Protein AF-0000000083317720 (afdb_homodimer)

InterPro domains:
  IPR001991 Sodium:dicarboxylate symporter [PF00375] (31-443)
  IPR001991 Sodium:dicarboxylate symporter [PTHR42865] (23-457)
  IPR036458 Sodium:dicarboxylate symporter superfamily [G3DSA:1.10.3860.10] (33-461)
  IPR036458 Sodium:dicarboxylate symporter superfamily [SSF118215] (30-443)

Sequence (932 aa):
METFFVILNIAVLAGLAVLLYIMQKRHVSFSKRVFTALGLGILLGGALQWIYTSESEVVSRSMDWYSLLGSGYVGLLQMIVIPLIMVSIITAIMNIKGGKKLGKISASVLITLVLTTAIAAAVGIASAMAFGLNAEDLLAGQGEAEIARGESLESRLGDVEGVSLPEQILSFIPTNPFADMTGARPSSTLAVVIFSAFIGLAVLGLDRKNAQQAETFRGMINAVHGVVMRIVTMILRLTPYGILALIAKMMATTDPAGIARLAEFVVASYVALIVMFVIHLVILLLFGMNPVTYAKKVVSTLIFAFTSRSSAATIPLNIETQTKKLGVSEGVANLSASFGATIGQNGCAGIYPAMLAVMIAPAAGVEVNLSFILTLIAVVAISSFGVAGVGGGATFAALIVLSTMNLPVALAGLLIAVEPLIDMGRTALNVNDSMVAGVVTGKVTGEIDKKTFDSAETPELETASAMETFFVILNIAVLAGLAVLLYIMQKRHVSFSKRVFTALGLGILLGGALQWIYTSESEVVSRSMDWYSLLGSGYVGLLQMIVIPLIMVSIITAIMNIKGGKKLGKISASVLITLVLTTAIAAAVGIASAMAFGLNAEDLLAGQGEAEIARGESLESRLGDVEGVSLPEQILSFIPTNPFADMTGARPSSTLAVVIFSAFIGLAVLGLDRKNAQQAETFRGMINAVHGVVMRIVTMILRLTPYGILALIAKMMATTDPAGIARLAEFVVASYVALIVMFVIHLVILLLFGMNPVTYAKKVVSTLIFAFTSRSSAATIPLNIETQTKKLGVSEGVANLSASFGATIGQNGCAGIYPAMLAVMIAPAAGVEVNLSFILTLIAVVAISSFGVAGVGGGATFAALIVLSTMNLPVALAGLLIAVEPLIDMGRTALNVNDSMVAGVVTGKVTGEIDKKTFDSAETPELETASA

Secondary structure (DSSP, 8-state):
-HHHHHHHHHHHHHHHHHHHHHHHHTT--HHHHHHHHHHHHHHHHHHHHHHH-TT-HHHHHHHHHHHHHHHHHHHHHHHHHHHHHHHHHHHHHHTSSSTHHHHHHHHHHHHHHHHHHHHHHHHHHHHHHHTT--HHHHHTT--HHHHHHHHHHHHTHHHHTT--HHHHHHHHS-S-HHHHHTT-STTHHHHHHHHHHHHHHHHHHHHHH-HHHHHHHHHHHHHHHHHHHHHHHHHHTTHHHHHHHHHHHHHHH--HHHHHHTHHHHHHHHHHHHHHHHHHHHHHHHTT--HHHHHHHHHHHHHHHHHH--TTTTHHHHHHIIIIII-B-HHHHHHHHHHHTTSS-IIIIIIHHHHHHHHHTGGGT----HHHHHHHHHHHHHHHHHHHHH--HHHHHHHHHHHHTT--GGGGGGGTTTHHHHHHHHHHHHHHHHHHHHHHHHHHHT-B-HHHHH-S----------/-HHHHHHHHHHHHHHHHHHHHHHHHTT--HHHHHHHHHHHHHHHHHHHHHHH-TT-HHHHHHHHHHHHHHHHHHHHHHHHHHHHHHHHHHHHHHHSSSTTHHHHHHHHHHHHHHHHHHHHHHHHHHHHHHTT--HHHHHTT--HHHHHHHHHHHHHHHHHTT--HHHHHHHTS-S-HHHHHTT-STTHHHHHHHHHHHHHHHHHHHHHH-HHHHHHHHHHHHHHHHHHHHHHHHHHTTHHHHHHHHHHHHHHH--HHHHHHTHHHHHHHHHHHHHHHHHHHHHHHHTT--HHHHHHHHHHHHHHHHHH--TTTTHHHHHHIIIIII-B-HHHHHHHHHHHTTSS-IIIIIIHHHHHHHHHTGGGT----HHHHHHHHHHHHHHHHHHHHH--HHHHHHHHHHHHTT--GGGGGGGTTTHHHHHHHHHHHHHHHHHHHHHHHHHHHT-B-HHHHH-S----------

Organism: Saccharibacillus brassicae (NCBI:txid2583377)

pLDDT: mean 89.65, std 10.22, range [27.7, 98.69]

Solvent-accessible surface area (backbone atoms only — not comparable to full-atom values): 44934 Å² total; per-residue (Å²): 111,58,63,57,54,26,52,50,53,51,49,51,53,50,51,54,46,48,52,53,49,51,39,51,76,67,65,49,54,66,61,57,45,39,50,47,20,45,52,52,10,44,51,51,8,44,49,48,25,70,73,61,38,48,84,29,65,48,51,55,58,35,40,56,57,35,36,53,47,14,54,43,43,46,49,55,39,46,66,46,40,60,64,46,49,35,42,42,40,22,52,31,47,57,66,45,87,62,82,76,54,56,61,55,48,53,49,43,24,51,51,43,28,33,53,48,10,30,51,24,16,50,39,14,38,50,30,32,59,74,70,62,50,47,43,61,72,50,56,80,69,61,48,70,69,26,51,53,39,11,53,54,47,51,68,50,41,76,80,49,80,68,67,48,68,41,55,29,57,38,49,38,52,39,40,38,60,53,27,29,72,70,51,77,45,56,22,11,68,56,15,41,50,51,52,20,45,45,51,12,53,14,36,58,55,27,45,76,75,39,46,64,39,30,50,52,40,48,52,54,49,52,53,51,38,54,54,48,54,50,49,50,44,61,55,58,69,46,46,35,55,19,37,21,27,31,35,14,45,51,47,22,57,51,55,67,69,52,42,61,76,42,37,67,59,53,51,37,50,50,50,29,50,51,52,49,52,50,47,52,37,50,53,36,43,75,72,74,38,61,44,67,60,47,52,68,66,43,44,60,58,35,50,46,17,27,45,65,53,28,40,63,44,33,31,62,56,49,30,47,40,31,36,62,40,48,17,21,34,64,43,49,20,47,49,18,33,56,45,22,47,41,29,23,20,28,24,35,28,8,22,47,31,31,26,49,45,59,18,38,29,57,67,72,70,40,76,90,44,71,69,48,50,55,49,47,29,51,45,32,29,56,44,14,57,38,38,24,43,64,40,64,64,38,63,44,29,26,45,51,45,25,50,74,68,71,40,78,51,36,65,63,18,67,48,59,80,48,42,69,67,51,39,17,56,23,23,21,45,16,46,48,49,14,51,49,22,18,50,53,32,12,61,76,71,67,39,48,38,62,64,43,39,67,42,83,74,59,68,62,78,68,70,70,78,124,111,60,64,57,54,26,51,49,54,48,49,50,53,50,51,53,46,48,51,53,48,52,38,50,76,68,63,50,54,66,60,59,44,39,50,47,21,45,54,51,10,44,52,49,7,46,49,46,27,72,74,59,36,49,82,27,66,48,49,53,60,34,39,41,53,34,38,37,47,15,53,37,43,46,26,51,40,32,30,45,39,60,64,45,48,36,42,43,38,22,50,32,47,57,65,44,87,62,80,77,55,54,63,55,47,52,49,42,26,51,50,44,29,34,52,48,10,29,51,23,16,48,40,14,37,51,30,31,60,73,70,61,50,47,44,63,73,52,56,80,69,60,48,71,67,26,52,52,40,10,53,53,47,53,67,49,40,75,81,50,80,70,67,47,69,69,56,29,58,54,51,38,55,66,88,46,70,68,53,27,56,36,53,76,46,53,23,11,68,57,13,41,48,52,54,21,45,52,50,13,52,50,42,59,55,29,46,78,76,40,47,65,62,29,47,53,51,48,53,51,50,50,14,51,36,54,34,49,52,39,38,50,45,61,55,58,70,46,46,35,54,18,36,21,28,31,33,15,44,51,47,23,58,50,56,66,68,51,41,61,76,43,37,66,58,53,50,37,50,50,51,29,51,51,52,48,52,50,49,54,37,50,52,35,44,75,71,73,37,62,44,68,59,48,52,67,65,44,43,59,56,36,50,43,17,28,44,68,52,30,40,62,44,32,31,62,56,48,28,48,41,30,37,62,40,47,17,20,36,62,41,50,19,46,48,16,32,58,45,22,48,41,29,23,22,28,25,34,30,7,21,47,30,32,27,48,44,58,19,39,28,58,66,71,71,41,75,87,44,72,68,49,49,54,49,48,29,50,47,32,30,57,44,15,58,38,36,24,43,64,41,64,64,39,62,45,31,26,45,49,43,25,51,76,68,72,40,78,52,36,64,62,19,67,46,60,78,47,41,68,66,52,38,16,56,22,23,20,44,16,48,47,49,14,50,48,24,19,50,53,32,13,62,75,71,66,40,46,40,63,65,42,39,67,42,84,74,58,67,60,76,69,68,74,80,126

Structure (mmCIF, N/CA/C/O backbone):
data_AF-0000000083317720-model_v1
#
loop_
_entity.id
_entity.type
_entity.pdbx_description
1 polymer 'L-cystine uptake protein TcyP'
#
loop_
_atom_site.group_PDB
_atom_site.id
_atom_site.type_symbol
_atom_site.label_atom_id
_atom_site.label_alt_id
_atom_site.label_comp_id
_atom_site.label_asym_id
_atom_site.label_entity_id
_atom_site.label_seq_id
_atom_site.pdbx_PDB_ins_code
_atom_site.Cartn_x
_atom_site.Cartn_y
_atom_site.Cartn_z
_atom_site.occupancy
_atom_site.B_iso_or_equiv
_atom_site.auth_seq_id
_atom_site.auth_comp_id
_atom_site.auth_asym_id
_atom_site.auth_atom_id
_atom_site.pdbx_PDB_model_num
ATOM 1 N N . MET A 1 1 ? 14.672 22.078 44.969 1 73.44 1 MET A N 1
ATOM 2 C CA . MET A 1 1 ? 14.281 23.406 44.469 1 73.44 1 MET A CA 1
ATOM 3 C C . MET A 1 1 ? 13.828 23.328 43 1 73.44 1 MET A C 1
ATOM 5 O O . MET A 1 1 ? 12.773 23.859 42.656 1 73.44 1 MET A O 1
ATOM 9 N N . GLU A 1 2 ? 14.477 22.453 42.312 1 85.69 2 GLU A N 1
ATOM 10 C CA . GLU A 1 2 ? 14.148 22.328 40.906 1 85.69 2 GLU A CA 1
ATOM 11 C C . GLU A 1 2 ? 12.797 21.641 40.688 1 85.69 2 GLU A C 1
ATOM 13 O O . GLU A 1 2 ? 12.008 22.047 39.844 1 85.69 2 GLU A O 1
ATOM 18 N N . THR A 1 3 ? 12.508 20.75 41.625 1 89.56 3 THR A N 1
ATOM 19 C CA . THR A 1 3 ? 11.258 20.016 41.531 1 89.56 3 THR A CA 1
ATOM 20 C C . THR A 1 3 ? 10.07 20.906 41.844 1 89.56 3 THR A C 1
ATOM 22 O O . THR A 1 3 ? 9.008 20.781 41.25 1 89.56 3 THR A O 1
ATOM 25 N N . PHE A 1 4 ? 10.32 21.781 42.781 1 91.44 4 PHE A N 1
ATOM 26 C CA . PHE A 1 4 ? 9.258 22.719 43.125 1 91.44 4 PHE A CA 1
ATOM 27 C C . PHE A 1 4 ? 8.883 23.609 41.938 1 91.44 4 PHE A C 1
ATOM 29 O O . PHE A 1 4 ? 7.703 23.828 41.688 1 91.44 4 PHE A O 1
ATOM 36 N N . PHE A 1 5 ? 9.859 24.109 41.25 1 91.81 5 PHE A N 1
ATOM 37 C CA . PHE A 1 5 ? 9.609 24.984 40.125 1 91.81 5 PHE A CA 1
ATOM 38 C C . PHE A 1 5 ? 8.93 24.219 39 1 91.81 5 PHE A C 1
ATOM 40 O O . PHE A 1 5 ? 8.086 24.766 38.281 1 91.81 5 PHE A O 1
ATOM 47 N N . VAL A 1 6 ? 9.289 22.969 38.812 1 94.06 6 VAL A N 1
ATOM 48 C CA . VAL A 1 6 ? 8.641 22.141 37.781 1 94.06 6 VAL A CA 1
ATOM 49 C C . VAL A 1 6 ? 7.164 21.969 38.125 1 94.06 6 VAL A C 1
ATOM 51 O O . VAL A 1 6 ? 6.301 22.125 37.25 1 94.06 6 VAL A O 1
ATOM 54 N N . ILE A 1 7 ? 6.871 21.688 39.375 1 94.62 7 ILE A N 1
ATOM 55 C CA . ILE A 1 7 ? 5.492 21.5 39.844 1 94.62 7 ILE A CA 1
ATOM 56 C C . ILE A 1 7 ? 4.715 22.812 39.656 1 94.62 7 ILE A C 1
ATOM 58 O O . ILE A 1 7 ? 3.545 22.781 39.25 1 94.62 7 ILE A O 1
ATOM 62 N N . LEU A 1 8 ? 5.297 23.922 39.938 1 93.94 8 LEU A N 1
ATOM 63 C CA . LEU A 1 8 ? 4.672 25.234 39.75 1 93.94 8 LEU A CA 1
ATOM 64 C C . LEU A 1 8 ? 4.332 25.469 38.281 1 93.94 8 LEU A C 1
ATOM 66 O O . LEU A 1 8 ? 3.244 25.953 37.969 1 93.94 8 LEU A O 1
ATOM 70 N N . ASN A 1 9 ? 5.273 25.188 37.469 1 95.12 9 ASN A N 1
ATOM 71 C CA . ASN A 1 9 ? 5.043 25.375 36.031 1 95.12 9 ASN A CA 1
ATOM 72 C C . ASN A 1 9 ? 3.896 24.5 35.531 1 95.12 9 ASN A C 1
ATOM 74 O O . ASN A 1 9 ? 3.113 24.922 34.688 1 95.12 9 ASN A O 1
ATOM 78 N N . ILE A 1 10 ? 3.859 23.266 36.031 1 95.44 10 ILE A N 1
ATOM 79 C CA . ILE A 1 10 ? 2.775 22.359 35.688 1 95.44 10 ILE A CA 1
ATOM 80 C C . ILE A 1 10 ? 1.445 22.922 36.188 1 95.44 10 ILE A C 1
ATOM 82 O O . ILE A 1 10 ? 0.436 22.859 35.469 1 95.44 10 ILE A O 1
ATOM 86 N N . ALA A 1 11 ? 1.435 23.469 37.375 1 95.94 11 ALA A N 1
ATOM 87 C CA . ALA A 1 11 ? 0.23 24.062 37.938 1 95.94 11 ALA A CA 1
ATOM 88 C C . ALA A 1 11 ? -0.255 25.25 37.125 1 95.94 11 ALA A C 1
ATOM 90 O O . ALA A 1 11 ? -1.461 25.453 36.969 1 95.94 11 ALA A O 1
ATOM 91 N N . VAL A 1 12 ? 0.66 26.031 36.656 1 95.94 12 VAL A N 1
ATOM 92 C CA . VAL A 1 12 ? 0.302 27.188 35.844 1 95.94 12 VAL A CA 1
ATOM 93 C C . VAL A 1 12 ? -0.366 26.719 34.562 1 95.94 12 VAL A C 1
ATOM 95 O O . VAL A 1 12 ? -1.393 27.266 34.156 1 95.94 12 VAL A O 1
ATOM 98 N N . LEU A 1 13 ? 0.238 25.688 33.938 1 96.25 13 LEU A N 1
ATOM 99 C CA . LEU A 1 13 ? -0.367 25.125 32.719 1 96.25 13 LEU A CA 1
ATOM 100 C C . LEU A 1 13 ? -1.775 24.625 33 1 96.25 13 LEU A C 1
ATOM 102 O O . LEU A 1 13 ? -2.699 24.859 32.219 1 96.25 13 LEU A O 1
ATOM 106 N N . ALA A 1 14 ? -1.901 23.891 34.094 1 95.88 14 ALA A N 1
ATOM 107 C CA . ALA A 1 14 ? -3.203 23.359 34.5 1 95.88 14 ALA A CA 1
ATOM 108 C C . ALA A 1 14 ? -4.203 24.484 34.75 1 95.88 14 ALA A C 1
ATOM 110 O O . ALA A 1 14 ? -5.383 24.375 34.375 1 95.88 14 ALA A O 1
ATOM 111 N N . GLY A 1 15 ? -3.77 25.516 35.406 1 96.62 15 GLY A N 1
ATOM 112 C CA . GLY A 1 15 ? -4.621 26.672 35.625 1 96.62 15 GLY A CA 1
ATOM 113 C C . GLY A 1 15 ? -5.109 27.312 34.344 1 96.62 15 GLY A C 1
ATOM 114 O O . GLY A 1 15 ? -6.281 27.672 34.25 1 96.62 15 GLY A O 1
ATOM 115 N N . LEU A 1 16 ? -4.215 27.469 33.406 1 96.88 16 LEU A N 1
ATOM 116 C CA . LEU A 1 16 ? -4.59 28.047 32.125 1 96.88 16 LEU A CA 1
ATOM 117 C C . LEU A 1 16 ? -5.539 27.125 31.359 1 96.88 16 LEU A C 1
ATOM 119 O O . LEU A 1 16 ? -6.441 27.594 30.656 1 96.88 16 LEU A O 1
ATOM 123 N N . ALA A 1 17 ? -5.312 25.844 31.5 1 96 17 ALA A N 1
ATOM 124 C CA . ALA A 1 17 ? -6.219 24.875 30.891 1 96 17 ALA A CA 1
ATOM 125 C C . ALA A 1 17 ? -7.621 24.984 31.5 1 96 17 ALA A C 1
ATOM 127 O O . ALA A 1 17 ? -8.617 24.859 30.781 1 96 17 ALA A O 1
ATOM 128 N N . VAL A 1 18 ? -7.695 25.188 32.75 1 95.94 18 VAL A N 1
ATOM 129 C CA . VAL A 1 18 ? -8.977 25.344 33.438 1 95.94 18 VAL A CA 1
ATOM 130 C C . VAL A 1 18 ? -9.664 26.609 32.938 1 95.94 18 VAL A C 1
ATOM 132 O O . VAL A 1 18 ? -10.891 26.641 32.75 1 95.94 18 VAL A O 1
ATOM 135 N N . LEU A 1 19 ? -8.906 27.641 32.719 1 95.75 19 LEU A N 1
ATOM 136 C CA . LEU A 1 19 ? -9.453 28.875 32.156 1 95.75 19 LEU A CA 1
ATOM 137 C C . LEU A 1 19 ? -10.094 28.609 30.781 1 95.75 19 LEU A C 1
ATOM 139 O O . LEU A 1 19 ? -11.188 29.109 30.5 1 95.75 19 LEU A O 1
ATOM 143 N N . LEU A 1 20 ? -9.438 27.859 29.984 1 95.44 20 LEU A N 1
ATOM 144 C CA . LEU A 1 20 ? -9.984 27.516 28.688 1 95.44 20 LEU A CA 1
ATOM 145 C C . LEU A 1 20 ? -11.242 26.656 28.828 1 95.44 20 LEU A C 1
ATOM 147 O O . LEU A 1 20 ? -12.18 26.797 28.031 1 95.44 20 LEU A O 1
ATOM 151 N N . TYR A 1 21 ? -11.211 25.828 29.797 1 94.44 21 TYR A N 1
ATOM 152 C CA . TYR A 1 21 ? -12.383 25 30.078 1 94.44 21 TYR A CA 1
ATOM 153 C C . TYR A 1 21 ? -13.57 25.859 30.5 1 94.44 21 TYR A C 1
ATOM 155 O O . TYR A 1 21 ? -14.711 25.594 30.109 1 94.44 21 TYR A O 1
ATOM 163 N N . ILE A 1 22 ? -13.359 26.828 31.297 1 94.88 22 ILE A N 1
ATOM 164 C CA . ILE A 1 22 ? -14.398 27.75 31.734 1 94.88 22 ILE A CA 1
ATOM 165 C C . ILE A 1 22 ? -14.961 28.5 30.516 1 94.88 22 ILE A C 1
ATOM 167 O O . ILE A 1 22 ? -16.172 28.703 30.422 1 94.88 22 ILE A O 1
ATOM 171 N N . MET A 1 23 ? -14.062 28.859 29.641 1 93.81 23 MET A N 1
ATOM 172 C CA . MET A 1 23 ? -14.508 29.516 28.422 1 93.81 23 MET A CA 1
ATOM 173 C C . MET A 1 23 ? -15.422 28.609 27.609 1 93.81 23 MET A C 1
ATOM 175 O O . MET A 1 23 ? -16.406 29.078 27.031 1 93.81 23 MET A O 1
ATOM 179 N N . GLN A 1 24 ? -15.062 27.375 27.562 1 91.69 24 GLN A N 1
ATOM 180 C CA . GLN A 1 24 ? -15.875 26.406 26.844 1 91.69 24 GLN A CA 1
ATOM 181 C C . GLN A 1 24 ? -17.25 26.266 27.484 1 91.69 24 GLN A C 1
ATOM 183 O O . GLN A 1 24 ? -18.266 26.219 26.781 1 91.69 24 GLN A O 1
ATOM 188 N N . LYS A 1 25 ? -17.328 26.219 28.75 1 91.38 25 LYS A N 1
ATOM 189 C CA . LYS A 1 25 ? -18.578 26.094 29.484 1 91.38 25 LYS A CA 1
ATOM 190 C C . LYS A 1 25 ? -19.438 27.328 29.328 1 91.38 25 LYS A C 1
ATOM 192 O O . LYS A 1 25 ? -20.672 27.25 29.391 1 91.38 25 LYS A O 1
ATOM 197 N N . ARG A 1 26 ? -18.781 28.375 29.094 1 93.81 26 ARG A N 1
ATOM 198 C CA . ARG A 1 26 ? -19.5 29.625 28.906 1 93.81 26 ARG A CA 1
ATOM 199 C C . ARG A 1 26 ? -19.891 29.812 27.438 1 93.81 26 ARG A C 1
ATOM 201 O O . ARG A 1 26 ? -20.281 30.906 27.031 1 93.81 26 ARG A O 1
ATOM 208 N N . HIS A 1 27 ? -19.609 28.891 26.625 1 90.38 27 HIS A N 1
ATOM 209 C CA . HIS A 1 27 ? -20.016 28.812 25.219 1 90.38 27 HIS A CA 1
ATOM 210 C C . HIS A 1 27 ? -19.297 29.859 24.375 1 90.38 27 HIS A C 1
ATOM 212 O O . HIS A 1 27 ? -19.891 30.469 23.484 1 90.38 27 HIS A O 1
ATOM 218 N N . VAL A 1 28 ? -18.078 30.141 24.859 1 91.12 28 VAL A N 1
ATOM 219 C CA . VAL A 1 28 ? -17.234 30.953 24 1 91.12 28 VAL A CA 1
ATOM 220 C C . VAL A 1 28 ? -16.922 30.203 22.703 1 91.12 28 VAL A C 1
ATOM 222 O O . VAL A 1 28 ? -16.719 28.984 22.734 1 91.12 28 VAL A O 1
ATOM 225 N N . SER A 1 29 ? -16.938 30.906 21.656 1 89.31 29 SER A N 1
ATOM 226 C CA . SER A 1 29 ? -16.766 30.281 20.344 1 89.31 29 SER A CA 1
ATOM 227 C C . SER A 1 29 ? -15.414 29.562 20.266 1 89.31 29 SER A C 1
ATOM 229 O O . SER A 1 29 ? -14.469 29.922 20.969 1 89.31 29 SER A O 1
ATOM 231 N N . PHE A 1 30 ? -15.383 28.578 19.469 1 88.19 30 PHE A N 1
ATOM 232 C CA . PHE A 1 30 ? -14.188 27.766 19.25 1 88.19 30 PHE A CA 1
ATOM 233 C C . PHE A 1 30 ? -13.016 28.641 18.812 1 88.19 30 PHE A C 1
ATOM 235 O O . PHE A 1 30 ? -11.914 28.531 19.359 1 88.19 30 PHE A O 1
ATOM 242 N N . SER A 1 31 ? -13.211 29.453 17.844 1 87.75 31 SER A N 1
ATOM 243 C CA . SER A 1 31 ? -12.164 30.312 17.312 1 87.75 31 SER A CA 1
ATOM 244 C C . SER A 1 31 ? -11.562 31.203 18.406 1 87.75 31 SER A C 1
ATOM 246 O O . SER A 1 31 ? -10.336 31.344 18.484 1 87.75 31 SER A O 1
ATOM 248 N N . LYS A 1 32 ? -12.328 31.734 19.203 1 90.94 32 LYS A N 1
ATOM 249 C CA . LYS A 1 32 ? -11.852 32.594 20.297 1 90.94 32 LYS A CA 1
ATOM 250 C C . LYS A 1 32 ? -11.023 31.797 21.297 1 90.94 32 LYS A C 1
ATOM 252 O O . LYS A 1 32 ? -10.023 32.312 21.812 1 90.94 32 LYS A O 1
ATOM 257 N N . ARG A 1 33 ? -11.484 30.672 21.531 1 93.31 33 ARG A N 1
ATOM 258 C CA . ARG A 1 33 ? -10.742 29.828 22.453 1 93.31 33 ARG A CA 1
ATOM 259 C C . ARG A 1 33 ? -9.367 29.469 21.891 1 93.31 33 ARG A C 1
ATOM 261 O O . ARG A 1 33 ? -8.383 29.422 22.625 1 93.31 33 ARG A O 1
ATOM 268 N N . VAL A 1 34 ? -9.328 29.219 20.641 1 92.06 34 VAL A N 1
ATOM 269 C CA . VAL A 1 34 ? -8.07 28.891 19.969 1 92.06 34 VAL A CA 1
ATOM 270 C C . VAL A 1 34 ? -7.125 30.094 20.047 1 92.06 34 VAL A C 1
ATOM 272 O O . VAL A 1 34 ? -5.945 29.938 20.375 1 92.06 34 VAL A O 1
ATOM 275 N N . PHE A 1 35 ? -7.625 31.266 19.828 1 92.69 35 PHE A N 1
ATOM 276 C CA . PHE A 1 35 ? -6.812 32.469 19.875 1 92.69 35 PHE A CA 1
ATOM 277 C C . PHE A 1 35 ? -6.32 32.75 21.281 1 92.69 35 PHE A C 1
ATOM 279 O O . PHE A 1 35 ? -5.176 33.156 21.484 1 92.69 35 PHE A O 1
ATOM 286 N N . THR A 1 36 ? -7.191 32.531 22.125 1 94.44 36 THR A N 1
ATOM 287 C CA . THR A 1 36 ? -6.816 32.719 23.531 1 94.44 36 THR A CA 1
ATOM 288 C C . THR A 1 36 ? -5.715 31.75 23.922 1 94.44 36 THR A C 1
ATOM 290 O O . THR A 1 36 ? -4.746 32.125 24.578 1 94.44 36 THR A O 1
ATOM 293 N N . ALA A 1 37 ? -5.922 30.516 23.531 1 95.88 37 ALA A N 1
ATOM 294 C CA . ALA A 1 37 ? -4.918 29.5 23.828 1 95.88 37 ALA A CA 1
ATOM 295 C C . ALA A 1 37 ? -3.566 29.875 23.219 1 95.88 37 ALA A C 1
ATOM 297 O O . ALA A 1 37 ? -2.525 29.703 23.859 1 95.88 37 ALA A O 1
ATOM 298 N N . LEU A 1 38 ? -3.59 30.344 22.016 1 93.56 38 LEU A N 1
ATOM 299 C CA . LEU A 1 38 ? -2.369 30.781 21.344 1 93.56 38 LEU A CA 1
ATOM 300 C C . LEU A 1 38 ? -1.692 31.906 22.109 1 93.56 38 LEU A C 1
ATOM 302 O O . LEU A 1 38 ? -0.491 31.844 22.391 1 93.56 38 LEU A O 1
ATOM 306 N N . GLY A 1 39 ? -2.457 32.906 22.406 1 95.19 39 GLY A N 1
ATOM 307 C CA . GLY A 1 39 ? -1.921 34.062 23.141 1 95.19 39 GLY A CA 1
ATOM 308 C C . GLY A 1 39 ? -1.357 33.656 24.5 1 95.19 39 GLY A C 1
ATOM 309 O O . GLY A 1 39 ? -0.236 34.062 24.844 1 95.19 39 GLY A O 1
ATOM 310 N N . LEU A 1 40 ? -2.115 32.938 25.25 1 96.31 40 LEU A N 1
ATOM 311 C CA . LEU A 1 40 ? -1.687 32.5 26.562 1 96.31 40 LEU A CA 1
ATOM 312 C C . LEU A 1 40 ? -0.448 31.625 26.469 1 96.31 40 LEU A C 1
ATOM 314 O O . LEU A 1 40 ? 0.436 31.703 27.328 1 96.31 40 LEU A O 1
ATOM 318 N N . GLY A 1 41 ? -0.447 30.734 25.516 1 96.19 41 GLY A N 1
ATOM 319 C CA . GLY A 1 41 ? 0.712 29.875 25.312 1 96.19 41 GLY A CA 1
ATOM 320 C C . GLY A 1 41 ? 1.982 30.656 25.016 1 96.19 41 GLY A C 1
ATOM 321 O O . GLY A 1 41 ? 3.049 30.344 25.547 1 96.19 41 GLY A O 1
ATOM 322 N N . ILE A 1 42 ? 1.897 31.625 24.156 1 94.5 42 ILE A N 1
ATOM 323 C CA . ILE A 1 42 ? 3.037 32.469 23.828 1 94.5 42 ILE A CA 1
ATOM 324 C C . ILE A 1 42 ? 3.543 33.156 25.094 1 94.5 42 ILE A C 1
ATOM 326 O O . ILE A 1 42 ? 4.746 33.188 25.359 1 94.5 42 ILE A O 1
ATOM 330 N N . LEU A 1 43 ? 2.629 33.719 25.844 1 95.88 43 LEU A N 1
ATOM 331 C CA . LEU A 1 43 ? 2.986 34.406 27.062 1 95.88 43 LEU A CA 1
ATOM 332 C C . LEU A 1 43 ? 3.633 33.469 28.062 1 95.88 43 LEU A C 1
ATOM 334 O O . LEU A 1 43 ? 4.645 33.812 28.688 1 95.88 43 LEU A O 1
ATOM 338 N N . LEU A 1 44 ? 3.031 32.344 28.203 1 95.38 44 LEU A N 1
ATOM 339 C CA . LEU A 1 44 ? 3.562 31.344 29.141 1 95.38 44 LEU A CA 1
ATOM 340 C C . LEU A 1 44 ? 4.957 30.891 28.719 1 95.38 44 LEU A C 1
ATOM 342 O O . LEU A 1 44 ? 5.883 30.875 29.531 1 95.38 44 LEU A O 1
ATOM 346 N N . GLY A 1 45 ? 5.102 30.469 27.516 1 94.62 45 GLY A N 1
ATOM 347 C CA . GLY A 1 45 ? 6.402 30.047 27.016 1 94.62 45 GLY A CA 1
ATOM 348 C C . GLY A 1 45 ? 7.453 31.141 27.109 1 94.62 45 GLY A C 1
ATOM 349 O O . GLY A 1 45 ? 8.594 30.875 27.516 1 94.62 45 GLY A O 1
ATOM 350 N N . GLY A 1 46 ? 7.105 32.344 26.719 1 92.62 46 GLY A N 1
ATOM 351 C CA . GLY A 1 46 ? 8.008 33.469 26.859 1 92.62 46 GLY A CA 1
ATOM 352 C C . GLY A 1 46 ? 8.422 33.719 28.297 1 92.62 46 GLY A C 1
ATOM 353 O O . GLY A 1 46 ? 9.586 34.031 28.562 1 92.62 46 GLY A O 1
ATOM 354 N N . ALA A 1 47 ? 7.496 33.688 29.172 1 94.31 47 ALA A N 1
ATOM 355 C CA . ALA A 1 47 ? 7.781 33.875 30.594 1 94.31 47 ALA A CA 1
ATOM 356 C C . ALA A 1 47 ? 8.758 32.812 31.109 1 94.31 47 ALA A C 1
ATOM 358 O O . ALA A 1 47 ? 9.68 33.125 31.859 1 94.31 47 ALA A O 1
ATOM 359 N N . LEU A 1 48 ? 8.531 31.609 30.75 1 93.38 48 LEU A N 1
ATOM 360 C CA . LEU A 1 48 ? 9.406 30.531 31.188 1 93.38 48 LEU A CA 1
ATOM 361 C C . LEU A 1 48 ? 10.82 30.734 30.656 1 93.38 48 LEU A C 1
ATOM 363 O O . LEU A 1 48 ? 11.797 30.484 31.359 1 93.38 48 LEU A O 1
ATOM 367 N N . GLN A 1 49 ? 10.867 31.109 29.422 1 89.81 49 GLN A N 1
ATOM 368 C CA . GLN A 1 49 ? 12.164 31.391 28.828 1 89.81 49 GLN A CA 1
ATOM 369 C C . GLN A 1 49 ? 12.875 32.531 29.562 1 89.81 49 GLN A C 1
ATOM 371 O O . GLN A 1 49 ? 14.094 32.5 29.734 1 89.81 49 GLN A O 1
ATOM 376 N N . TRP A 1 50 ? 12.164 33.531 29.938 1 88.81 50 TRP A N 1
ATOM 377 C CA . TRP A 1 50 ? 12.703 34.719 30.594 1 88.81 50 TRP A CA 1
ATOM 378 C C . TRP A 1 50 ? 13.156 34.375 32.031 1 88.81 50 TRP A C 1
ATOM 380 O O . TRP A 1 50 ? 14.203 34.844 32.469 1 88.81 50 TRP A O 1
ATOM 390 N N . ILE A 1 51 ? 12.422 33.531 32.688 1 90.38 51 ILE A N 1
ATOM 391 C CA . ILE A 1 51 ? 12.664 33.25 34.094 1 90.38 51 ILE A CA 1
ATOM 392 C C . ILE A 1 51 ? 13.797 32.219 34.188 1 90.38 51 ILE A C 1
ATOM 394 O O . ILE A 1 51 ? 14.664 32.344 35.062 1 90.38 51 ILE A O 1
ATOM 398 N N . TYR A 1 52 ? 13.867 31.078 33.438 1 86.81 52 TYR A N 1
ATOM 399 C CA . TYR A 1 52 ? 14.789 29.969 33.656 1 86.81 52 TYR A CA 1
ATOM 400 C C . TYR A 1 52 ? 15.82 29.891 32.531 1 86.81 52 TYR A C 1
ATOM 402 O O . TYR A 1 52 ? 16.844 29.203 32.656 1 86.81 52 TYR A O 1
ATOM 410 N N . THR A 1 53 ? 15.75 30.453 31.422 1 78.5 53 THR A N 1
ATOM 411 C CA . THR A 1 53 ? 16.516 30.297 30.203 1 78.5 53 THR A CA 1
ATOM 412 C C . THR A 1 53 ? 16.172 28.984 29.5 1 78.5 53 THR A C 1
ATOM 414 O O . THR A 1 53 ? 15.734 28.031 30.156 1 78.5 53 THR A O 1
ATOM 417 N N . SER A 1 54 ? 16.484 28.719 28.281 1 75.75 54 SER A N 1
ATOM 418 C CA . SER A 1 54 ? 16.047 27.625 27.438 1 75.75 54 SER A CA 1
ATOM 419 C C . SER A 1 54 ? 16.797 26.328 27.766 1 75.75 54 SER A C 1
ATOM 421 O O . SER A 1 54 ? 16.266 25.234 27.562 1 75.75 54 SER A O 1
ATOM 423 N N . GLU A 1 55 ? 17.891 26.469 28.344 1 78.12 55 GLU A N 1
ATOM 424 C CA . GLU A 1 55 ? 18.734 25.297 28.562 1 78.12 55 GLU A CA 1
ATOM 425 C C . GLU A 1 55 ? 18.594 24.781 30 1 78.12 55 GLU A C 1
ATOM 427 O O . GLU A 1 55 ? 19.203 23.781 30.375 1 78.12 55 GLU A O 1
ATOM 432 N N . SER A 1 56 ? 17.719 25.391 30.703 1 86.81 56 SER A N 1
ATOM 433 C CA . SER A 1 56 ? 17.594 25 32.125 1 86.81 56 SER A CA 1
ATOM 434 C C . SER A 1 56 ? 16.922 23.641 32.25 1 86.81 56 SER A C 1
ATOM 436 O O . SER A 1 56 ? 16.062 23.297 31.453 1 86.81 56 SER A O 1
ATOM 438 N N . GLU A 1 57 ? 17.312 22.906 33.188 1 89 57 GLU A N 1
ATOM 439 C CA . GLU A 1 57 ? 16.734 21.594 33.5 1 89 57 GLU A CA 1
ATOM 440 C C . GLU A 1 57 ? 15.266 21.734 33.906 1 89 57 GLU A C 1
ATOM 442 O O . GLU A 1 57 ? 14.453 20.844 33.625 1 89 57 GLU A O 1
ATOM 447 N N . VAL A 1 58 ? 15.031 22.828 34.562 1 90.75 58 VAL A N 1
ATOM 448 C CA . VAL A 1 58 ? 13.656 23.078 34.969 1 90.75 58 VAL A CA 1
ATOM 449 C C . VAL A 1 58 ? 12.742 23.172 33.781 1 90.75 58 VAL A C 1
ATOM 451 O O . VAL A 1 58 ? 11.656 22.578 33.75 1 90.75 58 VAL A O 1
ATOM 454 N N . VAL A 1 59 ? 13.18 23.859 32.781 1 90.94 59 VAL A N 1
ATOM 455 C CA . VAL A 1 59 ? 12.383 24.016 31.578 1 90.94 59 VAL A CA 1
ATOM 456 C C . VAL A 1 59 ? 12.258 22.672 30.859 1 90.94 59 VAL A C 1
ATOM 458 O O . VAL A 1 59 ? 11.164 22.281 30.469 1 90.94 59 VAL A O 1
ATOM 461 N N . SER A 1 60 ? 13.32 21.969 30.781 1 90.75 60 SER A N 1
ATOM 462 C CA . SER A 1 60 ? 13.312 20.688 30.094 1 90.75 60 SER A CA 1
ATOM 463 C C . SER A 1 60 ? 12.352 19.719 30.75 1 90.75 60 SER A C 1
ATOM 465 O O . SER A 1 60 ? 11.539 19.078 30.078 1 90.75 60 SER A O 1
ATOM 467 N N . ARG A 1 61 ? 12.383 19.609 32.031 1 91.5 61 ARG A N 1
ATOM 468 C CA . ARG A 1 61 ? 11.508 18.703 32.781 1 91.5 61 ARG A CA 1
ATOM 469 C C . ARG A 1 61 ? 10.055 19.172 32.688 1 91.5 61 ARG A C 1
ATOM 471 O O . ARG A 1 61 ? 9.141 18.344 32.625 1 91.5 61 ARG A O 1
ATOM 478 N N . SER A 1 62 ? 9.844 20.469 32.781 1 92.81 62 SER A N 1
ATOM 479 C CA . SER A 1 62 ? 8.492 21.016 32.625 1 92.81 62 SER A CA 1
ATOM 480 C C . SER A 1 62 ? 7.91 20.703 31.266 1 92.81 62 SER A C 1
ATOM 482 O O . SER A 1 62 ? 6.719 20.391 31.141 1 92.81 62 SER A O 1
ATOM 484 N N . MET A 1 63 ? 8.766 20.734 30.266 1 92.12 63 MET A N 1
ATOM 485 C CA . MET A 1 63 ? 8.297 20.562 28.891 1 92.12 63 MET A CA 1
ATOM 486 C C . MET A 1 63 ? 7.871 19.109 28.641 1 92.12 63 MET A C 1
ATOM 488 O O . MET A 1 63 ? 7.012 18.844 27.797 1 92.12 63 MET A O 1
ATOM 492 N N . ASP A 1 64 ? 8.406 18.219 29.406 1 91.69 64 ASP A N 1
ATOM 493 C CA . ASP A 1 64 ? 7.945 16.828 29.328 1 91.69 64 ASP A CA 1
ATOM 494 C C . ASP A 1 64 ? 6.469 16.719 29.688 1 91.69 64 ASP A C 1
ATOM 496 O O . ASP A 1 64 ? 5.719 15.984 29.047 1 91.69 64 ASP A O 1
ATOM 500 N N . TRP A 1 65 ? 6.152 17.469 30.656 1 91.12 65 TRP A N 1
ATOM 501 C CA . TRP A 1 65 ? 4.754 17.453 31.078 1 91.12 65 TRP A CA 1
ATOM 502 C C . TRP A 1 65 ? 3.877 18.234 30.109 1 91.12 65 TRP A C 1
ATOM 504 O O . TRP A 1 65 ? 2.734 17.844 29.859 1 91.12 65 TRP A O 1
ATOM 514 N N . TYR A 1 66 ? 4.332 19.344 29.641 1 93.75 66 TYR A N 1
ATOM 515 C CA . TYR A 1 66 ? 3.607 20.109 28.625 1 93.75 66 TYR A CA 1
ATOM 516 C C . TYR A 1 66 ? 3.361 19.266 27.375 1 93.75 66 TYR A C 1
ATOM 518 O O . TYR A 1 66 ? 2.311 19.375 26.75 1 93.75 66 TYR A O 1
ATOM 526 N N . SER A 1 67 ? 4.348 18.391 27.094 1 92.56 67 SER A N 1
ATOM 527 C CA . SER A 1 67 ? 4.254 17.531 25.922 1 92.56 67 SER A CA 1
ATOM 528 C C . SER A 1 67 ? 3.135 16.5 26.062 1 92.56 67 SER A C 1
ATOM 530 O O . SER A 1 67 ? 2.562 16.062 25.078 1 92.56 67 SER A O 1
ATOM 532 N N . LEU A 1 68 ? 2.844 16.156 27.297 1 92.62 68 LEU A N 1
ATOM 533 C CA . LEU A 1 68 ? 1.728 15.25 27.531 1 92.62 68 LEU A CA 1
ATOM 534 C C . LEU A 1 68 ? 0.427 15.836 26.984 1 92.62 68 LEU A C 1
ATOM 536 O O . LEU A 1 68 ? -0.349 15.133 26.328 1 92.62 68 LEU A O 1
ATOM 540 N N . LEU A 1 69 ? 0.279 17.094 27.188 1 92.19 69 LEU A N 1
ATOM 541 C CA . LEU A 1 69 ? -0.934 17.75 26.719 1 92.19 69 LEU A CA 1
ATOM 542 C C . LEU A 1 69 ? -0.856 18.047 25.219 1 92.19 69 LEU A C 1
ATOM 544 O O . LEU A 1 69 ? -1.805 17.766 24.484 1 92.19 69 LEU A O 1
ATOM 548 N N . GLY A 1 70 ? 0.241 18.594 24.812 1 92.69 70 GLY A N 1
ATOM 549 C CA . GLY A 1 70 ? 0.396 18.953 23.406 1 92.69 70 GLY A CA 1
ATOM 550 C C . GLY A 1 70 ? 0.54 17.766 22.5 1 92.69 70 GLY A C 1
ATOM 551 O O . GLY A 1 70 ? -0.307 17.531 21.625 1 92.69 70 GLY A O 1
ATOM 552 N N . SER A 1 71 ? 1.581 16.938 22.719 1 91.75 71 SER A N 1
ATOM 553 C CA . SER A 1 71 ? 1.843 15.758 21.891 1 91.75 71 SER A CA 1
ATOM 554 C C . SER A 1 71 ? 0.749 14.703 22.062 1 91.75 71 SER A C 1
ATOM 556 O O . SER A 1 71 ? 0.45 13.953 21.125 1 91.75 71 SER A O 1
ATOM 558 N N . GLY A 1 72 ? 0.205 14.664 23.25 1 93.25 72 GLY A N 1
ATOM 559 C CA . GLY A 1 72 ? -0.938 13.781 23.453 1 93.25 72 GLY A CA 1
ATOM 560 C C . GLY A 1 72 ? -2.111 14.117 22.547 1 93.25 72 GLY A C 1
ATOM 561 O O . GLY A 1 72 ? -2.703 13.227 21.938 1 93.25 72 GLY A O 1
ATOM 562 N N . TYR A 1 73 ? -2.395 15.383 22.484 1 92.88 73 TYR A N 1
ATOM 563 C CA . TYR A 1 73 ? -3.475 15.828 21.609 1 92.88 73 TYR A CA 1
ATOM 564 C C . TYR A 1 73 ? -3.166 15.516 20.141 1 92.88 73 TYR A C 1
ATOM 566 O O . TYR A 1 73 ? -4.027 15.016 19.422 1 92.88 73 TYR A O 1
ATOM 574 N N . VAL A 1 74 ? -1.961 15.758 19.703 1 90.69 74 VAL A N 1
ATOM 575 C CA . VAL A 1 74 ? -1.542 15.445 18.344 1 90.69 74 VAL A CA 1
ATOM 576 C C . VAL A 1 74 ? -1.708 13.945 18.078 1 90.69 74 VAL A C 1
ATOM 578 O O . VAL A 1 74 ? -2.17 13.539 17.016 1 90.69 74 VAL A O 1
ATOM 581 N N . GLY A 1 75 ? -1.354 13.164 19.109 1 92.81 75 GLY A N 1
ATOM 582 C CA . GLY A 1 75 ? -1.526 11.727 19 1 92.81 75 GLY A CA 1
ATOM 583 C C . GLY A 1 75 ? -2.971 11.312 18.797 1 92.81 75 GLY A C 1
ATOM 584 O O . GLY A 1 75 ? -3.26 10.414 18 1 92.81 75 GLY A O 1
ATOM 585 N N . LEU A 1 76 ? -3.865 11.961 19.484 1 92.19 76 LEU A N 1
ATOM 586 C CA . LEU A 1 76 ? -5.289 11.672 19.344 1 92.19 76 LEU A CA 1
ATOM 587 C C . LEU A 1 76 ? -5.777 12.016 17.938 1 92.19 76 LEU A C 1
ATOM 589 O O . LEU A 1 76 ? -6.598 11.289 17.375 1 92.19 76 LEU A O 1
ATOM 593 N N . LEU A 1 77 ? -5.301 13.062 17.406 1 88.88 77 LEU A N 1
ATOM 594 C CA . LEU A 1 77 ? -5.676 13.445 16.047 1 88.88 77 LEU A CA 1
ATOM 595 C C . LEU A 1 77 ? -5.184 12.414 15.039 1 88.88 77 LEU A C 1
ATOM 597 O O . LEU A 1 77 ? -5.93 12.008 14.141 1 88.88 77 LEU A O 1
ATOM 601 N N . GLN A 1 78 ? -3.945 12.055 15.203 1 90.38 78 GLN A N 1
ATOM 602 C CA . GLN A 1 78 ? -3.363 11.062 14.305 1 90.38 78 GLN A CA 1
ATOM 603 C C . GLN A 1 78 ? -4.125 9.742 14.367 1 90.38 78 GLN A C 1
ATOM 605 O O . GLN A 1 78 ? -4.254 9.047 13.359 1 90.38 78 GLN A O 1
ATOM 610 N N . MET A 1 79 ? -4.652 9.383 15.547 1 92 79 MET A N 1
ATOM 611 C CA . MET A 1 79 ? -5.395 8.148 15.766 1 92 79 MET A CA 1
ATOM 612 C C . MET A 1 79 ? -6.598 8.062 14.828 1 92 79 MET A C 1
ATOM 614 O O . MET A 1 79 ? -6.914 6.984 14.32 1 92 79 MET A O 1
ATOM 618 N N . ILE A 1 80 ? -7.188 9.141 14.492 1 92.5 80 ILE A N 1
ATOM 619 C CA . ILE A 1 80 ? -8.477 9.094 13.812 1 92.5 80 ILE A CA 1
ATOM 620 C C . ILE A 1 80 ? -8.273 9.312 12.312 1 92.5 80 ILE A C 1
ATOM 622 O O . ILE A 1 80 ? -9.203 9.109 11.516 1 92.5 80 ILE A O 1
ATOM 626 N N . VAL A 1 81 ? -7.125 9.641 11.859 1 91.56 81 VAL A N 1
ATOM 627 C CA . VAL A 1 81 ? -6.855 10.023 10.484 1 91.56 81 VAL A CA 1
ATOM 628 C C . VAL A 1 81 ? -7.234 8.883 9.539 1 91.56 81 VAL A C 1
ATOM 630 O O . VAL A 1 81 ? -8.039 9.062 8.625 1 91.56 81 VAL A O 1
ATOM 633 N N . ILE A 1 82 ? -6.754 7.641 9.727 1 92.88 82 ILE A N 1
ATOM 634 C CA . ILE A 1 82 ? -6.918 6.52 8.805 1 92.88 82 ILE A CA 1
ATOM 635 C C . ILE A 1 82 ? -8.383 6.074 8.789 1 92.88 82 ILE A C 1
ATOM 637 O O . ILE A 1 82 ? -8.992 5.961 7.727 1 92.88 82 ILE A O 1
ATOM 641 N N . PRO A 1 83 ? -9.031 5.91 9.992 1 93.81 83 PRO A N 1
ATOM 642 C CA . PRO A 1 83 ? -10.461 5.566 9.953 1 93.81 83 PRO A CA 1
ATOM 643 C C . PRO A 1 83 ? -11.305 6.637 9.266 1 93.81 83 PRO A C 1
ATOM 645 O O . PRO A 1 83 ? -12.227 6.309 8.508 1 93.81 83 PRO A O 1
ATOM 648 N N . LEU A 1 84 ? -10.961 7.859 9.508 1 92.69 84 LEU A N 1
ATOM 649 C CA . LEU A 1 84 ? -11.719 8.961 8.922 1 92.69 84 LEU A CA 1
ATOM 650 C C . LEU A 1 84 ? -11.594 8.969 7.402 1 92.69 84 LEU A C 1
ATOM 652 O O . LEU A 1 84 ? -12.594 9.016 6.691 1 92.69 84 LEU A O 1
ATOM 656 N N . ILE A 1 85 ? -10.406 8.891 6.91 1 91.31 85 ILE A N 1
ATOM 657 C CA . ILE A 1 85 ? -10.156 8.922 5.477 1 91.31 85 ILE A CA 1
ATOM 658 C C . ILE A 1 85 ? -10.852 7.742 4.805 1 91.31 85 ILE A C 1
ATOM 660 O O . ILE A 1 85 ? -11.523 7.91 3.787 1 91.31 85 ILE A O 1
ATOM 664 N N . MET A 1 86 ? -10.703 6.551 5.359 1 94.31 86 MET A N 1
ATOM 665 C CA . MET A 1 86 ? -11.25 5.336 4.766 1 94.31 86 MET A CA 1
ATOM 666 C C . MET A 1 86 ? -12.766 5.426 4.641 1 94.31 86 MET A C 1
ATOM 668 O O . MET A 1 86 ? -13.305 5.32 3.537 1 94.31 86 MET A O 1
ATOM 672 N N . VAL A 1 87 ? -13.43 5.727 5.727 1 93.88 87 VAL A N 1
ATOM 673 C CA . VAL A 1 87 ? -14.891 5.691 5.719 1 93.88 87 VAL A CA 1
ATOM 674 C C . VAL A 1 87 ? -15.43 6.883 4.934 1 93.88 87 VAL A C 1
ATOM 676 O O . VAL A 1 87 ? -16.453 6.766 4.246 1 93.88 87 VAL A O 1
ATOM 679 N N . SER A 1 88 ? -14.773 7.965 4.977 1 91.12 88 SER A N 1
ATOM 680 C CA . SER A 1 88 ? -15.25 9.164 4.293 1 91.12 88 SER A CA 1
ATOM 681 C C . SER A 1 88 ? -15.148 9.008 2.777 1 91.12 88 SER A C 1
ATOM 683 O O . SER A 1 88 ? -16.062 9.398 2.045 1 91.12 88 SER A O 1
ATOM 685 N N . ILE A 1 89 ? -14.062 8.492 2.305 1 90.81 89 ILE A N 1
ATOM 686 C CA . ILE A 1 89 ? -13.867 8.312 0.869 1 90.81 89 ILE A CA 1
ATOM 687 C C . ILE A 1 89 ? -14.852 7.266 0.344 1 90.81 89 ILE A C 1
ATOM 689 O O . ILE A 1 89 ? -15.484 7.465 -0.694 1 90.81 89 ILE A O 1
ATOM 693 N N . ILE A 1 90 ? -14.984 6.145 1.065 1 94.56 90 ILE A N 1
ATOM 694 C CA . ILE A 1 90 ? -15.945 5.125 0.66 1 94.56 90 ILE A CA 1
ATOM 695 C C . ILE A 1 90 ? -17.344 5.742 0.568 1 94.56 90 ILE A C 1
ATOM 697 O O . ILE A 1 90 ? -18.016 5.598 -0.449 1 94.56 90 ILE A O 1
ATOM 701 N N . THR A 1 91 ? -17.703 6.469 1.634 1 91.44 91 THR A N 1
ATOM 702 C CA . THR A 1 91 ? -19.031 7.086 1.688 1 91.44 91 THR A CA 1
ATOM 703 C C . THR A 1 91 ? -19.188 8.117 0.575 1 91.44 91 THR A C 1
ATOM 705 O O . THR A 1 91 ? -20.234 8.188 -0.065 1 91.44 91 THR A O 1
ATOM 708 N N . ALA A 1 92 ? -18.219 8.852 0.331 1 86.38 92 ALA A N 1
ATOM 709 C CA . ALA A 1 92 ? -18.266 9.883 -0.7 1 86.38 92 ALA A CA 1
ATOM 710 C C . ALA A 1 92 ? -18.469 9.273 -2.082 1 86.38 92 ALA A C 1
ATOM 712 O O . ALA A 1 92 ? -19.281 9.773 -2.877 1 86.38 92 ALA A O 1
ATOM 713 N N . ILE A 1 93 ? -17.797 8.25 -2.363 1 88 93 ILE A N 1
ATOM 714 C CA . ILE A 1 93 ? -17.875 7.617 -3.676 1 88 93 ILE A CA 1
ATOM 715 C C . ILE A 1 93 ? -19.219 6.883 -3.814 1 88 93 ILE A C 1
ATOM 717 O O . ILE A 1 93 ? -19.844 6.934 -4.871 1 88 93 ILE A O 1
ATOM 721 N N . MET A 1 94 ? -19.594 6.23 -2.756 1 89.06 94 MET A N 1
ATOM 722 C CA . MET A 1 94 ? -20.875 5.523 -2.793 1 89.06 94 MET A CA 1
ATOM 723 C C . MET A 1 94 ? -22.016 6.492 -3.076 1 89.06 94 MET A C 1
ATOM 725 O O . MET A 1 94 ? -23.031 6.102 -3.658 1 89.06 94 MET A O 1
ATOM 729 N N . ASN A 1 95 ? -21.812 7.723 -2.717 1 81.19 95 ASN A N 1
ATOM 730 C CA . ASN A 1 95 ? -22.891 8.695 -2.832 1 81.19 95 ASN A CA 1
ATOM 731 C C . ASN A 1 95 ? -22.781 9.508 -4.121 1 81.19 95 ASN A C 1
ATOM 733 O O . ASN A 1 95 ? -23.641 10.336 -4.41 1 81.19 95 ASN A O 1
ATOM 737 N N . ILE A 1 96 ? -21.672 9.352 -4.809 1 74 96 ILE A N 1
ATOM 738 C CA . ILE A 1 96 ? -21.5 10.078 -6.062 1 74 96 ILE A CA 1
ATOM 739 C C . ILE A 1 96 ? -22.391 9.445 -7.141 1 74 96 ILE A C 1
ATOM 741 O O . ILE A 1 96 ? -22.484 8.219 -7.23 1 74 96 ILE A O 1
ATOM 745 N N . LYS A 1 97 ? -23.297 10.25 -7.602 1 61.75 97 LYS A N 1
ATOM 746 C CA . LYS A 1 97 ? -24.062 9.758 -8.75 1 61.75 97 LYS A CA 1
ATOM 747 C C . LYS A 1 97 ? -23.172 9.648 -9.992 1 61.75 97 LYS A C 1
ATOM 749 O O . LYS A 1 97 ? -22.719 10.664 -10.531 1 61.75 97 LYS A O 1
ATOM 754 N N . GLY A 1 98 ? -22.594 8.555 -10.406 1 58.19 98 GLY A N 1
ATOM 755 C CA . GLY A 1 98 ? -21.859 8.242 -11.617 1 58.19 98 GLY A CA 1
ATOM 756 C C . GLY A 1 98 ? -20.359 8.172 -11.398 1 58.19 98 GLY A C 1
ATOM 757 O O . GLY A 1 98 ? -19.766 9.078 -10.812 1 58.19 98 GLY A O 1
ATOM 758 N N . GLY A 1 99 ? -19.547 7.141 -11.414 1 57.59 99 GLY A N 1
ATOM 759 C CA . GLY A 1 99 ? -18.156 6.793 -11.266 1 57.59 99 GLY A CA 1
ATOM 760 C C . GLY A 1 99 ? -17.219 7.785 -11.938 1 57.59 99 GLY A C 1
ATOM 761 O O . GLY A 1 99 ? -16.125 8.07 -11.422 1 57.59 99 GLY A O 1
ATOM 762 N N . LYS A 1 100 ? -17.469 8.547 -13.047 1 63.28 100 LYS A N 1
ATOM 763 C CA . LYS A 1 100 ? -16.625 9.414 -13.867 1 63.28 100 LYS A CA 1
ATOM 764 C C . LYS A 1 100 ? -16.234 10.68 -13.109 1 63.28 100 LYS A C 1
ATOM 766 O O . LYS A 1 100 ? -15.188 11.266 -13.375 1 63.28 100 LYS A O 1
ATOM 771 N N . LYS A 1 101 ? -16.719 10.945 -12.055 1 79.81 101 LYS A N 1
ATOM 772 C CA . LYS A 1 101 ? -16.5 12.195 -11.328 1 79.81 101 LYS A CA 1
ATOM 773 C C . LYS A 1 101 ? -15.305 12.094 -10.398 1 79.81 101 LYS A C 1
ATOM 775 O O . LYS A 1 101 ? -14.594 13.078 -10.172 1 79.81 101 LYS A O 1
ATOM 780 N N . LEU A 1 102 ? -14.867 10.93 -10.016 1 82.94 102 LEU A N 1
ATOM 781 C CA . LEU A 1 102 ? -13.758 10.766 -9.086 1 82.94 102 LEU A CA 1
ATOM 782 C C . LEU A 1 102 ? -12.43 11.07 -9.758 1 82.94 102 LEU A C 1
ATOM 784 O O . LEU A 1 102 ? -11.562 11.719 -9.164 1 82.94 102 LEU A O 1
ATOM 788 N N . GLY A 1 103 ? -12.266 10.594 -10.914 1 87.25 103 GLY A N 1
ATOM 789 C CA . GLY A 1 103 ? -11.047 10.867 -11.656 1 87.25 103 GLY A CA 1
ATOM 790 C C . GLY A 1 103 ? -10.805 12.352 -11.867 1 87.25 103 GLY A C 1
ATOM 791 O O . GLY A 1 103 ? -9.68 12.836 -11.703 1 87.25 103 GLY A O 1
ATOM 792 N N . LYS A 1 104 ? -11.805 13.016 -12.211 1 91.31 104 LYS A N 1
ATOM 793 C CA . LYS A 1 104 ? -11.703 14.453 -12.438 1 91.31 104 LYS A CA 1
ATOM 794 C C . LYS A 1 104 ? -11.359 15.188 -11.141 1 91.31 104 LYS A C 1
ATOM 796 O O . LYS A 1 104 ? -10.555 16.125 -11.156 1 91.31 104 LYS A O 1
ATOM 801 N N . ILE A 1 105 ? -11.938 14.781 -10.109 1 92.5 105 ILE A N 1
ATOM 802 C CA . ILE A 1 105 ? -11.695 15.391 -8.805 1 92.5 105 ILE A CA 1
ATOM 803 C C . ILE A 1 105 ? -10.242 15.18 -8.398 1 92.5 105 ILE A C 1
ATOM 805 O O . ILE A 1 105 ? -9.547 16.125 -8.023 1 92.5 105 ILE A O 1
ATOM 809 N N . SER A 1 106 ? -9.836 13.938 -8.484 1 92.31 106 SER A N 1
ATOM 810 C CA . SER A 1 106 ? -8.461 13.633 -8.109 1 92.31 106 SER A CA 1
ATOM 811 C C . SER A 1 106 ? -7.465 14.406 -8.969 1 92.31 106 SER A C 1
ATOM 813 O O . SER A 1 106 ? -6.48 14.945 -8.453 1 92.31 106 SER A O 1
ATOM 815 N N . ALA A 1 107 ? -7.727 14.461 -10.227 1 94.25 107 ALA A N 1
ATOM 816 C CA . ALA A 1 107 ? -6.84 15.172 -11.141 1 94.25 107 ALA A CA 1
ATOM 817 C C . ALA A 1 107 ? -6.789 16.656 -10.805 1 94.25 107 ALA A C 1
ATOM 819 O O . ALA A 1 107 ? -5.715 17.266 -10.812 1 94.25 107 ALA A O 1
ATOM 820 N N . SER A 1 108 ? -7.91 17.188 -10.562 1 96.31 108 SER A N 1
ATOM 821 C CA . SER A 1 108 ? -7.973 18.609 -10.242 1 96.31 108 SER A CA 1
ATOM 822 C C . SER A 1 108 ? -7.191 18.922 -8.969 1 96.31 108 SER A C 1
ATOM 824 O O . SER A 1 108 ? -6.461 19.906 -8.914 1 96.31 108 SER A O 1
ATOM 826 N N . VAL A 1 109 ? -7.355 18.109 -7.988 1 96 109 VAL A N 1
ATOM 827 C CA . VAL A 1 109 ? -6.645 18.297 -6.727 1 96 109 VAL A CA 1
ATOM 828 C C . VAL A 1 109 ? -5.137 18.219 -6.965 1 96 109 VAL A C 1
ATOM 830 O O . VAL A 1 109 ? -4.383 19.094 -6.547 1 96 109 VAL A O 1
ATOM 833 N N . LEU A 1 110 ? -4.727 17.219 -7.656 1 94.12 110 LEU A N 1
ATOM 834 C CA . LEU A 1 110 ? -3.307 16.984 -7.879 1 94.12 110 LEU A CA 1
ATOM 835 C C . LEU A 1 110 ? -2.693 18.094 -8.719 1 94.12 110 LEU A C 1
ATOM 837 O O . LEU A 1 110 ? -1.594 18.578 -8.422 1 94.12 110 LEU A O 1
ATOM 841 N N . ILE A 1 111 ? -3.377 18.5 -9.703 1 95.62 111 ILE A N 1
ATOM 842 C CA . ILE A 1 111 ? -2.885 19.562 -10.57 1 95.62 111 ILE A CA 1
ATOM 843 C C . ILE A 1 111 ? -2.73 20.859 -9.766 1 95.62 111 ILE A C 1
ATOM 845 O O . ILE A 1 111 ? -1.725 21.547 -9.891 1 95.62 111 ILE A O 1
ATOM 849 N N . THR A 1 112 ? -3.684 21.141 -8.977 1 97.12 112 THR A N 1
ATOM 850 C CA . THR A 1 112 ? -3.615 22.344 -8.156 1 97.12 112 THR A CA 1
ATOM 851 C C . THR A 1 112 ? -2.424 22.281 -7.199 1 97.12 112 THR A C 1
ATOM 853 O O . THR A 1 112 ? -1.673 23.266 -7.074 1 97.12 112 THR A O 1
ATOM 856 N N . LEU A 1 113 ? -2.27 21.188 -6.578 1 96.19 113 LEU A N 1
ATOM 857 C CA . LEU A 1 113 ? -1.198 21.031 -5.598 1 96.19 113 LEU A CA 1
ATOM 858 C C . LEU A 1 113 ? 0.168 21.156 -6.266 1 96.19 113 LEU A C 1
ATOM 860 O O . LEU A 1 113 ? 1.053 21.844 -5.75 1 96.19 113 LEU A O 1
ATOM 864 N N . VAL A 1 114 ? 0.338 20.578 -7.379 1 94.38 114 VAL A N 1
ATOM 865 C CA . VAL A 1 114 ? 1.634 20.578 -8.047 1 94.38 114 VAL A CA 1
ATOM 866 C C . VAL A 1 114 ? 1.912 21.953 -8.648 1 94.38 114 VAL A C 1
ATOM 868 O O . VAL A 1 114 ? 3.037 22.453 -8.578 1 94.38 114 VAL A O 1
ATOM 871 N N . LEU A 1 115 ? 0.942 22.5 -9.227 1 96.31 115 LEU A N 1
ATOM 872 C CA . LEU A 1 115 ? 1.113 23.828 -9.812 1 96.31 115 LEU A CA 1
ATOM 873 C C . LEU A 1 115 ? 1.454 24.859 -8.742 1 96.31 115 LEU A C 1
ATOM 875 O O . LEU A 1 115 ? 2.311 25.719 -8.953 1 96.31 115 LEU A O 1
ATOM 879 N N . THR A 1 116 ? 0.792 24.797 -7.656 1 97.88 116 THR A N 1
ATOM 880 C CA . THR A 1 116 ? 1.091 25.75 -6.586 1 97.88 116 THR A CA 1
ATOM 881 C C . THR A 1 116 ? 2.479 25.484 -6.008 1 97.88 116 THR A C 1
ATOM 883 O O . THR A 1 116 ? 3.145 26.422 -5.543 1 97.88 116 THR A O 1
ATOM 886 N N . THR A 1 117 ? 2.896 24.281 -5.996 1 97.12 117 THR A N 1
ATOM 887 C CA . THR A 1 117 ? 4.246 23.984 -5.535 1 97.12 117 THR A CA 1
ATOM 888 C C . THR A 1 117 ? 5.289 24.594 -6.457 1 97.12 117 THR A C 1
ATOM 890 O O . THR A 1 117 ? 6.309 25.125 -5.996 1 97.12 117 THR A O 1
ATOM 893 N N . ALA A 1 118 ? 5.035 24.531 -7.75 1 97.31 118 ALA A N 1
ATOM 894 C CA . ALA A 1 118 ? 5.926 25.172 -8.711 1 97.31 118 ALA A CA 1
ATOM 895 C C . ALA A 1 118 ? 6 26.688 -8.445 1 97.31 118 ALA A C 1
ATOM 897 O O . ALA A 1 118 ? 7.086 27.266 -8.469 1 97.31 118 ALA A O 1
ATOM 898 N N . ILE A 1 119 ? 4.902 27.234 -8.203 1 98.38 119 ILE A N 1
ATOM 899 C CA . ILE A 1 119 ? 4.848 28.656 -7.891 1 98.38 119 ILE A CA 1
ATOM 900 C C . ILE A 1 119 ? 5.59 28.922 -6.582 1 98.38 119 ILE A C 1
ATOM 902 O O . ILE A 1 119 ? 6.336 29.906 -6.477 1 98.38 119 ILE A O 1
ATOM 906 N N . ALA A 1 120 ? 5.383 28.078 -5.645 1 98.5 120 ALA A N 1
ATOM 907 C CA . ALA A 1 120 ? 6.051 28.219 -4.352 1 98.5 120 ALA A CA 1
ATOM 908 C C . ALA A 1 120 ? 7.566 28.156 -4.508 1 98.5 120 ALA A C 1
ATOM 910 O O . ALA A 1 120 ? 8.297 28.875 -3.826 1 98.5 120 ALA A O 1
ATOM 911 N N . ALA A 1 121 ? 7.988 27.266 -5.34 1 98.06 121 ALA A N 1
ATOM 912 C CA . ALA A 1 121 ? 9.422 27.188 -5.621 1 98.06 121 ALA A CA 1
ATOM 913 C C . ALA A 1 121 ? 9.945 28.5 -6.172 1 98.06 121 ALA A C 1
ATOM 915 O O . ALA A 1 121 ? 11 28.984 -5.75 1 98.06 121 ALA A O 1
ATOM 916 N N . ALA A 1 122 ? 9.227 29.062 -7.074 1 98.38 122 ALA A N 1
ATOM 917 C CA . ALA A 1 122 ? 9.609 30.344 -7.648 1 98.38 122 ALA A CA 1
ATOM 918 C C . ALA A 1 122 ? 9.656 31.438 -6.578 1 98.38 122 ALA A C 1
ATOM 920 O O . ALA A 1 122 ? 10.57 32.281 -6.574 1 98.38 122 ALA A O 1
ATOM 921 N N . VAL A 1 123 ? 8.703 31.438 -5.715 1 98.56 123 VAL A N 1
ATOM 922 C CA . VAL A 1 123 ? 8.648 32.406 -4.625 1 98.56 123 VAL A CA 1
ATOM 923 C C . VAL A 1 123 ? 9.844 32.219 -3.701 1 98.56 123 VAL A C 1
ATOM 925 O O . VAL A 1 123 ? 10.469 33.188 -3.271 1 98.56 123 VAL A O 1
ATOM 928 N N . GLY A 1 124 ? 10.117 30.953 -3.357 1 98.19 124 GLY A N 1
ATOM 929 C CA . GLY A 1 124 ? 11.289 30.672 -2.541 1 98.19 124 GLY A CA 1
ATOM 930 C C . GLY A 1 124 ? 12.586 31.125 -3.172 1 98.19 124 GLY A C 1
ATOM 931 O O . GLY A 1 124 ? 13.438 31.703 -2.496 1 98.19 124 GLY A O 1
ATOM 932 N N . ILE A 1 125 ? 12.727 30.891 -4.449 1 97.81 125 ILE A N 1
ATOM 933 C CA . ILE A 1 125 ? 13.898 31.328 -5.199 1 97.81 125 ILE A CA 1
ATOM 934 C C . ILE A 1 125 ? 14.016 32.844 -5.16 1 97.81 125 ILE A C 1
ATOM 936 O O . ILE A 1 125 ? 15.086 33.375 -4.859 1 97.81 125 ILE A O 1
ATOM 940 N N . ALA A 1 126 ? 12.93 33.469 -5.43 1 98 126 ALA A N 1
ATOM 941 C CA . ALA A 1 126 ? 12.914 34.938 -5.445 1 98 126 ALA A CA 1
ATOM 942 C C . ALA A 1 126 ? 13.297 35.5 -4.078 1 98 126 ALA A C 1
ATOM 944 O O . ALA A 1 126 ? 14.047 36.469 -3.992 1 98 126 ALA A O 1
ATOM 945 N N . SER A 1 127 ? 12.773 34.969 -3.068 1 97.88 127 SER A N 1
ATOM 946 C CA . SER A 1 127 ? 13.07 35.438 -1.722 1 97.88 127 SER A CA 1
ATOM 947 C C . SER A 1 127 ? 14.547 35.219 -1.378 1 97.88 127 SER A C 1
ATOM 949 O O . SER A 1 127 ? 15.195 36.125 -0.84 1 97.88 127 SER A O 1
ATOM 951 N N . ALA A 1 128 ? 15.07 34.031 -1.649 1 96.38 128 ALA A N 1
ATOM 952 C CA . ALA A 1 128 ? 16.469 33.75 -1.365 1 96.38 128 ALA A CA 1
ATOM 953 C C . ALA A 1 128 ? 17.391 34.688 -2.111 1 96.38 128 ALA A C 1
ATOM 955 O O . ALA A 1 128 ? 18.391 35.156 -1.554 1 96.38 128 ALA A O 1
ATOM 956 N N . MET A 1 129 ? 17.047 34.969 -3.33 1 96.12 129 MET A N 1
ATOM 957 C CA . MET A 1 129 ? 17.859 35.875 -4.137 1 96.12 129 MET A CA 1
ATOM 958 C C . MET A 1 129 ? 17.734 37.312 -3.625 1 96.12 129 MET A C 1
ATOM 960 O O . MET A 1 129 ? 18.734 38.031 -3.551 1 96.12 129 MET A O 1
ATOM 964 N N . ALA A 1 130 ? 16.562 37.719 -3.291 1 96.62 130 ALA A N 1
ATOM 965 C CA . ALA A 1 130 ? 16.328 39.094 -2.826 1 96.62 130 ALA A CA 1
ATOM 966 C C . ALA A 1 130 ? 17.078 39.375 -1.532 1 96.62 130 ALA A C 1
ATOM 968 O O . ALA A 1 130 ? 17.578 40.469 -1.327 1 96.62 130 ALA A O 1
ATOM 969 N N . PHE A 1 131 ? 17.203 38.406 -0.651 1 95.44 131 PHE A N 1
ATOM 970 C CA . PHE A 1 131 ? 17.875 38.594 0.636 1 95.44 131 PHE A CA 1
ATOM 971 C C . PHE A 1 131 ? 19.344 38.219 0.54 1 95.44 131 PHE A C 1
ATOM 973 O O . PHE A 1 131 ? 20.094 38.344 1.517 1 95.44 131 PHE A O 1
ATOM 980 N N . GLY A 1 132 ? 19.781 37.75 -0.567 1 93.19 132 GLY A N 1
ATOM 981 C CA . GLY A 1 132 ? 21.172 37.438 -0.794 1 93.19 132 GLY A CA 1
ATOM 982 C C . GLY A 1 132 ? 21.672 36.281 0.077 1 93.19 132 GLY A C 1
ATOM 983 O O . GLY A 1 132 ? 22.766 36.344 0.618 1 93.19 132 GLY A O 1
ATOM 984 N N . LEU A 1 133 ? 20.828 35.312 0.234 1 91.88 133 LEU A N 1
ATOM 985 C CA . LEU A 1 133 ? 21.219 34.219 1.083 1 91.88 133 LEU A CA 1
ATOM 986 C C . LEU A 1 133 ? 22.375 33.438 0.466 1 91.88 133 LEU A C 1
ATOM 988 O O . LEU A 1 133 ? 22.391 33.188 -0.741 1 91.88 133 LEU A O 1
ATOM 992 N N . ASN A 1 134 ? 23.359 33.094 1.287 1 89.25 134 ASN A N 1
ATOM 993 C CA . ASN A 1 134 ? 24.562 32.375 0.887 1 89.25 134 ASN A CA 1
ATOM 994 C C . ASN A 1 134 ? 25.062 31.453 2 1 89.25 134 ASN A C 1
ATOM 996 O O . ASN A 1 134 ? 25.328 31.906 3.115 1 89.25 134 ASN A O 1
ATOM 1000 N N . ALA A 1 135 ? 25.234 30.234 1.65 1 87.06 135 ALA A N 1
ATOM 1001 C CA . ALA A 1 135 ? 25.625 29.25 2.645 1 87.06 135 ALA A CA 1
ATOM 1002 C C . ALA A 1 135 ? 27.047 29.5 3.135 1 87.06 135 ALA A C 1
ATOM 1004 O O . ALA A 1 135 ? 27.422 29.109 4.246 1 87.06 135 ALA A O 1
ATOM 1005 N N . GLU A 1 136 ? 27.812 30.156 2.35 1 81.81 136 GLU A N 1
ATOM 1006 C CA . GLU A 1 136 ? 29.188 30.453 2.734 1 81.81 136 GLU A CA 1
ATOM 1007 C C . GLU A 1 136 ? 29.234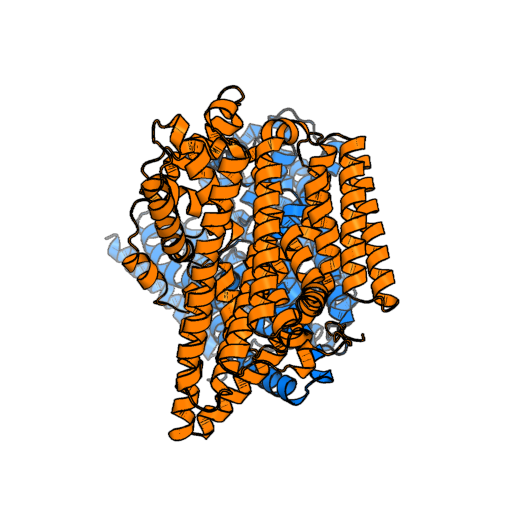 31.328 3.992 1 81.81 136 GLU A C 1
ATOM 1009 O O . GLU A 1 136 ? 30.141 31.188 4.82 1 81.81 136 GLU A O 1
ATOM 1014 N N . ASP A 1 137 ? 28.25 32.156 4.137 1 78.62 137 ASP A N 1
ATOM 1015 C CA . ASP A 1 137 ? 28.172 33.062 5.281 1 78.62 137 ASP A CA 1
ATOM 1016 C C . ASP A 1 137 ? 27.859 32.312 6.566 1 78.62 137 ASP A C 1
ATOM 1018 O O . ASP A 1 137 ? 28.203 32.75 7.66 1 78.62 137 ASP A O 1
ATOM 1022 N N . LEU A 1 138 ? 27.281 31.188 6.402 1 78 138 LEU A N 1
ATOM 1023 C CA . LEU A 1 138 ? 26.828 30.406 7.555 1 78 138 LEU A CA 1
ATOM 1024 C C . LEU A 1 138 ? 27.875 29.391 7.969 1 78 138 LEU A C 1
ATOM 1026 O O . LEU A 1 138 ? 27.891 28.922 9.109 1 78 138 LEU A O 1
ATOM 1030 N N . LEU A 1 139 ? 28.703 29.062 7.051 1 76.31 139 LEU A N 1
ATOM 1031 C CA . LEU A 1 139 ? 29.75 28.078 7.324 1 76.31 139 LEU A CA 1
ATOM 1032 C C . LEU A 1 139 ? 30.703 28.578 8.398 1 76.31 139 LEU A C 1
ATOM 1034 O O . LEU A 1 139 ? 31.203 27.797 9.211 1 76.31 139 LEU A O 1
ATOM 1038 N N . ALA A 1 140 ? 30.953 29.891 8.43 1 66.12 140 ALA A N 1
ATOM 1039 C CA . ALA A 1 140 ? 31.891 30.484 9.391 1 66.12 140 ALA A CA 1
ATOM 1040 C C . ALA A 1 140 ? 31.406 30.281 10.82 1 66.12 140 ALA A C 1
ATOM 1042 O O . ALA A 1 140 ? 32.219 30.188 11.75 1 66.12 140 ALA A O 1
ATOM 1043 N N . GLY A 1 141 ? 30.141 30.094 10.977 1 67.44 141 GLY A N 1
ATOM 1044 C CA . GLY A 1 141 ? 29.578 29.938 12.312 1 67.44 141 GLY A CA 1
ATOM 1045 C C . GLY A 1 141 ? 29.094 28.531 12.586 1 67.44 141 GLY A C 1
ATOM 1046 O O . GLY A 1 141 ? 28.328 28.297 13.531 1 67.44 141 GLY A O 1
ATOM 1047 N N . GLN A 1 142 ? 29.625 27.594 11.859 1 72 142 GLN A N 1
ATOM 1048 C CA . GLN A 1 142 ? 29.156 26.203 11.977 1 72 142 GLN A CA 1
ATOM 1049 C C . GLN A 1 142 ? 29.672 25.562 13.258 1 72 142 GLN A C 1
ATOM 1051 O O . GLN A 1 142 ? 30.859 25.625 13.562 1 72 142 GLN A O 1
ATOM 1056 N N . GLY A 1 143 ? 28.672 25.156 14.086 1 73.25 143 GLY A N 1
ATOM 1057 C CA . GLY A 1 143 ? 29.016 24.438 15.297 1 73.25 143 GLY A CA 1
ATOM 1058 C C . GLY A 1 143 ? 28.938 22.922 15.148 1 73.25 143 GLY A C 1
ATOM 1059 O O . GLY A 1 143 ? 28.75 22.422 14.039 1 73.25 143 GLY A O 1
ATOM 1060 N N . GLU A 1 144 ? 29.125 22.203 16.203 1 72.56 144 GLU A N 1
ATOM 1061 C CA . GLU A 1 144 ? 29.156 20.75 16.234 1 72.56 144 GLU A CA 1
ATOM 1062 C C . GLU A 1 144 ? 27.797 20.172 15.844 1 72.56 144 GLU A C 1
ATOM 1064 O O . GLU A 1 144 ? 27.719 19.156 15.148 1 72.56 144 GLU A O 1
ATOM 1069 N N . ALA A 1 145 ? 26.812 20.812 16.281 1 75.5 145 ALA A N 1
ATOM 1070 C CA . ALA A 1 145 ? 25.469 20.312 16.016 1 75.5 145 ALA A CA 1
ATOM 1071 C C . ALA A 1 145 ? 25.141 20.375 14.516 1 75.5 145 ALA A C 1
ATOM 1073 O O . ALA A 1 145 ? 24.531 19.453 13.977 1 75.5 145 ALA A O 1
ATOM 1074 N N . GLU A 1 146 ? 25.594 21.375 13.875 1 78.69 146 GLU A N 1
ATOM 1075 C CA . GLU A 1 146 ? 25.344 21.531 12.445 1 78.69 146 GLU A CA 1
ATOM 1076 C C . GLU A 1 146 ? 26.156 20.516 11.633 1 78.69 146 GLU A C 1
ATOM 1078 O O . GLU A 1 146 ? 25.656 19.969 10.648 1 78.69 146 GLU A O 1
ATOM 1083 N N . ILE A 1 147 ? 27.359 20.266 12.078 1 78.25 147 ILE A N 1
ATOM 1084 C CA . ILE A 1 147 ? 28.219 19.297 11.406 1 78.25 147 ILE A CA 1
ATOM 1085 C C . ILE A 1 147 ? 27.625 17.906 11.531 1 78.25 147 ILE A C 1
ATOM 1087 O O . ILE A 1 147 ? 27.531 17.172 10.539 1 78.25 147 ILE A O 1
ATOM 1091 N N . ALA A 1 148 ? 27.188 17.594 12.734 1 80.5 148 ALA A N 1
ATOM 1092 C CA . ALA A 1 148 ? 26.594 16.297 12.969 1 80.5 148 ALA A CA 1
ATOM 1093 C C . ALA A 1 148 ? 25.328 16.109 12.133 1 80.5 148 ALA A C 1
ATOM 1095 O O . ALA A 1 148 ? 25.109 15.023 11.578 1 80.5 148 ALA A O 1
ATOM 1096 N N . ARG A 1 149 ? 24.609 17.094 12.039 1 82.88 149 ARG A N 1
ATOM 1097 C CA . ARG A 1 149 ? 23.391 17.031 11.234 1 82.88 149 ARG A CA 1
ATOM 1098 C C . ARG A 1 149 ? 23.719 16.875 9.758 1 82.88 149 ARG A C 1
ATOM 1100 O O . ARG A 1 149 ? 23.047 16.125 9.039 1 82.88 149 ARG A O 1
ATOM 1107 N N . GLY A 1 150 ? 24.703 17.578 9.336 1 83.62 150 GLY A N 1
ATOM 1108 C CA . GLY A 1 150 ? 25.156 17.438 7.953 1 83.62 150 GLY A CA 1
ATOM 1109 C C . GLY A 1 150 ? 25.578 16.031 7.605 1 83.62 150 GLY A C 1
ATOM 1110 O O . GLY A 1 150 ? 25.188 15.492 6.562 1 83.62 150 GLY A O 1
ATOM 1111 N N . GLU A 1 151 ? 26.266 15.414 8.5 1 81.31 151 GLU A N 1
ATOM 1112 C CA . GLU A 1 151 ? 26.703 14.039 8.305 1 81.31 151 GLU A CA 1
ATOM 1113 C C . GLU A 1 151 ? 25.516 13.078 8.273 1 81.31 151 GLU A C 1
ATOM 1115 O O . GLU A 1 151 ? 25.5 12.125 7.484 1 81.31 151 GLU A O 1
ATOM 1120 N N . SER A 1 152 ? 24.594 13.328 9.117 1 83.56 152 SER A N 1
ATOM 1121 C CA . SER A 1 152 ? 23.391 12.5 9.156 1 83.56 152 SER A CA 1
ATOM 1122 C C . SER A 1 152 ? 22.609 12.602 7.848 1 83.56 152 SER A C 1
ATOM 1124 O O . SER A 1 152 ? 22.062 11.602 7.363 1 83.56 152 SER A O 1
ATOM 1126 N N . LEU A 1 153 ? 22.625 13.719 7.316 1 83.44 153 LEU A N 1
ATOM 1127 C CA . LEU A 1 153 ? 21.922 13.922 6.059 1 83.44 153 LEU A CA 1
ATOM 1128 C C . LEU A 1 153 ? 22.625 13.219 4.91 1 83.44 153 LEU A C 1
ATOM 1130 O O . LEU A 1 153 ? 21.984 12.633 4.043 1 83.44 153 LEU A O 1
ATOM 1134 N N . GLU A 1 154 ? 23.875 13.242 4.926 1 83.69 154 GLU A N 1
ATOM 1135 C CA . GLU A 1 154 ? 24.672 12.562 3.902 1 83.69 154 GLU A CA 1
ATOM 1136 C C . GLU A 1 154 ? 24.453 11.055 3.953 1 83.69 154 GLU A C 1
ATOM 1138 O O . GLU A 1 154 ? 24.406 10.398 2.914 1 83.69 154 GLU A O 1
ATOM 1143 N N . SER A 1 155 ? 24.312 10.539 5.098 1 78.94 155 SER A N 1
ATOM 1144 C CA . SER A 1 155 ? 24.125 9.102 5.266 1 78.94 155 SER A CA 1
ATOM 1145 C C . SER A 1 155 ? 22.75 8.672 4.77 1 78.94 155 SER A C 1
ATOM 1147 O O . SER A 1 155 ? 22.562 7.527 4.355 1 78.94 155 SER A O 1
ATOM 1149 N N . ARG A 1 156 ? 21.812 9.547 4.707 1 76.12 156 ARG A N 1
ATOM 1150 C CA . ARG A 1 156 ? 20.453 9.234 4.301 1 76.12 156 ARG A CA 1
ATOM 1151 C C . ARG A 1 156 ? 20.281 9.398 2.793 1 76.12 156 ARG A C 1
ATOM 1153 O O . ARG A 1 156 ? 19.219 9.078 2.246 1 76.12 156 ARG A O 1
ATOM 1160 N N . LEU A 1 157 ? 21.25 9.883 2.195 1 77.25 157 LEU A N 1
ATOM 1161 C CA . LEU A 1 157 ? 21.188 10.141 0.762 1 77.25 157 LEU A CA 1
ATOM 1162 C C . LEU A 1 157 ? 20.969 8.852 -0.019 1 77.25 157 LEU A C 1
ATOM 1164 O O . LEU A 1 157 ? 20.266 8.844 -1.029 1 77.25 157 LEU A O 1
ATOM 1168 N N . GLY A 1 158 ? 21.562 7.746 0.405 1 70 158 GLY A N 1
ATOM 1169 C CA . GLY A 1 158 ? 21.406 6.461 -0.26 1 70 158 GLY A CA 1
ATOM 1170 C C . GLY A 1 158 ? 19.969 5.984 -0.306 1 70 158 GLY A C 1
ATOM 1171 O O . GLY A 1 158 ? 19.547 5.312 -1.257 1 70 158 GLY A O 1
ATOM 1172 N N . ASP A 1 159 ? 19.172 6.398 0.615 1 67.81 159 ASP A N 1
ATOM 1173 C CA . ASP A 1 159 ? 17.766 5.992 0.71 1 67.81 159 ASP A CA 1
ATOM 1174 C C . ASP A 1 159 ? 16.922 6.727 -0.319 1 67.81 159 ASP A C 1
ATOM 1176 O O . ASP A 1 159 ? 15.836 6.254 -0.688 1 67.81 159 ASP A O 1
ATOM 1180 N N . VAL A 1 160 ? 17.516 7.82 -0.858 1 67.81 160 VAL A N 1
ATOM 1181 C CA . VAL A 1 160 ? 16.656 8.672 -1.666 1 67.81 160 VAL A CA 1
ATOM 1182 C C . VAL A 1 160 ? 17.172 8.742 -3.096 1 67.81 160 VAL A C 1
ATOM 1184 O O . VAL A 1 160 ? 16.406 8.906 -4.043 1 67.81 160 VAL A O 1
ATOM 1187 N N . GLU A 1 161 ? 18.516 8.844 -3.326 1 65.94 161 GLU A N 1
ATOM 1188 C CA . GLU A 1 161 ? 19.156 9.086 -4.617 1 65.94 161 GLU A CA 1
ATOM 1189 C C . GLU A 1 161 ? 18.719 8.039 -5.645 1 65.94 161 GLU A C 1
ATOM 1191 O O . GLU A 1 161 ? 18.672 8.32 -6.844 1 65.94 161 GLU A O 1
ATOM 1196 N N . GLY A 1 162 ? 17.906 7.234 -5.305 1 63.47 162 GLY A N 1
ATOM 1197 C CA . GLY A 1 162 ? 17.703 6.176 -6.277 1 63.47 162 GLY A CA 1
ATOM 1198 C C . GLY A 1 162 ? 16.234 5.883 -6.547 1 63.47 162 GLY A C 1
ATOM 1199 O O . GLY A 1 162 ? 15.914 5.07 -7.414 1 63.47 162 GLY A O 1
ATOM 1200 N N . VAL A 1 163 ? 15.484 6.723 -6.082 1 71.56 163 VAL A N 1
ATOM 1201 C CA . VAL A 1 163 ? 14.094 6.363 -6.32 1 71.56 163 VAL A CA 1
ATOM 1202 C C . VAL A 1 163 ? 13.547 7.156 -7.508 1 71.56 163 VAL A C 1
ATOM 1204 O O . VAL A 1 163 ? 13.516 8.391 -7.477 1 71.56 163 VAL A O 1
ATOM 1207 N N . SER A 1 164 ? 13.211 6.477 -8.609 1 78.81 164 SER A N 1
ATOM 1208 C CA . SER A 1 164 ? 12.672 7.09 -9.82 1 78.81 164 SER A CA 1
ATOM 1209 C C . SER A 1 164 ? 11.211 7.477 -9.633 1 78.81 164 SER A C 1
ATOM 1211 O O . SER A 1 164 ? 10.547 7.012 -8.703 1 78.81 164 SER A O 1
ATOM 1213 N N . LEU A 1 165 ? 10.75 8.453 -10.438 1 80.75 165 LEU A N 1
ATOM 1214 C CA . LEU A 1 165 ? 9.359 8.898 -10.391 1 80.75 165 LEU A CA 1
ATOM 1215 C C . LEU A 1 165 ? 8.398 7.727 -10.547 1 80.75 165 LEU A C 1
ATOM 1217 O O . LEU A 1 165 ? 7.453 7.582 -9.773 1 80.75 165 LEU A O 1
ATOM 1221 N N . PRO A 1 166 ? 8.68 6.84 -11.531 1 84.94 166 PRO A N 1
ATOM 1222 C CA . PRO A 1 166 ? 7.777 5.695 -11.648 1 84.94 166 PRO A CA 1
ATOM 1223 C C . PRO A 1 166 ? 7.758 4.828 -10.391 1 84.94 166 PRO A C 1
ATOM 1225 O O . PRO A 1 166 ? 6.707 4.312 -10.008 1 84.94 166 PRO A O 1
ATOM 1228 N N . GLU A 1 167 ? 8.891 4.711 -9.805 1 84.12 167 GLU A N 1
ATOM 1229 C CA . GLU A 1 167 ? 8.953 3.938 -8.57 1 84.12 167 GLU A CA 1
ATOM 1230 C C . GLU A 1 167 ? 8.156 4.613 -7.453 1 84.12 167 GLU A C 1
ATOM 1232 O O . GLU A 1 167 ? 7.543 3.936 -6.625 1 84.12 167 GLU A O 1
ATOM 1237 N N . GLN A 1 168 ? 8.148 5.824 -7.484 1 81.31 168 GLN A N 1
ATOM 1238 C CA . GLN A 1 168 ? 7.359 6.57 -6.508 1 81.31 168 GLN A CA 1
ATOM 1239 C C . GLN A 1 168 ? 5.863 6.367 -6.738 1 81.31 168 GLN A C 1
ATOM 1241 O O . GLN A 1 168 ? 5.113 6.129 -5.789 1 81.31 168 GLN A O 1
ATOM 1246 N N . ILE A 1 169 ? 5.457 6.48 -7.91 1 85.81 169 ILE A N 1
ATOM 1247 C CA . ILE A 1 169 ? 4.055 6.285 -8.242 1 85.81 169 ILE A CA 1
ATOM 1248 C C . ILE A 1 169 ? 3.633 4.859 -7.891 1 85.81 169 ILE A C 1
ATOM 1250 O O . ILE A 1 169 ? 2.539 4.641 -7.363 1 85.81 169 ILE A O 1
ATOM 1254 N N . LEU A 1 170 ? 4.531 3.969 -8.164 1 87.81 170 LEU A N 1
ATOM 1255 C CA . LEU A 1 170 ? 4.27 2.572 -7.836 1 87.81 170 LEU A CA 1
ATOM 1256 C C . LEU A 1 170 ? 4.059 2.391 -6.34 1 87.81 170 LEU A C 1
ATOM 1258 O O . LEU A 1 170 ? 3.266 1.545 -5.914 1 87.81 170 LEU A O 1
ATOM 1262 N N . SER A 1 171 ? 4.703 3.16 -5.602 1 86.25 171 SER A N 1
ATOM 1263 C CA . SER A 1 171 ? 4.613 3.045 -4.148 1 86.25 171 SER A CA 1
ATOM 1264 C C . SER A 1 171 ? 3.238 3.467 -3.646 1 86.25 171 SER A C 1
ATOM 1266 O O . SER A 1 171 ? 2.857 3.141 -2.52 1 86.25 171 SER A O 1
ATOM 1268 N N . PHE A 1 172 ? 2.482 4.16 -4.453 1 87.88 172 PHE A N 1
ATOM 1269 C CA . PHE A 1 172 ? 1.142 4.574 -4.059 1 87.88 172 PHE A CA 1
ATOM 1270 C C . PHE A 1 172 ? 0.164 3.408 -4.164 1 87.88 172 PHE A C 1
ATOM 1272 O O . PHE A 1 172 ? -0.903 3.43 -3.547 1 87.88 172 PHE A O 1
ATOM 1279 N N . ILE A 1 173 ? 0.52 2.484 -4.93 1 91.19 173 ILE A N 1
ATOM 1280 C CA . ILE A 1 173 ? -0.373 1.354 -5.16 1 91.19 173 ILE A CA 1
ATOM 1281 C C . ILE A 1 173 ? -0.377 0.442 -3.938 1 91.19 173 ILE A C 1
ATOM 1283 O O . ILE A 1 173 ? 0.678 -0.023 -3.498 1 91.19 173 ILE A O 1
ATOM 1287 N N . PRO A 1 174 ? -1.576 0.268 -3.365 1 93 174 PRO A N 1
ATOM 1288 C CA . PRO A 1 174 ? -1.626 -0.623 -2.205 1 93 174 PRO A CA 1
ATOM 1289 C C . PRO A 1 174 ? -1.385 -2.086 -2.572 1 93 174 PRO A C 1
ATOM 1291 O O . PRO A 1 174 ? -1.921 -2.572 -3.572 1 93 174 PRO A O 1
ATOM 1294 N N . THR A 1 175 ? -0.576 -2.768 -1.828 1 92.56 175 THR A N 1
ATOM 1295 C CA . THR A 1 175 ? -0.323 -4.191 -2.018 1 92.56 175 THR A CA 1
ATOM 1296 C C . THR A 1 175 ? -0.894 -5 -0.856 1 92.56 175 THR A C 1
ATOM 1298 O O . THR A 1 175 ? -1.1 -6.211 -0.978 1 92.56 175 THR A O 1
ATOM 1301 N N . ASN A 1 176 ? -1.141 -4.371 0.281 1 93.94 176 ASN A N 1
ATOM 1302 C CA . ASN A 1 176 ? -1.79 -4.918 1.467 1 93.94 176 ASN A CA 1
ATOM 1303 C C . ASN A 1 176 ? -2.518 -3.836 2.258 1 93.94 176 ASN A C 1
ATOM 1305 O O . ASN A 1 176 ? -1.891 -3.068 2.992 1 93.94 176 ASN A O 1
ATOM 1309 N N . PRO A 1 177 ? -3.807 -3.799 2.115 1 94.81 177 PRO A N 1
ATOM 1310 C CA . PRO A 1 177 ? -4.559 -2.709 2.74 1 94.81 177 PRO A CA 1
ATOM 1311 C C . PRO A 1 177 ? -4.422 -2.691 4.262 1 94.81 177 PRO A C 1
ATOM 1313 O O . PRO A 1 177 ? -4.414 -1.619 4.871 1 94.81 177 PRO A O 1
ATOM 1316 N N . PHE A 1 178 ? -4.273 -3.793 4.887 1 94.94 178 PHE A N 1
ATOM 1317 C CA . PHE A 1 178 ? -4.164 -3.865 6.336 1 94.94 178 PHE A CA 1
ATOM 1318 C C . PHE A 1 178 ? -2.826 -3.309 6.809 1 94.94 178 PHE A C 1
ATOM 1320 O O . PHE A 1 178 ? -2.754 -2.639 7.84 1 94.94 178 PHE A O 1
ATOM 1327 N N . ALA A 1 179 ? -1.85 -3.668 6.125 1 93.94 179 ALA A N 1
ATOM 1328 C CA . ALA A 1 179 ? -0.548 -3.08 6.43 1 93.94 179 ALA A CA 1
ATOM 1329 C C . ALA A 1 179 ? -0.581 -1.563 6.27 1 93.94 179 ALA A C 1
ATOM 1331 O O . ALA A 1 179 ? -0.026 -0.834 7.098 1 93.94 179 ALA A O 1
ATOM 1332 N N . ASP A 1 180 ? -1.164 -1.103 5.211 1 93.19 180 ASP A N 1
ATOM 1333 C CA . ASP A 1 180 ? -1.252 0.335 4.969 1 93.19 180 ASP A CA 1
ATOM 1334 C C . ASP A 1 180 ? -2.061 1.025 6.066 1 93.19 180 ASP A C 1
ATOM 1336 O O . ASP A 1 180 ? -1.772 2.168 6.43 1 93.19 180 ASP A O 1
ATOM 1340 N N . MET A 1 181 ? -3.012 0.358 6.629 1 94.44 181 MET A N 1
ATOM 1341 C CA . MET A 1 181 ? -3.834 0.929 7.691 1 94.44 181 MET A CA 1
ATOM 1342 C C . MET A 1 181 ? -3.023 1.107 8.969 1 94.44 181 MET A C 1
ATOM 1344 O O . MET A 1 181 ? -3.402 1.887 9.844 1 94.44 181 MET A O 1
ATOM 1348 N N . THR A 1 182 ? -1.891 0.429 9.047 1 92 182 THR A N 1
ATOM 1349 C CA . THR A 1 182 ? -1.016 0.588 10.203 1 92 182 THR A CA 1
ATOM 1350 C C . THR A 1 182 ? -0.03 1.732 9.984 1 92 182 THR A C 1
ATOM 1352 O O . THR A 1 182 ? 0.686 2.129 10.906 1 92 182 THR A O 1
ATOM 1355 N N . GLY A 1 183 ? -0.002 2.195 8.789 1 88.62 183 GLY A N 1
ATOM 1356 C CA . GLY A 1 183 ? 0.989 3.217 8.492 1 88.62 183 GLY A CA 1
ATOM 1357 C C . GLY A 1 183 ? 2.387 2.656 8.305 1 88.62 183 GLY A C 1
ATOM 1358 O O . GLY A 1 183 ? 3.375 3.322 8.617 1 88.62 183 GLY A O 1
ATOM 1359 N N . ALA A 1 184 ? 2.479 1.487 7.797 1 85.75 184 ALA A N 1
ATOM 1360 C CA . ALA A 1 184 ? 3.74 0.755 7.73 1 85.75 184 ALA A CA 1
ATOM 1361 C C . ALA A 1 184 ? 4.703 1.412 6.746 1 85.75 184 ALA A C 1
ATOM 1363 O O . ALA A 1 184 ? 5.918 1.227 6.84 1 85.75 184 ALA A O 1
ATOM 1364 N N . ARG A 1 185 ? 4.141 2.178 5.82 1 85.75 185 ARG A N 1
ATOM 1365 C CA . ARG A 1 185 ? 4.973 2.84 4.82 1 85.75 185 ARG A CA 1
ATOM 1366 C C . ARG A 1 185 ? 4.637 4.324 4.723 1 85.75 185 ARG A C 1
ATOM 1368 O O . ARG A 1 185 ? 3.533 4.742 5.082 1 85.75 185 ARG A O 1
ATOM 1375 N N . PRO A 1 186 ? 5.559 5.137 4.207 1 80.25 186 PRO A N 1
ATOM 1376 C CA . PRO A 1 186 ? 5.309 6.57 4.047 1 80.25 186 PRO A CA 1
ATOM 1377 C C . PRO A 1 186 ? 4.117 6.863 3.141 1 80.25 186 PRO A C 1
ATOM 1379 O O . PRO A 1 186 ? 3.406 7.855 3.346 1 80.25 186 PRO A O 1
ATOM 1382 N N . SER A 1 187 ? 3.848 5.973 2.184 1 85.88 187 SER A N 1
ATOM 1383 C CA . SER A 1 187 ? 2.781 6.188 1.211 1 85.88 187 SER A CA 1
ATOM 1384 C C . SER A 1 187 ? 1.476 5.551 1.672 1 85.88 187 SER A C 1
ATOM 1386 O O . SER A 1 187 ? 0.506 5.492 0.913 1 85.88 187 SER A O 1
ATOM 1388 N N . SER A 1 188 ? 1.401 5.188 2.955 1 90.25 188 SER A N 1
ATOM 1389 C CA . SER A 1 188 ? 0.271 4.418 3.461 1 90.25 188 SER A CA 1
ATOM 1390 C C . SER A 1 188 ? -1.025 5.215 3.373 1 90.25 188 SER A C 1
ATOM 1392 O O . SER A 1 188 ? -2.072 4.668 3.014 1 90.25 188 SER A O 1
ATOM 1394 N N . THR A 1 189 ? -0.998 6.48 3.699 1 88.44 189 THR A N 1
ATOM 1395 C CA . THR A 1 189 ? -2.215 7.281 3.68 1 88.44 189 THR A CA 1
ATOM 1396 C C . THR A 1 189 ? -2.818 7.316 2.279 1 88.44 189 THR A C 1
ATOM 1398 O O . THR A 1 189 ? -4.027 7.137 2.113 1 88.44 189 THR A O 1
ATOM 1401 N N . LEU A 1 190 ? -1.977 7.504 1.334 1 89.44 190 LEU A N 1
ATOM 1402 C CA . LEU A 1 190 ? -2.438 7.535 -0.05 1 89.44 190 LEU A CA 1
ATOM 1403 C C . LEU A 1 190 ? -2.938 6.16 -0.488 1 89.44 190 LEU A C 1
ATOM 1405 O O . LEU A 1 190 ? -3.93 6.059 -1.213 1 89.44 190 LEU A O 1
ATOM 1409 N N . ALA A 1 191 ? -2.225 5.133 -0.105 1 92.81 191 ALA A N 1
ATOM 1410 C CA . ALA A 1 191 ? -2.639 3.77 -0.419 1 92.81 191 ALA A CA 1
ATOM 1411 C C . ALA A 1 191 ? -4.027 3.475 0.146 1 92.81 191 ALA A C 1
ATOM 1413 O O . ALA A 1 191 ? -4.836 2.807 -0.501 1 92.81 191 ALA A O 1
ATOM 1414 N N . VAL A 1 192 ? -4.32 3.996 1.353 1 93.38 192 VAL A N 1
ATOM 1415 C CA . VAL A 1 192 ? -5.629 3.814 1.975 1 93.38 192 VAL A CA 1
ATOM 1416 C C . VAL A 1 192 ? -6.691 4.551 1.166 1 93.38 192 VAL A C 1
ATOM 1418 O O . VAL A 1 192 ? -7.809 4.055 1 1 93.38 192 VAL A O 1
ATOM 1421 N N . VAL A 1 193 ? -6.344 5.695 0.663 1 91.44 193 VAL A N 1
ATOM 1422 C CA . VAL A 1 193 ? -7.258 6.453 -0.186 1 91.44 193 VAL A CA 1
ATOM 1423 C C . VAL A 1 193 ? -7.609 5.633 -1.426 1 91.44 193 VAL A C 1
ATOM 1425 O O . VAL A 1 193 ? -8.781 5.5 -1.777 1 91.44 193 VAL A O 1
ATOM 1428 N N . ILE A 1 194 ? -6.633 5.059 -2.053 1 92.44 194 ILE A N 1
ATOM 1429 C CA . ILE A 1 194 ? -6.82 4.297 -3.281 1 92.44 194 ILE A CA 1
ATOM 1430 C C . ILE A 1 194 ? -7.664 3.057 -2.994 1 92.44 194 ILE A C 1
ATOM 1432 O O . ILE A 1 194 ? -8.617 2.764 -3.723 1 92.44 194 ILE A O 1
ATOM 1436 N N . PHE A 1 195 ? -7.332 2.316 -1.964 1 95.56 195 PHE A N 1
ATOM 1437 C CA . PHE A 1 195 ? -8.102 1.136 -1.591 1 95.56 195 PHE A CA 1
ATOM 1438 C C . PHE A 1 195 ? -9.547 1.506 -1.291 1 95.56 195 PHE A C 1
ATOM 1440 O O . PHE A 1 195 ? -10.477 0.799 -1.699 1 95.56 195 PHE A O 1
ATOM 1447 N N . SER A 1 196 ? -9.742 2.6 -0.555 1 95 196 SER A N 1
ATOM 1448 C CA . SER A 1 196 ? -11.086 3.076 -0.237 1 95 196 SER A 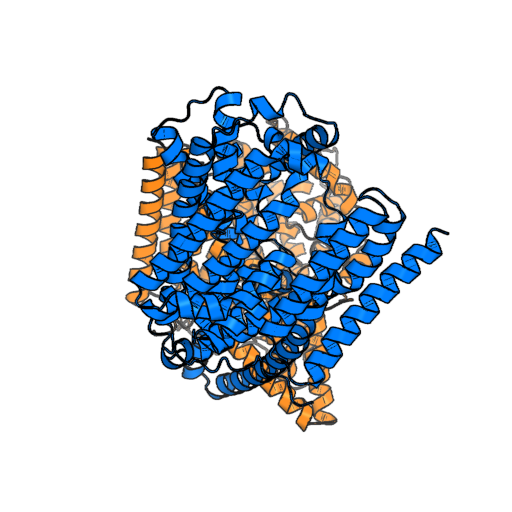CA 1
ATOM 1449 C C . SER A 1 196 ? -11.867 3.412 -1.503 1 95 196 SER A C 1
ATOM 1451 O O . SER A 1 196 ? -13.07 3.152 -1.584 1 95 196 SER A O 1
ATOM 1453 N N . ALA A 1 197 ? -11.18 4 -2.434 1 92.38 197 ALA A N 1
ATOM 1454 C CA . ALA A 1 197 ? -11.828 4.32 -3.707 1 92.38 197 ALA A CA 1
ATOM 1455 C C . ALA A 1 197 ? -12.297 3.057 -4.418 1 92.38 197 ALA A C 1
ATOM 1457 O O . ALA A 1 197 ? -13.398 3.02 -4.965 1 92.38 197 ALA A O 1
ATOM 1458 N N . PHE A 1 198 ? -11.477 1.994 -4.414 1 94.19 198 PHE A N 1
ATOM 1459 C CA . PHE A 1 198 ? -11.867 0.723 -5.012 1 94.19 198 PHE A CA 1
ATOM 1460 C C . PHE A 1 198 ? -13.117 0.168 -4.336 1 94.19 198 PHE A C 1
ATOM 1462 O O . PHE A 1 198 ? -14.016 -0.349 -5.004 1 94.19 198 PHE A O 1
ATOM 1469 N N . ILE A 1 199 ? -13.148 0.243 -3.002 1 95.75 199 ILE A N 1
ATOM 1470 C CA . ILE A 1 199 ? -14.305 -0.245 -2.264 1 95.75 199 ILE A CA 1
ATOM 1471 C C . ILE A 1 199 ? -15.555 0.532 -2.688 1 95.75 199 ILE A C 1
ATOM 1473 O O . ILE A 1 199 ? -16.578 -0.063 -2.996 1 95.75 199 ILE A O 1
ATOM 1477 N N . GLY A 1 200 ? -15.43 1.869 -2.672 1 93.62 200 GLY A N 1
ATOM 1478 C CA . GLY A 1 200 ? -16.562 2.682 -3.092 1 93.62 200 GLY A CA 1
ATOM 1479 C C . GLY A 1 200 ? -17.047 2.35 -4.488 1 93.62 200 GLY A C 1
ATOM 1480 O O . GLY A 1 200 ? -18.25 2.207 -4.715 1 93.62 200 GLY A O 1
ATOM 1481 N N . LEU A 1 201 ? -16.125 2.234 -5.449 1 92.56 201 LEU A N 1
ATOM 1482 C CA . LEU A 1 201 ? -16.469 1.901 -6.828 1 92.56 201 LEU A CA 1
ATOM 1483 C C . LEU A 1 201 ? -17.109 0.518 -6.914 1 92.56 201 LEU A C 1
ATOM 1485 O O . LEU A 1 201 ? -18.031 0.3 -7.699 1 92.56 201 LEU A O 1
ATOM 1489 N N . ALA A 1 202 ? -16.578 -0.409 -6.121 1 94.44 202 ALA A N 1
ATOM 1490 C CA . ALA A 1 202 ? -17.109 -1.767 -6.105 1 94.44 202 ALA A CA 1
ATOM 1491 C C . ALA A 1 202 ? -18.562 -1.776 -5.633 1 94.44 202 ALA A C 1
ATOM 1493 O O . ALA A 1 202 ? -19.375 -2.543 -6.145 1 94.44 202 ALA A O 1
ATOM 1494 N N . VAL A 1 203 ? -18.906 -0.986 -4.656 1 93.94 203 VAL A N 1
ATOM 1495 C CA . VAL A 1 203 ? -20.266 -0.904 -4.156 1 93.94 203 VAL A CA 1
ATOM 1496 C C . VAL A 1 203 ? -21.188 -0.391 -5.258 1 93.94 203 VAL A C 1
ATOM 1498 O O . VAL A 1 203 ? -22.312 -0.894 -5.426 1 93.94 203 VAL A O 1
ATOM 1501 N N . LEU A 1 204 ? -20.75 0.61 -6.016 1 89.81 204 LEU A N 1
ATOM 1502 C CA . LEU A 1 204 ? -21.531 1.126 -7.133 1 89.81 204 LEU A CA 1
ATOM 1503 C C . LEU A 1 204 ? -21.797 0.03 -8.156 1 89.81 204 LEU A C 1
ATOM 1505 O O . LEU A 1 204 ? -22.906 -0.047 -8.719 1 89.81 204 LEU A O 1
ATOM 1509 N N . GLY A 1 205 ? -20.781 -0.762 -8.383 1 89.44 205 GLY A N 1
ATOM 1510 C CA . GLY A 1 205 ? -20.953 -1.89 -9.289 1 89.44 205 GLY A CA 1
ATOM 1511 C C . GLY A 1 205 ? -21.891 -2.949 -8.734 1 89.44 205 GLY A C 1
ATOM 1512 O O . GLY A 1 205 ? -22.656 -3.564 -9.484 1 89.44 205 GLY A O 1
ATOM 1513 N N . LEU A 1 206 ? -21.812 -3.121 -7.465 1 91.31 206 LEU A N 1
ATOM 1514 C CA . LEU A 1 206 ? -22.625 -4.129 -6.793 1 91.31 206 LEU A CA 1
ATOM 1515 C C . LEU A 1 206 ? -24.094 -3.73 -6.793 1 91.31 206 LEU A C 1
ATOM 1517 O O . LEU A 1 206 ? -24.984 -4.594 -6.766 1 91.31 206 LEU A O 1
ATOM 1521 N N . ASP A 1 207 ? -24.375 -2.467 -6.84 1 88.12 207 ASP A N 1
ATOM 1522 C CA . ASP A 1 207 ? -25.75 -1.979 -6.902 1 88.12 207 ASP A CA 1
ATOM 1523 C C . ASP A 1 207 ? -26.5 -2.6 -8.078 1 88.12 207 ASP A C 1
ATOM 1525 O O . ASP A 1 207 ? -27.672 -2.934 -7.965 1 88.12 207 ASP A O 1
ATOM 1529 N N . ARG A 1 208 ? -25.812 -2.752 -9.109 1 85 208 ARG A N 1
ATOM 1530 C CA . ARG A 1 208 ? -26.406 -3.244 -10.352 1 85 208 ARG A CA 1
ATOM 1531 C C . ARG A 1 208 ? -26.547 -4.762 -10.32 1 85 208 ARG A C 1
ATOM 1533 O O . ARG A 1 208 ? -27.484 -5.309 -10.914 1 85 208 ARG A O 1
ATOM 1540 N N . LYS A 1 209 ? -25.734 -5.414 -9.633 1 87.75 209 LYS A N 1
ATOM 1541 C CA . LYS A 1 209 ? -25.688 -6.871 -9.664 1 87.75 209 LYS A CA 1
ATOM 1542 C C . LYS A 1 209 ? -26.484 -7.461 -8.492 1 87.75 209 LYS A C 1
ATOM 1544 O O . LYS A 1 209 ? -27.25 -8.406 -8.68 1 87.75 209 LYS A O 1
ATOM 1549 N N . ASN A 1 210 ? -26.203 -6.938 -7.316 1 92.44 210 ASN A N 1
ATOM 1550 C CA . ASN A 1 210 ? -26.875 -7.391 -6.102 1 92.44 210 ASN A CA 1
ATOM 1551 C C . ASN A 1 210 ? -27.188 -6.223 -5.168 1 92.44 210 ASN A C 1
ATOM 1553 O O . ASN A 1 210 ? -26.438 -5.949 -4.23 1 92.44 210 ASN A O 1
ATOM 1557 N N . ALA A 1 211 ? -28.328 -5.754 -5.312 1 91 211 ALA A N 1
ATOM 1558 C CA . ALA A 1 211 ? -28.734 -4.535 -4.621 1 91 211 ALA A CA 1
ATOM 1559 C C . ALA A 1 211 ? -28.828 -4.762 -3.115 1 91 211 ALA A C 1
ATOM 1561 O O . ALA A 1 211 ? -28.547 -3.859 -2.326 1 91 211 ALA A O 1
ATOM 1562 N N . GLN A 1 212 ? -29.172 -5.941 -2.764 1 92.25 212 GLN A N 1
ATOM 1563 C CA . GLN A 1 212 ? -29.312 -6.227 -1.34 1 92.25 212 GLN A CA 1
ATOM 1564 C C . GLN A 1 212 ? -27.953 -6.195 -0.634 1 92.25 212 GLN A C 1
ATOM 1566 O O . GLN A 1 212 ? -27.828 -5.602 0.438 1 92.25 212 GLN A O 1
ATOM 1571 N N . GLN A 1 213 ? -27.031 -6.84 -1.165 1 93.5 213 GLN A N 1
ATOM 1572 C CA . GLN A 1 213 ? -25.688 -6.828 -0.596 1 93.5 213 GLN A CA 1
ATOM 1573 C C . GLN A 1 213 ? -25.125 -5.41 -0.539 1 93.5 213 GLN A C 1
ATOM 1575 O O . GLN A 1 213 ? -24.5 -5.027 0.449 1 93.5 213 GLN A O 1
ATOM 1580 N N . ALA A 1 214 ? -25.391 -4.676 -1.588 1 94.56 214 ALA A N 1
ATOM 1581 C CA . ALA A 1 214 ? -24.891 -3.305 -1.656 1 94.56 214 ALA A CA 1
ATOM 1582 C C . ALA A 1 214 ? -25.516 -2.441 -0.562 1 94.56 214 ALA A C 1
ATOM 1584 O O . ALA A 1 214 ? -24.812 -1.661 0.091 1 94.56 214 ALA A O 1
ATOM 1585 N N . GLU A 1 215 ? -26.75 -2.605 -0.372 1 94.69 215 GLU A N 1
ATOM 1586 C CA . GLU A 1 215 ? -27.453 -1.81 0.631 1 94.69 215 GLU A CA 1
ATOM 1587 C C . GLU A 1 215 ? -27 -2.162 2.041 1 94.69 215 GLU A C 1
ATOM 1589 O O . GLU A 1 215 ? -26.859 -1.282 2.893 1 94.69 215 GLU A O 1
ATOM 1594 N N . THR A 1 216 ? -26.875 -3.4 2.275 1 95.44 216 THR A N 1
ATOM 1595 C CA . THR A 1 216 ? -26.375 -3.824 3.576 1 95.44 216 THR A CA 1
ATOM 1596 C C . THR A 1 216 ? -25 -3.223 3.844 1 95.44 216 THR A C 1
ATOM 1598 O O .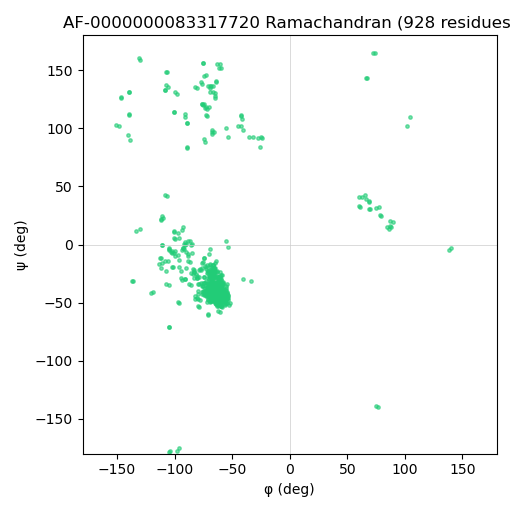 THR A 1 216 ? -24.734 -2.715 4.938 1 95.44 216 THR A O 1
ATOM 1601 N N . PHE A 1 217 ? -24.188 -3.27 2.893 1 96.25 217 PHE A N 1
ATOM 1602 C CA . PHE A 1 217 ? -22.844 -2.717 3.035 1 96.25 217 PHE A CA 1
ATOM 1603 C C . PHE A 1 217 ? -22.906 -1.21 3.258 1 96.25 217 PHE A C 1
ATOM 1605 O O . PHE A 1 217 ? -22.188 -0.675 4.102 1 96.25 217 PHE A O 1
ATOM 1612 N N . ARG A 1 218 ? -23.734 -0.578 2.525 1 95.19 218 ARG A N 1
ATOM 1613 C CA . ARG A 1 218 ? -23.906 0.861 2.691 1 95.19 218 ARG A CA 1
ATOM 1614 C C . ARG A 1 218 ? -24.344 1.199 4.113 1 95.19 218 ARG A C 1
ATOM 1616 O O . ARG A 1 218 ? -23.859 2.17 4.703 1 95.19 218 ARG A O 1
ATOM 1623 N N . GLY A 1 219 ? -25.25 0.459 4.586 1 95.31 219 GLY A N 1
ATOM 1624 C CA . GLY A 1 219 ? -25.703 0.668 5.949 1 95.31 219 GLY A CA 1
ATOM 1625 C C . GLY A 1 219 ? -24.594 0.516 6.977 1 95.31 219 GLY A C 1
ATOM 1626 O O . GLY A 1 219 ? -24.484 1.312 7.91 1 95.31 219 GLY A O 1
ATOM 1627 N N . MET A 1 220 ? -23.797 -0.462 6.762 1 95.69 220 MET A N 1
ATOM 1628 C CA . MET A 1 220 ? -22.656 -0.701 7.656 1 95.69 220 MET A CA 1
ATOM 1629 C C . MET A 1 220 ? -21.688 0.468 7.625 1 95.69 220 MET A C 1
ATOM 1631 O O . MET A 1 220 ? -21.266 0.958 8.672 1 95.69 220 MET A O 1
ATOM 1635 N N . ILE A 1 221 ? -21.359 0.885 6.445 1 96.25 221 ILE A N 1
ATOM 1636 C CA . ILE A 1 221 ? -20.375 1.942 6.27 1 96.25 221 ILE A CA 1
ATOM 1637 C C . ILE A 1 221 ? -20.906 3.254 6.832 1 96.25 221 ILE A C 1
ATOM 1639 O O . ILE A 1 221 ? -20.188 4 7.492 1 96.25 221 ILE A O 1
ATOM 1643 N N . ASN A 1 222 ? -22.172 3.531 6.605 1 94.44 222 ASN A N 1
ATOM 1644 C CA . ASN A 1 222 ? -22.781 4.75 7.125 1 94.44 222 ASN A CA 1
ATOM 1645 C C . ASN A 1 222 ? -22.781 4.77 8.648 1 94.44 222 ASN A C 1
ATOM 1647 O O . ASN A 1 222 ? -22.562 5.816 9.266 1 94.44 222 ASN A O 1
ATOM 1651 N N . ALA A 1 223 ? -23.062 3.652 9.211 1 95.81 223 ALA A N 1
ATOM 1652 C CA . ALA A 1 223 ? -23.047 3.559 10.664 1 95.81 223 ALA A CA 1
ATOM 1653 C C . ALA A 1 223 ? -21.641 3.832 11.219 1 95.81 223 ALA A C 1
ATOM 1655 O O . ALA A 1 223 ? -21.484 4.59 12.172 1 95.81 223 ALA A O 1
ATOM 1656 N N . VAL A 1 224 ? -20.719 3.25 10.617 1 96.31 224 VAL A N 1
ATOM 1657 C CA . VAL A 1 224 ? -19.344 3.449 11.055 1 96.31 224 VAL A CA 1
ATOM 1658 C C . VAL A 1 224 ? -18.938 4.906 10.836 1 96.31 224 VAL A C 1
ATOM 1660 O O . VAL A 1 224 ? -18.25 5.496 11.672 1 96.31 224 VAL A O 1
ATOM 1663 N N . HIS A 1 225 ? -19.344 5.453 9.703 1 94.31 225 HIS A N 1
ATOM 1664 C CA . HIS A 1 225 ? -19.062 6.852 9.406 1 94.31 225 HIS A CA 1
ATOM 1665 C C . HIS A 1 225 ? -19.594 7.766 10.508 1 94.31 225 HIS A C 1
ATOM 1667 O O . HIS A 1 225 ? -18.906 8.68 10.953 1 94.31 225 HIS A O 1
ATOM 1673 N N . GLY A 1 226 ? -20.797 7.523 10.969 1 94.19 226 GLY A N 1
ATOM 1674 C CA . GLY A 1 226 ? -21.375 8.305 12.055 1 94.19 226 GLY A CA 1
ATOM 1675 C C . GLY A 1 226 ? -20.547 8.25 13.328 1 94.19 226 GLY A C 1
ATOM 1676 O O . GLY A 1 226 ? -20.328 9.281 13.969 1 94.19 226 GLY A O 1
ATOM 1677 N N . VAL A 1 227 ? -20.109 7.078 13.688 1 95.94 227 VAL A N 1
ATOM 1678 C CA . VAL A 1 227 ? -19.312 6.891 14.898 1 95.94 227 VAL A CA 1
ATOM 1679 C C . VAL A 1 227 ? -17.984 7.617 14.758 1 95.94 227 VAL A C 1
ATOM 1681 O O . VAL A 1 227 ? -17.531 8.289 15.688 1 95.94 227 VAL A O 1
ATOM 1684 N N . VAL A 1 228 ? -17.391 7.445 13.609 1 95 228 VAL A N 1
ATOM 1685 C CA . VAL A 1 228 ? -16.078 8.062 13.367 1 95 228 VAL A CA 1
ATOM 1686 C C . VAL A 1 228 ? -16.203 9.578 13.453 1 95 228 VAL A C 1
ATOM 1688 O O . VAL A 1 228 ? -15.367 10.242 14.07 1 95 228 VAL A O 1
ATOM 1691 N N . MET A 1 229 ? -17.219 10.117 12.867 1 90.69 229 MET A N 1
ATOM 1692 C CA . MET A 1 229 ? -17.406 11.562 12.898 1 90.69 229 MET A CA 1
ATOM 1693 C C . MET A 1 229 ? -17.625 12.055 14.32 1 90.69 229 MET A C 1
ATOM 1695 O O . MET A 1 229 ? -17.203 13.156 14.672 1 90.69 229 MET A O 1
ATOM 1699 N N . ARG A 1 230 ? -18.25 11.25 15.133 1 93.94 230 ARG A N 1
ATOM 1700 C CA . ARG A 1 230 ? -18.438 11.617 16.531 1 93.94 230 ARG A CA 1
ATOM 1701 C C . ARG A 1 230 ? -17.094 11.633 17.281 1 93.94 230 ARG A C 1
ATOM 1703 O O . ARG A 1 230 ? -16.859 12.5 18.125 1 93.94 230 ARG A O 1
ATOM 1710 N N . ILE A 1 231 ? -16.312 10.719 17 1 95.31 231 ILE A N 1
ATOM 1711 C CA . ILE A 1 231 ? -14.984 10.688 17.609 1 95.31 231 ILE A CA 1
ATOM 1712 C C . ILE A 1 231 ? -14.203 11.938 17.203 1 95.31 231 ILE A C 1
ATOM 1714 O O . ILE A 1 231 ? -13.547 12.562 18.031 1 95.31 231 ILE A O 1
ATOM 1718 N N . VAL A 1 232 ? -14.258 12.266 15.93 1 90.69 232 VAL A N 1
ATOM 1719 C CA . VAL A 1 232 ? -13.578 13.453 15.422 1 90.69 232 VAL A CA 1
ATOM 1720 C C . VAL A 1 232 ? -14.023 14.68 16.219 1 90.69 232 VAL A C 1
ATOM 1722 O O . VAL A 1 232 ? -13.188 15.469 16.672 1 90.69 232 VAL A O 1
ATOM 1725 N N . THR A 1 233 ? -15.234 14.758 16.469 1 90.44 233 THR A N 1
ATOM 1726 C CA . THR A 1 233 ? -15.773 15.906 17.188 1 90.44 233 THR A CA 1
ATOM 1727 C C . THR A 1 233 ? -15.258 15.93 18.625 1 90.44 233 THR A C 1
ATOM 1729 O O . THR A 1 233 ? -14.922 17 19.141 1 90.44 233 THR A O 1
ATOM 1732 N N . MET A 1 234 ? -15.195 14.805 19.234 1 92.94 234 MET A N 1
ATOM 1733 C CA . MET A 1 234 ? -14.688 14.703 20.594 1 92.94 234 MET A CA 1
ATOM 1734 C C . MET A 1 234 ? -13.234 15.18 20.672 1 92.94 234 MET A C 1
ATOM 1736 O O . MET A 1 234 ? -12.859 15.883 21.609 1 92.94 234 MET A O 1
ATOM 1740 N N . ILE A 1 235 ? -12.508 14.844 19.703 1 93.31 235 ILE A N 1
ATOM 1741 C CA . ILE A 1 235 ? -11.086 15.156 19.703 1 93.31 235 ILE A CA 1
ATOM 1742 C C . ILE A 1 235 ? -10.883 16.641 19.391 1 93.31 235 ILE A C 1
ATOM 1744 O O . ILE A 1 235 ? -10.062 17.297 20.031 1 93.31 235 ILE A O 1
ATOM 1748 N N . LEU A 1 236 ? -11.602 17.141 18.469 1 89.19 236 LEU A N 1
ATOM 1749 C CA . LEU A 1 236 ? -11.406 18.531 18.031 1 89.19 236 LEU A CA 1
ATOM 1750 C C . LEU A 1 236 ? -11.75 19.516 19.141 1 89.19 236 LEU A C 1
ATOM 1752 O O . LEU A 1 236 ? -11.25 20.641 19.141 1 89.19 236 LEU A O 1
ATOM 1756 N N . ARG A 1 237 ? -12.492 19.109 20.094 1 90.06 237 ARG A N 1
ATOM 1757 C CA . ARG A 1 237 ? -12.828 19.953 21.219 1 90.06 237 ARG A CA 1
ATOM 1758 C C . ARG A 1 237 ? -11.609 20.219 22.094 1 90.06 237 ARG A C 1
ATOM 1760 O O . ARG A 1 237 ? -11.562 21.188 22.844 1 90.06 237 ARG A O 1
ATOM 1767 N N . LEU A 1 238 ? -10.664 19.422 21.953 1 93.25 238 LEU A N 1
ATOM 1768 C CA . LEU A 1 238 ? -9.461 19.516 22.781 1 93.25 238 LEU A CA 1
ATOM 1769 C C . LEU A 1 238 ? -8.422 20.422 22.125 1 93.25 238 LEU A C 1
ATOM 1771 O O . LEU A 1 238 ? -7.367 20.672 22.703 1 93.25 238 LEU A O 1
ATOM 1775 N N . THR A 1 239 ? -8.711 20.984 20.984 1 92.06 239 THR A N 1
ATOM 1776 C CA . THR A 1 239 ? -7.758 21.719 20.156 1 92.06 239 THR A CA 1
ATOM 1777 C C . THR A 1 239 ? -7.145 22.875 20.953 1 92.06 239 THR A C 1
ATOM 1779 O O . THR A 1 239 ? -5.922 23.031 20.984 1 92.06 239 THR A O 1
ATOM 1782 N N . PRO A 1 240 ? -7.969 23.672 21.688 1 94.06 240 PRO A N 1
ATOM 1783 C CA . PRO A 1 240 ? -7.375 24.828 22.375 1 94.06 240 PRO A CA 1
ATOM 1784 C C . PRO A 1 240 ? -6.352 24.406 23.422 1 94.06 240 PRO A C 1
ATOM 1786 O O . PRO A 1 240 ? -5.324 25.078 23.594 1 94.06 240 PRO A O 1
ATOM 1789 N N . TYR A 1 241 ? -6.562 23.328 24.062 1 95.25 241 TYR A N 1
ATOM 1790 C CA . TYR A 1 241 ? -5.645 22.844 25.078 1 95.25 241 TYR A CA 1
ATOM 1791 C C . TYR A 1 241 ? -4.332 22.375 24.469 1 95.25 241 TYR A C 1
ATOM 1793 O O . TYR A 1 241 ? -3.256 22.641 25.016 1 95.25 241 TYR A O 1
ATOM 1801 N N . GLY A 1 242 ? -4.453 21.656 23.375 1 94.69 242 GLY A N 1
ATOM 1802 C CA . GLY A 1 242 ? -3.254 21.25 22.656 1 94.69 242 GLY A CA 1
ATOM 1803 C C . GLY A 1 242 ? -2.412 22.406 22.188 1 94.69 242 GLY A C 1
ATOM 1804 O O . GLY A 1 242 ? -1.19 22.422 22.359 1 94.69 242 GLY A O 1
ATOM 1805 N N . ILE A 1 243 ? -3.041 23.391 21.625 1 94.12 243 ILE A N 1
ATOM 1806 C CA . ILE A 1 243 ? -2.359 24.562 21.109 1 94.12 243 ILE A CA 1
ATOM 1807 C C . ILE A 1 243 ? -1.605 25.266 22.234 1 94.12 243 ILE A C 1
ATOM 1809 O O . ILE A 1 243 ? -0.443 25.641 22.062 1 94.12 243 ILE A O 1
ATOM 1813 N N . LEU A 1 244 ? -2.266 25.422 23.359 1 95.75 244 LEU A N 1
ATOM 1814 C CA . LEU A 1 244 ? -1.662 26.062 24.531 1 95.75 244 LEU A CA 1
ATOM 1815 C C . LEU A 1 244 ? -0.332 25.406 24.875 1 95.75 244 LEU A C 1
ATOM 1817 O O . LEU A 1 244 ? 0.687 26.094 25.016 1 95.75 244 LEU A O 1
ATOM 1821 N N . ALA A 1 245 ? -0.391 24.156 24.984 1 95.75 245 ALA A N 1
ATOM 1822 C CA . ALA A 1 245 ? 0.793 23.406 25.406 1 95.75 245 ALA A CA 1
ATOM 1823 C C . ALA A 1 245 ? 1.859 23.406 24.312 1 95.75 245 ALA A C 1
ATOM 1825 O O . ALA A 1 245 ? 3.049 23.562 24.594 1 95.75 245 ALA A O 1
ATOM 1826 N N . LEU A 1 246 ? 1.502 23.188 23.094 1 94 246 LEU A N 1
ATOM 1827 C CA . LEU A 1 246 ? 2.432 23.062 21.969 1 94 246 LEU A CA 1
ATOM 1828 C C . LEU A 1 246 ? 3.199 24.359 21.766 1 94 246 LEU A C 1
ATOM 1830 O O . LEU A 1 246 ? 4.426 24.359 21.625 1 94 246 LEU A O 1
ATOM 1834 N N . ILE A 1 247 ? 2.467 25.484 21.734 1 93.44 247 ILE A N 1
ATOM 1835 C CA . ILE A 1 247 ? 3.123 26.766 21.469 1 93.44 247 ILE A CA 1
ATOM 1836 C C . ILE A 1 247 ? 3.971 27.156 22.672 1 93.44 247 ILE A C 1
ATOM 1838 O O . ILE A 1 247 ? 5.031 27.781 22.516 1 93.44 247 ILE A O 1
ATOM 1842 N N . ALA A 1 248 ? 3.508 26.922 23.859 1 94.5 248 ALA A N 1
ATOM 1843 C CA . ALA A 1 248 ? 4.301 27.219 25.047 1 94.5 248 ALA A CA 1
ATOM 1844 C C . ALA A 1 248 ? 5.633 26.469 25.016 1 94.5 248 ALA A C 1
ATOM 1846 O O . ALA A 1 248 ? 6.68 27.047 25.312 1 94.5 248 ALA A O 1
ATOM 1847 N N . LYS A 1 249 ? 5.539 25.25 24.688 1 93 249 LYS A N 1
ATOM 1848 C CA . LYS A 1 249 ? 6.754 24.438 24.609 1 93 249 LYS A CA 1
ATOM 1849 C C . LYS A 1 249 ? 7.711 25 23.562 1 93 249 LYS A C 1
ATOM 1851 O O . LYS A 1 249 ? 8.914 25.109 23.797 1 93 249 LYS A O 1
ATOM 1856 N N . MET A 1 250 ? 7.203 25.297 22.422 1 89.94 250 MET A N 1
ATOM 1857 C CA . MET A 1 250 ? 8.031 25.859 21.359 1 89.94 250 MET A CA 1
ATOM 1858 C C . MET A 1 250 ? 8.711 27.141 21.797 1 89.94 250 MET A C 1
ATOM 1860 O O . MET A 1 250 ? 9.922 27.312 21.625 1 89.94 250 MET A O 1
ATOM 1864 N N . MET A 1 251 ? 7.973 28.062 22.375 1 89.56 251 MET A N 1
ATOM 1865 C CA . MET A 1 251 ? 8.492 29.359 22.812 1 89.56 251 MET A CA 1
ATOM 1866 C C . MET A 1 251 ? 9.523 29.172 23.922 1 89.56 251 MET A C 1
ATOM 1868 O O . MET A 1 251 ? 10.531 29.891 23.969 1 89.56 251 MET A O 1
ATOM 1872 N N . ALA A 1 252 ? 9.289 28.25 24.75 1 91.25 252 ALA A N 1
ATOM 1873 C CA . ALA A 1 252 ? 10.148 28.047 25.922 1 91.25 252 ALA A CA 1
ATOM 1874 C C . ALA A 1 252 ? 11.477 27.406 25.516 1 91.25 252 ALA A C 1
ATOM 1876 O O . ALA A 1 252 ? 12.5 27.609 26.172 1 91.25 252 ALA A O 1
ATOM 1877 N N . THR A 1 253 ? 11.477 26.656 24.469 1 88.38 253 THR A N 1
ATOM 1878 C CA . THR A 1 253 ? 12.656 25.859 24.141 1 88.38 253 THR A CA 1
ATOM 1879 C C . THR A 1 253 ? 13.422 26.484 22.969 1 88.38 253 THR A C 1
ATOM 1881 O O . THR A 1 253 ? 14.461 25.984 22.562 1 88.38 253 THR A O 1
ATOM 1884 N N . THR A 1 254 ? 12.922 27.5 22.406 1 84.25 254 THR A N 1
ATOM 1885 C CA . THR A 1 254 ? 13.602 28.172 21.297 1 84.25 254 THR A CA 1
ATOM 1886 C C . THR A 1 254 ? 14.859 28.875 21.797 1 84.25 254 THR A C 1
ATOM 1888 O O . THR A 1 254 ? 14.859 29.5 22.859 1 84.25 254 THR A O 1
ATOM 1891 N N . ASP A 1 255 ? 15.961 28.734 21.031 1 79.5 255 ASP A N 1
ATOM 1892 C CA . ASP A 1 255 ? 17.234 29.375 21.344 1 79.5 255 ASP A CA 1
ATOM 1893 C C . ASP A 1 255 ? 17.328 30.734 20.672 1 79.5 255 ASP A C 1
ATOM 1895 O O . ASP A 1 255 ? 17.594 30.828 19.469 1 79.5 255 ASP A O 1
ATOM 1899 N N . PRO A 1 256 ? 17.328 31.734 21.438 1 80.44 256 PRO A N 1
ATOM 1900 C CA . PRO A 1 256 ? 17.375 33.062 20.844 1 80.44 256 PRO A CA 1
ATOM 1901 C C . PRO A 1 256 ? 18.688 33.344 20.109 1 80.44 256 PRO A C 1
ATOM 1903 O O . PRO A 1 256 ? 18.688 34.062 19.094 1 80.44 256 PRO A O 1
ATOM 1906 N N . ALA A 1 257 ? 19.797 32.75 20.562 1 77.25 257 ALA A N 1
ATOM 1907 C CA . ALA A 1 257 ? 21.094 32.969 19.938 1 77.25 257 ALA A CA 1
ATOM 1908 C C . ALA A 1 257 ? 21.141 32.344 18.547 1 77.25 257 ALA A C 1
ATOM 1910 O O . ALA A 1 257 ? 21.688 32.938 17.609 1 77.25 257 ALA A O 1
ATOM 1911 N N . GLY A 1 258 ? 20.594 31.203 18.484 1 74.31 258 GLY A N 1
ATOM 1912 C CA . GLY A 1 258 ? 20.516 30.562 17.188 1 74.31 258 GLY A CA 1
ATOM 1913 C C . GLY A 1 258 ? 19.672 31.312 16.188 1 74.31 258 GLY A C 1
ATOM 1914 O O . GLY A 1 258 ? 20.031 31.422 15.016 1 74.31 258 GLY A O 1
ATOM 1915 N N . ILE A 1 259 ? 18.625 31.859 16.672 1 80.5 259 ILE A N 1
ATOM 1916 C CA . ILE A 1 259 ? 17.734 32.625 15.82 1 80.5 259 ILE A CA 1
ATOM 1917 C C . ILE A 1 259 ? 18.438 33.906 15.336 1 80.5 259 ILE A C 1
ATOM 1919 O O . ILE A 1 259 ? 18.312 34.281 14.172 1 80.5 259 ILE A O 1
ATOM 1923 N N . ALA A 1 260 ? 19.078 34.438 16.172 1 81.12 260 ALA A N 1
ATOM 1924 C CA . ALA A 1 260 ? 19.781 35.688 15.82 1 81.12 260 ALA A CA 1
ATOM 1925 C C . ALA A 1 260 ? 20.828 35.438 14.742 1 81.12 260 ALA A C 1
ATOM 1927 O O . ALA A 1 260 ? 20.969 36.219 13.812 1 81.12 260 ALA A O 1
ATOM 1928 N N . ARG A 1 261 ? 21.5 34.344 14.828 1 78 261 ARG A N 1
ATOM 1929 C CA . ARG A 1 261 ? 22.547 34 13.883 1 78 261 ARG A CA 1
ATOM 1930 C C . ARG A 1 261 ? 21.969 33.719 12.5 1 78 261 ARG A C 1
ATOM 1932 O O . ARG A 1 261 ? 22.594 34.062 11.484 1 78 261 ARG A O 1
ATOM 1939 N N . LEU A 1 262 ? 20.766 33.188 12.516 1 84.81 262 LEU A N 1
ATOM 1940 C CA . LEU A 1 262 ? 20.141 32.781 11.258 1 84.81 262 LEU A CA 1
ATOM 1941 C C . LEU A 1 262 ? 18.938 33.688 10.938 1 84.81 262 LEU A C 1
ATOM 1943 O O . LEU A 1 262 ? 18.047 33.281 10.188 1 84.81 262 LEU A O 1
ATOM 1947 N N . ALA A 1 263 ? 18.906 34.812 11.492 1 88.31 263 ALA A N 1
ATOM 1948 C CA . ALA A 1 263 ? 17.766 35.719 11.43 1 88.31 263 ALA A CA 1
ATOM 1949 C C . ALA A 1 263 ? 17.406 36.062 9.977 1 88.31 263 ALA A C 1
ATOM 1951 O O . ALA A 1 263 ? 16.234 36.125 9.625 1 88.31 263 ALA A O 1
ATOM 1952 N N . GLU A 1 264 ? 18.453 36.25 9.195 1 90.31 264 GLU A N 1
ATOM 1953 C CA . GLU A 1 264 ? 18.203 36.594 7.805 1 90.31 264 GLU A CA 1
ATOM 1954 C C . GLU A 1 264 ? 17.438 35.5 7.078 1 90.31 264 GLU A C 1
ATOM 1956 O O . GLU A 1 264 ? 16.516 35.75 6.312 1 90.31 264 GLU A O 1
ATOM 1961 N N . PHE A 1 265 ? 17.844 34.281 7.293 1 90.19 265 PHE A N 1
ATOM 1962 C CA . PHE A 1 265 ? 17.172 33.156 6.664 1 90.19 265 PHE A CA 1
ATOM 1963 C C . PHE A 1 265 ? 15.742 33.031 7.168 1 90.19 265 PHE A C 1
ATOM 1965 O O . PHE A 1 265 ? 14.828 32.75 6.395 1 90.19 265 PHE A O 1
ATOM 1972 N N . VAL A 1 266 ? 15.547 33.188 8.414 1 93.31 266 VAL A N 1
ATOM 1973 C CA . VAL A 1 266 ? 14.227 33.094 9.023 1 93.31 266 VAL A CA 1
ATOM 1974 C C . VAL A 1 266 ? 13.297 34.125 8.414 1 93.31 266 VAL A C 1
ATOM 1976 O O . VAL A 1 266 ? 12.18 33.812 7.992 1 93.31 266 VAL A O 1
ATOM 1979 N N . VAL A 1 267 ? 13.773 35.312 8.352 1 95.75 267 VAL A N 1
ATOM 1980 C CA . VAL A 1 267 ? 12.961 36.406 7.805 1 95.75 267 VAL A CA 1
ATOM 1981 C C . VAL A 1 267 ? 12.664 36.125 6.332 1 95.75 267 VAL A C 1
ATOM 1983 O O . VAL A 1 267 ? 11.523 36.281 5.891 1 95.75 267 VAL A O 1
ATOM 1986 N N . ALA A 1 268 ? 13.656 35.719 5.586 1 96.38 268 ALA A N 1
ATOM 1987 C CA . ALA A 1 268 ? 13.469 35.406 4.172 1 96.38 268 ALA A CA 1
ATOM 1988 C C . ALA A 1 268 ? 12.43 34.312 3.984 1 96.38 268 ALA A C 1
ATOM 1990 O O . ALA A 1 268 ? 11.609 34.375 3.062 1 96.38 268 ALA A O 1
ATOM 1991 N N . SER A 1 269 ? 12.523 33.312 4.828 1 96.56 269 SER A N 1
ATOM 1992 C CA . SER A 1 269 ? 11.578 32.219 4.754 1 96.56 269 SER A CA 1
ATOM 1993 C C . SER A 1 269 ? 10.148 32.688 5.012 1 96.56 269 SER A C 1
ATOM 1995 O O . SER A 1 269 ? 9.234 32.344 4.27 1 96.56 269 SER A O 1
ATOM 1997 N N . TYR A 1 270 ? 9.938 33.469 6 1 97.31 270 TYR A N 1
ATOM 1998 C CA . TYR A 1 270 ? 8.594 33.906 6.34 1 97.31 270 TYR A CA 1
ATOM 1999 C C . TYR A 1 270 ? 8.062 34.875 5.301 1 97.31 270 TYR A C 1
ATOM 2001 O O . TYR A 1 270 ? 6.859 34.938 5.039 1 97.31 270 TYR A O 1
ATOM 2009 N N . VAL A 1 271 ? 8.953 35.656 4.777 1 97.94 271 VAL A N 1
ATOM 2010 C CA . VAL A 1 271 ? 8.523 36.5 3.674 1 97.94 271 VAL A CA 1
ATOM 2011 C C . VAL A 1 271 ? 8 35.656 2.523 1 97.94 271 VAL A C 1
ATOM 2013 O O . VAL A 1 271 ? 6.934 35.906 1.972 1 97.94 271 VAL A O 1
ATOM 2016 N N . ALA A 1 272 ? 8.773 34.656 2.158 1 98.44 272 ALA A N 1
ATOM 2017 C CA . ALA A 1 272 ? 8.336 33.75 1.098 1 98.44 272 ALA A CA 1
ATOM 2018 C C . ALA A 1 272 ? 7 33.094 1.438 1 98.44 272 ALA A C 1
ATOM 2020 O O . ALA A 1 272 ? 6.117 33 0.58 1 98.44 272 ALA A O 1
ATOM 2021 N N . LEU A 1 273 ? 6.859 32.688 2.662 1 98.5 273 LEU A N 1
ATOM 2022 C CA . LEU A 1 273 ? 5.629 32.031 3.104 1 98.5 273 LEU A CA 1
ATOM 2023 C C . LEU A 1 273 ? 4.445 33 3.008 1 98.5 273 LEU A C 1
ATOM 2025 O O . LEU A 1 273 ? 3.377 32.625 2.521 1 98.5 273 LEU A O 1
ATOM 2029 N N . ILE A 1 274 ? 4.621 34.219 3.447 1 98.38 274 ILE A N 1
ATOM 2030 C CA . ILE A 1 274 ? 3.561 35.219 3.422 1 98.38 274 ILE A CA 1
ATOM 2031 C C . ILE A 1 274 ? 3.166 35.531 1.978 1 98.38 274 ILE A C 1
ATOM 2033 O O . ILE A 1 274 ? 1.979 35.625 1.659 1 98.38 274 ILE A O 1
ATOM 2037 N N . VAL A 1 275 ? 4.152 35.656 1.162 1 98.5 275 VAL A N 1
ATOM 2038 C CA . VAL A 1 275 ? 3.873 35.906 -0.248 1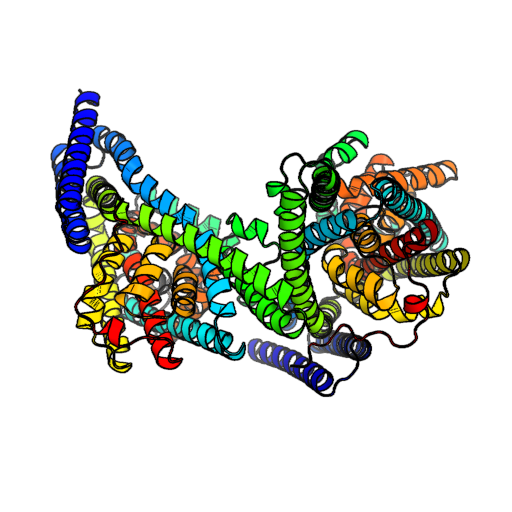 98.5 275 VAL A CA 1
ATOM 2039 C C . VAL A 1 275 ? 3.035 34.75 -0.82 1 98.5 275 VAL A C 1
ATOM 2041 O O . VAL A 1 275 ? 2.074 35 -1.557 1 98.5 275 VAL A O 1
ATOM 2044 N N . MET A 1 276 ? 3.396 33.562 -0.508 1 98.56 276 MET A N 1
ATOM 2045 C CA . MET A 1 276 ? 2.66 32.406 -1.036 1 98.56 276 MET A CA 1
ATOM 2046 C C . MET A 1 276 ? 1.247 32.375 -0.464 1 98.56 276 MET A C 1
ATOM 2048 O O . MET A 1 276 ? 0.309 31.953 -1.15 1 98.56 276 MET A O 1
ATOM 2052 N N . PHE A 1 277 ? 1.087 32.781 0.792 1 98.44 277 PHE A N 1
ATOM 2053 C CA . PHE A 1 277 ? -0.256 32.875 1.348 1 98.44 277 PHE A CA 1
ATOM 2054 C C . PHE A 1 277 ? -1.093 33.875 0.536 1 98.44 277 PHE A C 1
ATOM 2056 O O . PHE A 1 277 ? -2.27 33.625 0.27 1 98.44 277 PHE A O 1
ATOM 2063 N N . VAL A 1 278 ? -0.5 34.938 0.203 1 98.38 278 VAL A N 1
ATOM 2064 C CA . VAL A 1 278 ? -1.188 35.969 -0.591 1 98.38 278 VAL A CA 1
ATOM 2065 C C . VAL A 1 278 ? -1.548 35.375 -1.96 1 98.38 278 VAL A C 1
ATOM 2067 O O . VAL A 1 278 ? -2.646 35.625 -2.469 1 98.38 278 VAL A O 1
ATOM 2070 N N . ILE A 1 279 ? -0.694 34.656 -2.508 1 98.56 279 ILE A N 1
ATOM 2071 C CA . ILE A 1 279 ? -0.958 34.031 -3.803 1 98.56 279 ILE A CA 1
ATOM 2072 C C . ILE A 1 279 ? -2.143 33.062 -3.688 1 98.56 279 ILE A C 1
ATOM 2074 O O . ILE A 1 279 ? -2.984 33 -4.586 1 98.56 279 ILE A O 1
ATOM 2078 N N . HIS A 1 280 ? -2.188 32.312 -2.596 1 98.62 280 HIS A N 1
ATOM 2079 C CA . HIS A 1 280 ? -3.34 31.469 -2.359 1 98.62 280 HIS A CA 1
ATOM 2080 C C . HIS A 1 280 ? -4.641 32.25 -2.389 1 98.62 280 HIS A C 1
ATOM 2082 O O . HIS A 1 280 ? -5.633 31.812 -2.967 1 98.62 280 HIS A O 1
ATOM 2088 N N . LEU A 1 281 ? -4.629 33.438 -1.782 1 98.31 281 LEU A N 1
ATOM 2089 C CA . LEU A 1 281 ? -5.812 34.281 -1.745 1 98.31 281 LEU A CA 1
ATOM 2090 C C . LEU A 1 281 ? -6.156 34.812 -3.139 1 98.31 281 LEU A C 1
ATOM 2092 O O . LEU A 1 281 ? -7.332 34.938 -3.486 1 98.31 281 LEU A O 1
ATOM 2096 N N . VAL A 1 282 ? -5.16 35.094 -3.904 1 98.31 282 VAL A N 1
ATOM 2097 C CA . VAL A 1 282 ? -5.367 35.531 -5.277 1 98.31 282 VAL A CA 1
ATOM 2098 C C . VAL A 1 282 ? -5.996 34.406 -6.098 1 98.31 282 VAL A C 1
ATOM 2100 O O . VAL A 1 282 ? -6.891 34.656 -6.91 1 98.31 282 VAL A O 1
ATOM 2103 N N . ILE A 1 283 ? -5.516 33.219 -5.895 1 98.12 283 ILE A N 1
ATOM 2104 C CA . ILE A 1 283 ? -6.082 32.062 -6.598 1 98.12 283 ILE A CA 1
ATOM 2105 C C . ILE A 1 283 ? -7.562 31.922 -6.258 1 98.12 283 ILE A C 1
ATOM 2107 O O . ILE A 1 283 ? -8.391 31.719 -7.145 1 98.12 283 ILE A O 1
ATOM 2111 N N . LEU A 1 284 ? -7.859 32.062 -5.027 1 97.88 284 LEU A N 1
ATOM 2112 C CA . LEU A 1 284 ? -9.25 31.984 -4.602 1 97.88 284 LEU A CA 1
ATOM 2113 C C . LEU A 1 284 ? -10.086 33.062 -5.277 1 97.88 284 LEU A C 1
ATOM 2115 O O . LEU A 1 284 ? -11.203 32.812 -5.723 1 97.88 284 LEU A O 1
ATOM 2119 N N . LEU A 1 285 ? -9.57 34.25 -5.367 1 97.19 285 LEU A N 1
ATOM 2120 C CA . LEU A 1 285 ? -10.25 35.375 -6.023 1 97.19 285 LEU A CA 1
ATOM 2121 C C . LEU A 1 285 ? -10.508 35.062 -7.496 1 97.19 285 LEU A C 1
ATOM 2123 O O . LEU A 1 285 ? -11.578 35.375 -8.023 1 97.19 285 LEU A O 1
ATOM 2127 N N . LEU A 1 286 ? -9.609 34.469 -8.086 1 97.38 286 LEU A N 1
ATOM 2128 C CA . LEU A 1 286 ? -9.719 34.125 -9.5 1 97.38 286 LEU A CA 1
ATOM 2129 C C . LEU A 1 286 ? -10.812 33.094 -9.727 1 97.38 286 LEU A C 1
ATOM 2131 O O . LEU A 1 286 ? -11.422 33.031 -10.797 1 97.38 286 LEU A O 1
ATOM 2135 N N . PHE A 1 287 ? -11.047 32.312 -8.734 1 96.81 287 PHE A N 1
ATOM 2136 C CA . PHE A 1 287 ? -12.062 31.281 -8.859 1 96.81 287 PHE A CA 1
ATOM 2137 C C . PHE A 1 287 ? -13.383 31.734 -8.258 1 96.81 287 PHE A C 1
ATOM 2139 O O . PHE A 1 287 ? -14.297 30.938 -8.047 1 96.81 287 PHE A O 1
ATOM 2146 N N . GLY A 1 288 ? -13.508 33 -7.906 1 95.56 288 GLY A N 1
ATOM 2147 C CA . GLY A 1 288 ? -14.766 33.594 -7.52 1 95.56 288 GLY A CA 1
ATOM 2148 C C . GLY A 1 288 ? -15.086 33.438 -6.047 1 95.56 288 GLY A C 1
ATOM 2149 O O . GLY A 1 288 ? -16.25 33.5 -5.645 1 95.56 288 GLY A O 1
ATOM 2150 N N . MET A 1 289 ? -14.094 33.188 -5.285 1 96.62 289 MET A N 1
ATOM 2151 C CA . MET A 1 289 ? -14.289 33.031 -3.846 1 96.62 289 MET A CA 1
ATOM 2152 C C . MET A 1 289 ? -13.742 34.25 -3.096 1 96.62 289 MET A C 1
ATOM 2154 O O . MET A 1 289 ? -12.664 34.75 -3.422 1 96.62 289 MET A O 1
ATOM 2158 N N . ASN A 1 290 ? -14.461 34.688 -2.154 1 96.5 290 ASN A N 1
ATOM 2159 C CA . ASN A 1 290 ? -14.023 35.844 -1.376 1 96.5 290 ASN A CA 1
ATOM 2160 C C . ASN A 1 290 ? -12.867 35.5 -0.449 1 96.5 290 ASN A C 1
ATOM 2162 O O . ASN A 1 290 ? -13.031 34.719 0.488 1 96.5 290 ASN A O 1
ATOM 2166 N N . PRO A 1 291 ? -11.766 36.125 -0.657 1 97.06 291 PRO A N 1
ATOM 2167 C CA . PRO A 1 291 ? -10.578 35.75 0.119 1 97.06 291 PRO A CA 1
ATOM 2168 C C . PRO A 1 291 ? -10.703 36.125 1.597 1 97.06 291 PRO A C 1
ATOM 2170 O O . PRO A 1 291 ? -10.141 35.438 2.455 1 97.06 291 PRO A O 1
ATOM 2173 N N . VAL A 1 292 ? -11.359 37.156 1.918 1 95.75 292 VAL A N 1
ATOM 2174 C CA . VAL A 1 292 ? -11.508 37.562 3.305 1 95.75 292 VAL A CA 1
ATOM 2175 C C . VAL A 1 292 ? -12.359 36.562 4.074 1 95.75 292 VAL A C 1
ATOM 2177 O O . VAL A 1 292 ? -12.016 36.188 5.191 1 95.75 292 VAL A O 1
ATOM 2180 N N . THR A 1 293 ? -13.453 36.188 3.459 1 95.62 293 THR A N 1
ATOM 2181 C CA . THR A 1 293 ? -14.312 35.188 4.059 1 95.62 293 THR A CA 1
ATOM 2182 C C . THR A 1 293 ? -13.539 33.875 4.273 1 95.62 293 THR A C 1
ATOM 2184 O O . THR A 1 293 ? -13.633 33.25 5.336 1 95.62 293 THR A O 1
ATOM 2187 N N . TYR A 1 294 ? -12.805 33.562 3.273 1 97.12 294 TYR A N 1
ATOM 2188 C CA . TYR A 1 294 ? -11.992 32.375 3.359 1 97.12 294 TYR A CA 1
ATOM 2189 C C . TYR A 1 294 ? -11.023 32.438 4.531 1 97.12 294 TYR A C 1
ATOM 2191 O O . TYR A 1 294 ? -10.961 31.531 5.355 1 97.12 294 TYR A O 1
ATOM 2199 N N . ALA A 1 295 ? -10.273 33.469 4.594 1 96.62 295 ALA A N 1
ATOM 2200 C CA . ALA A 1 295 ? -9.242 33.625 5.613 1 96.62 295 ALA A CA 1
ATOM 2201 C C . ALA A 1 295 ? -9.836 33.562 7.016 1 96.62 295 ALA A C 1
ATOM 2203 O O . ALA A 1 295 ? -9.25 32.969 7.918 1 96.62 295 ALA A O 1
ATOM 2204 N N . LYS A 1 296 ? -10.961 34.125 7.211 1 94.25 296 LYS A N 1
ATOM 2205 C CA . LYS A 1 296 ? -11.625 34.125 8.508 1 94.25 296 LYS A CA 1
ATOM 2206 C C . LYS A 1 296 ? -12.055 32.719 8.914 1 94.25 296 LYS A C 1
ATOM 2208 O O . LYS A 1 296 ? -12.016 32.375 10.094 1 94.25 296 LYS A O 1
ATOM 2213 N N . LYS A 1 297 ? -12.391 32 7.988 1 95 297 LYS A N 1
ATOM 2214 C CA . LYS A 1 297 ? -12.969 30.703 8.266 1 95 297 LYS A CA 1
ATOM 2215 C C . LYS A 1 297 ? -11.883 29.656 8.492 1 95 297 LYS A C 1
ATOM 2217 O O . LYS A 1 297 ? -12.094 28.672 9.211 1 95 297 LYS A O 1
ATOM 2222 N N . VAL A 1 298 ? -10.719 29.906 7.926 1 97 298 VAL A N 1
ATOM 2223 C CA . VAL A 1 298 ? -9.719 28.844 7.98 1 97 298 VAL A CA 1
ATOM 2224 C C . VAL A 1 298 ? -8.68 29.156 9.055 1 97 298 VAL A C 1
ATOM 2226 O O . VAL A 1 298 ? -7.848 28.312 9.398 1 97 298 VAL A O 1
ATOM 2229 N N . VAL A 1 299 ? -8.672 30.297 9.68 1 95.69 299 VAL A N 1
ATOM 2230 C CA . VAL A 1 299 ? -7.605 30.812 10.539 1 95.69 299 VAL A CA 1
ATOM 2231 C C . VAL A 1 299 ? -7.387 29.859 11.711 1 95.69 299 VAL A C 1
ATOM 2233 O O . VAL A 1 299 ? -6.246 29.609 12.117 1 95.69 299 VAL A O 1
ATOM 2236 N N . SER A 1 300 ? -8.445 29.344 12.344 1 93.88 300 SER A N 1
ATOM 2237 C CA . SER A 1 300 ? -8.297 28.453 13.484 1 93.88 300 SER A CA 1
ATOM 2238 C C . SER A 1 300 ? -7.555 27.172 13.094 1 93.88 300 SER A C 1
ATOM 2240 O O . SER A 1 300 ? -6.719 26.688 13.852 1 93.88 300 SER A O 1
ATOM 2242 N N . THR A 1 301 ? -7.922 26.656 11.93 1 95.94 301 THR A N 1
ATOM 2243 C CA . THR A 1 301 ? -7.242 25.469 11.414 1 95.94 301 THR A CA 1
ATOM 2244 C C . THR A 1 301 ? -5.77 25.75 11.141 1 95.94 301 THR A C 1
ATOM 2246 O O . THR A 1 301 ? -4.898 24.953 11.461 1 95.94 301 THR A O 1
ATOM 2249 N N . LEU A 1 302 ? -5.477 26.906 10.648 1 97.5 302 LEU A N 1
ATOM 2250 C CA . LEU A 1 302 ? -4.105 27.297 10.328 1 97.5 302 LEU A CA 1
ATOM 2251 C C . LEU A 1 302 ? -3.285 27.5 11.594 1 97.5 302 LEU A C 1
ATOM 2253 O O . LEU A 1 302 ? -2.094 27.172 11.625 1 97.5 302 LEU A O 1
ATOM 2257 N N . ILE A 1 303 ? -3.893 28 12.555 1 95.25 303 ILE A N 1
ATOM 2258 C CA . ILE A 1 303 ? -3.203 28.188 13.828 1 95.25 303 ILE A CA 1
ATOM 2259 C C . ILE A 1 303 ? -2.822 26.828 14.398 1 95.25 303 ILE A C 1
ATOM 2261 O O . ILE A 1 303 ? -1.712 26.641 14.906 1 95.25 303 ILE A O 1
ATOM 2265 N N . PHE A 1 304 ? -3.709 25.953 14.328 1 93.56 304 PHE A N 1
ATOM 2266 C CA . PHE A 1 304 ? -3.375 24.625 14.805 1 93.56 304 PHE A CA 1
ATOM 2267 C C . PHE A 1 304 ? -2.24 24.016 13.984 1 93.56 304 PHE A C 1
ATOM 2269 O O . PHE A 1 304 ? -1.315 23.422 14.539 1 93.56 304 PHE A O 1
ATOM 2276 N N . ALA A 1 305 ? -2.357 24.078 12.688 1 95.81 305 ALA A N 1
ATOM 2277 C CA . ALA A 1 305 ? -1.281 23.594 11.828 1 95.81 305 ALA A CA 1
ATOM 2278 C C . ALA A 1 305 ? 0.053 24.234 12.195 1 95.81 305 ALA A C 1
ATOM 2280 O O . ALA A 1 305 ? 1.072 23.547 12.305 1 95.81 305 ALA A O 1
ATOM 2281 N N . PHE A 1 306 ? 0.011 25.484 12.422 1 96 306 PHE A N 1
ATOM 2282 C CA . PHE A 1 306 ? 1.18 26.266 12.805 1 96 306 PHE A CA 1
ATOM 2283 C C . PHE A 1 306 ? 1.797 25.719 14.086 1 96 306 PHE A C 1
ATOM 2285 O O . PHE A 1 306 ? 3.014 25.547 14.172 1 96 306 PHE A O 1
ATOM 2292 N N . THR A 1 307 ? 0.967 25.422 14.984 1 93.44 307 THR A N 1
ATOM 2293 C CA . THR A 1 307 ? 1.459 25.062 16.312 1 93.44 307 THR A CA 1
ATOM 2294 C C . THR A 1 307 ? 1.809 23.578 16.375 1 93.44 307 THR A C 1
ATOM 2296 O O . THR A 1 307 ? 2.742 23.188 17.078 1 93.44 307 THR A O 1
ATOM 2299 N N . SER A 1 308 ? 1.056 22.734 15.672 1 91.44 308 SER A N 1
ATOM 2300 C CA . SER A 1 308 ? 1.295 21.297 15.711 1 91.44 308 SER A CA 1
ATOM 2301 C C . SER A 1 308 ? 2.471 20.906 14.828 1 91.44 308 SER A C 1
ATOM 2303 O O . SER A 1 308 ? 3.045 19.828 14.984 1 91.44 308 SER A O 1
ATOM 2305 N N . ARG A 1 309 ? 2.707 21.672 13.812 1 92.25 309 ARG A N 1
ATOM 2306 C CA . ARG A 1 309 ? 3.762 21.438 12.828 1 92.25 309 ARG A CA 1
ATOM 2307 C C . ARG A 1 309 ? 3.564 20.094 12.133 1 92.25 309 ARG A C 1
ATOM 2309 O O . ARG A 1 309 ? 4.535 19.406 11.812 1 92.25 309 ARG A O 1
ATOM 2316 N N . SER A 1 310 ? 2.262 19.719 11.969 1 91.88 310 SER A N 1
ATOM 2317 C CA . SER A 1 310 ? 1.95 18.453 11.328 1 91.88 310 SER A CA 1
ATOM 2318 C C . SER A 1 310 ? 0.753 18.578 10.391 1 91.88 310 SER A C 1
ATOM 2320 O O . SER A 1 310 ? -0.386 18.703 10.844 1 91.88 310 SER A O 1
ATOM 2322 N N . SER A 1 311 ? 1.093 18.438 9.094 1 93.31 311 SER A N 1
ATOM 2323 C CA . SER A 1 311 ? 0.008 18.453 8.117 1 93.31 311 SER A CA 1
ATOM 2324 C C . SER A 1 311 ? -0.885 17.234 8.266 1 93.31 311 SER A C 1
ATOM 2326 O O . SER A 1 311 ? -2.104 17.312 8.102 1 93.31 311 SER A O 1
ATOM 2328 N N . ALA A 1 312 ? -0.238 16.109 8.625 1 90.75 312 ALA A N 1
ATOM 2329 C CA . ALA A 1 312 ? -0.981 14.859 8.781 1 90.75 312 ALA A CA 1
ATOM 2330 C C . ALA A 1 312 ? -1.942 14.938 9.961 1 90.75 312 ALA A C 1
ATOM 2332 O O . ALA A 1 312 ? -3.096 14.516 9.867 1 90.75 312 ALA A O 1
ATOM 2333 N N . ALA A 1 313 ? -1.467 15.469 11.07 1 91.44 313 ALA A N 1
ATOM 2334 C CA . ALA A 1 313 ? -2.295 15.578 12.266 1 91.44 313 ALA A CA 1
ATOM 2335 C C . ALA A 1 313 ? -3.438 16.562 12.062 1 91.44 313 ALA A C 1
ATOM 2337 O O . ALA A 1 313 ? -4.441 16.531 12.773 1 91.44 313 ALA A O 1
ATOM 2338 N N . THR A 1 314 ? -3.332 17.391 11.078 1 95.44 314 THR A N 1
ATOM 2339 C CA . THR A 1 314 ? -4.32 18.438 10.859 1 95.44 314 THR A CA 1
ATOM 2340 C C . THR A 1 314 ? -5.414 17.969 9.906 1 95.44 314 THR A C 1
ATOM 2342 O O . THR A 1 314 ? -6.387 18.688 9.664 1 95.44 314 THR A O 1
ATOM 2345 N N . ILE A 1 315 ? -5.32 16.797 9.383 1 94.88 315 ILE A N 1
ATOM 2346 C CA . ILE A 1 315 ? -6.227 16.297 8.352 1 94.88 315 ILE A CA 1
ATOM 2347 C C . ILE A 1 315 ? -7.664 16.344 8.867 1 94.88 315 ILE A C 1
ATOM 2349 O O . ILE A 1 315 ? -8.555 16.891 8.203 1 94.88 315 ILE A O 1
ATOM 2353 N N . PRO A 1 316 ? -7.938 15.859 10.102 1 93.69 316 PRO A N 1
ATOM 2354 C CA . PRO A 1 316 ? -9.336 15.867 10.555 1 93.69 316 PRO A CA 1
ATOM 2355 C C . PRO A 1 316 ? -9.914 17.281 10.648 1 93.69 316 PRO A C 1
ATOM 2357 O O . PRO A 1 316 ? -11.039 17.516 10.203 1 93.69 316 PRO A O 1
ATOM 2360 N N . LEU A 1 317 ? -9.125 18.141 11.211 1 94.25 317 LEU A N 1
ATOM 2361 C CA . LEU A 1 317 ? -9.578 19.516 11.336 1 94.25 317 LEU A CA 1
ATOM 2362 C C . LEU A 1 317 ? -9.695 20.172 9.969 1 94.25 317 LEU A C 1
ATOM 2364 O O . LEU A 1 317 ? -10.602 20.984 9.742 1 94.25 317 LEU A O 1
ATOM 2368 N N . ASN A 1 318 ? -8.805 19.875 9.055 1 96.88 318 ASN A N 1
ATOM 2369 C CA . ASN A 1 318 ? -8.828 20.328 7.672 1 96.88 318 ASN A CA 1
ATOM 2370 C C . ASN A 1 318 ? -10.117 19.906 6.965 1 96.88 318 ASN A C 1
ATOM 2372 O O . ASN A 1 318 ? -10.797 20.734 6.359 1 96.88 318 ASN A O 1
ATOM 2376 N N . ILE A 1 319 ? -10.461 18.656 7.102 1 95.62 319 ILE A N 1
ATOM 2377 C CA . ILE A 1 319 ? -11.656 18.125 6.465 1 95.62 319 ILE A CA 1
ATOM 2378 C C . ILE A 1 319 ? -12.898 18.797 7.055 1 95.62 319 ILE A C 1
ATOM 2380 O O . ILE A 1 319 ? -13.797 19.219 6.316 1 95.62 319 ILE A O 1
ATOM 2384 N N . GLU A 1 320 ? -12.906 18.906 8.336 1 94 320 GLU A N 1
ATOM 2385 C CA . GLU A 1 320 ? -14.039 19.547 9 1 94 320 GLU A CA 1
ATOM 2386 C C . GLU A 1 320 ? -14.211 21 8.547 1 94 320 GLU A C 1
ATOM 2388 O O . GLU A 1 320 ? -15.328 21.438 8.273 1 94 320 GLU A O 1
ATOM 2393 N N . THR A 1 321 ? -13.18 21.703 8.492 1 96 321 THR A N 1
ATOM 2394 C CA . THR A 1 321 ? -13.227 23.094 8.055 1 96 321 THR A CA 1
ATOM 2395 C C . THR A 1 321 ? -13.719 23.203 6.617 1 96 321 THR A C 1
ATOM 2397 O O . THR A 1 321 ? -14.578 24.031 6.309 1 96 321 THR A O 1
ATOM 2400 N N . GLN A 1 322 ? -13.234 22.344 5.777 1 97.31 322 GLN A N 1
ATOM 2401 C CA . GLN A 1 322 ? -13.641 22.375 4.375 1 97.31 322 GLN A CA 1
ATOM 2402 C C . GLN A 1 322 ? -15.125 22.062 4.223 1 97.31 322 GLN A C 1
ATOM 2404 O O . GLN A 1 322 ? -15.836 22.734 3.475 1 97.31 322 GLN A O 1
ATOM 2409 N N . THR A 1 323 ? -15.547 21.078 4.941 1 94.88 323 THR A N 1
ATOM 2410 C CA . THR A 1 323 ? -16.906 20.594 4.742 1 94.88 323 THR A CA 1
ATOM 2411 C C . THR A 1 323 ? -17.906 21.5 5.461 1 94.88 323 THR A C 1
ATOM 2413 O O . THR A 1 323 ? -18.891 21.953 4.855 1 94.88 323 THR A O 1
ATOM 2416 N N . LYS A 1 324 ? -17.625 21.922 6.648 1 93.19 324 LYS A N 1
ATOM 2417 C CA . LYS A 1 324 ? -18.625 22.594 7.48 1 93.19 324 LYS A CA 1
ATOM 2418 C C . LYS A 1 324 ? -18.531 24.109 7.305 1 93.19 324 LYS A C 1
ATOM 2420 O O . LYS A 1 324 ? -19.547 24.812 7.422 1 93.19 324 LYS A O 1
ATOM 2425 N N . LYS A 1 325 ? -17.375 24.578 7.039 1 95.12 325 LYS A N 1
ATOM 2426 C CA . LYS A 1 325 ? -17.219 26.031 6.969 1 95.12 325 LYS A CA 1
ATOM 2427 C C . LYS A 1 325 ? -17.094 26.5 5.52 1 95.12 325 LYS A C 1
ATOM 2429 O O . LYS A 1 325 ? -17.625 27.547 5.156 1 95.12 325 LYS A O 1
ATOM 2434 N N . LEU A 1 326 ? -16.484 25.75 4.695 1 97 326 LEU A N 1
ATOM 2435 C CA . LEU A 1 326 ? -16.203 26.203 3.342 1 97 326 LEU A CA 1
ATOM 2436 C C . LEU A 1 326 ? -17.188 25.609 2.348 1 97 326 LEU A C 1
ATOM 2438 O O . LEU A 1 326 ? -17.297 26.078 1.21 1 97 326 LEU A O 1
ATOM 2442 N N . GLY A 1 327 ? -17.844 24.547 2.707 1 96.31 327 GLY A N 1
ATOM 2443 C CA . GLY A 1 327 ? -18.906 23.984 1.877 1 96.31 327 GLY A CA 1
ATOM 2444 C C . GLY A 1 327 ? -18.391 23.016 0.834 1 96.31 327 GLY A C 1
ATOM 2445 O O . GLY A 1 327 ? -19.125 22.672 -0.103 1 96.31 327 GLY A O 1
ATOM 2446 N N . VAL A 1 328 ? -17.219 22.562 0.958 1 96.56 328 VAL A N 1
ATOM 2447 C CA . VAL A 1 328 ? -16.641 21.578 0.047 1 96.56 328 VAL A CA 1
ATOM 2448 C C . VAL A 1 328 ? -17.203 20.203 0.359 1 96.56 328 VAL A C 1
ATOM 2450 O O . VAL A 1 328 ? -17.391 19.844 1.526 1 96.56 328 VAL A O 1
ATOM 2453 N N . SER A 1 329 ? -17.516 19.469 -0.687 1 94.19 329 SER A N 1
ATOM 2454 C CA . SER A 1 329 ? -18.062 18.141 -0.485 1 94.19 329 SER A CA 1
ATOM 2455 C C . SER A 1 329 ? -17.094 17.25 0.269 1 94.19 329 SER A C 1
ATOM 2457 O O . SER A 1 329 ? -15.875 17.453 0.208 1 94.19 329 SER A O 1
ATOM 2459 N N . GLU A 1 330 ? -17.609 16.281 0.913 1 92.19 330 GLU A N 1
ATOM 2460 C CA . GLU A 1 330 ? -16.812 15.367 1.728 1 92.19 330 GLU A CA 1
ATOM 2461 C C . GLU A 1 330 ? -15.758 14.648 0.884 1 92.19 330 GLU A C 1
ATOM 2463 O O . GLU A 1 330 ? -14.617 14.484 1.315 1 92.19 330 GLU A O 1
ATOM 2468 N N . GLY A 1 331 ? -16.125 14.234 -0.254 1 91.12 331 GLY A N 1
ATOM 2469 C CA . GLY A 1 331 ? -15.195 13.547 -1.134 1 91.12 331 GLY A CA 1
ATOM 2470 C C . GLY A 1 331 ? -14.008 14.406 -1.531 1 91.12 331 GLY A C 1
ATOM 2471 O O . GLY A 1 331 ? -12.859 13.984 -1.399 1 91.12 331 GLY A O 1
ATOM 2472 N N . VAL A 1 332 ? -14.312 15.57 -1.961 1 95.12 332 VAL A N 1
ATOM 2473 C CA . VAL A 1 332 ? -13.266 16.5 -2.395 1 95.12 332 VAL A CA 1
ATOM 2474 C C . VAL A 1 332 ? -12.398 16.891 -1.205 1 95.12 332 VAL A C 1
ATOM 2476 O O . VAL A 1 332 ? -11.172 16.922 -1.313 1 95.12 332 VAL A O 1
ATOM 2479 N N . ALA A 1 333 ? -13.039 17.141 -0.059 1 96.5 333 ALA A N 1
ATOM 2480 C CA . ALA A 1 333 ? -12.328 17.562 1.143 1 96.5 333 ALA A CA 1
ATOM 2481 C C . ALA A 1 333 ? -11.359 16.484 1.615 1 96.5 333 ALA A C 1
ATOM 2483 O O . ALA A 1 333 ? -10.219 16.781 1.973 1 96.5 333 ALA A O 1
ATOM 2484 N N . ASN A 1 334 ? -11.805 15.312 1.611 1 93.5 334 ASN A N 1
ATOM 2485 C CA . ASN A 1 334 ? -10.961 14.211 2.055 1 93.5 334 ASN A CA 1
ATOM 2486 C C . ASN A 1 334 ? -9.789 13.992 1.109 1 93.5 334 ASN A C 1
ATOM 2488 O O . ASN A 1 334 ? -8.664 13.758 1.556 1 93.5 334 ASN A O 1
ATOM 2492 N N . LEU A 1 335 ? -10.023 14.062 -0.146 1 93.56 335 LEU A N 1
ATOM 2493 C CA . LEU A 1 335 ? -8.969 13.844 -1.127 1 93.56 335 LEU A CA 1
ATOM 2494 C C . LEU A 1 335 ? -7.938 14.969 -1.066 1 93.56 335 LEU A C 1
ATOM 2496 O O . LEU A 1 335 ? -6.73 14.711 -1.06 1 93.56 335 LEU A O 1
ATOM 2500 N N . SER A 1 336 ? -8.438 16.188 -1.021 1 96.94 336 SER A N 1
ATOM 2501 C CA . SER A 1 336 ? -7.52 17.312 -1.006 1 96.94 336 SER A CA 1
ATOM 2502 C C . SER A 1 336 ? -6.688 17.328 0.272 1 96.94 336 SER A C 1
ATOM 2504 O O . SER A 1 336 ? -5.496 17.641 0.239 1 96.94 336 SER A O 1
ATOM 2506 N N . ALA A 1 337 ? -7.32 17.016 1.432 1 96.25 337 ALA A N 1
ATOM 2507 C CA . ALA A 1 337 ? -6.605 16.969 2.705 1 96.25 337 ALA A CA 1
ATOM 2508 C C . ALA A 1 337 ? -5.57 15.852 2.721 1 96.25 337 ALA A C 1
ATOM 2510 O O . ALA A 1 337 ? -4.438 16.047 3.166 1 96.25 337 ALA A O 1
ATOM 2511 N N . SER A 1 338 ? -5.93 14.734 2.191 1 92.69 338 SER A N 1
ATOM 2512 C CA . SER A 1 338 ? -5.039 13.578 2.199 1 92.69 338 SER A CA 1
ATOM 2513 C C . SER A 1 338 ? -3.871 13.773 1.237 1 92.69 338 SER A C 1
ATOM 2515 O O . SER A 1 338 ? -2.715 13.57 1.61 1 92.69 338 SER A O 1
ATOM 2517 N N . PHE A 1 339 ? -4.18 14.172 0.015 1 92.69 339 PHE A N 1
ATOM 2518 C CA . PHE A 1 339 ? -3.125 14.414 -0.961 1 92.69 339 PHE A CA 1
ATOM 2519 C C . PHE A 1 339 ? -2.232 15.57 -0.516 1 92.69 339 PHE A C 1
ATOM 2521 O O . PHE A 1 339 ? -1.006 15.469 -0.584 1 92.69 339 PHE A O 1
ATOM 2528 N N . GLY A 1 340 ? -2.832 16.547 -0.015 1 94.56 340 GLY A N 1
ATOM 2529 C CA . GLY A 1 340 ? -2.107 17.766 0.346 1 94.56 340 GLY A CA 1
ATOM 2530 C C . GLY A 1 340 ? -1.178 17.562 1.528 1 94.56 340 GLY A C 1
ATOM 2531 O O . GLY A 1 340 ? -0.262 18.359 1.741 1 94.56 340 GLY A O 1
ATOM 2532 N N . ALA A 1 341 ? -1.455 16.562 2.314 1 92.31 341 ALA A N 1
ATOM 2533 C CA . ALA A 1 341 ? -0.604 16.297 3.473 1 92.31 341 ALA A CA 1
ATOM 2534 C C . ALA A 1 341 ? 0.724 15.68 3.045 1 92.31 341 ALA A C 1
ATOM 2536 O O . ALA A 1 341 ? 1.687 15.672 3.814 1 92.31 341 ALA A O 1
ATOM 2537 N N . THR A 1 342 ? 0.772 15.281 1.755 1 87.88 342 THR A N 1
ATOM 2538 C CA . THR A 1 342 ? 1.977 14.555 1.374 1 87.88 342 THR A CA 1
ATOM 2539 C C . THR A 1 342 ? 2.494 15.031 0.021 1 87.88 342 THR A C 1
ATOM 2541 O O . THR A 1 342 ? 3.695 14.969 -0.248 1 87.88 342 THR A O 1
ATOM 2544 N N . ILE A 1 343 ? 1.625 15.43 -0.815 1 90.75 343 ILE A N 1
ATOM 2545 C CA . ILE A 1 343 ? 1.998 15.812 -2.172 1 90.75 343 ILE A CA 1
ATOM 2546 C C . ILE A 1 343 ? 1.892 17.328 -2.326 1 90.75 343 ILE A C 1
ATOM 2548 O O . ILE A 1 343 ? 0.911 17.938 -1.891 1 90.75 343 ILE A O 1
ATOM 2552 N N . GLY A 1 344 ? 2.928 17.844 -2.9 1 92.88 344 GLY A N 1
ATOM 2553 C CA . GLY A 1 344 ? 2.834 19.25 -3.305 1 92.88 344 GLY A CA 1
ATOM 2554 C C . GLY A 1 344 ? 2.781 20.203 -2.131 1 92.88 344 GLY A C 1
ATOM 2555 O O . GLY A 1 344 ? 2.014 21.172 -2.145 1 92.88 344 GLY A O 1
ATOM 2556 N N . GLN A 1 345 ? 3.49 19.922 -1.141 1 94.62 345 GLN A N 1
ATOM 2557 C CA . GLN A 1 345 ? 3.514 20.797 0.027 1 94.62 345 GLN A CA 1
ATOM 2558 C C . GLN A 1 345 ? 4.277 22.078 -0.267 1 94.62 345 GLN A C 1
ATOM 2560 O O . GLN A 1 345 ? 5.508 22.078 -0.327 1 94.62 345 GLN A O 1
ATOM 2565 N N . ASN A 1 346 ? 3.564 23.141 -0.307 1 97.31 346 ASN A N 1
ATOM 2566 C CA . ASN A 1 346 ? 4.145 24.406 -0.748 1 97.31 346 ASN A CA 1
ATOM 2567 C C . ASN A 1 346 ? 5.305 24.844 0.145 1 97.31 346 ASN A C 1
ATOM 2569 O O . ASN A 1 346 ? 6.312 25.359 -0.344 1 97.31 346 ASN A O 1
ATOM 2573 N N . GLY A 1 347 ? 5.129 24.641 1.394 1 96.56 347 GLY A N 1
ATOM 2574 C CA . GLY A 1 347 ? 6.176 25.047 2.316 1 96.56 347 GLY A CA 1
ATOM 2575 C C . GLY A 1 347 ? 7.332 24.078 2.385 1 96.56 347 GLY A C 1
ATOM 2576 O O . GLY A 1 347 ? 8.484 24.438 2.143 1 96.56 347 GLY A O 1
ATOM 2577 N N . CYS A 1 348 ? 7.051 22.844 2.645 1 93.56 348 CYS A N 1
ATOM 2578 C CA . CYS A 1 348 ? 8.039 21.812 2.941 1 93.56 348 CYS A CA 1
ATOM 2579 C C . CYS A 1 348 ? 8.695 21.312 1.664 1 93.56 348 CYS A C 1
ATOM 2581 O O . CYS A 1 348 ? 9.883 20.984 1.662 1 93.56 348 CYS A O 1
ATOM 2583 N N . ALA A 1 349 ? 7.949 21.281 0.607 1 94 349 ALA A N 1
ATOM 2584 C CA . ALA A 1 349 ? 8.477 20.688 -0.618 1 94 349 ALA A CA 1
ATOM 2585 C C . ALA A 1 349 ? 8.68 21.75 -1.7 1 94 349 ALA A C 1
ATOM 2587 O O . ALA A 1 349 ? 9.312 21.484 -2.725 1 94 349 ALA A O 1
ATOM 2588 N N . GLY A 1 350 ? 8.203 22.906 -1.54 1 96.44 350 GLY A N 1
ATOM 2589 C CA . GLY A 1 350 ? 8.328 23.984 -2.51 1 96.44 350 GLY A CA 1
ATOM 2590 C C . GLY A 1 350 ? 9.336 25.031 -2.107 1 96.44 350 GLY A C 1
ATOM 2591 O O . GLY A 1 350 ? 10.484 25 -2.553 1 96.44 350 GLY A O 1
ATOM 2592 N N . ILE A 1 351 ? 9.008 25.75 -1.165 1 97.69 351 ILE A N 1
ATOM 2593 C CA . ILE A 1 351 ? 9.797 26.906 -0.757 1 97.69 351 ILE A CA 1
ATOM 2594 C C . ILE A 1 351 ? 11.117 26.453 -0.148 1 97.69 351 ILE A C 1
ATOM 2596 O O . ILE A 1 351 ? 12.188 26.938 -0.535 1 97.69 351 ILE A O 1
ATOM 2600 N N . TYR A 1 352 ? 11.047 25.531 0.748 1 95.5 352 TYR A N 1
ATOM 2601 C CA . TYR A 1 352 ? 12.211 25.156 1.539 1 95.5 352 TYR A CA 1
ATOM 2602 C C . TYR A 1 352 ? 13.32 24.609 0.647 1 95.5 352 TYR A C 1
ATOM 2604 O O . TYR A 1 352 ? 14.438 25.125 0.644 1 95.5 352 TYR A O 1
ATOM 2612 N N . PRO A 1 353 ? 13.102 23.578 -0.135 1 94.81 353 PRO A N 1
ATOM 2613 C CA . PRO A 1 353 ? 14.188 23.062 -0.974 1 94.81 353 PRO A CA 1
ATOM 2614 C C . PRO A 1 353 ? 14.672 24.078 -2.002 1 94.81 353 PRO A C 1
ATOM 2616 O O . PRO A 1 353 ? 15.859 24.125 -2.334 1 94.81 353 PRO A O 1
ATOM 2619 N N . ALA A 1 354 ? 13.797 24.891 -2.498 1 97.12 354 ALA A N 1
ATOM 2620 C CA . ALA A 1 354 ? 14.18 25.906 -3.465 1 97.12 354 ALA A CA 1
ATOM 2621 C C . ALA A 1 354 ? 15.125 26.938 -2.834 1 97.12 354 ALA A C 1
ATOM 2623 O O . ALA A 1 354 ? 16.141 27.281 -3.426 1 97.12 354 ALA A O 1
ATOM 2624 N N . MET A 1 355 ? 14.805 27.391 -1.662 1 96.56 355 MET A N 1
ATOM 2625 C CA . MET A 1 355 ? 15.641 28.344 -0.96 1 96.56 355 MET A CA 1
ATOM 2626 C C . MET A 1 355 ? 17.016 27.75 -0.64 1 96.56 355 MET A C 1
ATOM 2628 O O . MET A 1 355 ? 18.031 28.422 -0.797 1 96.56 355 MET A O 1
ATOM 2632 N N . LEU A 1 356 ? 17.016 26.516 -0.213 1 94.56 356 LEU A N 1
ATOM 2633 C CA . LEU A 1 356 ? 18.266 25.844 0.113 1 94.56 356 LEU A CA 1
ATOM 2634 C C . LEU A 1 356 ? 19.156 25.719 -1.118 1 94.56 356 LEU A C 1
ATOM 2636 O O . LEU A 1 356 ? 20.359 25.969 -1.041 1 94.56 356 LEU A O 1
ATOM 2640 N N . ALA A 1 357 ? 18.562 25.312 -2.207 1 95.81 357 ALA A N 1
ATOM 2641 C CA . ALA A 1 357 ? 19.328 25.125 -3.436 1 95.81 357 ALA A CA 1
ATOM 2642 C C . ALA A 1 357 ? 19.984 26.438 -3.871 1 95.81 357 ALA A C 1
ATOM 2644 O O . ALA A 1 357 ? 21.172 26.453 -4.219 1 95.81 357 ALA A O 1
ATOM 2645 N N . VAL A 1 358 ? 19.25 27.5 -3.799 1 96 358 VAL A N 1
ATOM 2646 C CA . VAL A 1 358 ? 19.766 28.797 -4.219 1 96 358 VAL A CA 1
ATOM 2647 C C . VAL A 1 358 ? 20.844 29.266 -3.258 1 96 358 VAL A C 1
ATOM 2649 O O . VAL A 1 358 ? 21.844 29.844 -3.68 1 96 358 VAL A O 1
ATOM 2652 N N . MET A 1 359 ? 20.672 29.031 -2.029 1 94 359 MET A N 1
ATOM 2653 C CA . MET A 1 359 ? 21.625 29.438 -1 1 94 359 MET A CA 1
ATOM 2654 C C . MET A 1 359 ? 22.922 28.641 -1.116 1 94 359 MET A C 1
ATOM 2656 O O . MET A 1 359 ? 24.016 29.172 -0.884 1 94 359 MET A O 1
ATOM 2660 N N . ILE A 1 360 ? 22.828 27.438 -1.512 1 93.38 360 ILE A N 1
ATOM 2661 C CA . ILE A 1 360 ? 23.953 26.516 -1.481 1 93.38 360 ILE A CA 1
ATOM 2662 C C . ILE A 1 360 ? 24.703 26.578 -2.811 1 93.38 360 ILE A C 1
ATOM 2664 O O . ILE A 1 360 ? 25.922 26.375 -2.854 1 93.38 360 ILE A O 1
ATOM 2668 N N . ALA A 1 361 ? 24.047 26.875 -3.877 1 94.19 361 ALA A N 1
ATOM 2669 C CA . ALA A 1 361 ? 24.594 26.812 -5.227 1 94.19 361 ALA A CA 1
ATOM 2670 C C . ALA A 1 361 ? 25.891 27.609 -5.324 1 94.19 361 ALA A C 1
ATOM 2672 O O . ALA A 1 361 ? 26.922 27.094 -5.77 1 94.19 361 ALA A O 1
ATOM 2673 N N . PRO A 1 362 ? 25.953 28.828 -4.84 1 91.81 362 PRO A N 1
ATOM 2674 C CA . PRO A 1 362 ? 27.203 29.594 -4.941 1 91.81 362 PRO A CA 1
ATOM 2675 C C . PRO A 1 362 ? 28.344 28.953 -4.148 1 91.81 362 PRO A C 1
ATOM 2677 O O . PRO A 1 362 ? 29.5 28.953 -4.598 1 91.81 362 PRO A O 1
ATOM 2680 N N . ALA A 1 363 ? 28.031 28.516 -3.02 1 88.56 363 ALA A N 1
ATOM 2681 C CA . ALA A 1 363 ? 29.047 27.859 -2.188 1 88.56 363 ALA A CA 1
ATOM 2682 C C . ALA A 1 363 ? 29.594 26.625 -2.871 1 88.56 363 ALA A C 1
ATOM 2684 O O . ALA A 1 363 ? 30.734 26.219 -2.613 1 88.56 363 ALA A O 1
ATOM 2685 N N . ALA A 1 364 ? 28.797 26.016 -3.67 1 90.31 364 ALA A N 1
ATOM 2686 C CA . ALA A 1 364 ? 29.219 24.828 -4.398 1 90.31 364 ALA A CA 1
ATOM 2687 C C . ALA A 1 364 ? 29.812 25.188 -5.758 1 90.31 364 ALA A C 1
ATOM 2689 O O . ALA A 1 364 ? 30.125 24.297 -6.562 1 90.31 364 ALA A O 1
ATOM 2690 N N . GLY A 1 365 ? 29.859 26.406 -6.102 1 90.12 365 GLY A N 1
ATOM 2691 C CA . GLY A 1 365 ? 30.453 26.859 -7.352 1 90.12 365 GLY A CA 1
ATOM 2692 C C . GLY A 1 365 ? 29.484 26.828 -8.516 1 90.12 365 GLY A C 1
ATOM 2693 O O . GLY A 1 365 ? 29.891 26.828 -9.68 1 90.12 365 GLY A O 1
ATOM 2694 N N . VAL A 1 366 ? 28.266 26.688 -8.281 1 92.94 366 VAL A N 1
ATOM 2695 C CA . VAL A 1 366 ? 27.25 26.641 -9.32 1 92.94 366 VAL A CA 1
ATOM 2696 C C . VAL A 1 366 ? 26.594 28.016 -9.477 1 92.94 366 VAL A C 1
ATOM 2698 O O . VAL A 1 366 ? 26.188 28.625 -8.484 1 92.94 366 VAL A O 1
ATOM 2701 N N . GLU A 1 367 ? 26.516 28.5 -10.703 1 92.62 367 GLU A N 1
ATOM 2702 C CA . GLU A 1 367 ? 25.922 29.797 -10.977 1 92.62 367 GLU A CA 1
ATOM 2703 C C . GLU A 1 367 ? 24.391 29.719 -11.016 1 92.62 367 GLU A C 1
ATOM 2705 O O . GLU A 1 367 ? 23.828 28.797 -11.609 1 92.62 367 GLU A O 1
ATOM 2710 N N . VAL A 1 368 ? 23.797 30.656 -10.375 1 95.06 368 VAL A N 1
ATOM 2711 C CA . VAL A 1 368 ? 22.344 30.719 -10.383 1 95.06 368 VAL A CA 1
ATOM 2712 C C . VAL A 1 368 ? 21.859 31.547 -11.57 1 95.06 368 VAL A C 1
ATOM 2714 O O . VAL A 1 368 ? 21.578 32.75 -11.438 1 95.06 368 VAL A O 1
ATOM 2717 N N . ASN A 1 369 ? 21.766 30.906 -12.711 1 95.12 369 ASN A N 1
ATOM 2718 C CA . ASN A 1 369 ? 21.266 31.531 -13.93 1 95.12 369 ASN A CA 1
ATOM 2719 C C . ASN A 1 369 ? 19.844 31.078 -14.25 1 95.12 369 ASN A C 1
ATOM 2721 O O . ASN A 1 369 ? 19.219 30.375 -13.453 1 95.12 369 ASN A O 1
ATOM 2725 N N . LEU A 1 370 ? 19.328 31.547 -15.344 1 95.44 370 LEU A N 1
ATOM 2726 C CA . LEU A 1 370 ? 17.938 31.266 -15.719 1 95.44 370 LEU A CA 1
ATOM 2727 C C . LEU A 1 370 ? 17.734 29.766 -15.922 1 95.44 370 LEU A C 1
ATOM 2729 O O . LEU A 1 370 ? 16.688 29.219 -15.547 1 95.44 370 LEU A O 1
ATOM 2733 N N . SER A 1 371 ? 18.734 29.156 -16.5 1 94.06 371 SER A N 1
ATOM 2734 C CA . SER A 1 371 ? 18.641 27.719 -16.719 1 94.06 371 SER A CA 1
ATOM 2735 C C . SER A 1 371 ? 18.578 26.969 -15.391 1 94.06 371 SER A C 1
ATOM 2737 O O . SER A 1 371 ? 17.812 26.016 -15.25 1 94.06 371 SER A O 1
ATOM 2739 N N . PHE A 1 372 ? 19.422 27.391 -14.461 1 95.56 372 PHE A N 1
ATOM 2740 C CA . PHE A 1 372 ? 19.406 26.797 -13.125 1 95.56 372 PHE A CA 1
ATOM 2741 C C . PHE A 1 372 ? 18.047 26.984 -12.461 1 95.56 372 PHE A C 1
ATOM 2743 O O . PHE A 1 372 ? 17.484 26.031 -11.906 1 95.56 372 PHE A O 1
ATOM 2750 N N . ILE A 1 373 ? 17.531 28.156 -12.617 1 97.12 373 ILE A N 1
ATOM 2751 C CA . ILE A 1 373 ? 16.281 28.5 -11.961 1 97.12 373 ILE A CA 1
ATOM 2752 C C . ILE A 1 373 ? 15.133 27.672 -12.539 1 97.12 373 ILE A C 1
ATOM 2754 O O . ILE A 1 373 ? 14.344 27.094 -11.789 1 97.12 373 ILE A O 1
ATOM 2758 N N . LEU A 1 374 ? 15.023 27.562 -13.773 1 96.62 374 LEU A N 1
ATOM 2759 C CA . LEU A 1 374 ? 13.945 26.812 -14.422 1 96.62 374 LEU A CA 1
ATOM 2760 C C . LEU A 1 374 ? 14.047 25.328 -14.109 1 96.62 374 LEU A C 1
ATOM 2762 O O . LEU A 1 374 ? 13.031 24.672 -13.875 1 96.62 374 LEU A O 1
ATOM 2766 N N . THR A 1 375 ? 15.266 24.844 -14.117 1 94.19 375 THR A N 1
ATOM 2767 C CA . THR A 1 375 ? 15.484 23.453 -13.773 1 94.19 375 THR A CA 1
ATOM 2768 C C . THR A 1 375 ? 15.078 23.172 -12.32 1 94.19 375 THR A C 1
ATOM 2770 O O . THR A 1 375 ? 14.453 22.156 -12.023 1 94.19 375 THR A O 1
ATOM 2773 N N . LEU A 1 376 ? 15.484 24.094 -11.508 1 96.31 376 LEU A N 1
ATOM 2774 C CA . LEU A 1 376 ? 15.164 23.938 -10.094 1 96.31 376 LEU A CA 1
ATOM 2775 C C . LEU A 1 376 ? 13.656 23.922 -9.867 1 96.31 376 LEU A C 1
ATOM 2777 O O . LEU A 1 376 ? 13.148 23.109 -9.102 1 96.31 376 LEU A O 1
ATOM 2781 N N . ILE A 1 377 ? 12.945 24.781 -10.5 1 97.31 377 ILE A N 1
ATOM 2782 C CA . ILE A 1 377 ? 11.492 24.828 -10.367 1 97.31 377 ILE A CA 1
ATOM 2783 C C . ILE A 1 377 ? 10.891 23.5 -10.836 1 97.31 377 ILE A C 1
ATOM 2785 O O . ILE A 1 377 ? 10.031 22.938 -10.156 1 97.31 377 ILE A O 1
ATOM 2789 N N . ALA A 1 378 ? 11.375 23.016 -11.898 1 93.75 378 ALA A N 1
ATOM 2790 C CA . ALA A 1 378 ? 10.875 21.766 -12.438 1 93.75 378 ALA A CA 1
ATOM 2791 C C . ALA A 1 378 ? 11.172 20.594 -11.5 1 93.75 378 ALA A C 1
ATOM 2793 O O . ALA A 1 378 ? 10.312 19.75 -11.25 1 93.75 378 ALA A O 1
ATOM 2794 N N . VAL A 1 379 ? 12.367 20.578 -11 1 91.69 379 VAL A N 1
ATOM 2795 C CA . VAL A 1 379 ? 12.797 19.5 -10.109 1 91.69 379 VAL A CA 1
ATOM 2796 C C . VAL A 1 379 ? 11.969 19.531 -8.828 1 91.69 379 VAL A C 1
ATOM 2798 O O . VAL A 1 379 ? 11.539 18.484 -8.328 1 91.69 379 VAL A O 1
ATOM 2801 N N . VAL A 1 380 ? 11.719 20.703 -8.352 1 94.5 380 VAL A N 1
ATOM 2802 C CA . VAL A 1 380 ? 10.945 20.859 -7.125 1 94.5 380 VAL A CA 1
ATOM 2803 C C . VAL A 1 380 ? 9.516 20.391 -7.355 1 94.5 380 VAL A C 1
ATOM 2805 O O . VAL A 1 380 ? 8.961 19.641 -6.543 1 94.5 380 VAL A O 1
ATOM 2808 N N . ALA A 1 381 ? 8.969 20.75 -8.422 1 93 381 ALA A N 1
ATOM 2809 C CA . ALA A 1 381 ? 7.598 20.375 -8.734 1 93 381 ALA A CA 1
ATOM 2810 C C . ALA A 1 381 ? 7.461 18.859 -8.883 1 93 381 ALA A C 1
ATOM 2812 O O . ALA A 1 381 ? 6.57 18.25 -8.289 1 93 381 ALA A O 1
ATOM 2813 N N . ILE A 1 382 ? 8.352 18.281 -9.523 1 86.88 382 ILE A N 1
ATOM 2814 C CA . ILE A 1 382 ? 8.297 16.844 -9.781 1 86.88 382 ILE A CA 1
ATOM 2815 C C . ILE A 1 382 ? 8.594 16.078 -8.492 1 86.88 382 ILE A C 1
ATOM 2817 O O . ILE A 1 382 ? 7.902 15.109 -8.164 1 86.88 382 ILE A O 1
ATOM 2821 N N . SER A 1 383 ? 9.586 16.578 -7.828 1 86.88 383 SER A N 1
ATOM 2822 C CA . SER A 1 383 ? 10 15.898 -6.602 1 86.88 383 SER A CA 1
ATOM 2823 C C . SER A 1 383 ? 8.914 15.992 -5.531 1 86.88 383 SER A C 1
ATOM 2825 O O . SER A 1 383 ? 8.836 15.133 -4.648 1 86.88 383 SER A O 1
ATOM 2827 N N . SER A 1 384 ? 8.109 17.016 -5.605 1 89.25 384 SER A N 1
ATOM 2828 C CA . SER A 1 384 ? 7.051 17.188 -4.613 1 89.25 384 SER A CA 1
ATOM 2829 C C . SER A 1 384 ? 6.023 16.062 -4.703 1 89.25 384 SER A C 1
ATOM 2831 O O . SER A 1 384 ? 5.297 15.797 -3.744 1 89.25 384 SER A O 1
ATOM 2833 N N . PHE A 1 385 ? 5.977 15.406 -5.809 1 78.44 385 PHE A N 1
ATOM 2834 C CA . PHE A 1 385 ? 5.156 14.219 -5.977 1 78.44 385 PHE A CA 1
ATOM 2835 C C . PHE A 1 385 ? 5.797 13.016 -5.293 1 78.44 385 PHE A C 1
ATOM 2837 O O . PHE A 1 385 ? 5.102 12.172 -4.73 1 78.44 385 PHE A O 1
ATOM 2844 N N . GLY A 1 386 ? 7.098 13.008 -5.359 1 69.56 386 GLY A N 1
ATOM 2845 C CA . GLY A 1 386 ? 7.867 11.859 -4.906 1 69.56 386 GLY A CA 1
ATOM 2846 C C . GLY A 1 386 ? 8.07 11.828 -3.404 1 69.56 386 GLY A C 1
ATOM 2847 O O . GLY A 1 386 ? 8.242 10.758 -2.814 1 69.56 386 GLY A O 1
ATOM 2848 N N . VAL A 1 387 ? 8.016 12.969 -2.809 1 75.06 387 VAL A N 1
ATOM 2849 C CA . VAL A 1 387 ? 8.281 13.055 -1.375 1 75.06 387 VAL A CA 1
ATOM 2850 C C . VAL A 1 387 ? 7.242 12.234 -0.61 1 75.06 387 VAL A C 1
ATOM 2852 O O . VAL A 1 387 ? 7.539 11.688 0.453 1 75.06 387 VAL A O 1
ATOM 2855 N N . ALA A 1 388 ? 6.121 12.141 -1.22 1 70.19 388 ALA A N 1
ATOM 2856 C CA . ALA A 1 388 ? 5.043 11.375 -0.606 1 70.19 388 ALA A CA 1
ATOM 2857 C C . ALA A 1 388 ? 5.418 9.898 -0.491 1 70.19 388 ALA A C 1
ATOM 2859 O O . ALA A 1 388 ? 4.93 9.195 0.396 1 70.19 388 ALA A O 1
ATOM 2860 N N . GLY A 1 389 ? 6.238 9.414 -1.329 1 61.06 389 GLY A N 1
ATOM 2861 C CA . GLY A 1 389 ? 6.633 8.016 -1.363 1 61.06 389 GLY A CA 1
ATOM 2862 C C . GLY A 1 389 ? 7.734 7.68 -0.378 1 61.06 389 GLY A C 1
ATOM 2863 O O . GLY A 1 389 ? 7.871 6.527 0.042 1 61.06 389 GLY A O 1
ATOM 2864 N N . VAL A 1 390 ? 8.445 8.648 0.015 1 63.66 390 VAL A N 1
ATOM 2865 C CA . VAL A 1 390 ? 9.617 8.367 0.833 1 63.66 390 VAL A CA 1
ATOM 2866 C C . VAL A 1 390 ? 9.367 8.812 2.273 1 63.66 390 VAL A C 1
ATOM 2868 O O . VAL A 1 390 ? 9.992 8.305 3.205 1 63.66 390 VAL A O 1
ATOM 2871 N N . GLY A 1 391 ? 8.5 9.477 2.496 1 60.84 391 GLY A N 1
ATOM 2872 C CA . GLY A 1 391 ? 8.25 9.961 3.846 1 60.84 391 GLY A CA 1
ATOM 2873 C C . GLY A 1 391 ? 9.32 10.906 4.352 1 60.84 391 GLY A C 1
ATOM 2874 O O . GLY A 1 391 ? 10.43 10.945 3.807 1 60.84 391 GLY A O 1
ATOM 2875 N N . GLY A 1 392 ? 9.086 11.945 5.098 1 63.59 392 GLY A N 1
ATOM 2876 C CA . GLY A 1 392 ? 10.148 12.68 5.766 1 63.59 392 GLY A CA 1
ATOM 2877 C C . GLY A 1 392 ? 9.938 14.188 5.73 1 63.59 392 GLY A C 1
ATOM 2878 O O . GLY A 1 392 ? 10.758 14.945 6.25 1 63.59 392 GLY A O 1
ATOM 2879 N N . GLY A 1 393 ? 9.086 14.664 5.207 1 75.81 393 GLY A N 1
ATOM 2880 C CA . GLY A 1 393 ? 8.773 16.078 5.336 1 75.81 393 GLY A CA 1
ATOM 2881 C C . GLY A 1 393 ? 9.727 16.969 4.559 1 75.81 393 GLY A C 1
ATOM 2882 O O . GLY A 1 393 ? 10.133 16.625 3.449 1 75.81 393 GLY A O 1
ATOM 2883 N N . ALA A 1 394 ? 10.102 17.969 5.035 1 86.19 394 ALA A N 1
ATOM 2884 C CA . ALA A 1 394 ? 10.914 19 4.387 1 86.19 394 ALA A CA 1
ATOM 2885 C C . ALA A 1 394 ? 12.344 18.516 4.176 1 86.19 394 ALA A C 1
ATOM 2887 O O . ALA A 1 394 ? 12.961 18.812 3.148 1 86.19 394 ALA A O 1
ATOM 2888 N N . THR A 1 395 ? 12.82 17.781 5.086 1 82.75 395 THR A N 1
ATOM 2889 C CA . THR A 1 395 ? 14.195 17.297 5.02 1 82.75 395 THR A CA 1
ATOM 2890 C C . THR A 1 395 ? 14.391 16.391 3.814 1 82.75 395 THR A C 1
ATOM 2892 O O . THR A 1 395 ? 15.336 16.562 3.041 1 82.75 395 THR A O 1
ATOM 2895 N N . PHE A 1 396 ? 13.539 15.516 3.633 1 81.12 396 PHE A N 1
ATOM 2896 C CA . PHE A 1 396 ? 13.68 14.578 2.525 1 81.12 396 PHE A CA 1
ATOM 2897 C C . PHE A 1 396 ? 13.43 15.273 1.193 1 81.12 396 PHE A C 1
ATOM 2899 O O . PHE A 1 396 ? 14.062 14.953 0.187 1 81.12 396 PHE A O 1
ATOM 2906 N N . ALA A 1 397 ? 12.484 16.141 1.24 1 87.12 397 ALA A N 1
ATOM 2907 C CA . ALA A 1 397 ? 12.273 16.922 0.033 1 87.12 397 ALA A CA 1
ATOM 2908 C C . ALA A 1 397 ? 13.547 17.672 -0.365 1 87.12 397 ALA A C 1
ATOM 2910 O O . ALA A 1 397 ? 13.914 17.703 -1.542 1 87.12 397 ALA A O 1
ATOM 2911 N N . ALA A 1 398 ? 14.203 18.188 0.565 1 89.56 398 ALA A N 1
ATOM 2912 C CA . ALA A 1 398 ? 15.445 18.922 0.317 1 89.56 398 ALA A CA 1
ATOM 2913 C C . ALA A 1 398 ? 16.531 17.984 -0.205 1 89.56 398 ALA A C 1
ATOM 2915 O O . ALA A 1 398 ? 17.281 18.359 -1.118 1 89.56 398 ALA A O 1
ATOM 2916 N N . LEU A 1 399 ? 16.609 16.875 0.378 1 85.94 399 LEU A N 1
ATOM 2917 C CA . LEU A 1 399 ? 17.641 15.922 -0.037 1 85.94 399 LEU A CA 1
ATOM 2918 C C . LEU A 1 399 ? 17.453 15.523 -1.497 1 85.94 399 LEU A C 1
ATOM 2920 O O . LEU A 1 399 ? 18.422 15.453 -2.256 1 85.94 399 LEU A O 1
ATOM 2924 N N . ILE A 1 400 ? 16.234 15.273 -1.857 1 85.5 400 ILE A N 1
ATOM 2925 C CA . ILE A 1 400 ? 15.93 14.867 -3.229 1 85.5 400 ILE A CA 1
ATOM 2926 C C . ILE A 1 400 ? 16.297 16 -4.188 1 85.5 400 ILE A C 1
ATOM 2928 O O . ILE A 1 400 ? 16.969 15.773 -5.195 1 85.5 400 ILE A O 1
ATOM 2932 N N . VAL A 1 401 ? 15.945 17.188 -3.895 1 89.81 401 VAL A N 1
ATOM 2933 C CA . VAL A 1 401 ? 16.156 18.344 -4.777 1 89.81 401 VAL A CA 1
ATOM 2934 C C . VAL A 1 401 ? 17.656 18.641 -4.871 1 89.81 401 VAL A C 1
ATOM 2936 O O . VAL A 1 401 ? 18.203 18.812 -5.969 1 89.81 401 VAL A O 1
ATOM 2939 N N . LEU A 1 402 ? 18.344 18.703 -3.721 1 90.75 402 LEU A N 1
ATOM 2940 C CA . LEU A 1 402 ? 19.766 19.031 -3.711 1 90.75 402 LEU A CA 1
ATOM 2941 C C . LEU A 1 402 ? 20.578 17.969 -4.445 1 90.75 402 LEU A C 1
ATOM 2943 O O . LEU A 1 402 ? 21.469 18.297 -5.223 1 90.75 402 LEU A O 1
ATOM 2947 N N . SER A 1 403 ? 20.219 16.766 -4.168 1 87.44 403 SER A N 1
ATOM 2948 C CA . SER A 1 403 ? 20.922 15.68 -4.844 1 87.44 403 SER A CA 1
ATOM 2949 C C . SER A 1 403 ? 20.688 15.719 -6.348 1 87.44 403 SER A C 1
ATOM 2951 O O . SER A 1 403 ? 21.609 15.523 -7.137 1 87.44 403 SER A O 1
ATOM 2953 N N . THR A 1 404 ? 19.484 15.898 -6.77 1 86.44 404 THR A N 1
ATOM 2954 C CA . THR A 1 404 ? 19.156 15.977 -8.188 1 86.44 404 THR A CA 1
ATOM 2955 C C . THR A 1 404 ? 19.875 17.141 -8.852 1 86.44 404 THR A C 1
ATOM 2957 O O . THR A 1 404 ? 20.281 17.047 -10.016 1 86.44 404 THR A O 1
ATOM 2960 N N . MET A 1 405 ? 20.062 18.234 -8.094 1 90.75 405 MET A N 1
ATOM 2961 C CA . MET A 1 405 ? 20.75 19.422 -8.602 1 90.75 405 MET A CA 1
ATOM 2962 C C . MET A 1 405 ? 22.266 19.281 -8.445 1 90.75 405 MET A C 1
ATOM 2964 O O . MET A 1 405 ? 23.016 20.219 -8.727 1 90.75 405 MET A O 1
ATOM 2968 N N . ASN A 1 406 ? 22.703 18.141 -7.902 1 88.88 406 ASN A N 1
ATOM 2969 C CA . ASN A 1 406 ? 24.109 17.844 -7.66 1 88.88 406 ASN A CA 1
ATOM 2970 C C . ASN A 1 406 ? 24.734 18.859 -6.703 1 88.88 406 ASN A C 1
ATOM 2972 O O . ASN A 1 406 ? 25.828 19.359 -6.953 1 88.88 406 ASN A O 1
ATOM 2976 N N . LEU A 1 407 ? 24 19.219 -5.684 1 91.19 407 LEU A N 1
ATOM 2977 C CA . LEU A 1 407 ? 24.484 20.125 -4.648 1 91.19 407 LEU A CA 1
ATOM 2978 C C . LEU A 1 407 ? 24.766 19.375 -3.354 1 91.19 407 LEU A C 1
ATOM 2980 O O . LEU A 1 407 ? 24.125 18.359 -3.061 1 91.19 407 LEU A O 1
ATOM 2984 N N . PRO A 1 408 ? 25.703 19.812 -2.609 1 89.12 408 PRO A N 1
ATOM 2985 C CA . PRO A 1 408 ? 26.016 19.125 -1.354 1 89.12 408 PRO A CA 1
ATOM 2986 C C . PRO A 1 408 ? 24.875 19.203 -0.339 1 89.12 408 PRO A C 1
ATOM 2988 O O . PRO A 1 408 ? 24.484 20.281 0.073 1 89.12 408 PRO A O 1
ATOM 2991 N N . VAL A 1 409 ? 24.484 18.047 0.161 1 88.75 409 VAL A N 1
ATOM 2992 C CA . VAL A 1 409 ? 23.312 17.953 1.019 1 88.75 409 VAL A CA 1
ATOM 2993 C C . VAL A 1 409 ? 23.688 18.281 2.459 1 88.75 409 VAL A C 1
ATOM 2995 O O . VAL A 1 409 ? 22.828 18.672 3.26 1 88.75 409 VAL A O 1
ATOM 2998 N N . ALA A 1 410 ? 24.922 18.172 2.795 1 84.19 410 ALA A N 1
ATOM 2999 C CA . ALA A 1 410 ? 25.406 18.375 4.16 1 84.19 410 ALA A CA 1
ATOM 3000 C C . ALA A 1 410 ? 25.156 19.812 4.613 1 84.19 410 ALA A C 1
ATOM 3002 O O . ALA A 1 410 ? 24.938 20.062 5.797 1 84.19 410 ALA A O 1
ATOM 3003 N N . LEU A 1 411 ? 25.109 20.688 3.74 1 81.69 411 LEU A N 1
ATOM 3004 C CA . LEU A 1 411 ? 24.984 22.094 4.062 1 81.69 411 LEU A CA 1
ATOM 3005 C C . LEU A 1 411 ? 23.578 22.422 4.555 1 81.69 411 LEU A C 1
ATOM 3007 O O . LEU A 1 411 ? 23.359 23.469 5.172 1 81.69 411 LEU A O 1
ATOM 3011 N N . ALA A 1 412 ? 22.656 21.531 4.238 1 84.56 412 ALA A N 1
ATOM 3012 C CA . ALA A 1 412 ? 21.312 21.734 4.758 1 84.56 412 ALA A CA 1
ATOM 3013 C C . ALA A 1 412 ? 21.281 21.594 6.277 1 84.56 412 ALA A C 1
ATOM 3015 O O . ALA A 1 412 ? 20.359 22.094 6.93 1 84.56 412 ALA A O 1
ATOM 3016 N N . GLY A 1 413 ? 22.219 20.938 6.82 1 82.25 413 GLY A N 1
ATOM 3017 C CA . GLY A 1 413 ? 22.312 20.766 8.266 1 82.25 413 GLY A CA 1
ATOM 3018 C C . GLY A 1 413 ? 22.547 22.078 9 1 82.25 413 GLY A C 1
ATOM 3019 O O . GLY A 1 413 ? 22.312 22.156 10.211 1 82.25 413 GLY A O 1
ATOM 3020 N N . LEU A 1 414 ? 22.938 23.078 8.359 1 78.06 414 LEU A N 1
ATOM 3021 C CA . LEU A 1 414 ? 23.266 24.375 8.945 1 78.06 414 LEU A CA 1
ATOM 3022 C C . LEU A 1 414 ? 22.016 25.031 9.531 1 78.06 414 LEU A C 1
ATOM 3024 O O . LEU A 1 414 ? 22.109 25.922 10.383 1 78.06 414 LEU A O 1
ATOM 3028 N N . LEU A 1 415 ? 20.875 24.594 9.055 1 82.38 415 LEU A N 1
ATOM 3029 C CA . LEU A 1 415 ? 19.641 25.297 9.398 1 82.38 415 LEU A CA 1
ATOM 3030 C C . LEU A 1 415 ? 18.891 24.578 10.508 1 82.38 415 LEU A C 1
ATOM 3032 O O . LEU A 1 415 ? 17.75 24.922 10.82 1 82.38 415 LEU A O 1
ATOM 3036 N N . ILE A 1 416 ? 19.5 23.625 11.141 1 77 416 ILE A N 1
ATOM 3037 C CA . ILE A 1 416 ? 18.844 22.781 12.125 1 77 416 ILE A CA 1
ATOM 3038 C C . ILE A 1 416 ? 18.297 23.625 13.258 1 77 416 ILE A C 1
ATOM 3040 O O . ILE A 1 416 ? 17.219 23.328 13.797 1 77 416 ILE A O 1
ATOM 3044 N N . ALA A 1 417 ? 18.953 24.703 13.656 1 75.56 417 ALA A N 1
ATOM 3045 C CA . ALA A 1 417 ? 18.594 25.531 14.805 1 75.56 417 ALA A CA 1
ATOM 3046 C C . ALA A 1 417 ? 17.281 26.266 14.57 1 75.56 417 ALA A C 1
ATOM 3048 O O . ALA A 1 417 ? 16.547 26.562 15.508 1 75.56 417 ALA A O 1
ATOM 3049 N N . VAL A 1 418 ? 16.969 26.562 13.352 1 85.38 418 VAL A N 1
ATOM 3050 C CA . VAL A 1 418 ? 15.789 27.391 13.086 1 85.38 418 VAL A CA 1
ATOM 3051 C C . VAL A 1 418 ? 14.711 26.547 12.414 1 85.38 418 VAL A C 1
ATOM 3053 O O . VAL A 1 418 ? 13.625 27.062 12.117 1 85.38 418 VAL A O 1
ATOM 3056 N N . GLU A 1 419 ? 14.984 25.328 12.195 1 86.69 419 GLU A N 1
ATOM 3057 C CA . GLU A 1 419 ? 14.07 24.438 11.469 1 86.69 419 GLU A CA 1
ATOM 3058 C C . GLU A 1 419 ? 12.711 24.375 12.148 1 86.69 419 GLU A C 1
ATOM 3060 O O . GLU A 1 419 ? 11.672 24.516 11.484 1 86.69 419 GLU A O 1
ATOM 3065 N N . PRO A 1 420 ? 12.672 24.281 13.445 1 86.75 420 PRO A N 1
ATOM 3066 C CA . PRO A 1 420 ? 11.352 24.188 14.078 1 86.75 420 PRO A CA 1
ATOM 3067 C C . PRO A 1 420 ? 10.531 25.453 13.922 1 86.75 420 PRO A C 1
ATOM 3069 O O . PRO A 1 420 ? 9.312 25.391 13.75 1 86.75 420 PRO A O 1
ATOM 3072 N N . LEU A 1 421 ? 11.18 26.531 13.961 1 89.44 421 LEU A N 1
ATOM 3073 C CA . LEU A 1 421 ? 10.508 27.828 13.844 1 89.44 421 LEU A CA 1
ATOM 3074 C C . LEU A 1 421 ? 9.922 28 12.445 1 89.44 421 LEU A C 1
ATOM 3076 O O . LEU A 1 421 ? 8.789 28.453 12.289 1 89.44 421 LEU A O 1
ATOM 3080 N N . ILE A 1 422 ? 10.617 27.641 11.492 1 93.19 422 ILE A N 1
ATOM 3081 C CA . ILE A 1 422 ? 10.18 27.828 10.109 1 93.19 422 ILE A CA 1
ATOM 3082 C C . ILE A 1 422 ? 9.141 26.781 9.742 1 93.19 422 ILE A C 1
ATOM 3084 O O . ILE A 1 422 ? 8.219 27.047 8.977 1 93.19 422 ILE A O 1
ATOM 3088 N N . ASP A 1 423 ? 9.344 25.625 10.344 1 93.62 423 ASP A N 1
ATOM 3089 C CA . ASP A 1 423 ? 8.422 24.516 10.086 1 93.62 423 ASP A CA 1
ATOM 3090 C C . ASP A 1 423 ? 6.992 24.891 10.453 1 93.62 423 ASP A C 1
ATOM 3092 O O . ASP A 1 423 ? 6.039 24.422 9.828 1 93.62 423 ASP A O 1
ATOM 3096 N N . MET A 1 424 ? 6.836 25.734 11.5 1 95 424 MET A N 1
ATOM 3097 C CA . MET A 1 424 ? 5.508 26.203 11.898 1 95 424 MET A CA 1
ATOM 3098 C C . MET A 1 424 ? 4.793 26.875 10.734 1 95 424 MET A C 1
ATOM 3100 O O . MET A 1 424 ? 3.689 26.484 10.367 1 95 424 MET A O 1
ATOM 3104 N N . GLY A 1 425 ? 5.48 27.797 10.148 1 96.69 425 GLY A N 1
ATOM 3105 C CA . GLY A 1 425 ? 4.918 28.516 9.016 1 96.69 425 GLY A CA 1
ATOM 3106 C C . GLY A 1 425 ? 4.727 27.641 7.789 1 96.69 425 GLY A C 1
ATOM 3107 O O . GLY A 1 425 ? 3.713 27.75 7.098 1 96.69 425 GLY A O 1
ATOM 3108 N N . ARG A 1 426 ? 5.625 26.781 7.516 1 97.06 426 ARG A N 1
ATOM 3109 C CA . ARG A 1 426 ? 5.547 25.875 6.367 1 97.06 426 ARG A CA 1
ATOM 3110 C C . ARG A 1 426 ? 4.332 24.969 6.469 1 97.06 426 ARG A C 1
ATOM 3112 O O . ARG A 1 426 ? 3.609 24.766 5.488 1 97.06 426 ARG A O 1
ATOM 3119 N N . THR A 1 427 ? 4.152 24.406 7.629 1 96.12 427 THR A N 1
ATOM 3120 C CA . THR A 1 427 ? 3.041 23.484 7.836 1 96.12 427 THR A CA 1
ATOM 3121 C C . THR A 1 427 ? 1.705 24.203 7.656 1 96.12 427 THR A C 1
ATOM 3123 O O . THR A 1 427 ? 0.797 23.672 7.008 1 96.12 427 THR A O 1
ATOM 3126 N N . ALA A 1 428 ? 1.654 25.391 8.227 1 97.81 428 ALA A N 1
ATOM 3127 C CA . ALA A 1 428 ? 0.435 26.172 8.039 1 97.81 428 ALA A CA 1
ATOM 3128 C C . ALA A 1 428 ? 0.168 26.438 6.555 1 97.81 428 ALA A C 1
ATOM 3130 O O . ALA A 1 428 ? -0.972 26.328 6.098 1 97.81 428 ALA A O 1
ATOM 3131 N N . LEU A 1 429 ? 1.164 26.734 5.859 1 98.38 429 LEU A N 1
ATOM 3132 C CA . LEU A 1 429 ? 1.026 27 4.43 1 98.38 429 LEU A CA 1
ATOM 3133 C C . LEU A 1 429 ? 0.621 25.734 3.68 1 98.38 429 LEU A C 1
ATOM 3135 O O . LEU A 1 429 ? -0.206 25.781 2.768 1 98.38 429 LEU A O 1
ATOM 3139 N N . ASN A 1 430 ? 1.229 24.594 4.008 1 97.19 430 ASN A N 1
ATOM 3140 C CA . ASN A 1 430 ? 0.864 23.328 3.398 1 97.19 430 ASN A CA 1
ATOM 3141 C C . ASN A 1 430 ? -0.623 23.031 3.57 1 97.19 430 ASN A C 1
ATOM 3143 O O . ASN A 1 430 ? -1.299 22.656 2.611 1 97.19 430 ASN A O 1
ATOM 3147 N N . VAL A 1 431 ? -1.055 23.156 4.816 1 97.94 431 VAL A N 1
ATOM 3148 C CA . VAL A 1 431 ? -2.449 22.859 5.133 1 97.94 431 VAL A CA 1
ATOM 3149 C C . VAL A 1 431 ? -3.363 23.828 4.383 1 97.94 431 VAL A C 1
ATOM 3151 O O . VAL A 1 431 ? -4.406 23.422 3.863 1 97.94 431 VAL A O 1
ATOM 3154 N N . ASN A 1 432 ? -2.969 25.062 4.332 1 98.62 432 ASN A N 1
ATOM 3155 C CA . ASN A 1 432 ? -3.75 26.031 3.578 1 98.62 432 ASN A CA 1
ATOM 3156 C C . ASN A 1 432 ? -3.85 25.656 2.104 1 98.62 432 ASN A C 1
ATOM 3158 O O . ASN A 1 432 ? -4.914 25.781 1.495 1 98.62 432 ASN A O 1
ATOM 3162 N N . ASP A 1 433 ? -2.773 25.281 1.585 1 98.31 433 ASP A N 1
ATOM 3163 C CA . ASP A 1 433 ? -2.746 24.875 0.184 1 98.31 433 ASP A CA 1
ATOM 3164 C C . ASP A 1 433 ? -3.705 23.703 -0.068 1 98.31 433 ASP A C 1
ATOM 3166 O O . ASP A 1 433 ? -4.383 23.672 -1.098 1 98.31 433 ASP A O 1
ATOM 3170 N N . SER A 1 434 ? -3.705 22.797 0.81 1 97.69 434 SER A N 1
ATOM 3171 C CA . SER A 1 434 ? -4.617 21.672 0.684 1 97.69 434 SER A CA 1
ATOM 3172 C C . SER A 1 434 ? -6.074 22.125 0.684 1 97.69 434 SER A C 1
ATOM 3174 O O . SER A 1 434 ? -6.895 21.609 -0.069 1 97.69 434 SER A O 1
ATOM 3176 N N . MET A 1 435 ? -6.391 23.078 1.546 1 98.44 435 MET A N 1
ATOM 3177 C CA . MET A 1 435 ? -7.758 23.578 1.594 1 98.44 435 MET A CA 1
ATOM 3178 C C . MET A 1 435 ? -8.078 24.391 0.34 1 98.44 435 MET A C 1
ATOM 3180 O O . MET A 1 435 ? -9.188 24.312 -0.188 1 98.44 435 MET A O 1
ATOM 3184 N N . VAL A 1 436 ? -7.117 25.141 -0.142 1 98.69 436 VAL A N 1
ATOM 3185 C CA . VAL A 1 436 ? -7.297 25.875 -1.389 1 98.69 436 VAL A CA 1
ATOM 3186 C C . VAL A 1 436 ? -7.551 24.906 -2.535 1 98.69 436 VAL A C 1
ATOM 3188 O O . VAL A 1 436 ? -8.43 25.125 -3.369 1 98.69 436 VAL A O 1
ATOM 3191 N N . ALA A 1 437 ? -6.785 23.859 -2.557 1 98.44 437 ALA A N 1
ATOM 3192 C CA . ALA A 1 437 ? -6.992 22.828 -3.57 1 98.44 437 ALA A CA 1
ATOM 3193 C C . ALA A 1 437 ? -8.398 22.25 -3.486 1 98.44 437 ALA A C 1
ATOM 3195 O O . ALA A 1 437 ? -9.016 21.953 -4.512 1 98.44 437 ALA A O 1
ATOM 3196 N N . GLY A 1 438 ? -8.898 22.047 -2.291 1 98.12 438 GLY A N 1
ATOM 3197 C CA . GLY A 1 438 ? -10.266 21.594 -2.107 1 98.12 438 GLY A CA 1
ATOM 3198 C C . GLY A 1 438 ? -11.297 22.547 -2.666 1 98.12 438 GLY A C 1
ATOM 3199 O O . GLY A 1 438 ? -12.211 22.141 -3.389 1 98.12 438 GLY A O 1
ATOM 3200 N N . VAL A 1 439 ? -11.117 23.812 -2.389 1 98.25 439 VAL A N 1
ATOM 3201 C CA . VAL A 1 439 ? -12.055 24.844 -2.822 1 98.25 439 VAL A CA 1
ATOM 3202 C C . VAL A 1 439 ? -12.008 24.984 -4.344 1 98.25 439 VAL A C 1
ATOM 3204 O O . VAL A 1 439 ? -13.047 25.031 -5 1 98.25 439 VAL A O 1
ATOM 3207 N N . VAL A 1 440 ? -10.844 25.031 -4.879 1 98.19 440 VAL A N 1
ATOM 3208 C CA . VAL A 1 440 ? -10.664 25.156 -6.32 1 98.19 440 VAL A CA 1
ATOM 3209 C C . VAL A 1 440 ? -11.305 23.953 -7.027 1 98.19 440 VAL A C 1
ATOM 3211 O O . VAL A 1 440 ? -12.039 24.125 -8 1 98.19 440 VAL A O 1
ATOM 3214 N N . THR A 1 441 ? -11.023 22.797 -6.516 1 97.5 441 THR A N 1
ATOM 3215 C CA . THR A 1 441 ? -11.586 21.594 -7.105 1 97.5 441 THR A CA 1
ATOM 3216 C C . THR A 1 441 ? -13.109 21.562 -6.961 1 97.5 441 THR A C 1
ATOM 3218 O O . THR A 1 441 ? -13.82 21.172 -7.887 1 97.5 441 THR A O 1
ATOM 3221 N N . GLY A 1 442 ? -13.562 21.969 -5.785 1 96.5 442 GLY A N 1
ATOM 3222 C CA . GLY A 1 442 ? -15 22.094 -5.602 1 96.5 442 GLY A CA 1
ATOM 3223 C C . GLY A 1 442 ? -15.664 23 -6.621 1 96.5 442 GLY A C 1
ATOM 3224 O O . GLY A 1 442 ? -16.734 22.688 -7.141 1 96.5 442 GLY A O 1
ATOM 3225 N N . LYS A 1 443 ? -15.016 24.047 -6.953 1 96.5 443 LYS A N 1
ATOM 3226 C CA . LYS A 1 443 ? -15.539 25.016 -7.918 1 96.5 443 LYS A CA 1
ATOM 3227 C C . LYS A 1 443 ? -15.5 24.438 -9.336 1 96.5 443 LYS A C 1
ATOM 3229 O O . LYS A 1 443 ? -16.453 24.594 -10.094 1 96.5 443 LYS A O 1
ATOM 3234 N N . VAL A 1 444 ? -14.492 23.812 -9.648 1 95.56 444 VAL A N 1
ATOM 3235 C CA . VAL A 1 444 ? -14.281 23.281 -10.992 1 95.56 444 VAL A CA 1
ATOM 3236 C C . VAL A 1 444 ? -15.242 22.125 -11.25 1 95.56 444 VAL A C 1
ATOM 3238 O O . VAL A 1 444 ? -15.727 21.953 -12.367 1 95.56 444 VAL A O 1
ATOM 3241 N N . THR A 1 445 ? -15.555 21.344 -10.211 1 93.44 445 THR A N 1
ATOM 3242 C CA . THR A 1 445 ? -16.344 20.141 -10.398 1 93.44 445 THR A CA 1
ATOM 3243 C C . THR A 1 445 ? -17.781 20.359 -9.914 1 93.44 445 THR A C 1
ATOM 3245 O O . THR A 1 445 ? -18.609 19.453 -10.008 1 93.44 445 THR A O 1
ATOM 3248 N N . GLY A 1 446 ? -18.047 21.453 -9.383 1 92.31 446 GLY A N 1
ATOM 3249 C CA . GLY A 1 446 ? -19.375 21.766 -8.891 1 92.31 446 GLY A CA 1
ATOM 3250 C C . GLY A 1 446 ? -19.688 21.125 -7.555 1 92.31 446 GLY A C 1
ATOM 3251 O O . GLY A 1 446 ? -20.859 20.875 -7.234 1 92.31 446 GLY A O 1
ATOM 3252 N N . GLU A 1 447 ? -18.672 20.844 -6.801 1 93.12 447 GLU A N 1
ATOM 3253 C CA . GLU A 1 447 ? -18.828 20.141 -5.527 1 93.12 447 GLU A CA 1
ATOM 3254 C C . GLU A 1 447 ? -18.594 21.094 -4.352 1 93.12 447 GLU A C 1
ATOM 3256 O O . GLU A 1 447 ? -17.891 20.75 -3.4 1 93.12 447 GLU A O 1
ATOM 3261 N N . ILE A 1 448 ? -19.109 22.266 -4.434 1 95.44 448 ILE A N 1
ATOM 3262 C CA . ILE A 1 448 ? -19 23.234 -3.352 1 95.44 448 ILE A CA 1
ATOM 3263 C C . ILE A 1 448 ? -20.312 23.984 -3.17 1 95.44 448 ILE A C 1
ATOM 3265 O O . ILE A 1 448 ? -20.969 24.344 -4.152 1 95.44 448 ILE A O 1
ATOM 3269 N N . ASP A 1 449 ? -20.766 24.062 -1.949 1 95 449 ASP A N 1
ATOM 3270 C CA . ASP A 1 449 ? -21.953 24.828 -1.587 1 95 449 ASP A CA 1
ATOM 3271 C C . ASP A 1 449 ? -21.594 26.266 -1.242 1 95 449 ASP A C 1
ATOM 3273 O O . ASP A 1 449 ? -21.203 26.562 -0.112 1 95 449 ASP A O 1
ATOM 3277 N N . LYS A 1 450 ? -21.875 27.125 -2.119 1 92.88 450 LYS A N 1
ATOM 3278 C CA . LYS A 1 450 ? -21.5 28.531 -1.969 1 92.88 450 LYS A CA 1
ATOM 3279 C C . LYS A 1 450 ? -22.25 29.188 -0.805 1 92.88 450 LYS A C 1
ATOM 3281 O O . LYS A 1 450 ? -21.734 30.094 -0.166 1 92.88 450 LYS A O 1
ATOM 3286 N N . LYS A 1 451 ? -23.375 28.656 -0.488 1 92.94 451 LYS A N 1
ATOM 3287 C CA . LYS A 1 451 ? -24.141 29.203 0.636 1 92.94 451 LYS A CA 1
ATOM 3288 C C . LYS A 1 451 ? -23.391 28.984 1.953 1 92.94 451 LYS A C 1
ATOM 3290 O O . LYS A 1 451 ? -23.328 29.891 2.789 1 92.94 451 LYS A O 1
ATOM 3295 N N . THR A 1 452 ? -22.922 27.828 2.023 1 93.12 452 THR A N 1
ATOM 3296 C CA . THR A 1 452 ? -22.141 27.516 3.217 1 93.12 452 THR A CA 1
ATOM 3297 C C . THR A 1 452 ? -20.875 28.375 3.277 1 93.12 452 THR A C 1
ATOM 3299 O O . THR A 1 452 ? -20.531 28.891 4.336 1 93.12 452 THR A O 1
ATOM 3302 N N . PHE A 1 453 ? -20.266 28.578 2.201 1 94.31 453 PHE A N 1
ATOM 3303 C CA . PHE A 1 453 ? -19.062 29.406 2.125 1 94.31 453 PHE A CA 1
ATOM 3304 C C . PHE A 1 453 ? -19.359 30.844 2.525 1 94.31 453 PHE A C 1
ATOM 3306 O O . PHE A 1 453 ? -18.594 31.453 3.277 1 94.31 453 PHE A O 1
ATOM 3313 N N . ASP A 1 454 ? -20.453 31.344 2.076 1 92.44 454 ASP A N 1
ATOM 3314 C CA . ASP A 1 454 ? -20.766 32.75 2.236 1 92.44 454 ASP A CA 1
ATOM 3315 C C . ASP A 1 454 ? -21.453 33.031 3.572 1 92.44 454 ASP A C 1
ATOM 3317 O O . ASP A 1 454 ? -21.594 34.188 3.988 1 92.44 454 ASP A O 1
ATOM 3321 N N . SER A 1 455 ? -21.906 31.969 4.16 1 88.44 455 SER A N 1
ATOM 3322 C CA . SER A 1 455 ? -22.641 32.156 5.414 1 88.44 455 SER A CA 1
ATOM 3323 C C . SER A 1 455 ? -21.719 32.688 6.508 1 88.44 455 SER A C 1
ATOM 3325 O O . SER A 1 455 ? -20.562 32.281 6.629 1 88.44 455 SER A O 1
ATOM 3327 N N . ALA A 1 456 ? -22.188 33.719 7.152 1 75.31 456 ALA A N 1
ATOM 3328 C CA . ALA A 1 456 ? -21.438 34.312 8.25 1 75.31 456 ALA A CA 1
ATOM 3329 C C . ALA A 1 456 ? -21.406 33.406 9.469 1 75.31 456 ALA A C 1
ATOM 3331 O O . ALA A 1 456 ? -20.5 33.469 10.289 1 75.31 456 ALA A O 1
ATOM 3332 N N . GLU A 1 457 ? -22.547 32.562 9.617 1 64.31 457 GLU A N 1
ATOM 3333 C CA . GLU A 1 457 ? -22.641 31.672 10.758 1 64.31 457 GLU A CA 1
ATOM 3334 C C . GLU A 1 457 ? -21.703 30.469 10.594 1 64.31 457 GLU A C 1
ATOM 3336 O O . GLU A 1 457 ? -21.75 29.781 9.57 1 64.31 457 GLU A O 1
ATOM 3341 N N . THR A 1 458 ? -20.609 30.656 11.07 1 60.91 458 THR A N 1
ATOM 3342 C CA . THR A 1 458 ? -19.719 29.484 11.07 1 60.91 458 THR A CA 1
ATOM 3343 C C . THR A 1 458 ? -20.25 28.406 12.016 1 60.91 458 THR A C 1
ATOM 3345 O O . THR A 1 458 ? -20.359 28.625 13.219 1 60.91 458 THR A O 1
ATOM 3348 N N . PRO A 1 459 ? -21.031 27.391 11.453 1 56.44 459 PRO A N 1
ATOM 3349 C CA . PRO A 1 459 ? -21.469 26.359 12.391 1 56.44 459 PRO A CA 1
ATOM 3350 C C . PRO A 1 459 ? -20.375 25.922 13.359 1 56.44 459 PRO A C 1
ATOM 3352 O O . PRO A 1 459 ? -19.203 25.844 12.969 1 56.44 459 PRO A O 1
ATOM 3355 N N . GLU A 1 460 ? -20.516 26.438 14.531 1 52.78 460 GLU A N 1
ATOM 3356 C CA . GLU A 1 460 ? -19.562 26.016 15.547 1 52.78 460 GLU A CA 1
ATOM 3357 C C . GLU A 1 460 ? -19.312 24.516 15.484 1 52.78 460 GLU A C 1
ATOM 3359 O O . GLU A 1 460 ? -20.219 23.75 15.156 1 52.78 460 GLU A O 1
ATOM 3364 N N . LEU A 1 461 ? -18.188 24.062 15.086 1 53.69 461 LEU A N 1
ATOM 3365 C CA . LEU A 1 461 ? -17.844 22.656 15.234 1 53.69 461 LEU A CA 1
ATOM 3366 C C . LEU A 1 461 ? -18.656 22.031 16.375 1 53.69 461 LEU A C 1
ATOM 3368 O O . LEU A 1 461 ? -18.719 22.578 17.469 1 53.69 461 LEU A O 1
ATOM 3372 N N . GLU A 1 462 ? -19.844 21.453 16.062 1 45.28 462 GLU A N 1
ATOM 3373 C CA . GLU A 1 462 ? -20.891 20.969 16.969 1 45.28 462 GLU A CA 1
ATOM 3374 C C . GLU A 1 462 ? -20.297 20.547 18.312 1 45.28 462 GLU A C 1
ATOM 3376 O O . GLU A 1 462 ? -19.406 19.703 18.359 1 45.28 462 GLU A O 1
ATOM 3381 N N . THR A 1 463 ? -20.25 21.375 19.188 1 35.47 463 THR A N 1
ATOM 3382 C CA . THR A 1 463 ? -20.156 20.906 20.562 1 35.47 463 THR A CA 1
ATOM 3383 C C . THR A 1 463 ? -21.281 19.922 20.859 1 35.47 463 THR A C 1
ATOM 3385 O O . THR A 1 463 ? -22.469 20.219 20.641 1 35.47 463 THR A O 1
ATOM 3388 N N . ALA A 1 464 ? -21.062 18.703 20.688 1 38.97 464 ALA A N 1
ATOM 3389 C CA . ALA A 1 464 ? -22 17.703 21.203 1 38.97 464 ALA A CA 1
ATOM 3390 C C . ALA A 1 464 ? -22.672 18.188 22.484 1 38.97 464 ALA A C 1
ATOM 3392 O O . ALA A 1 464 ? -22 18.578 23.438 1 38.97 464 ALA A O 1
ATOM 3393 N N . SER A 1 465 ? -23.781 18.797 22.391 1 28 465 SER A N 1
ATOM 3394 C CA . SER A 1 465 ? -24.453 18.781 23.688 1 28 465 SER A CA 1
ATOM 3395 C C . SER A 1 465 ? -24.297 17.438 24.375 1 28 465 SER A C 1
ATOM 3397 O O . SER A 1 465 ? -24.656 16.391 23.828 1 28 465 SER A O 1
ATOM 3399 N N . ALA A 1 466 ? -23.438 17.359 25.203 1 31.09 466 ALA A N 1
ATOM 3400 C CA . ALA A 1 466 ? -23.297 16.172 26.062 1 31.09 466 ALA A CA 1
ATOM 3401 C C . ALA A 1 466 ? -24.672 15.688 26.531 1 31.09 466 ALA A C 1
ATOM 3403 O O . ALA A 1 466 ? -25.516 16.484 26.938 1 31.09 466 ALA A O 1
ATOM 3404 N N . MET B 1 1 ? 19.016 13.188 -25.859 1 69.75 1 MET B N 1
ATOM 3405 C CA . MET B 1 1 ? 18.766 12.117 -26.828 1 69.75 1 MET B CA 1
ATOM 3406 C C . MET B 1 1 ? 18.234 10.875 -26.125 1 69.75 1 MET B C 1
ATOM 3408 O O . MET B 1 1 ? 17.234 10.281 -26.547 1 69.75 1 MET B O 1
ATOM 3412 N N . GLU B 1 2 ? 18.766 10.578 -24.984 1 83.38 2 GLU B N 1
ATOM 3413 C CA . GLU B 1 2 ? 18.344 9.383 -24.266 1 83.38 2 GLU B CA 1
ATOM 3414 C C . GLU B 1 2 ? 16.922 9.531 -23.734 1 83.38 2 GLU B C 1
ATOM 3416 O O . GLU B 1 2 ? 16.125 8.586 -23.797 1 83.38 2 GLU B O 1
ATOM 3421 N N . THR B 1 3 ? 16.562 10.766 -23.484 1 85.69 3 THR B N 1
ATOM 3422 C CA . THR B 1 3 ? 15.227 11.016 -22.953 1 85.69 3 THR B CA 1
ATOM 3423 C C . THR B 1 3 ? 14.164 10.852 -24.031 1 85.69 3 THR B C 1
ATOM 3425 O O . THR B 1 3 ? 13.07 10.352 -23.766 1 85.69 3 THR B O 1
ATOM 3428 N N . PHE B 1 4 ? 14.594 11.219 -25.219 1 89.25 4 PHE B N 1
ATOM 3429 C CA . PHE B 1 4 ? 13.672 11.078 -26.344 1 89.25 4 PHE B CA 1
ATOM 3430 C C . PHE B 1 4 ? 13.328 9.609 -26.578 1 89.25 4 PHE B C 1
ATOM 3432 O O . PHE B 1 4 ? 12.164 9.266 -26.781 1 89.25 4 PHE B O 1
ATOM 3439 N N . PHE B 1 5 ? 14.336 8.773 -26.594 1 90.75 5 PHE B N 1
ATOM 3440 C CA . PHE B 1 5 ? 14.117 7.355 -26.828 1 90.75 5 PHE B CA 1
ATOM 3441 C C . PHE B 1 5 ? 13.297 6.734 -25.703 1 90.75 5 PHE B C 1
ATOM 3443 O O . PHE B 1 5 ? 12.477 5.84 -25.938 1 90.75 5 PHE B O 1
ATOM 3450 N N . VAL B 1 6 ? 13.492 7.176 -24.5 1 92.62 6 VAL B N 1
ATOM 3451 C CA . VAL B 1 6 ? 12.703 6.695 -23.375 1 92.62 6 VAL B CA 1
ATOM 3452 C C . VAL B 1 6 ? 11.234 7.059 -23.578 1 92.62 6 VAL B C 1
ATOM 3454 O O . VAL B 1 6 ? 10.344 6.215 -23.406 1 92.62 6 VAL B O 1
ATOM 3457 N N . ILE B 1 7 ? 10.969 8.273 -24.016 1 92.38 7 ILE B N 1
ATOM 3458 C CA . ILE B 1 7 ? 9.609 8.75 -24.234 1 92.38 7 ILE B CA 1
ATOM 3459 C C . ILE B 1 7 ? 8.969 7.957 -25.375 1 92.38 7 ILE B C 1
ATOM 3461 O O . ILE B 1 7 ? 7.793 7.605 -25.312 1 92.38 7 ILE B O 1
ATOM 3465 N N . LEU B 1 8 ? 9.734 7.691 -26.375 1 92.75 8 LEU B N 1
ATOM 3466 C CA . LEU B 1 8 ? 9.25 6.898 -27.5 1 92.75 8 LEU B CA 1
ATOM 3467 C C . LEU B 1 8 ? 8.852 5.496 -27.047 1 92.75 8 LEU B C 1
ATOM 3469 O O . LEU B 1 8 ? 7.809 4.98 -27.453 1 92.75 8 LEU B O 1
ATOM 3473 N N . ASN B 1 9 ? 9.719 4.891 -26.297 1 94.75 9 ASN B N 1
ATOM 3474 C CA . ASN B 1 9 ? 9.422 3.549 -25.797 1 94.75 9 ASN B CA 1
ATOM 3475 C C . ASN B 1 9 ? 8.164 3.531 -24.938 1 94.75 9 ASN B C 1
ATOM 3477 O O . ASN B 1 9 ? 7.379 2.582 -25 1 94.75 9 ASN B O 1
ATOM 3481 N N . ILE B 1 10 ? 8.008 4.559 -24.172 1 94.38 10 ILE B N 1
ATOM 3482 C CA . ILE B 1 10 ? 6.812 4.684 -23.344 1 94.38 10 ILE B CA 1
ATOM 3483 C C . ILE B 1 10 ? 5.586 4.836 -24.234 1 94.38 10 ILE B C 1
ATOM 3485 O O . ILE B 1 10 ? 4.543 4.23 -23.984 1 94.38 10 ILE B O 1
ATOM 3489 N N . ALA B 1 11 ? 5.715 5.633 -25.25 1 95.19 11 ALA B N 1
ATOM 3490 C CA . ALA B 1 11 ? 4.617 5.855 -26.188 1 95.19 11 ALA B CA 1
ATOM 3491 C C . ALA B 1 11 ? 4.227 4.559 -26.891 1 95.19 11 ALA B C 1
ATOM 3493 O O . ALA B 1 11 ? 3.043 4.312 -27.141 1 95.19 11 ALA B O 1
ATOM 3494 N N . VAL B 1 12 ? 5.195 3.766 -27.25 1 95.62 12 VAL B N 1
ATOM 3495 C CA . VAL B 1 12 ? 4.918 2.488 -27.891 1 95.62 12 VAL B CA 1
ATOM 3496 C C . VAL B 1 12 ? 4.133 1.585 -26.953 1 95.62 12 VAL B C 1
ATOM 3498 O O . VAL B 1 12 ? 3.146 0.965 -27.344 1 95.62 12 VAL B O 1
ATOM 3501 N N . LEU B 1 13 ? 4.609 1.5 -25.688 1 95.88 13 LEU B N 1
ATOM 3502 C CA . LEU B 1 13 ? 3.879 0.712 -24.703 1 95.88 13 LEU B CA 1
ATOM 3503 C C . LEU B 1 13 ? 2.443 1.21 -24.562 1 95.88 13 LEU B C 1
ATOM 3505 O O . LEU B 1 13 ? 1.507 0.41 -24.516 1 95.88 13 LEU B O 1
ATOM 3509 N N . ALA B 1 14 ? 2.299 2.52 -24.5 1 95.44 14 ALA B N 1
ATOM 3510 C CA . ALA B 1 14 ? 0.971 3.115 -24.375 1 95.44 14 ALA B CA 1
ATOM 3511 C C . ALA B 1 14 ? 0.112 2.795 -25.594 1 95.44 14 ALA B C 1
ATOM 3513 O O . ALA B 1 14 ? -1.088 2.539 -25.469 1 95.44 14 ALA B O 1
ATOM 3514 N N . GLY B 1 15 ? 0.704 2.918 -26.75 1 96.19 15 GLY B N 1
ATOM 3515 C CA . GLY B 1 15 ? -0.005 2.562 -27.969 1 96.19 15 GLY B CA 1
ATOM 3516 C C . GLY B 1 15 ? -0.499 1.128 -27.969 1 96.19 15 GLY B C 1
ATOM 3517 O O . GLY B 1 15 ? -1.633 0.858 -28.375 1 96.19 15 GLY B O 1
ATOM 3518 N N . LEU B 1 16 ? 0.343 0.2 -27.547 1 96.75 16 LEU B N 1
ATOM 3519 C CA . LEU B 1 16 ? -0.049 -1.203 -27.469 1 96.75 16 LEU B CA 1
ATOM 3520 C C . LEU B 1 16 ? -1.137 -1.414 -26.422 1 96.75 16 LEU B C 1
ATOM 3522 O O . LEU B 1 16 ? -2.029 -2.246 -26.609 1 96.75 16 LEU B O 1
ATOM 3526 N N . ALA B 1 17 ? -1.02 -0.7 -25.344 1 95.88 17 ALA B N 1
ATOM 3527 C CA . ALA B 1 17 ? -2.064 -0.759 -24.328 1 95.88 17 ALA B CA 1
ATOM 3528 C C . ALA B 1 17 ? -3.402 -0.286 -24.891 1 95.88 17 ALA B C 1
ATOM 3530 O O . ALA B 1 17 ? -4.449 -0.854 -24.578 1 95.88 17 ALA B O 1
ATOM 3531 N N . VAL B 1 18 ? -3.367 0.75 -25.703 1 95.69 18 VAL B N 1
ATOM 3532 C CA . VAL B 1 18 ? -4.582 1.267 -26.312 1 95.69 18 VAL B CA 1
ATOM 3533 C C . VAL B 1 18 ? -5.164 0.221 -27.266 1 95.69 18 VAL B C 1
ATOM 3535 O O . VAL B 1 18 ? -6.383 0.063 -27.359 1 95.69 18 VAL B O 1
ATOM 3538 N N . LEU B 1 19 ? -4.309 -0.451 -27.953 1 95.62 19 LEU B N 1
ATOM 3539 C CA . LEU B 1 19 ? -4.762 -1.532 -28.828 1 95.62 19 LEU B CA 1
ATOM 3540 C C . LEU B 1 19 ? -5.512 -2.592 -28.031 1 95.62 19 LEU B C 1
ATOM 3542 O O . LEU B 1 19 ? -6.562 -3.072 -28.453 1 95.62 19 LEU B O 1
ATOM 3546 N N . LEU B 1 20 ? -4.969 -2.961 -26.906 1 95.62 20 LEU B N 1
ATOM 3547 C CA . LEU B 1 20 ? -5.629 -3.941 -26.047 1 95.62 20 LEU B CA 1
ATOM 3548 C C . LEU B 1 20 ? -6.957 -3.402 -25.531 1 95.62 20 LEU B C 1
ATOM 3550 O O . LEU B 1 20 ? -7.926 -4.152 -25.391 1 95.62 20 LEU B O 1
ATOM 3554 N N . TYR B 1 21 ? -6.961 -2.135 -25.281 1 94.19 21 TYR B N 1
ATOM 3555 C CA . TYR B 1 21 ? -8.195 -1.494 -24.844 1 94.19 21 TYR B CA 1
ATOM 3556 C C . TYR B 1 21 ? -9.25 -1.53 -25.938 1 94.19 21 TYR B C 1
ATOM 3558 O O . TYR B 1 21 ? -10.43 -1.754 -25.656 1 94.19 21 TYR B O 1
ATOM 3566 N N . ILE B 1 22 ? -8.891 -1.276 -27.141 1 94.81 22 ILE B N 1
ATOM 3567 C CA . ILE B 1 22 ? -9.797 -1.339 -28.281 1 94.81 22 ILE B CA 1
ATOM 3568 C C . ILE B 1 22 ? -10.344 -2.756 -28.422 1 94.81 22 ILE B C 1
ATOM 3570 O O . ILE B 1 22 ? -11.531 -2.945 -28.688 1 94.81 22 ILE B O 1
ATOM 3574 N N . MET B 1 23 ? -9.492 -3.713 -28.172 1 94.19 23 MET B N 1
ATOM 3575 C CA . MET B 1 23 ? -9.945 -5.102 -28.219 1 94.19 23 MET B CA 1
ATOM 3576 C C . MET B 1 23 ? -11 -5.367 -27.156 1 94.19 23 MET B C 1
ATOM 3578 O O . MET B 1 23 ? -11.969 -6.082 -27.406 1 94.19 23 MET B O 1
ATOM 3582 N N . GLN B 1 24 ? -10.758 -4.84 -26.031 1 91.94 24 GLN B N 1
ATOM 3583 C CA . GLN B 1 24 ? -11.711 -4.996 -24.938 1 91.94 24 GLN B CA 1
ATOM 3584 C C . GLN B 1 24 ? -13.055 -4.363 -25.281 1 91.94 24 GLN B C 1
ATOM 3586 O O . GLN B 1 24 ? -14.109 -4.953 -25.047 1 91.94 24 GLN B O 1
ATOM 3591 N N . LYS B 1 25 ? -13.023 -3.203 -25.891 1 91.44 25 LYS B N 1
ATOM 3592 C CA . LYS B 1 25 ? -14.234 -2.486 -26.266 1 91.44 25 LYS B CA 1
ATOM 3593 C C . LYS B 1 25 ? -14.969 -3.219 -27.391 1 91.44 25 LYS B C 1
ATOM 3595 O O . LYS B 1 25 ? -16.203 -3.129 -27.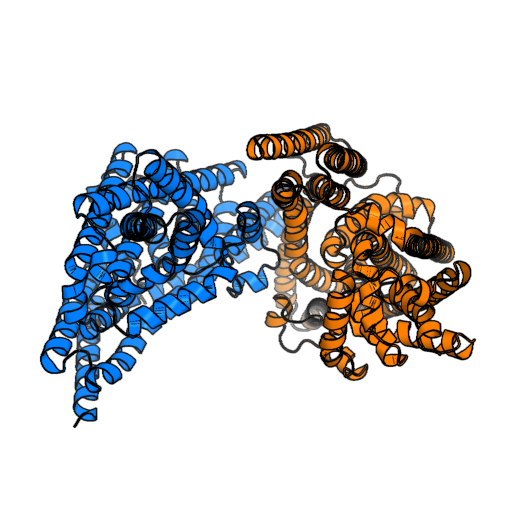5 1 91.44 25 LYS B O 1
ATOM 3600 N N . ARG B 1 26 ? -14.234 -3.914 -28.125 1 94.06 26 ARG B N 1
ATOM 3601 C CA . ARG B 1 26 ? -14.82 -4.695 -29.219 1 94.06 26 ARG B CA 1
ATOM 3602 C C . ARG B 1 26 ? -15.273 -6.066 -28.719 1 94.06 26 ARG B C 1
ATOM 3604 O O . ARG B 1 26 ? -15.586 -6.949 -29.516 1 94.06 26 ARG B O 1
ATOM 3611 N N . HIS B 1 27 ? -15.133 -6.301 -27.453 1 90.75 27 HIS B N 1
ATOM 3612 C CA . HIS B 1 27 ? -15.625 -7.484 -26.766 1 90.75 27 HIS B CA 1
ATOM 3613 C C . HIS B 1 27 ? -14.859 -8.734 -27.188 1 90.75 27 HIS B C 1
ATOM 3615 O O . HIS B 1 27 ? -15.445 -9.805 -27.359 1 90.75 27 HIS B O 1
ATOM 3621 N N . VAL B 1 28 ? -13.617 -8.484 -27.516 1 91.75 28 VAL B N 1
ATOM 3622 C CA . VAL B 1 28 ? -12.75 -9.633 -27.719 1 91.75 28 VAL B CA 1
ATOM 3623 C C . VAL B 1 28 ? -12.602 -10.406 -26.406 1 91.75 28 VAL B C 1
ATOM 3625 O O . VAL B 1 28 ? -12.523 -9.797 -25.328 1 91.75 28 VAL B O 1
ATOM 3628 N N . SER B 1 29 ? -12.586 -11.68 -26.469 1 90.12 29 SER B N 1
ATOM 3629 C CA . SER B 1 29 ? -12.555 -12.516 -25.266 1 90.12 29 SER B CA 1
ATOM 3630 C C . SER B 1 29 ? -11.297 -12.25 -24.453 1 90.12 29 SER B C 1
ATOM 3632 O O . SER B 1 29 ? -10.281 -11.797 -24.984 1 90.12 29 SER B O 1
ATOM 3634 N N . PHE B 1 30 ? -11.445 -12.461 -23.188 1 89.38 30 PHE B N 1
ATOM 3635 C CA . PHE B 1 30 ? -10.352 -12.258 -22.25 1 89.38 30 PHE B CA 1
ATOM 3636 C C . PHE B 1 30 ? -9.125 -13.062 -22.641 1 89.38 30 PHE B C 1
ATOM 3638 O O . PHE B 1 30 ? -8.016 -12.531 -22.672 1 89.38 30 PHE B O 1
ATOM 3645 N N . SER B 1 31 ? -9.273 -14.328 -22.953 1 88.75 31 SER B N 1
ATOM 3646 C CA . SER B 1 31 ? -8.172 -15.219 -23.312 1 88.75 31 SER B CA 1
ATOM 3647 C C . SER B 1 31 ? -7.414 -14.695 -24.531 1 88.75 31 SER B C 1
ATOM 3649 O O . SER B 1 31 ? -6.184 -14.68 -24.531 1 88.75 31 SER B O 1
ATOM 3651 N N . LYS B 1 32 ? -8.078 -14.266 -25.484 1 91.94 32 LYS B N 1
ATOM 3652 C CA . LYS B 1 32 ? -7.445 -13.742 -26.688 1 91.94 32 LYS B CA 1
ATOM 3653 C C . LYS B 1 32 ? -6.641 -12.477 -26.391 1 91.94 32 LYS B C 1
ATOM 3655 O O . LYS B 1 32 ? -5.566 -12.273 -26.953 1 91.94 32 LYS B O 1
ATOM 3660 N N . ARG B 1 33 ? -7.215 -11.711 -25.531 1 94.19 33 ARG B N 1
ATOM 3661 C CA . ARG B 1 33 ? -6.504 -10.5 -25.141 1 94.19 33 ARG B CA 1
ATOM 3662 C C . ARG B 1 33 ? -5.219 -10.836 -24.391 1 94.19 33 ARG B C 1
ATOM 3664 O O . ARG B 1 33 ? -4.191 -10.172 -24.578 1 94.19 33 ARG B O 1
ATOM 3671 N N . VAL B 1 34 ? -5.301 -11.82 -23.594 1 93 34 VAL B N 1
ATOM 3672 C CA . VAL B 1 34 ? -4.137 -12.258 -22.828 1 93 34 VAL B CA 1
ATOM 3673 C C . VAL B 1 34 ? -3.062 -12.773 -23.781 1 93 34 VAL B C 1
ATOM 3675 O O . VAL B 1 34 ? -1.889 -12.414 -23.656 1 93 34 VAL B O 1
ATOM 3678 N N . PHE B 1 35 ? -3.447 -13.531 -24.75 1 93.31 35 PHE B N 1
ATOM 3679 C CA . PHE B 1 35 ? -2.506 -14.078 -25.719 1 93.31 35 PHE B CA 1
ATOM 3680 C C . PHE B 1 35 ? -1.902 -12.969 -26.578 1 93.31 35 PHE B C 1
ATOM 3682 O O . PHE B 1 35 ? -0.707 -12.992 -26.875 1 93.31 35 PHE B O 1
ATOM 3689 N N . THR B 1 36 ? -2.736 -12.109 -26.938 1 95.25 36 THR B N 1
ATOM 3690 C CA . THR B 1 36 ? -2.26 -10.977 -27.719 1 95.25 36 THR B CA 1
ATOM 3691 C C . THR B 1 36 ? -1.248 -10.156 -26.922 1 95.25 36 THR B C 1
ATOM 3693 O O . THR B 1 36 ? -0.208 -9.758 -27.453 1 95.25 36 THR B O 1
ATOM 3696 N N . ALA B 1 37 ? -1.613 -9.922 -25.656 1 96.12 37 ALA B N 1
ATOM 3697 C CA . ALA B 1 37 ? -0.708 -9.172 -24.797 1 96.12 37 ALA B CA 1
ATOM 3698 C C . ALA B 1 37 ? 0.638 -9.883 -24.672 1 96.12 37 ALA B C 1
ATOM 3700 O O . ALA B 1 37 ? 1.69 -9.242 -24.703 1 96.12 37 ALA B O 1
ATOM 3701 N N . LEU B 1 38 ? 0.593 -11.172 -24.531 1 93.94 38 LEU B N 1
ATOM 3702 C CA . LEU B 1 38 ? 1.81 -11.977 -24.422 1 93.94 38 LEU B CA 1
ATOM 3703 C C . LEU B 1 38 ? 2.652 -11.844 -25.688 1 93.94 38 LEU B C 1
ATOM 3705 O O . LEU B 1 38 ? 3.852 -11.57 -25.609 1 93.94 38 LEU B O 1
ATOM 3709 N N . GLY B 1 39 ? 2.004 -12.07 -26.781 1 95.62 39 GLY B N 1
ATOM 3710 C CA . GLY B 1 39 ? 2.707 -11.984 -28.047 1 95.62 39 GLY B CA 1
ATOM 3711 C C . GLY B 1 39 ? 3.307 -10.617 -28.312 1 95.62 39 GLY B C 1
ATOM 3712 O O . GLY B 1 39 ? 4.48 -10.508 -28.672 1 95.62 39 GLY B O 1
ATOM 3713 N N . LEU B 1 40 ? 2.508 -9.594 -28.109 1 96.81 40 LEU B N 1
ATOM 3714 C CA . LEU B 1 40 ? 2.967 -8.219 -28.312 1 96.81 40 LEU B CA 1
ATOM 3715 C C . LEU B 1 40 ? 4.094 -7.875 -27.344 1 96.81 40 LEU B C 1
ATOM 3717 O O . LEU B 1 40 ? 5.031 -7.16 -27.703 1 96.81 40 LEU B O 1
ATOM 3721 N N . GLY B 1 41 ? 3.969 -8.312 -26.109 1 96.44 41 GLY B N 1
ATOM 3722 C CA . GLY B 1 41 ? 5.016 -8.062 -25.141 1 96.44 41 GLY B CA 1
ATOM 3723 C C . GLY B 1 41 ? 6.344 -8.695 -25.5 1 96.44 41 GLY B C 1
ATOM 3724 O O . GLY B 1 41 ? 7.395 -8.07 -25.344 1 96.44 41 GLY B O 1
ATOM 3725 N N . ILE B 1 42 ? 6.309 -9.914 -25.953 1 94.75 42 ILE B N 1
ATOM 3726 C CA . ILE B 1 42 ? 7.512 -10.617 -26.391 1 94.75 42 ILE B CA 1
ATOM 3727 C C . ILE B 1 42 ? 8.164 -9.852 -27.547 1 94.75 42 ILE B C 1
ATOM 3729 O O . ILE B 1 42 ? 9.375 -9.617 -27.531 1 94.75 42 ILE B O 1
ATOM 3733 N N . LEU B 1 43 ? 7.344 -9.461 -28.484 1 96.25 43 LEU B N 1
ATOM 3734 C CA . LEU B 1 43 ? 7.848 -8.734 -29.641 1 96.25 43 LEU B CA 1
ATOM 3735 C C . LEU B 1 43 ? 8.445 -7.395 -29.219 1 96.25 43 LEU B C 1
ATOM 3737 O O . LEU B 1 43 ? 9.523 -7.012 -29.688 1 96.25 43 LEU B O 1
ATOM 3741 N N . LEU B 1 44 ? 7.746 -6.711 -28.359 1 95.94 44 LEU B N 1
ATOM 3742 C CA . LEU B 1 44 ? 8.219 -5.418 -27.875 1 95.94 44 LEU B CA 1
ATOM 3743 C C . LEU B 1 44 ? 9.531 -5.57 -27.109 1 95.94 44 LEU B C 1
ATOM 3745 O O . LEU B 1 44 ? 10.492 -4.848 -27.359 1 95.94 44 LEU B O 1
ATOM 3749 N N . GLY B 1 45 ? 9.57 -6.422 -26.141 1 94.94 45 GLY B N 1
ATOM 3750 C CA . GLY B 1 45 ? 10.781 -6.652 -25.375 1 94.94 45 GLY B CA 1
ATOM 3751 C C . GLY B 1 45 ? 11.953 -7.094 -26.234 1 94.94 45 GLY B C 1
ATOM 3752 O O . GLY B 1 45 ? 13.078 -6.621 -26.062 1 94.94 45 GLY B O 1
ATOM 3753 N N . GLY B 1 46 ? 11.688 -8.016 -27.141 1 93.31 46 GLY B N 1
ATOM 3754 C CA . GLY B 1 46 ? 12.719 -8.445 -28.078 1 93.31 46 GLY B CA 1
ATOM 3755 C C . GLY B 1 46 ? 13.242 -7.32 -28.953 1 93.31 46 GLY B C 1
ATOM 3756 O O . GLY B 1 46 ? 14.445 -7.227 -29.188 1 93.31 46 GLY B O 1
ATOM 3757 N N . ALA B 1 47 ? 12.367 -6.516 -29.438 1 94.62 47 ALA B N 1
ATOM 3758 C CA . ALA B 1 47 ? 12.758 -5.367 -30.25 1 94.62 47 ALA B CA 1
ATOM 3759 C C . ALA B 1 47 ? 13.641 -4.406 -29.453 1 94.62 47 ALA B C 1
ATOM 3761 O O . ALA B 1 47 ? 14.633 -3.896 -29.984 1 94.62 47 ALA B O 1
ATOM 3762 N N . LEU B 1 48 ? 13.281 -4.141 -28.266 1 93.81 48 LEU B N 1
ATOM 3763 C CA . LEU B 1 48 ? 14.062 -3.234 -27.422 1 93.81 48 LEU B CA 1
ATOM 3764 C C . LEU B 1 48 ? 15.461 -3.791 -27.172 1 93.81 48 LEU B C 1
ATOM 3766 O O . LEU B 1 48 ? 16.438 -3.045 -27.188 1 93.81 48 LEU B O 1
ATOM 3770 N N . GLN B 1 49 ? 15.461 -5.035 -26.891 1 90.31 49 GLN B N 1
ATOM 3771 C CA . GLN B 1 49 ? 16.75 -5.684 -26.688 1 90.31 49 GLN B CA 1
ATOM 3772 C C . GLN B 1 49 ? 17.625 -5.602 -27.938 1 90.31 49 GLN B C 1
ATOM 3774 O O . GLN B 1 49 ? 18.844 -5.422 -27.844 1 90.31 49 GLN B O 1
ATOM 3779 N N . TRP B 1 50 ? 17.047 -5.77 -29.062 1 89.75 50 TRP B N 1
ATOM 3780 C CA . TRP B 1 50 ? 17.766 -5.766 -30.328 1 89.75 50 TRP B CA 1
ATOM 3781 C C . TRP B 1 50 ? 18.25 -4.363 -30.672 1 89.75 50 TRP B C 1
ATOM 3783 O O . TRP B 1 50 ? 19.375 -4.195 -31.172 1 89.75 50 TRP B O 1
ATOM 3793 N N . ILE B 1 51 ? 17.484 -3.346 -30.359 1 90.75 51 ILE B N 1
ATOM 3794 C CA . ILE B 1 51 ? 17.781 -1.971 -30.75 1 90.75 51 ILE B CA 1
ATOM 3795 C C . ILE B 1 51 ? 18.781 -1.367 -29.766 1 90.75 51 ILE B C 1
ATOM 3797 O O . ILE B 1 51 ? 19.719 -0.676 -30.188 1 90.75 51 ILE B O 1
ATOM 3801 N N . TYR B 1 52 ? 18.719 -1.491 -28.406 1 86.62 52 TYR B N 1
ATOM 3802 C CA . TYR B 1 52 ? 19.516 -0.756 -27.422 1 86.62 52 TYR B CA 1
ATOM 3803 C C . TYR B 1 52 ? 20.453 -1.689 -26.672 1 86.62 52 TYR B C 1
ATOM 3805 O O . TYR B 1 52 ? 21.391 -1.236 -26.031 1 86.62 52 TYR B O 1
ATOM 3813 N N . THR B 1 53 ? 20.375 -2.91 -26.609 1 78.88 53 THR B N 1
ATOM 3814 C CA . THR B 1 53 ? 21.047 -3.898 -25.766 1 78.88 53 THR B CA 1
ATOM 3815 C C . THR B 1 53 ? 20.5 -3.865 -24.344 1 78.88 53 THR B C 1
ATOM 3817 O O . THR B 1 53 ? 20 -2.836 -23.891 1 78.88 53 THR B O 1
ATOM 3820 N N . SER B 1 54 ? 20.719 -4.801 -23.516 1 75.81 54 SER B N 1
ATOM 3821 C CA . SER B 1 54 ? 20.094 -4.996 -22.203 1 75.81 54 SER B CA 1
ATOM 3822 C C . SER B 1 54 ? 20.703 -4.074 -21.156 1 75.81 54 SER B C 1
ATOM 3824 O O . SER B 1 54 ? 20.062 -3.725 -20.172 1 75.81 54 SER B O 1
ATOM 3826 N N . GLU B 1 55 ? 21.844 -3.619 -21.391 1 78 55 GLU B N 1
ATOM 3827 C CA . GLU B 1 55 ? 22.562 -2.848 -20.375 1 78 55 GLU B CA 1
ATOM 3828 C C . GLU B 1 55 ? 22.453 -1.35 -20.641 1 78 55 GLU B C 1
ATOM 3830 O O . GLU B 1 55 ? 22.969 -0.537 -19.875 1 78 55 GLU B O 1
ATOM 3835 N N . SER B 1 56 ? 21.656 -1.025 -21.641 1 86.44 56 SER B N 1
ATOM 3836 C CA . SER B 1 56 ? 21.562 0.386 -22 1 86.44 56 SER B CA 1
ATOM 3837 C C . SER B 1 56 ? 20.734 1.161 -20.984 1 86.44 56 SER B C 1
ATOM 3839 O O . SER B 1 56 ? 19.781 0.624 -20.406 1 86.44 56 SER B O 1
ATOM 3841 N N . GLU B 1 57 ? 21.125 2.346 -20.781 1 87.5 57 GLU B N 1
ATOM 3842 C CA . GLU B 1 57 ? 20.406 3.236 -19.875 1 87.5 57 GLU B CA 1
ATOM 3843 C C . GLU B 1 57 ? 19 3.512 -20.375 1 87.5 57 GLU B C 1
ATOM 3845 O O . GLU B 1 57 ? 18.078 3.682 -19.578 1 87.5 57 GLU B O 1
ATOM 3850 N N . VAL B 1 58 ? 18.891 3.535 -21.625 1 90.56 58 VAL B N 1
ATOM 3851 C CA . VAL B 1 58 ? 17.594 3.779 -22.234 1 90.56 58 VAL B CA 1
ATOM 3852 C C . VAL B 1 58 ? 16.625 2.668 -21.844 1 90.56 58 VAL B C 1
ATOM 3854 O O . VAL B 1 58 ? 15.477 2.938 -21.469 1 90.56 58 VAL B O 1
ATOM 3857 N N . VAL B 1 59 ? 17.125 1.456 -21.891 1 90.94 59 VAL B N 1
ATOM 3858 C CA . VAL B 1 59 ? 16.281 0.319 -21.531 1 90.94 59 VAL B CA 1
ATOM 3859 C C . VAL B 1 59 ? 15.969 0.362 -20.047 1 90.94 59 VAL B C 1
ATOM 3861 O O . VAL B 1 59 ? 14.82 0.189 -19.641 1 90.94 59 VAL B O 1
ATOM 3864 N N . SER B 1 60 ? 16.906 0.639 -19.281 1 89.38 60 SER B N 1
ATOM 3865 C CA . SER B 1 60 ? 16.719 0.667 -17.844 1 89.38 60 SER B CA 1
ATOM 3866 C C . SER B 1 60 ? 15.68 1.714 -17.438 1 89.38 60 SER B C 1
ATOM 3868 O O . SER B 1 60 ? 14.758 1.422 -16.688 1 89.38 60 SER B O 1
ATOM 3870 N N . ARG B 1 61 ? 15.734 2.865 -17.953 1 89.12 61 ARG B N 1
ATOM 3871 C CA . ARG B 1 61 ? 14.797 3.939 -17.641 1 89.12 61 ARG B CA 1
ATOM 3872 C C . ARG B 1 61 ? 13.414 3.637 -18.203 1 89.12 61 ARG B C 1
ATOM 3874 O O . ARG B 1 61 ? 12.406 3.963 -17.578 1 89.12 61 ARG B O 1
ATOM 3881 N N . SER B 1 62 ? 13.406 3.084 -19.359 1 92.12 62 SER B N 1
ATOM 3882 C CA . SER B 1 62 ? 12.125 2.693 -19.938 1 92.12 62 SER B CA 1
ATOM 3883 C C . SER B 1 62 ? 11.43 1.639 -19.094 1 92.12 62 SER B C 1
ATOM 3885 O O . SER B 1 62 ? 10.211 1.677 -18.922 1 92.12 62 SER B O 1
ATOM 3887 N N . MET B 1 63 ? 12.242 0.761 -18.562 1 91.81 63 MET B N 1
ATOM 3888 C CA . MET B 1 63 ? 11.68 -0.349 -17.797 1 91.81 63 MET B CA 1
ATOM 3889 C C . MET B 1 63 ? 11.078 0.144 -16.484 1 91.81 63 MET B C 1
ATOM 3891 O O . MET B 1 63 ? 10.148 -0.469 -15.961 1 91.81 63 MET B O 1
ATOM 3895 N N . ASP B 1 64 ? 11.516 1.212 -16.031 1 89.56 64 ASP B N 1
ATOM 3896 C CA . ASP B 1 64 ? 10.891 1.803 -14.852 1 89.56 64 ASP B CA 1
ATOM 3897 C C . ASP B 1 64 ? 9.43 2.15 -15.125 1 89.56 64 ASP B C 1
ATOM 3899 O O . ASP B 1 64 ? 8.562 1.908 -14.281 1 89.56 64 ASP B O 1
ATOM 3903 N N . TRP B 1 65 ? 9.266 2.629 -16.234 1 90.88 65 TRP B N 1
ATOM 3904 C CA . TRP B 1 65 ? 7.906 2.996 -16.609 1 90.88 65 TRP B CA 1
ATOM 3905 C C . TRP B 1 65 ? 7.078 1.758 -16.938 1 90.88 65 TRP B C 1
ATOM 3907 O O . TRP B 1 65 ? 5.887 1.7 -16.609 1 90.88 65 TRP B O 1
ATOM 3917 N N . TYR B 1 66 ? 7.672 0.837 -17.594 1 93.62 66 TYR B N 1
ATOM 3918 C CA . TYR B 1 66 ? 6.984 -0.423 -17.844 1 93.62 66 TYR B CA 1
ATOM 3919 C C . TYR B 1 66 ? 6.586 -1.105 -16.547 1 93.62 66 TYR B C 1
ATOM 3921 O O . TYR B 1 66 ? 5.52 -1.718 -16.469 1 93.62 66 TYR B O 1
ATOM 3929 N N . SER B 1 67 ? 7.449 -0.933 -15.609 1 92.12 67 SER B N 1
ATOM 3930 C CA . SER B 1 67 ? 7.199 -1.539 -14.305 1 92.12 67 SER B CA 1
ATOM 3931 C C . SER B 1 67 ? 5.977 -0.92 -13.633 1 92.12 67 SER B C 1
ATOM 3933 O O . SER B 1 67 ? 5.301 -1.574 -12.836 1 92.12 67 SER B O 1
ATOM 3935 N N . LEU B 1 68 ? 5.738 0.304 -13.953 1 91.31 68 LEU B N 1
ATOM 3936 C CA . LEU B 1 68 ? 4.547 0.949 -13.414 1 91.31 68 LEU B CA 1
ATOM 3937 C C . LEU B 1 68 ? 3.287 0.192 -13.82 1 91.31 68 LEU B C 1
ATOM 3939 O O . LEU B 1 68 ? 2.408 -0.051 -12.992 1 91.31 68 LEU B O 1
ATOM 3943 N N . LEU B 1 69 ? 3.299 -0.213 -15.008 1 92.44 69 LEU B N 1
ATOM 3944 C CA . LEU B 1 69 ? 2.137 -0.944 -15.5 1 92.44 69 LEU B CA 1
ATOM 3945 C C . LEU B 1 69 ? 2.152 -2.387 -15.008 1 92.44 69 LEU B C 1
ATOM 3947 O O . LEU B 1 69 ? 1.139 -2.893 -14.523 1 92.44 69 LEU B O 1
ATOM 3951 N N . GLY B 1 70 ? 3.285 -3.043 -15.141 1 93.38 70 GLY B N 1
ATOM 3952 C CA . GLY B 1 70 ? 3.393 -4.441 -14.766 1 93.38 70 GLY B CA 1
ATOM 3953 C C . GLY B 1 70 ? 3.346 -4.664 -13.266 1 93.38 70 GLY B C 1
ATOM 3954 O O . GLY B 1 70 ? 2.426 -5.305 -12.75 1 93.38 70 GLY B O 1
ATOM 3955 N N . SER B 1 71 ? 4.297 -4.086 -12.547 1 92.81 71 SER B N 1
ATOM 3956 C CA . SER B 1 71 ? 4.383 -4.242 -11.102 1 92.81 71 SER B CA 1
ATOM 3957 C C . SER B 1 71 ? 3.203 -3.576 -10.406 1 92.81 71 SER B C 1
ATOM 3959 O O . SER B 1 71 ? 2.781 -4.016 -9.328 1 92.81 71 SER B O 1
ATOM 3961 N N . GLY B 1 72 ? 2.764 -2.504 -11.016 1 93.38 72 GLY B N 1
ATOM 3962 C CA . GLY B 1 72 ? 1.549 -1.9 -10.484 1 93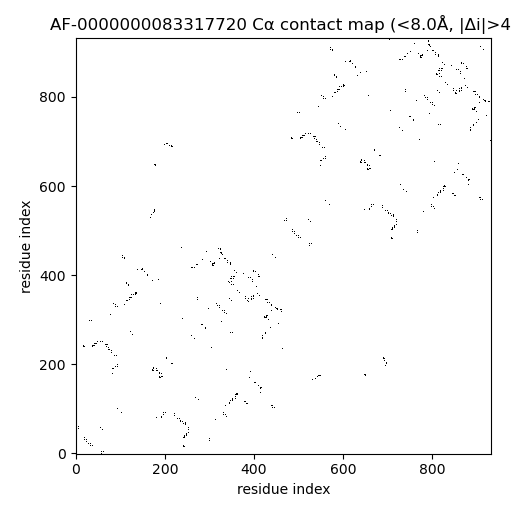.38 72 GLY B CA 1
ATOM 3963 C C . GLY B 1 72 ? 0.364 -2.848 -10.484 1 93.38 72 GLY B C 1
ATOM 3964 O O . GLY B 1 72 ? -0.365 -2.939 -9.492 1 93.38 72 GLY B O 1
ATOM 3965 N N . TYR B 1 73 ? 0.201 -3.527 -11.586 1 93.62 73 TYR B N 1
ATOM 3966 C CA . TYR B 1 73 ? -0.874 -4.508 -11.688 1 93.62 73 TYR B CA 1
ATOM 3967 C C . TYR B 1 73 ? -0.688 -5.633 -10.68 1 93.62 73 TYR B C 1
ATOM 3969 O O . TYR B 1 73 ? -1.638 -6.031 -10 1 93.62 73 TYR B O 1
ATOM 3977 N N . VAL B 1 74 ? 0.484 -6.137 -10.531 1 92.19 74 VAL B N 1
ATOM 3978 C CA . VAL B 1 74 ? 0.778 -7.184 -9.562 1 92.19 74 VAL B CA 1
ATOM 3979 C C . VAL B 1 74 ? 0.442 -6.691 -8.156 1 92.19 74 VAL B C 1
ATOM 3981 O O . VAL B 1 74 ? -0.134 -7.43 -7.352 1 92.19 74 VAL B O 1
ATOM 3984 N N . GLY B 1 75 ? 0.781 -5.461 -7.902 1 93.06 75 GLY B N 1
ATOM 3985 C CA . GLY B 1 75 ? 0.458 -4.855 -6.617 1 93.06 75 GLY B CA 1
ATOM 3986 C C . GLY B 1 75 ? -1.03 -4.836 -6.324 1 93.06 75 GLY B C 1
ATOM 3987 O O . GLY B 1 75 ? -1.452 -5.137 -5.207 1 93.06 75 GLY B O 1
ATOM 3988 N N . LEU B 1 76 ? -1.8 -4.5 -7.285 1 93.62 76 LEU B N 1
ATOM 3989 C CA . LEU B 1 76 ? -3.25 -4.469 -7.133 1 93.62 76 LEU B CA 1
ATOM 3990 C C . LEU B 1 76 ? -3.797 -5.863 -6.844 1 93.62 76 LEU B C 1
ATOM 3992 O O . LEU B 1 76 ? -4.723 -6.016 -6.043 1 93.62 76 LEU B O 1
ATOM 3996 N N . LEU B 1 77 ? -3.213 -6.82 -7.48 1 91.06 77 LEU B N 1
ATOM 3997 C CA . LEU B 1 77 ? -3.637 -8.195 -7.219 1 91.06 77 LEU B CA 1
ATOM 3998 C C . LEU B 1 77 ? -3.316 -8.594 -5.781 1 91.06 77 LEU B C 1
ATOM 4000 O O . LEU B 1 77 ? -4.156 -9.18 -5.094 1 91.06 77 LEU B O 1
ATOM 4004 N N . GLN B 1 78 ? -2.127 -8.273 -5.402 1 92.31 78 GLN B N 1
ATOM 4005 C CA . GLN B 1 78 ? -1.717 -8.594 -4.039 1 92.31 78 GLN B CA 1
ATOM 4006 C C . GLN B 1 78 ? -2.619 -7.914 -3.016 1 92.31 78 GLN B C 1
ATOM 4008 O O . GLN B 1 78 ? -2.896 -8.477 -1.954 1 92.31 78 GLN B O 1
ATOM 4013 N N . MET B 1 79 ? -3.039 -6.711 -3.346 1 92.94 79 MET B N 1
ATOM 4014 C CA . MET B 1 79 ? -3.883 -5.91 -2.463 1 92.94 79 MET B CA 1
ATOM 4015 C C . MET B 1 79 ? -5.137 -6.68 -2.066 1 92.94 79 MET B C 1
ATOM 4017 O O . MET B 1 79 ? -5.598 -6.582 -0.927 1 92.94 79 MET B O 1
ATOM 4021 N N . ILE B 1 80 ? -5.652 -7.492 -2.93 1 93.94 80 ILE B N 1
ATOM 4022 C CA . ILE B 1 80 ? -6.977 -8.07 -2.705 1 93.94 80 ILE B CA 1
ATOM 4023 C C . ILE B 1 80 ? -6.836 -9.484 -2.152 1 93.94 80 ILE B C 1
ATOM 4025 O O . ILE B 1 80 ? -7.812 -10.078 -1.698 1 93.94 80 ILE B O 1
ATOM 4029 N N . VAL B 1 81 ? -5.672 -10.039 -2.047 1 92.06 81 VAL B N 1
ATOM 4030 C CA . VAL B 1 81 ? -5.441 -11.43 -1.681 1 92.06 81 VAL B CA 1
ATOM 4031 C C . VAL B 1 81 ? -6 -11.695 -0.285 1 92.06 81 VAL B C 1
ATOM 4033 O O . VAL B 1 81 ? -6.832 -12.586 -0.102 1 92.06 81 VAL B O 1
ATOM 4036 N N . ILE B 1 82 ? -5.641 -10.891 0.738 1 93.12 82 ILE B N 1
ATOM 4037 C CA . ILE B 1 82 ? -5.98 -11.156 2.131 1 93.12 82 ILE B CA 1
ATOM 4038 C C . ILE B 1 82 ? -7.477 -10.938 2.346 1 93.12 82 ILE B C 1
ATOM 4040 O O . ILE B 1 82 ? -8.164 -11.805 2.893 1 93.12 82 ILE B O 1
ATOM 4044 N N . PRO B 1 83 ? -8.055 -9.789 1.827 1 94.06 83 PRO B N 1
ATOM 4045 C CA . PRO B 1 83 ? -9.508 -9.641 1.958 1 94.06 83 PRO B CA 1
ATOM 4046 C C . PRO B 1 83 ? -10.273 -10.773 1.28 1 94.06 83 PRO B C 1
ATOM 4048 O O . PRO B 1 83 ? -11.273 -11.258 1.821 1 94.06 83 PRO B O 1
ATOM 4051 N N . LEU B 1 84 ? -9.812 -11.211 0.147 1 92.75 84 LEU B N 1
ATOM 4052 C CA . LEU B 1 84 ? -10.492 -12.25 -0.625 1 92.75 84 LEU B CA 1
ATOM 4053 C C . LEU B 1 84 ? -10.469 -13.578 0.113 1 92.75 84 LEU B C 1
ATOM 4055 O O . LEU B 1 84 ? -11.508 -14.211 0.297 1 92.75 84 LEU B O 1
ATOM 4059 N N . ILE B 1 85 ? -9.328 -13.977 0.599 1 91.38 85 ILE B N 1
ATOM 4060 C CA . ILE B 1 85 ? -9.172 -15.25 1.287 1 91.38 85 ILE B CA 1
ATOM 4061 C C . ILE B 1 85 ? -10.031 -15.266 2.549 1 91.38 85 ILE B C 1
ATOM 4063 O O . ILE B 1 85 ? -10.766 -16.234 2.803 1 91.38 85 ILE B O 1
ATOM 4067 N N . MET B 1 86 ? -9.969 -14.164 3.324 1 93.88 86 MET B N 1
ATOM 4068 C CA . MET B 1 86 ? -10.68 -14.094 4.598 1 93.88 86 MET B CA 1
ATOM 4069 C C . MET B 1 86 ? -12.188 -14.234 4.387 1 93.88 86 MET B C 1
ATOM 4071 O O . MET B 1 86 ? -12.812 -15.141 4.945 1 93.88 86 MET B O 1
ATOM 4075 N N . VAL B 1 87 ? -12.711 -13.477 3.543 1 93.88 87 VAL B N 1
ATOM 4076 C CA . VAL B 1 87 ? -14.156 -13.438 3.398 1 93.88 87 VAL B CA 1
ATOM 4077 C C . VAL B 1 87 ? -14.641 -14.688 2.664 1 93.88 87 VAL B C 1
ATOM 4079 O O . VAL B 1 87 ? -15.711 -15.219 2.961 1 93.88 87 VAL B O 1
ATOM 4082 N N . SER B 1 88 ? -13.898 -15.18 1.73 1 91 88 SER B N 1
ATOM 4083 C CA . SER B 1 88 ? -14.305 -16.344 0.95 1 91 88 SER B CA 1
ATOM 4084 C C . SER B 1 88 ? -14.328 -17.609 1.809 1 91 88 SER B C 1
ATOM 4086 O O . SER B 1 88 ? -15.242 -18.422 1.696 1 91 88 SER B O 1
ATOM 4088 N N . ILE B 1 89 ? -13.344 -17.766 2.627 1 90.38 89 ILE B N 1
ATOM 4089 C CA . ILE B 1 89 ? -13.281 -18.938 3.482 1 90.38 89 ILE B CA 1
ATOM 4090 C C . ILE B 1 89 ? -14.406 -18.891 4.512 1 90.38 89 ILE B C 1
ATOM 4092 O O . ILE B 1 89 ? -15.094 -19.891 4.742 1 90.38 89 ILE B O 1
ATOM 4096 N N . ILE B 1 90 ? -14.625 -17.719 5.16 1 93.69 90 ILE B N 1
ATOM 4097 C CA . ILE B 1 90 ? -15.719 -17.578 6.113 1 93.69 90 ILE B CA 1
ATOM 4098 C C . ILE B 1 90 ? -17.047 -17.922 5.438 1 93.69 90 ILE B C 1
ATOM 4100 O O . ILE B 1 90 ? -17.812 -18.734 5.949 1 93.69 90 ILE B O 1
ATOM 4104 N N . THR B 1 91 ? -17.219 -17.344 4.242 1 91.5 91 THR B N 1
ATOM 4105 C CA . THR B 1 91 ? -18.469 -17.562 3.51 1 91.5 91 THR B CA 1
ATOM 4106 C C . THR B 1 91 ? -18.609 -19.031 3.107 1 91.5 91 THR B C 1
ATOM 4108 O O . THR B 1 91 ? -19.688 -19.609 3.207 1 91.5 91 THR B O 1
ATOM 4111 N N . ALA B 1 92 ? -17.578 -19.641 2.705 1 86.69 92 ALA B N 1
ATOM 4112 C CA . ALA B 1 92 ? -17.609 -21.031 2.273 1 86.69 92 ALA B CA 1
ATOM 4113 C C . ALA B 1 92 ? -17.984 -21.953 3.428 1 86.69 92 ALA B C 1
ATOM 4115 O O . ALA B 1 92 ? -18.797 -22.875 3.258 1 86.69 92 ALA B O 1
ATOM 4116 N N . ILE B 1 93 ? -17.438 -21.688 4.516 1 87.38 93 ILE B N 1
ATOM 4117 C CA . ILE B 1 93 ? -17.672 -22.547 5.672 1 87.38 93 ILE B CA 1
ATOM 4118 C C . ILE B 1 93 ? -19.094 -22.297 6.203 1 87.38 93 ILE B C 1
ATOM 4120 O O . ILE B 1 93 ? -19.797 -23.25 6.574 1 87.38 93 ILE B O 1
ATOM 4124 N N . MET B 1 94 ? -19.469 -21.016 6.199 1 88.88 94 MET B N 1
ATOM 4125 C CA . MET B 1 94 ? -20.812 -20.688 6.664 1 88.88 94 MET B CA 1
ATOM 4126 C C . MET B 1 94 ? -21.859 -21.375 5.801 1 88.88 94 MET B C 1
ATOM 4128 O O . MET B 1 94 ? -22.953 -21.688 6.281 1 88.88 94 MET B O 1
ATOM 4132 N N . ASN B 1 95 ? -21.5 -21.703 4.602 1 81.81 95 ASN B N 1
ATOM 4133 C CA . ASN B 1 95 ? -22.469 -22.25 3.666 1 81.81 95 ASN B CA 1
ATOM 4134 C C . ASN B 1 95 ? -22.375 -23.766 3.572 1 81.81 95 ASN B C 1
ATOM 4136 O O . ASN B 1 95 ? -23.156 -24.406 2.877 1 81.81 95 ASN B O 1
ATOM 4140 N N . ILE B 1 96 ? -21.359 -24.297 4.152 1 74.12 96 ILE B N 1
ATOM 4141 C CA . ILE B 1 96 ? -21.219 -25.734 4.125 1 74.12 96 ILE B CA 1
ATOM 4142 C C . ILE B 1 96 ? -22.25 -26.375 5.047 1 74.12 96 ILE B C 1
ATOM 4144 O O . ILE B 1 96 ? -22.469 -25.906 6.16 1 74.12 96 ILE B O 1
ATOM 4148 N N . LYS B 1 97 ? -23.094 -27.125 4.434 1 61.34 97 LYS B N 1
ATOM 4149 C CA . LYS B 1 97 ? -24 -27.906 5.277 1 61.34 97 LYS B CA 1
ATOM 4150 C C . LYS B 1 97 ? -23.25 -28.969 6.059 1 61.34 97 LYS B C 1
ATOM 4152 O O . LYS B 1 97 ? -22.719 -29.922 5.473 1 61.34 97 LYS B O 1
ATOM 4157 N N . GLY B 1 98 ? -22.859 -28.844 7.328 1 57.22 98 GLY B N 1
ATOM 4158 C CA . GLY B 1 98 ? -22.25 -29.797 8.25 1 57.22 98 GLY B CA 1
ATOM 4159 C C . GLY B 1 98 ? -20.766 -29.594 8.414 1 57.22 98 GLY B C 1
ATOM 4160 O O . GLY B 1 98 ? -20.031 -29.516 7.43 1 57.22 98 GLY B O 1
ATOM 4161 N N . GLY B 1 99 ? -20.094 -29 9.445 1 57.44 99 GLY B N 1
ATOM 4162 C CA . GLY B 1 99 ? -18.734 -28.703 9.883 1 57.44 99 GLY B CA 1
ATOM 4163 C C . GLY B 1 99 ? -17.734 -29.781 9.477 1 57.44 99 GLY B C 1
ATOM 4164 O O . GLY B 1 99 ? -16.578 -29.469 9.164 1 57.44 99 GLY B O 1
ATOM 4165 N N . LYS B 1 100 ? -17.953 -31.094 9.344 1 62.31 100 LYS B N 1
ATOM 4166 C CA . LYS B 1 100 ? -17.078 -32.25 9.141 1 62.31 100 LYS B CA 1
ATOM 4167 C C . LYS B 1 100 ? -16.453 -32.219 7.742 1 62.31 100 LYS B C 1
ATOM 4169 O O . LYS B 1 100 ? -15.367 -32.75 7.531 1 62.31 100 LYS B O 1
ATOM 4174 N N . LYS B 1 101 ? -16.75 -31.344 6.922 1 80.94 101 LYS B N 1
ATOM 4175 C CA . LYS B 1 101 ? -16.328 -31.344 5.523 1 80.94 101 LYS B CA 1
ATOM 4176 C C . LYS B 1 101 ? -15.086 -30.5 5.312 1 80.94 101 LYS B C 1
ATOM 4178 O O . LYS B 1 101 ? -14.25 -30.797 4.457 1 80.94 101 LYS B O 1
ATOM 4183 N N . LEU B 1 102 ? -14.695 -29.672 6.273 1 82.94 102 LEU B N 1
ATOM 4184 C CA . LEU B 1 102 ? -13.555 -28.781 6.094 1 82.94 102 LEU B CA 1
ATOM 4185 C C . LEU B 1 102 ? -12.242 -29.516 6.312 1 82.94 102 LEU B C 1
ATOM 4187 O O . LEU B 1 102 ? -11.281 -29.328 5.57 1 82.94 102 LEU B O 1
ATOM 4191 N N . GLY B 1 103 ? -12.188 -30.266 7.355 1 86.94 103 GLY B N 1
ATOM 4192 C CA . GLY B 1 103 ? -11 -31.062 7.621 1 86.94 103 GLY B CA 1
ATOM 4193 C C . GLY B 1 103 ? -10.625 -31.984 6.469 1 86.94 103 GLY B C 1
ATOM 4194 O O . GLY B 1 103 ? -9.453 -32.094 6.113 1 86.94 103 GLY B O 1
ATOM 4195 N N . LYS B 1 104 ? -11.562 -32.594 5.914 1 91.81 104 LYS B N 1
ATOM 4196 C CA . LYS B 1 104 ? -11.336 -33.5 4.785 1 91.81 104 LYS B CA 1
ATOM 4197 C C . LYS B 1 104 ? -10.828 -32.719 3.566 1 91.81 104 LYS B C 1
ATOM 4199 O O . LYS B 1 104 ? -9.938 -33.188 2.852 1 91.81 104 LYS B O 1
ATOM 4204 N N . ILE B 1 105 ? -11.375 -31.609 3.379 1 92.62 105 ILE B N 1
ATOM 4205 C CA . ILE B 1 105 ? -10.977 -30.781 2.25 1 92.62 105 ILE B CA 1
ATOM 4206 C C . ILE B 1 105 ? -9.523 -30.344 2.422 1 92.62 105 ILE B C 1
ATOM 4208 O O . ILE B 1 105 ? -8.711 -30.484 1.504 1 92.62 105 ILE B O 1
ATOM 4212 N N . SER B 1 106 ? -9.242 -29.828 3.574 1 92.44 106 SER B N 1
ATOM 4213 C CA . SER B 1 106 ? -7.879 -29.359 3.834 1 92.44 106 SER B CA 1
ATOM 4214 C C . SER B 1 106 ? -6.871 -30.5 3.699 1 92.44 106 SER B C 1
ATOM 4216 O O . SER B 1 106 ? -5.801 -30.312 3.113 1 92.44 106 SER B O 1
ATOM 4218 N N . ALA B 1 107 ? -7.207 -31.594 4.238 1 94.31 107 ALA B N 1
ATOM 4219 C CA . ALA B 1 107 ? -6.316 -32.75 4.168 1 94.31 107 ALA B CA 1
ATOM 4220 C C . ALA B 1 107 ? -6.09 -33.188 2.725 1 94.31 107 ALA B C 1
ATOM 4222 O O . ALA B 1 107 ? -4.961 -33.5 2.332 1 94.31 107 ALA B O 1
ATOM 4223 N N . SER B 1 108 ? -7.145 -33.219 2.012 1 96.44 108 SER B N 1
ATOM 4224 C CA . SER B 1 108 ? -7.043 -33.625 0.615 1 96.44 108 SER B CA 1
ATOM 4225 C C . SER B 1 108 ? -6.148 -32.688 -0.174 1 96.44 108 SER B C 1
ATOM 4227 O O . SER B 1 108 ? -5.324 -33.125 -0.978 1 96.44 108 SER B O 1
ATOM 4229 N N . VAL B 1 109 ? -6.324 -31.422 0.044 1 95.94 109 VAL B N 1
ATOM 4230 C CA . VAL B 1 109 ? -5.512 -30.422 -0.644 1 95.94 109 VAL B CA 1
ATOM 4231 C C . VAL B 1 109 ? -4.043 -30.609 -0.266 1 95.94 109 VAL B C 1
ATOM 4233 O O . VAL B 1 109 ? -3.174 -30.672 -1.14 1 95.94 109 VAL B O 1
ATOM 4236 N N . LEU B 1 110 ? -3.764 -30.719 0.989 1 94.06 110 LEU B N 1
ATOM 4237 C CA . LEU B 1 110 ? -2.393 -30.812 1.477 1 94.06 110 LEU B CA 1
ATOM 4238 C C . LEU B 1 110 ? -1.725 -32.094 0.985 1 94.06 110 LEU B C 1
ATOM 4240 O O . LEU B 1 110 ? -0.566 -32.062 0.562 1 94.06 110 LEU B O 1
ATOM 4244 N N . ILE B 1 111 ? -2.428 -33.125 1.004 1 95.75 111 ILE B N 1
ATOM 4245 C CA . ILE B 1 111 ? -1.886 -34.406 0.552 1 95.75 111 ILE B CA 1
ATOM 4246 C C . ILE B 1 111 ? -1.548 -34.344 -0.935 1 95.75 111 ILE B C 1
ATOM 4248 O O . ILE B 1 111 ? -0.484 -34.781 -1.36 1 95.75 111 ILE B O 1
ATOM 4252 N N . THR B 1 112 ? -2.436 -33.781 -1.659 1 97.12 112 THR B N 1
ATOM 4253 C CA . THR B 1 112 ? -2.191 -33.656 -3.092 1 97.12 112 THR B CA 1
ATOM 4254 C C . THR B 1 112 ? -0.954 -32.812 -3.35 1 97.12 112 THR B C 1
ATOM 4256 O O . THR B 1 112 ? -0.104 -33.156 -4.168 1 97.12 112 THR B O 1
ATOM 4259 N N . LEU B 1 113 ? -0.852 -31.719 -2.67 1 96.19 113 LEU B N 1
ATOM 4260 C CA . LEU B 1 113 ? 0.258 -30.797 -2.873 1 96.19 113 LEU B CA 1
ATOM 4261 C C . LEU B 1 113 ? 1.584 -31.453 -2.494 1 96.19 113 LEU B C 1
ATOM 4263 O O . LEU B 1 113 ? 2.568 -31.328 -3.227 1 96.19 113 LEU B O 1
ATOM 4267 N N . VAL B 1 114 ? 1.643 -32.156 -1.442 1 94.31 114 VAL B N 1
ATOM 4268 C CA . VAL B 1 114 ? 2.883 -32.75 -0.957 1 94.31 114 VAL B CA 1
ATOM 4269 C C . VAL B 1 114 ? 3.264 -33.938 -1.835 1 94.31 114 VAL B C 1
ATOM 4271 O O . VAL B 1 114 ? 4.438 -34.125 -2.168 1 94.31 114 VAL B O 1
ATOM 4274 N N . LEU B 1 115 ? 2.297 -34.688 -2.186 1 96.5 115 LEU B N 1
ATOM 4275 C CA . LEU B 1 115 ? 2.564 -35.844 -3.033 1 96.5 115 LEU B CA 1
ATOM 4276 C C . LEU B 1 115 ? 3.08 -35.406 -4.402 1 96.5 115 LEU B C 1
ATOM 4278 O O . LEU B 1 115 ? 4.004 -36 -4.945 1 96.5 115 LEU B O 1
ATOM 4282 N N . THR B 1 116 ? 2.475 -34.438 -4.91 1 97.88 116 THR B N 1
ATOM 4283 C CA . THR B 1 116 ? 2.939 -33.969 -6.211 1 97.88 116 THR B CA 1
ATOM 4284 C C . THR B 1 116 ? 4.328 -33.344 -6.094 1 97.88 116 THR B C 1
ATOM 4286 O O . THR B 1 116 ? 5.113 -33.375 -7.043 1 97.88 116 THR B O 1
ATOM 4289 N N . THR B 1 117 ? 4.637 -32.75 -5.016 1 97.12 117 THR B N 1
ATOM 4290 C CA . THR B 1 117 ? 5.973 -32.188 -4.812 1 97.12 117 THR B CA 1
ATOM 4291 C C . THR B 1 117 ? 7.016 -33.312 -4.785 1 97.12 117 THR B C 1
ATOM 4293 O O . THR B 1 117 ? 8.109 -33.156 -5.336 1 97.12 117 THR B O 1
ATOM 4296 N N . ALA B 1 118 ? 6.676 -34.406 -4.141 1 97.31 118 ALA B N 1
ATOM 4297 C CA . ALA B 1 118 ? 7.566 -35.562 -4.141 1 97.31 118 ALA B CA 1
ATOM 4298 C C . ALA B 1 118 ? 7.812 -36.062 -5.562 1 97.31 118 ALA B C 1
ATOM 4300 O O . ALA B 1 118 ? 8.945 -36.375 -5.93 1 97.31 118 ALA B O 1
ATOM 4301 N N . ILE B 1 119 ? 6.785 -36.125 -6.262 1 98.38 119 ILE B N 1
ATOM 4302 C CA . ILE B 1 119 ? 6.895 -36.531 -7.656 1 98.38 119 ILE B CA 1
ATOM 4303 C C . ILE B 1 119 ? 7.742 -35.531 -8.43 1 98.38 119 ILE B C 1
ATOM 4305 O O . ILE B 1 119 ? 8.586 -35.906 -9.242 1 98.38 119 ILE B O 1
ATOM 4309 N N . ALA B 1 120 ? 7.516 -34.281 -8.164 1 98.5 120 ALA B N 1
ATOM 4310 C CA . ALA B 1 120 ? 8.273 -33.219 -8.828 1 98.5 120 ALA B CA 1
ATOM 4311 C C . ALA B 1 120 ? 9.766 -33.344 -8.523 1 98.5 120 ALA B C 1
ATOM 4313 O O . ALA B 1 120 ? 10.602 -33.094 -9.391 1 98.5 120 ALA B O 1
ATOM 4314 N N . ALA B 1 121 ? 10.047 -33.625 -7.309 1 98 121 ALA B N 1
ATOM 4315 C CA . ALA B 1 121 ? 11.445 -33.844 -6.934 1 98 121 ALA B CA 1
ATOM 4316 C C . ALA B 1 121 ? 12.062 -34.969 -7.762 1 98 121 ALA B C 1
ATOM 4318 O O . ALA B 1 121 ? 13.188 -34.844 -8.258 1 98 121 ALA B O 1
ATOM 4319 N N . ALA B 1 122 ? 11.344 -36 -7.898 1 98.44 122 ALA B N 1
ATOM 4320 C CA . ALA B 1 122 ? 11.82 -37.125 -8.695 1 98.44 122 ALA B CA 1
ATOM 4321 C C . ALA B 1 122 ? 12.039 -36.719 -10.148 1 98.44 122 ALA B C 1
ATOM 4323 O O . ALA B 1 122 ? 13.031 -37.125 -10.766 1 98.44 122 ALA B O 1
ATOM 4324 N N . VAL B 1 123 ? 11.148 -35.969 -10.648 1 98.62 123 VAL B N 1
ATOM 4325 C CA . VAL B 1 123 ? 11.258 -35.5 -12.016 1 98.62 123 VAL B CA 1
ATOM 4326 C C . VAL B 1 123 ? 12.492 -34.594 -12.148 1 98.62 123 VAL B C 1
ATOM 4328 O O . VAL B 1 123 ? 13.234 -34.688 -13.133 1 98.62 123 VAL B O 1
ATOM 4331 N N . GLY B 1 124 ? 12.664 -33.688 -11.203 1 98.25 124 GLY B N 1
ATOM 4332 C CA . GLY B 1 124 ? 13.844 -32.844 -11.203 1 98.25 124 GLY B CA 1
ATOM 4333 C C . GLY B 1 124 ? 15.141 -33.625 -11.156 1 98.25 124 GLY B C 1
ATOM 4334 O O . GLY B 1 124 ? 16.094 -33.312 -11.875 1 98.25 124 GLY B O 1
ATOM 4335 N N . ILE B 1 125 ? 15.172 -34.625 -10.344 1 97.75 125 ILE B N 1
ATOM 4336 C CA . ILE B 1 125 ? 16.344 -35.5 -10.211 1 97.75 125 ILE B CA 1
ATOM 4337 C C . ILE B 1 125 ? 16.609 -36.219 -11.539 1 97.75 125 ILE B C 1
ATOM 4339 O O . ILE B 1 125 ? 17.734 -36.219 -12.031 1 97.75 125 ILE B O 1
ATOM 4343 N N . ALA B 1 126 ? 15.562 -36.719 -12.078 1 98.12 126 ALA B N 1
ATOM 4344 C CA . ALA B 1 126 ? 15.695 -37.438 -13.336 1 98.12 126 ALA B CA 1
ATOM 4345 C C . ALA B 1 126 ? 16.219 -36.531 -14.438 1 98.12 126 ALA B C 1
ATOM 4347 O O . ALA B 1 126 ? 17.062 -36.938 -15.242 1 98.12 126 ALA B O 1
ATOM 4348 N N . SER B 1 127 ? 15.719 -35.375 -14.5 1 97.94 127 SER B N 1
ATOM 4349 C CA . SER B 1 127 ? 16.156 -34.438 -15.523 1 97.94 127 SER B CA 1
ATOM 4350 C C . SER B 1 127 ? 17.609 -34.031 -15.328 1 97.94 127 SER B C 1
ATOM 4352 O O . SER B 1 127 ? 18.375 -34 -16.297 1 97.94 127 SER B O 1
ATOM 4354 N N . ALA B 1 128 ? 17.984 -33.688 -14.109 1 96.5 128 ALA B N 1
ATOM 4355 C CA . ALA B 1 128 ? 19.375 -33.312 -13.812 1 96.5 128 ALA B CA 1
ATOM 4356 C C . ALA B 1 128 ? 20.344 -34.406 -14.18 1 96.5 128 ALA B C 1
ATOM 4358 O O . ALA B 1 128 ? 21.406 -34.156 -14.742 1 96.5 128 ALA B O 1
ATOM 4359 N N . MET B 1 129 ? 19.953 -35.625 -13.891 1 96.19 129 MET B N 1
ATOM 4360 C CA . MET B 1 129 ? 20.797 -36.75 -14.203 1 96.19 129 MET B CA 1
ATOM 4361 C C . MET B 1 129 ? 20.859 -37 -15.703 1 96.19 129 MET B C 1
ATOM 4363 O O . MET B 1 129 ? 21.922 -37.281 -16.25 1 96.19 129 MET B O 1
ATOM 4367 N N . ALA B 1 130 ? 19.75 -36.906 -16.344 1 96.81 130 ALA B N 1
ATOM 4368 C CA . ALA B 1 130 ? 19.672 -37.156 -17.781 1 96.81 130 ALA B CA 1
ATOM 4369 C C . ALA B 1 130 ? 20.531 -36.156 -18.562 1 96.81 130 ALA B C 1
ATOM 4371 O O . ALA B 1 130 ? 21.141 -36.531 -19.562 1 96.81 130 ALA B O 1
ATOM 4372 N N . PHE B 1 131 ? 20.609 -34.969 -18.125 1 95.5 131 PHE B N 1
ATOM 4373 C CA . PHE B 1 131 ? 21.359 -33.938 -18.828 1 95.5 131 PHE B CA 1
ATOM 4374 C C . PHE B 1 131 ? 22.781 -33.844 -18.297 1 95.5 131 PHE B C 1
ATOM 4376 O O . PHE B 1 131 ? 23.594 -33.062 -18.797 1 95.5 131 PHE B O 1
ATOM 4383 N N . GLY B 1 132 ? 23.094 -34.562 -17.312 1 93.25 132 GLY B N 1
ATOM 4384 C CA . GLY B 1 132 ? 24.438 -34.625 -16.75 1 93.25 132 GLY B CA 1
ATOM 4385 C C . GLY B 1 132 ? 24.859 -33.281 -16.125 1 93.25 132 GLY B C 1
ATOM 4386 O O . GLY B 1 132 ? 25.984 -32.844 -16.312 1 93.25 132 GLY B O 1
ATOM 4387 N N . LEU B 1 133 ? 23.938 -32.719 -15.43 1 92 133 LEU B N 1
ATOM 4388 C CA . LEU B 1 133 ? 24.266 -31.422 -14.82 1 92 133 LEU B CA 1
ATOM 4389 C C . LEU B 1 133 ? 25.297 -31.594 -13.719 1 92 133 LEU B C 1
ATOM 4391 O O . LEU B 1 133 ? 25.219 -32.531 -12.914 1 92 133 LEU B O 1
ATOM 4395 N N . ASN B 1 134 ? 26.281 -30.672 -13.742 1 89.38 134 ASN B N 1
ATOM 4396 C CA . ASN B 1 134 ? 27.375 -30.672 -12.781 1 89.38 134 ASN B CA 1
ATOM 4397 C C . ASN B 1 134 ? 27.844 -29.266 -12.461 1 89.38 134 ASN B C 1
ATOM 4399 O O . ASN B 1 134 ? 28.234 -28.516 -13.359 1 89.38 134 ASN B O 1
ATOM 4403 N N . ALA B 1 135 ? 27.875 -28.984 -11.203 1 87.19 135 ALA B N 1
ATOM 4404 C CA . ALA B 1 135 ? 28.234 -27.625 -10.781 1 87.19 135 ALA B CA 1
ATOM 4405 C C . ALA B 1 135 ? 29.688 -27.328 -11.078 1 87.19 135 ALA B C 1
ATOM 4407 O O . ALA B 1 135 ? 30.078 -26.172 -11.227 1 87.19 135 ALA B O 1
ATOM 4408 N N . GLU B 1 136 ? 30.469 -28.297 -11.172 1 81.81 136 GLU B N 1
ATOM 4409 C CA . GLU B 1 136 ? 31.891 -28.109 -11.461 1 81.81 136 GLU B CA 1
ATOM 4410 C C . GLU B 1 136 ? 32.094 -27.438 -12.812 1 81.81 136 GLU B C 1
ATOM 4412 O O . GLU B 1 136 ? 33.031 -26.641 -12.984 1 81.81 136 GLU B O 1
ATOM 4417 N N . ASP B 1 137 ? 31.188 -27.719 -13.695 1 78.94 137 ASP B N 1
ATOM 4418 C CA . ASP B 1 137 ? 31.281 -27.156 -15.047 1 78.94 137 ASP B CA 1
ATOM 4419 C C . ASP B 1 137 ? 30.953 -25.656 -15.039 1 78.94 137 ASP B C 1
ATOM 4421 O O . ASP B 1 137 ? 31.406 -24.922 -15.914 1 78.94 137 ASP B O 1
ATOM 4425 N N . LEU B 1 138 ? 30.266 -25.25 -14.031 1 78.06 138 LEU B N 1
ATOM 4426 C CA . LEU B 1 138 ? 29.812 -23.859 -13.977 1 78.06 138 LEU B CA 1
ATOM 4427 C C . LEU B 1 138 ? 30.766 -23 -13.156 1 78.06 138 LEU B C 1
ATOM 4429 O O . LEU B 1 138 ? 30.781 -21.781 -13.305 1 78.06 138 LEU B O 1
ATOM 4433 N N . LEU B 1 139 ? 31.516 -23.609 -12.375 1 76.56 139 LEU B N 1
ATOM 4434 C CA . LEU B 1 139 ? 32.469 -22.906 -11.523 1 76.56 139 LEU B CA 1
ATOM 4435 C C . LEU B 1 139 ? 33.531 -22.188 -12.359 1 76.56 139 LEU B C 1
ATOM 4437 O O . LEU B 1 139 ? 33.969 -21.109 -12.008 1 76.56 139 LEU B O 1
ATOM 4441 N N . ALA B 1 140 ? 33.906 -22.812 -13.453 1 66.44 140 ALA B N 1
ATOM 4442 C CA . ALA B 1 140 ? 34.969 -22.25 -14.312 1 66.44 140 ALA B CA 1
ATOM 4443 C C . ALA B 1 140 ? 34.531 -20.906 -14.875 1 66.44 140 ALA B C 1
ATOM 4445 O O . ALA B 1 140 ? 35.375 -20.047 -15.148 1 66.44 140 ALA B O 1
ATOM 4446 N N . GLY B 1 141 ? 33.25 -20.641 -14.953 1 68.06 141 GLY B N 1
ATOM 4447 C CA . GLY B 1 141 ? 32.781 -19.406 -15.523 1 68.06 141 GLY B CA 1
ATOM 4448 C C . GLY B 1 141 ? 32.156 -18.469 -14.492 1 68.06 141 GLY B C 1
ATOM 4449 O O . GLY B 1 141 ? 31.422 -17.547 -14.844 1 68.06 141 GLY B O 1
ATOM 4450 N N . GLN B 1 142 ? 32.562 -18.641 -13.289 1 72.5 142 GLN B N 1
ATOM 4451 C CA . GLN B 1 142 ? 31.953 -17.875 -12.203 1 72.5 142 GLN B CA 1
ATOM 4452 C C . GLN B 1 142 ? 32.469 -16.438 -12.188 1 72.5 142 GLN B C 1
ATOM 4454 O O . GLN B 1 142 ? 33.688 -16.219 -12.25 1 72.5 142 GLN B O 1
ATOM 4459 N N . GLY B 1 143 ? 31.516 -15.508 -12.328 1 72.06 143 GLY B N 1
ATOM 4460 C CA . GLY B 1 143 ? 31.859 -14.094 -12.25 1 72.06 143 GLY B CA 1
ATOM 4461 C C . GLY B 1 143 ? 31.594 -13.492 -10.883 1 72.06 143 GLY B C 1
ATOM 4462 O O . GLY B 1 143 ? 31.281 -14.211 -9.93 1 72.06 143 GLY B O 1
ATOM 4463 N N . GLU B 1 144 ? 31.828 -12.258 -10.75 1 71.94 144 GLU B N 1
ATOM 4464 C CA . GLU B 1 144 ? 31.703 -11.531 -9.492 1 71.94 144 GLU B CA 1
ATOM 4465 C C . GLU B 1 144 ? 30.266 -11.578 -8.969 1 71.94 144 GLU B C 1
ATOM 4467 O O . GLU B 1 144 ? 30.047 -11.703 -7.766 1 71.94 144 GLU B O 1
ATOM 4472 N N . ALA B 1 145 ? 29.359 -11.555 -9.836 1 73.69 145 ALA B N 1
ATOM 4473 C CA . ALA B 1 145 ? 27.953 -11.555 -9.438 1 73.69 145 ALA B CA 1
ATOM 4474 C C . ALA B 1 145 ? 27.547 -12.883 -8.812 1 73.69 145 ALA B C 1
ATOM 4476 O O . ALA B 1 145 ? 26.812 -12.922 -7.832 1 73.69 145 ALA B O 1
ATOM 4477 N N . GLU B 1 146 ? 28.094 -13.922 -9.32 1 77.75 146 GLU B N 1
ATOM 4478 C CA . GLU B 1 146 ? 27.781 -15.25 -8.812 1 77.75 146 GLU B CA 1
ATOM 4479 C C . GLU B 1 146 ? 28.438 -15.477 -7.449 1 77.75 146 GLU B C 1
ATOM 4481 O O . GLU B 1 146 ? 27.828 -16.078 -6.559 1 77.75 146 GLU B O 1
ATOM 4486 N N . ILE B 1 147 ? 29.609 -14.969 -7.297 1 77.69 147 ILE B N 1
ATOM 4487 C CA . ILE B 1 147 ? 30.328 -15.102 -6.035 1 77.69 147 ILE B CA 1
ATOM 4488 C C . ILE B 1 147 ? 29.594 -14.32 -4.945 1 77.69 147 ILE B C 1
ATOM 4490 O O . ILE B 1 147 ? 29.359 -14.844 -3.852 1 77.69 147 ILE B O 1
ATOM 4494 N N . ALA B 1 148 ? 29.219 -13.125 -5.309 1 79.06 148 ALA B N 1
ATOM 4495 C CA . ALA B 1 148 ? 28.5 -12.289 -4.348 1 79.06 148 ALA B CA 1
ATOM 4496 C C . ALA B 1 148 ? 27.172 -12.93 -3.941 1 79.06 148 ALA B C 1
ATOM 4498 O O . ALA B 1 148 ? 26.797 -12.906 -2.768 1 79.06 148 ALA B O 1
ATOM 4499 N N . ARG B 1 149 ? 26.547 -13.484 -4.859 1 81.5 149 ARG B N 1
ATOM 4500 C CA . ARG B 1 149 ? 25.297 -14.164 -4.566 1 81.5 149 ARG B CA 1
ATOM 4501 C C . ARG B 1 149 ? 25.516 -15.383 -3.676 1 81.5 149 ARG B C 1
ATOM 4503 O O . ARG B 1 149 ? 24.719 -15.656 -2.77 1 81.5 149 ARG B O 1
ATOM 4510 N N . GLY B 1 150 ? 26.547 -16.109 -3.984 1 83 150 GLY B N 1
ATOM 4511 C CA . GLY B 1 150 ? 26.875 -17.25 -3.146 1 83 150 GLY B CA 1
ATOM 4512 C C . GLY B 1 150 ? 27.141 -16.875 -1.699 1 83 150 GLY B C 1
ATOM 4513 O O . GLY B 1 150 ? 26.625 -17.531 -0.784 1 83 150 GLY B O 1
ATOM 4514 N N . GLU B 1 151 ? 27.797 -15.805 -1.523 1 80.19 151 GLU B N 1
ATOM 4515 C CA . GLU B 1 151 ? 28.094 -15.32 -0.177 1 80.19 151 GLU B CA 1
ATOM 4516 C C . GLU B 1 151 ? 26.812 -14.867 0.528 1 80.19 151 GLU B C 1
ATOM 4518 O O . GLU B 1 151 ? 26.641 -15.102 1.727 1 80.19 151 GLU B O 1
ATOM 4523 N N . SER B 1 152 ? 25.984 -14.242 -0.198 1 82.5 152 SER B N 1
ATOM 4524 C CA . SER B 1 152 ? 24.719 -13.797 0.362 1 82.5 152 SER B CA 1
ATOM 4525 C C . SER B 1 152 ? 23.875 -14.992 0.81 1 82.5 152 SER B C 1
ATOM 4527 O O . SER B 1 152 ? 23.203 -14.93 1.843 1 82.5 152 SER B O 1
ATOM 4529 N N . LEU B 1 153 ? 23.953 -16.031 0.068 1 82.12 153 LEU B N 1
ATOM 4530 C CA . LEU B 1 153 ? 23.188 -17.219 0.41 1 82.12 153 LEU B CA 1
ATOM 4531 C C . LEU B 1 153 ? 23.75 -17.891 1.661 1 82.12 153 LEU B C 1
ATOM 4533 O O . LEU B 1 153 ? 22.984 -18.359 2.516 1 82.12 153 LEU B O 1
ATOM 4537 N N . GLU B 1 154 ? 24.984 -17.906 1.745 1 82.75 154 GLU B N 1
ATOM 4538 C CA . GLU B 1 154 ? 25.625 -18.484 2.92 1 82.75 154 GLU B CA 1
ATOM 4539 C C . GLU B 1 154 ? 25.281 -17.703 4.184 1 82.75 154 GLU B C 1
ATOM 4541 O O . GLU B 1 154 ? 25.078 -18.281 5.246 1 82.75 154 GLU B O 1
ATOM 4546 N N . SER B 1 155 ? 25.156 -16.422 4.078 1 77.69 155 SER B N 1
ATOM 4547 C CA . SER B 1 155 ? 24.828 -15.578 5.223 1 77.69 155 SER B CA 1
ATOM 4548 C C . SER B 1 155 ? 23.391 -15.789 5.668 1 77.69 155 SER B C 1
ATOM 4550 O O . SER B 1 155 ? 23.062 -15.586 6.84 1 77.69 155 SER B O 1
ATOM 4552 N N . ARG B 1 156 ? 22.562 -16.234 4.785 1 75.31 156 ARG B N 1
ATOM 4553 C CA . ARG B 1 156 ? 21.156 -16.422 5.086 1 75.31 156 ARG B CA 1
ATOM 4554 C C . ARG B 1 156 ? 20.891 -17.812 5.652 1 75.31 156 ARG B C 1
ATOM 4556 O O . ARG B 1 156 ? 19.781 -18.125 6.09 1 75.31 156 ARG B O 1
ATOM 4563 N N . LEU B 1 157 ? 21.859 -18.641 5.629 1 77.12 157 LEU B N 1
ATOM 4564 C CA . LEU B 1 157 ? 21.734 -20.016 6.086 1 77.12 157 LEU B CA 1
ATOM 4565 C C . LEU B 1 157 ? 21.344 -20.078 7.555 1 77.12 157 LEU B C 1
ATOM 4567 O O . LEU B 1 157 ? 20.578 -20.953 7.965 1 77.12 157 LEU B O 1
ATOM 4571 N N . GLY B 1 158 ? 21.812 -19.141 8.367 1 70.06 158 GLY B N 1
ATOM 4572 C CA . GLY B 1 158 ? 21.484 -19.094 9.781 1 70.06 158 GLY B CA 1
ATOM 4573 C C . GLY B 1 158 ? 20 -18.891 10.039 1 70.06 158 GLY B C 1
ATOM 4574 O O . GLY B 1 158 ? 19.469 -19.375 11.039 1 70.06 158 GLY B O 1
ATOM 4575 N N . ASP B 1 159 ? 19.344 -18.266 9.172 1 68.5 159 ASP B N 1
ATOM 4576 C CA . ASP B 1 159 ? 17.922 -17.969 9.312 1 68.5 159 ASP B CA 1
ATOM 4577 C C . ASP B 1 159 ? 17.062 -19.219 9.062 1 68.5 159 ASP B C 1
ATOM 4579 O O . ASP B 1 159 ? 15.922 -19.297 9.5 1 68.5 159 ASP B O 1
ATOM 4583 N N . VAL B 1 160 ? 17.719 -20.297 8.445 1 69.38 160 VAL B N 1
ATOM 4584 C CA . VAL B 1 160 ? 16.906 -21.406 7.988 1 69.38 160 VAL B CA 1
ATOM 4585 C C . VAL B 1 160 ? 17.344 -22.688 8.672 1 69.38 160 VAL B C 1
ATOM 4587 O O . VAL B 1 160 ? 16.531 -23.594 8.898 1 69.38 160 VAL B O 1
ATOM 4590 N N . GLU B 1 161 ? 18.641 -22.969 8.844 1 67.19 161 GLU B N 1
ATOM 4591 C CA . GLU B 1 161 ? 19.234 -24.219 9.32 1 67.19 161 GLU B CA 1
ATOM 4592 C C . GLU B 1 161 ? 18.625 -24.641 10.656 1 67.19 161 GLU B C 1
ATOM 4594 O O . GLU B 1 161 ? 18.516 -25.844 10.938 1 67.19 161 GLU B O 1
ATOM 4599 N N . GLY B 1 162 ? 17.75 -23.859 11.18 1 62.12 162 GLY B N 1
ATOM 4600 C CA . GLY B 1 162 ? 17.375 -24.25 12.523 1 62.12 162 GLY B CA 1
ATOM 4601 C C . GLY B 1 162 ? 15.867 -24.328 12.711 1 62.12 162 GLY B C 1
ATOM 4602 O O . GLY B 1 162 ? 15.383 -24.594 13.812 1 62.12 162 GLY B O 1
ATOM 4603 N N . VAL B 1 163 ? 15.266 -24.312 11.742 1 70.38 163 VAL B N 1
ATOM 4604 C CA . VAL B 1 163 ? 13.828 -24.344 12.008 1 70.38 163 VAL B CA 1
ATOM 4605 C C . VAL B 1 163 ? 13.297 -25.766 11.812 1 70.38 163 VAL B C 1
ATOM 4607 O O . VAL B 1 163 ? 13.406 -26.328 10.727 1 70.38 163 VAL B O 1
ATOM 4610 N N . SER B 1 164 ? 12.812 -26.453 12.891 1 76.56 164 SER B N 1
ATOM 4611 C CA . SER B 1 164 ? 12.266 -27.812 12.867 1 76.56 164 SER B CA 1
ATOM 4612 C C . SER B 1 164 ? 10.859 -27.828 12.266 1 76.56 164 SER B C 1
ATOM 4614 O O . SER B 1 164 ? 10.211 -26.781 12.164 1 76.56 164 SER B O 1
ATOM 4616 N N . LEU B 1 165 ? 10.492 -29.016 11.742 1 79.25 165 LEU B N 1
ATOM 4617 C CA . LEU B 1 165 ? 9.164 -29.172 11.164 1 79.25 165 LEU B CA 1
ATOM 4618 C C . LEU B 1 165 ? 8.086 -28.781 12.164 1 79.25 165 LEU B C 1
ATOM 4620 O O . LEU B 1 165 ? 7.16 -28.047 11.828 1 79.25 165 LEU B O 1
ATOM 4624 N N . PRO B 1 166 ? 8.203 -29.266 13.422 1 82.5 166 PRO B N 1
ATOM 4625 C CA . PRO B 1 166 ? 7.195 -28.812 14.391 1 82.5 166 PRO B CA 1
ATOM 4626 C C . PRO B 1 166 ? 7.152 -27.297 14.547 1 82.5 166 PRO B C 1
ATOM 4628 O O . PRO B 1 166 ? 6.074 -26.719 14.703 1 82.5 166 PRO B O 1
ATOM 4631 N N . GLU B 1 167 ? 8.281 -26.719 14.523 1 81.12 167 GLU B N 1
ATOM 4632 C CA . GLU B 1 167 ? 8.328 -25.25 14.633 1 81.12 167 GLU B CA 1
ATOM 4633 C C . GLU B 1 167 ? 7.66 -24.594 13.43 1 81.12 167 GLU B C 1
ATOM 4635 O O . GLU B 1 167 ? 7.039 -23.547 13.562 1 81.12 167 GLU B O 1
ATOM 4640 N N . GLN B 1 168 ? 7.816 -25.203 12.344 1 78.81 168 GLN B N 1
ATOM 4641 C CA . GLN B 1 168 ? 7.176 -24.688 11.141 1 78.81 168 GLN B CA 1
ATOM 4642 C C . GLN B 1 168 ? 5.656 -24.797 11.242 1 78.81 168 GLN B C 1
ATOM 4644 O O . GLN B 1 168 ? 4.941 -23.844 10.898 1 78.81 168 GLN B O 1
ATOM 4649 N N . ILE B 1 169 ? 5.203 -25.906 11.633 1 83.38 169 ILE B N 1
ATOM 4650 C CA . ILE B 1 169 ? 3.77 -26.109 11.797 1 83.38 169 ILE B CA 1
ATOM 4651 C C . ILE B 1 169 ? 3.223 -25.141 12.836 1 83.38 169 ILE B C 1
ATOM 4653 O O . ILE B 1 169 ? 2.143 -24.578 12.656 1 83.38 169 ILE B O 1
ATOM 4657 N N . LEU B 1 170 ? 3.938 -24.922 13.93 1 86.38 170 LEU B N 1
ATOM 4658 C CA . LEU B 1 170 ? 3.535 -23.984 14.969 1 86.38 170 LEU B CA 1
ATOM 4659 C C . LEU B 1 170 ? 3.408 -22.562 14.398 1 86.38 170 LEU B C 1
ATOM 4661 O O . LEU B 1 170 ? 2.572 -21.781 14.852 1 86.38 170 LEU B O 1
ATOM 4665 N N . SER B 1 171 ? 4.188 -22.312 13.422 1 84.5 171 SER B N 1
ATOM 4666 C CA . SER B 1 171 ? 4.184 -20.969 12.836 1 84.5 171 SER B CA 1
ATOM 4667 C C . SER B 1 171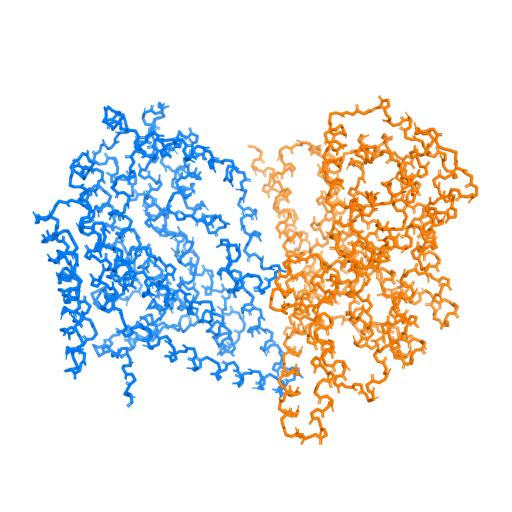 ? 2.906 -20.719 12.047 1 84.5 171 SER B C 1
ATOM 4669 O O . SER B 1 171 ? 2.572 -19.562 11.75 1 84.5 171 SER B O 1
ATOM 4671 N N . PHE B 1 172 ? 2.209 -21.766 11.703 1 86.44 172 PHE B N 1
ATOM 4672 C CA . PHE B 1 172 ? 0.959 -21.609 10.969 1 86.44 172 PHE B CA 1
ATOM 4673 C C . PHE B 1 172 ? -0.158 -21.141 11.891 1 86.44 172 PHE B C 1
ATOM 4675 O O . PHE B 1 172 ? -1.165 -20.594 11.43 1 86.44 172 PHE B O 1
ATOM 4682 N N . ILE B 1 173 ? 0 -21.344 13.188 1 89.94 173 ILE B N 1
ATOM 4683 C CA . ILE B 1 173 ? -1.041 -21.016 14.156 1 89.94 173 ILE B CA 1
ATOM 4684 C C . ILE B 1 173 ? -1.075 -19.516 14.375 1 89.94 173 ILE B C 1
ATOM 4686 O O . ILE B 1 173 ? -0.072 -18.906 14.773 1 89.94 173 ILE B O 1
ATOM 4690 N N . PRO B 1 174 ? -2.227 -18.922 14.102 1 91.56 174 PRO B N 1
ATOM 4691 C CA . PRO B 1 174 ? -2.297 -17.469 14.312 1 91.56 174 PRO B CA 1
ATOM 4692 C C . PRO B 1 174 ? -2.244 -17.078 15.781 1 91.56 174 PRO B C 1
ATOM 4694 O O . PRO B 1 174 ? -2.959 -17.656 16.609 1 91.56 174 PRO B O 1
ATOM 4697 N N . THR B 1 175 ? -1.445 -16.188 16.125 1 91.69 175 THR B N 1
ATOM 4698 C CA . THR B 1 175 ? -1.364 -15.672 17.5 1 91.69 175 THR B CA 1
ATOM 4699 C C . THR B 1 175 ? -1.947 -14.266 17.578 1 91.69 175 THR B C 1
ATOM 4701 O O . THR B 1 175 ? -2.346 -13.812 18.656 1 91.69 175 THR B O 1
ATOM 4704 N N . ASN B 1 176 ? -2.002 -13.562 16.5 1 93.94 176 ASN B N 1
ATOM 4705 C CA . ASN B 1 176 ? -2.609 -12.25 16.344 1 93.94 176 ASN B CA 1
ATOM 4706 C C . ASN B 1 176 ? -3.182 -12.062 14.938 1 93.94 176 ASN B C 1
ATOM 4708 O O . ASN B 1 176 ? -2.443 -11.773 14 1 93.94 176 ASN B O 1
ATOM 4712 N N . PRO B 1 177 ? -4.438 -12.172 14.789 1 94.06 177 PRO B N 1
ATOM 4713 C CA . PRO B 1 177 ? -5.043 -12.117 13.453 1 94.06 177 PRO B CA 1
ATOM 4714 C C . PRO B 1 177 ? -4.812 -10.773 12.758 1 94.06 177 PRO B C 1
ATOM 4716 O O . PRO B 1 177 ? -4.668 -10.734 11.531 1 94.06 177 PRO B O 1
ATOM 4719 N N . PHE B 1 178 ? -4.688 -9.711 13.445 1 92.56 178 PHE B N 1
ATOM 4720 C CA . PHE B 1 178 ? -4.48 -8.398 12.844 1 92.56 178 PHE B CA 1
ATOM 4721 C C . PHE B 1 178 ? -3.07 -8.281 12.281 1 92.56 178 PHE B C 1
ATOM 4723 O O . PHE B 1 178 ? -2.875 -7.719 11.195 1 92.56 178 PHE B O 1
ATOM 4730 N N . ALA B 1 179 ? -2.199 -8.742 13.062 1 93.44 179 ALA B N 1
ATOM 4731 C CA . ALA B 1 179 ? -0.827 -8.773 12.555 1 93.44 179 ALA B CA 1
ATOM 4732 C C . ALA B 1 179 ? -0.719 -9.648 11.312 1 93.44 179 ALA B C 1
ATOM 4734 O O . ALA B 1 179 ? -0.037 -9.281 10.352 1 93.44 179 ALA B O 1
ATOM 4735 N N . ASP B 1 180 ? -1.351 -10.758 11.273 1 93.06 180 ASP B N 1
ATOM 4736 C CA . ASP B 1 180 ? -1.303 -11.664 10.133 1 93.06 180 ASP B CA 1
ATOM 4737 C C . ASP B 1 180 ? -1.96 -11.039 8.898 1 93.06 180 ASP B C 1
ATOM 4739 O O . ASP B 1 180 ? -1.524 -11.273 7.77 1 93.06 180 ASP B O 1
ATOM 4743 N N . MET B 1 181 ? -2.955 -10.273 9.125 1 94.81 181 MET B N 1
ATOM 4744 C CA . MET B 1 181 ? -3.619 -9.609 8.008 1 94.81 181 MET B CA 1
ATOM 4745 C C . MET B 1 181 ? -2.684 -8.617 7.328 1 94.81 181 MET B C 1
ATOM 4747 O O . MET B 1 181 ? -2.85 -8.312 6.145 1 94.81 181 MET B O 1
ATOM 4751 N N . THR B 1 182 ? -1.69 -8.148 8.016 1 94.19 182 THR B N 1
ATOM 4752 C CA . THR B 1 182 ? -0.74 -7.203 7.438 1 94.19 182 THR B CA 1
ATOM 4753 C C . THR B 1 182 ? 0.366 -7.941 6.684 1 94.19 182 THR B C 1
ATOM 4755 O O . THR B 1 182 ? 1.209 -7.312 6.039 1 94.19 182 THR B O 1
ATOM 4758 N N . GLY B 1 183 ? 0.364 -9.211 6.801 1 89.5 183 GLY B N 1
ATOM 4759 C CA . GLY B 1 183 ? 1.438 -9.969 6.18 1 89.5 183 GLY B CA 1
ATOM 4760 C C . GLY B 1 183 ? 2.754 -9.859 6.93 1 89.5 183 GLY B C 1
ATOM 4761 O O . GLY B 1 183 ? 3.826 -9.914 6.32 1 89.5 183 GLY B O 1
ATOM 4762 N N . ALA B 1 184 ? 2.742 -9.719 8.18 1 86.06 184 ALA B N 1
ATOM 4763 C CA . ALA B 1 184 ? 3.902 -9.422 9.016 1 86.06 184 ALA B CA 1
ATOM 4764 C C . ALA B 1 184 ? 4.875 -10.602 9.039 1 86.06 184 ALA B C 1
ATOM 4766 O O . ALA B 1 184 ? 6.062 -10.422 9.32 1 86.06 184 ALA B O 1
ATOM 4767 N N . ARG B 1 185 ? 4.359 -11.773 8.781 1 85.5 185 ARG B N 1
ATOM 4768 C CA . ARG B 1 185 ? 5.215 -12.961 8.773 1 85.5 185 ARG B CA 1
ATOM 4769 C C . ARG B 1 185 ? 4.984 -13.797 7.516 1 85.5 185 ARG B C 1
ATOM 4771 O O . ARG B 1 185 ? 3.945 -13.672 6.863 1 85.5 185 ARG B O 1
ATOM 4778 N N . PRO B 1 186 ? 5.902 -14.672 7.141 1 80.25 186 PRO B N 1
ATOM 4779 C CA . PRO B 1 186 ? 5.789 -15.5 5.938 1 80.25 186 PRO B CA 1
ATOM 4780 C C . PRO B 1 186 ? 4.574 -16.422 5.969 1 80.25 186 PRO B C 1
ATOM 4782 O O . PRO B 1 186 ? 3.984 -16.703 4.926 1 80.25 186 PRO B O 1
ATOM 4785 N N . SER B 1 187 ? 4.168 -16.797 7.121 1 85.5 187 SER B N 1
ATOM 4786 C CA . SER B 1 187 ? 3.064 -17.75 7.262 1 85.5 187 SER B CA 1
ATOM 4787 C C . SER B 1 187 ? 1.734 -17.016 7.426 1 85.5 187 SER B C 1
ATOM 4789 O O . SER B 1 187 ? 0.709 -17.641 7.707 1 85.5 187 SER B O 1
ATOM 4791 N N . SER B 1 188 ? 1.738 -15.734 7.16 1 89.81 188 SER B N 1
ATOM 4792 C CA . SER B 1 188 ? 0.575 -14.898 7.445 1 89.81 188 SER B CA 1
ATOM 4793 C C . SER B 1 188 ? -0.636 -15.344 6.633 1 89.81 188 SER B C 1
ATOM 4795 O O . SER B 1 188 ? -1.754 -15.391 7.148 1 89.81 188 SER B O 1
ATOM 4797 N N . THR B 1 189 ? -0.465 -15.688 5.387 1 88.38 189 THR B N 1
ATOM 4798 C CA . THR B 1 189 ? -1.588 -16.078 4.543 1 88.38 189 THR B CA 1
ATOM 4799 C C . THR B 1 189 ? -2.279 -17.312 5.102 1 88.38 189 THR B C 1
ATOM 4801 O O . THR B 1 189 ? -3.508 -17.359 5.184 1 88.38 189 THR B O 1
ATOM 4804 N N . LEU B 1 190 ? -1.527 -18.25 5.516 1 89.06 190 LEU B N 1
ATOM 4805 C CA . LEU B 1 190 ? -2.078 -19.484 6.082 1 89.06 190 LEU B CA 1
ATOM 4806 C C . LEU B 1 190 ? -2.748 -19.203 7.426 1 89.06 190 LEU B C 1
ATOM 4808 O O . LEU B 1 190 ? -3.797 -19.781 7.73 1 89.06 190 LEU B O 1
ATOM 4812 N N . ALA B 1 191 ? -2.125 -18.375 8.219 1 91.62 191 ALA B N 1
ATOM 4813 C CA . ALA B 1 191 ? -2.703 -18 9.508 1 91.62 191 ALA B CA 1
ATOM 4814 C C . ALA B 1 191 ? -4.066 -17.328 9.32 1 91.62 191 ALA B C 1
ATOM 4816 O O . ALA B 1 191 ? -4.988 -17.562 10.109 1 91.62 191 ALA B O 1
ATOM 4817 N N . VAL B 1 192 ? -4.191 -16.516 8.297 1 92.75 192 VAL B N 1
ATOM 4818 C CA . VAL B 1 192 ? -5.465 -15.859 7.992 1 92.75 192 VAL B CA 1
ATOM 4819 C C . VAL B 1 192 ? -6.496 -16.906 7.59 1 92.75 192 VAL B C 1
ATOM 4821 O O . VAL B 1 192 ? -7.668 -16.812 7.965 1 92.75 192 VAL B O 1
ATOM 4824 N N . VAL B 1 193 ? -6.09 -17.922 6.844 1 91 193 VAL B N 1
ATOM 4825 C CA . VAL B 1 193 ? -6.977 -19.016 6.457 1 91 193 VAL B CA 1
ATOM 4826 C C . VAL B 1 193 ? -7.504 -19.719 7.711 1 91 193 VAL B C 1
ATOM 4828 O O . VAL B 1 193 ? -8.711 -19.938 7.84 1 91 193 VAL B O 1
ATOM 4831 N N . ILE B 1 194 ? -6.629 -20.016 8.625 1 91.5 194 ILE B N 1
ATOM 4832 C CA . ILE B 1 194 ? -6.992 -20.734 9.844 1 91.5 194 ILE B CA 1
ATOM 4833 C C . ILE B 1 194 ? -7.949 -19.875 10.672 1 91.5 194 ILE B C 1
ATOM 4835 O O . ILE B 1 194 ? -8.984 -20.359 11.133 1 91.5 194 ILE B O 1
ATOM 4839 N N . PHE B 1 195 ? -7.613 -18.641 10.938 1 95.06 195 PHE B N 1
ATOM 4840 C CA . PHE B 1 195 ? -8.477 -17.734 11.695 1 95.06 195 PHE B CA 1
ATOM 4841 C C . PHE B 1 195 ? -9.844 -17.625 11.039 1 95.06 195 PHE B C 1
ATOM 4843 O O . PHE B 1 195 ? -10.867 -17.641 11.727 1 95.06 195 PHE B O 1
ATOM 4850 N N . SER B 1 196 ? -9.859 -17.484 9.719 1 94.12 196 SER B N 1
ATOM 4851 C CA . SER B 1 196 ? -11.109 -17.391 8.984 1 94.12 196 SER B CA 1
ATOM 4852 C C . SER B 1 196 ? -11.953 -18.641 9.156 1 94.12 196 SER B C 1
ATOM 4854 O O . SER B 1 196 ? -13.18 -18.578 9.281 1 94.12 196 SER B O 1
ATOM 4856 N N . ALA B 1 197 ? -11.32 -19.766 9.141 1 91.44 197 ALA B N 1
ATOM 4857 C CA . ALA B 1 197 ? -12.023 -21.031 9.359 1 91.44 197 ALA B CA 1
ATOM 4858 C C . ALA B 1 197 ? -12.68 -21.062 10.742 1 91.44 197 ALA B C 1
ATOM 4860 O O . ALA B 1 197 ? -13.828 -21.5 10.875 1 91.44 197 ALA B O 1
ATOM 4861 N N . PHE B 1 198 ? -11.977 -20.594 11.789 1 93.88 198 PHE B N 1
ATOM 4862 C CA . PHE B 1 198 ? -12.539 -20.516 13.133 1 93.88 198 PHE B CA 1
ATOM 4863 C C . PHE B 1 198 ? -13.766 -19.609 13.164 1 93.88 198 PHE B C 1
ATOM 4865 O O . PHE B 1 198 ? -14.758 -19.922 13.82 1 93.88 198 PHE B O 1
ATOM 4872 N N . ILE B 1 199 ? -13.703 -18.484 12.453 1 94.69 199 ILE B N 1
ATOM 4873 C CA . ILE B 1 199 ? -14.844 -17.578 12.398 1 94.69 199 ILE B CA 1
ATOM 4874 C C . ILE B 1 199 ? -16.031 -18.281 11.75 1 94.69 199 ILE B C 1
ATOM 4876 O O . ILE B 1 199 ? -17.141 -18.25 12.281 1 94.69 199 ILE B O 1
ATOM 4880 N N . GLY B 1 200 ? -15.805 -18.906 10.578 1 92.5 200 GLY B N 1
ATOM 4881 C CA . GLY B 1 200 ? -16.875 -19.641 9.914 1 92.5 200 GLY B CA 1
ATOM 4882 C C . GLY B 1 200 ? -17.5 -20.719 10.781 1 92.5 200 GLY B C 1
ATOM 4883 O O . GLY B 1 200 ? -18.719 -20.828 10.852 1 92.5 200 GLY B O 1
ATOM 4884 N N . LEU B 1 201 ? -16.656 -21.484 11.484 1 91.06 201 LEU B N 1
ATOM 4885 C CA . LEU B 1 201 ? -17.141 -22.531 12.367 1 91.06 201 LEU B CA 1
ATOM 4886 C C . LEU B 1 201 ? -17.938 -21.953 13.531 1 91.06 201 LEU B C 1
ATOM 4888 O O . LEU B 1 201 ? -18.938 -22.531 13.961 1 91.06 201 LEU B O 1
ATOM 4892 N N . ALA B 1 202 ? -17.469 -20.844 14.086 1 93.81 202 ALA B N 1
ATOM 4893 C CA . ALA B 1 202 ? -18.156 -20.188 15.188 1 93.81 202 ALA B CA 1
ATOM 4894 C C . ALA B 1 202 ? -19.562 -19.734 14.781 1 93.81 202 ALA B C 1
ATOM 4896 O O . ALA B 1 202 ? -20.5 -19.797 15.578 1 93.81 202 ALA B O 1
ATOM 4897 N N . VAL B 1 203 ? -19.719 -19.266 13.562 1 93.06 203 VAL B N 1
ATOM 4898 C CA . VAL B 1 203 ? -21.016 -18.828 13.07 1 93.06 203 VAL B CA 1
ATOM 4899 C C . VAL B 1 203 ? -21.969 -20.031 12.992 1 93.06 203 VAL B C 1
ATOM 4901 O O . VAL B 1 203 ? -23.141 -19.922 13.344 1 93.06 203 VAL B O 1
ATOM 4904 N N . LEU B 1 204 ? -21.5 -21.188 12.5 1 88.94 204 LEU B N 1
ATOM 4905 C CA . LEU B 1 204 ? -22.297 -22.391 12.453 1 88.94 204 LEU B CA 1
ATOM 4906 C C . LEU B 1 204 ? -22.766 -22.797 13.852 1 88.94 204 LEU B C 1
ATOM 4908 O O . LEU B 1 204 ? -23.906 -23.234 14.023 1 88.94 204 LEU B O 1
ATOM 4912 N N . GLY B 1 205 ? -21.844 -22.625 14.773 1 89.06 205 GLY B N 1
ATOM 4913 C CA . GLY B 1 205 ? -22.234 -22.891 16.156 1 89.06 205 GLY B CA 1
ATOM 4914 C C . GLY B 1 205 ? -23.25 -21.906 16.688 1 89.06 205 GLY B C 1
ATOM 4915 O O . GLY B 1 205 ? -24.125 -22.266 17.484 1 89.06 205 GLY B O 1
ATOM 4916 N N . LEU B 1 206 ? -23.109 -20.672 16.297 1 92.06 206 LEU B N 1
ATOM 4917 C CA . LEU B 1 206 ? -23.984 -19.594 16.75 1 92.06 206 LEU B CA 1
ATOM 4918 C C . LEU B 1 206 ? -25.391 -19.781 16.203 1 92.06 206 LEU B C 1
ATOM 4920 O O . LEU B 1 206 ? -26.375 -19.328 16.812 1 92.06 206 LEU B O 1
ATOM 4924 N N . ASP B 1 207 ? -25.516 -20.453 15.047 1 88.12 207 ASP B N 1
ATOM 4925 C CA . ASP B 1 207 ? -26.812 -20.719 14.453 1 88.12 207 ASP B CA 1
ATOM 4926 C C . ASP B 1 207 ? -27.719 -21.453 15.438 1 88.12 207 ASP B C 1
ATOM 4928 O O . ASP B 1 207 ? -28.922 -21.188 15.484 1 88.12 207 ASP B O 1
ATOM 4932 N N . ARG B 1 208 ? -27.188 -22.25 16.172 1 87.81 208 ARG B N 1
ATOM 4933 C CA . ARG B 1 208 ? -27.938 -23.109 17.094 1 87.81 208 ARG B CA 1
ATOM 4934 C C . ARG B 1 208 ? -28.25 -22.359 18.375 1 87.81 208 ARG B C 1
ATOM 4936 O O . ARG B 1 208 ? -29.281 -22.625 19.016 1 87.81 208 ARG B O 1
ATOM 4943 N N . LYS B 1 209 ? -27.453 -21.422 18.766 1 90.94 209 LYS B N 1
ATOM 4944 C CA . LYS B 1 209 ? -27.578 -20.75 20.062 1 90.94 209 LYS B CA 1
ATOM 4945 C C . LYS B 1 209 ? -28.344 -19.453 19.922 1 90.94 209 LYS B C 1
ATOM 4947 O O . LYS B 1 209 ? -29.219 -19.141 20.734 1 90.94 209 LYS B O 1
ATOM 4952 N N . ASN B 1 210 ? -27.953 -18.641 19 1 93.88 210 ASN B N 1
ATOM 4953 C CA . ASN B 1 210 ? -28.562 -17.328 18.734 1 93.88 210 ASN B CA 1
ATOM 4954 C C . ASN B 1 210 ? -28.688 -17.062 17.234 1 93.88 210 ASN B C 1
ATOM 4956 O O . ASN B 1 210 ? -27.844 -16.359 16.656 1 93.88 210 ASN B O 1
ATOM 4960 N N . ALA B 1 211 ? -29.719 -17.422 16.656 1 92.25 211 ALA B N 1
ATOM 4961 C CA . ALA B 1 211 ? -29.938 -17.406 15.203 1 92.25 211 ALA B CA 1
ATOM 4962 C C . ALA B 1 211 ? -29.953 -15.969 14.672 1 92.25 211 ALA B C 1
ATOM 4964 O O . ALA B 1 211 ? -29.5 -15.719 13.547 1 92.25 211 ALA B O 1
ATOM 4965 N N . GLN B 1 212 ? -30.438 -15.102 15.492 1 94 212 GLN B N 1
ATOM 4966 C CA . GLN B 1 212 ? -30.516 -13.719 15.023 1 94 212 GLN B CA 1
ATOM 4967 C C . GLN B 1 212 ? -29.125 -13.117 14.852 1 94 212 GLN B C 1
ATOM 4969 O O . GLN B 1 212 ? -28.844 -12.445 13.859 1 94 212 GLN B O 1
ATOM 4974 N N . GLN B 1 213 ? -28.344 -13.359 15.844 1 94.31 213 GLN B N 1
ATOM 4975 C CA . GLN B 1 213 ? -26.969 -12.867 15.766 1 94.31 213 GLN B CA 1
ATOM 4976 C C . GLN B 1 213 ? -26.234 -13.508 14.594 1 94.31 213 GLN B C 1
ATOM 4978 O O . GLN B 1 213 ? -25.469 -12.836 13.898 1 94.31 213 GLN B O 1
ATOM 4983 N N . ALA B 1 214 ? -26.438 -14.742 14.414 1 94.5 214 ALA B N 1
ATOM 4984 C CA . ALA B 1 214 ? -25.797 -15.461 13.32 1 94.5 214 ALA B CA 1
ATOM 4985 C C . ALA B 1 214 ? -26.219 -14.906 11.969 1 94.5 214 ALA B C 1
ATOM 4987 O O . ALA B 1 214 ? -25.391 -14.727 11.07 1 94.5 214 ALA B O 1
ATOM 4988 N N . GLU B 1 215 ? -27.391 -14.586 11.852 1 94.31 215 GLU B N 1
ATOM 4989 C CA . GLU B 1 215 ? -27.922 -14.07 10.594 1 94.31 215 GLU B CA 1
ATOM 4990 C C . GLU B 1 215 ? -27.391 -12.672 10.297 1 94.31 215 GLU B C 1
ATOM 4992 O O . GLU B 1 215 ? -27.094 -12.344 9.148 1 94.31 215 GLU B O 1
ATOM 4997 N N . THR B 1 216 ? -27.391 -11.906 11.328 1 94.5 216 THR B N 1
ATOM 4998 C CA . THR B 1 216 ? -26.828 -10.57 11.148 1 94.5 216 THR B CA 1
ATOM 4999 C C . THR B 1 216 ? -25.391 -10.648 10.664 1 94.5 216 THR B C 1
ATOM 5001 O O . THR B 1 216 ? -25 -9.953 9.727 1 94.5 216 THR B O 1
ATOM 5004 N N . PHE B 1 217 ? -24.672 -11.531 11.297 1 95.62 217 PHE B N 1
ATOM 5005 C CA . PHE B 1 217 ? -23.266 -11.695 10.922 1 95.62 217 PHE B CA 1
ATOM 5006 C C . PHE B 1 217 ? -23.141 -12.227 9.492 1 95.62 217 PHE B C 1
ATOM 5008 O O . PHE B 1 217 ? -22.312 -11.758 8.719 1 95.62 217 PHE B O 1
ATOM 5015 N N . ARG B 1 218 ? -23.969 -13.117 9.141 1 94.88 218 ARG B N 1
ATOM 5016 C CA . ARG B 1 218 ? -23.969 -13.664 7.789 1 94.88 218 ARG B CA 1
ATOM 5017 C C . ARG B 1 218 ? -24.266 -12.578 6.762 1 94.88 218 ARG B C 1
ATOM 5019 O O . ARG B 1 218 ? -23.641 -12.547 5.699 1 94.88 218 ARG B O 1
ATOM 5026 N N . GLY B 1 219 ? -25.172 -11.789 7.094 1 94.25 219 GLY B N 1
ATOM 5027 C CA . GLY B 1 219 ? -25.5 -10.688 6.207 1 94.25 219 GLY B CA 1
ATOM 5028 C C . GLY B 1 219 ? -24.328 -9.734 5.988 1 94.25 219 GLY B C 1
ATOM 5029 O O . GLY B 1 219 ? -24.078 -9.305 4.859 1 94.25 219 GLY B O 1
ATOM 5030 N N . MET B 1 220 ? -23.625 -9.477 7.008 1 95.25 220 MET B N 1
ATOM 5031 C CA . MET B 1 220 ? -22.469 -8.586 6.93 1 95.25 220 MET B CA 1
ATOM 5032 C C . MET B 1 220 ? -21.359 -9.203 6.078 1 95.25 220 MET B C 1
ATOM 5034 O O . MET B 1 220 ? -20.812 -8.539 5.199 1 95.25 220 MET B O 1
ATOM 5038 N N . ILE B 1 221 ? -21.094 -10.414 6.359 1 95.94 221 ILE B N 1
ATOM 5039 C CA . ILE B 1 221 ? -20.016 -11.109 5.66 1 95.94 221 ILE B CA 1
ATOM 5040 C C . ILE B 1 221 ? -20.375 -11.25 4.18 1 95.94 221 ILE B C 1
ATOM 5042 O O . ILE B 1 221 ? -19.516 -11.07 3.311 1 95.94 221 ILE B O 1
ATOM 5046 N N . ASN B 1 222 ? -21.594 -11.539 3.906 1 94.38 222 ASN B N 1
ATOM 5047 C CA . ASN B 1 222 ? -22.031 -11.672 2.52 1 94.38 222 ASN B CA 1
ATOM 5048 C C . ASN B 1 222 ? -21.922 -10.352 1.77 1 94.38 222 ASN B C 1
ATOM 5050 O O . ASN B 1 222 ? -21.562 -10.328 0.592 1 94.38 222 ASN B O 1
ATOM 5054 N N . ALA B 1 223 ? -22.25 -9.305 2.424 1 95.69 223 ALA B N 1
ATOM 5055 C CA . ALA B 1 223 ? -22.141 -7.984 1.815 1 95.69 223 ALA B CA 1
ATOM 5056 C C . ALA B 1 223 ? -20.672 -7.656 1.497 1 95.69 223 ALA B C 1
ATOM 5058 O O . ALA B 1 223 ? -20.359 -7.188 0.4 1 95.69 223 ALA B O 1
ATOM 5059 N N . VAL B 1 224 ? -19.828 -7.93 2.445 1 96.56 224 VAL B N 1
ATOM 5060 C CA . VAL B 1 224 ? -18.406 -7.684 2.244 1 96.56 224 VAL B CA 1
ATOM 5061 C C . VAL B 1 224 ? -17.875 -8.578 1.121 1 96.56 224 VAL B C 1
ATOM 5063 O O . VAL B 1 224 ? -17.062 -8.141 0.305 1 96.56 224 VAL B O 1
ATOM 5066 N N . HIS B 1 225 ? -18.344 -9.789 1.12 1 94.56 225 HIS B N 1
ATOM 5067 C CA . HIS B 1 225 ? -17.953 -10.727 0.073 1 94.56 225 HIS B CA 1
ATOM 5068 C C . HIS B 1 225 ? -18.328 -10.195 -1.308 1 94.56 225 HIS B C 1
ATOM 5070 O O . HIS B 1 225 ? -17.516 -10.258 -2.238 1 94.56 225 HIS B O 1
ATOM 5076 N N . GLY B 1 226 ? -19.5 -9.688 -1.396 1 93.94 226 GLY B N 1
ATOM 5077 C CA . GLY B 1 226 ? -19.922 -9.102 -2.658 1 93.94 226 GLY B CA 1
ATOM 5078 C C . GLY B 1 226 ? -19.016 -7.965 -3.115 1 93.94 226 GLY B C 1
ATOM 5079 O O . GLY B 1 226 ? -18.641 -7.898 -4.289 1 93.94 226 GLY B O 1
ATOM 5080 N N . VAL B 1 227 ? -18.688 -7.117 -2.244 1 95.62 227 VAL B N 1
ATOM 5081 C CA . VAL B 1 227 ? -17.828 -5.977 -2.553 1 95.62 227 VAL B CA 1
ATOM 5082 C C . VAL B 1 227 ? -16.438 -6.469 -2.973 1 95.62 227 VAL B C 1
ATOM 5084 O O . VAL B 1 227 ? -15.883 -5.992 -3.959 1 95.62 227 VAL B O 1
ATOM 5087 N N . VAL B 1 228 ? -15.875 -7.383 -2.221 1 95.5 228 VAL B N 1
ATOM 5088 C CA . VAL B 1 228 ? -14.539 -7.906 -2.498 1 95.5 228 VAL B CA 1
ATOM 5089 C C . VAL B 1 228 ? -14.516 -8.555 -3.881 1 95.5 228 VAL B C 1
ATOM 5091 O O . VAL B 1 228 ? -13.586 -8.328 -4.66 1 95.5 228 VAL B O 1
ATOM 5094 N N . MET B 1 229 ? -15.531 -9.289 -4.18 1 91.88 229 MET B N 1
ATOM 5095 C CA . MET B 1 229 ? -15.578 -9.961 -5.477 1 91.88 229 MET B CA 1
ATOM 5096 C C . MET B 1 229 ? -15.672 -8.953 -6.613 1 91.88 229 MET B C 1
ATOM 5098 O O . MET B 1 229 ? -15.117 -9.172 -7.691 1 91.88 229 MET B O 1
ATOM 5102 N N . ARG B 1 230 ? -16.312 -7.883 -6.371 1 93.38 230 ARG B N 1
ATOM 5103 C CA . ARG B 1 230 ? -16.375 -6.832 -7.383 1 93.38 230 ARG B CA 1
ATOM 5104 C C . ARG B 1 230 ? -15.008 -6.203 -7.602 1 93.38 230 ARG B C 1
ATOM 5106 O O . ARG B 1 230 ? -14.633 -5.898 -8.734 1 93.38 230 ARG B O 1
ATOM 5113 N N . ILE B 1 231 ? -14.352 -5.965 -6.539 1 95.25 231 ILE B N 1
ATOM 5114 C CA . ILE B 1 231 ? -13 -5.418 -6.656 1 95.25 231 ILE B CA 1
ATOM 5115 C C . ILE B 1 231 ? -12.125 -6.379 -7.461 1 95.25 231 ILE B C 1
ATOM 5117 O O . ILE B 1 231 ? -11.367 -5.949 -8.328 1 95.25 231 ILE B O 1
ATOM 5121 N N . VAL B 1 232 ? -12.211 -7.656 -7.176 1 92.25 232 VAL B N 1
ATOM 5122 C CA . VAL B 1 232 ? -11.445 -8.672 -7.898 1 92.25 232 VAL B CA 1
ATOM 5123 C C . VAL B 1 232 ? -11.719 -8.555 -9.398 1 92.25 232 VAL B C 1
ATOM 5125 O O . VAL B 1 232 ? -10.789 -8.539 -10.203 1 92.25 232 VAL B O 1
ATOM 5128 N N . THR B 1 233 ? -12.922 -8.414 -9.703 1 91 233 THR B N 1
ATOM 5129 C CA . THR B 1 233 ? -13.305 -8.32 -11.109 1 91 233 THR B CA 1
ATOM 5130 C C . THR B 1 233 ? -12.703 -7.082 -11.758 1 91 233 THR B C 1
ATOM 5132 O O . THR B 1 233 ? -12.227 -7.137 -12.891 1 91 233 THR B O 1
ATOM 5135 N N . MET B 1 234 ? -12.719 -6.031 -11.055 1 92.06 234 MET B N 1
ATOM 5136 C CA . MET B 1 234 ? -12.148 -4.789 -11.57 1 92.06 234 MET B CA 1
ATOM 5137 C C . MET B 1 234 ? -10.656 -4.949 -11.844 1 92.06 234 MET B C 1
ATOM 5139 O O . MET B 1 234 ? -10.156 -4.469 -12.859 1 92.06 234 MET B O 1
ATOM 5143 N N . ILE B 1 235 ? -10 -5.605 -10.984 1 93.5 235 ILE B N 1
ATOM 5144 C CA . ILE B 1 235 ? -8.555 -5.742 -11.094 1 93.5 235 ILE B CA 1
ATOM 5145 C C . ILE B 1 235 ? -8.211 -6.73 -12.203 1 93.5 235 ILE B C 1
ATOM 5147 O O . ILE B 1 235 ? -7.281 -6.496 -12.984 1 93.5 235 ILE B O 1
ATOM 5151 N N . LEU B 1 236 ? -8.945 -7.816 -12.328 1 90.06 236 LEU B N 1
ATOM 5152 C CA . LEU B 1 236 ? -8.633 -8.867 -13.289 1 90.06 236 LEU B CA 1
ATOM 5153 C C . LEU B 1 236 ? -8.789 -8.359 -14.719 1 90.06 236 LEU B C 1
ATOM 5155 O O . LEU B 1 236 ? -8.164 -8.891 -15.641 1 90.06 236 LEU B O 1
ATOM 5159 N N . ARG B 1 237 ? -9.555 -7.359 -14.906 1 90.88 237 ARG B N 1
ATOM 5160 C CA . ARG B 1 237 ? -9.734 -6.777 -16.234 1 90.88 237 ARG B CA 1
ATOM 5161 C C . ARG B 1 237 ? -8.445 -6.133 -16.719 1 90.88 237 ARG B C 1
ATOM 5163 O O . ARG B 1 237 ? -8.258 -5.934 -17.922 1 90.88 237 ARG B O 1
ATOM 5170 N N . LEU B 1 238 ? -7.59 -5.883 -15.836 1 93.62 238 LEU B N 1
ATOM 5171 C CA . LEU B 1 238 ? -6.34 -5.207 -16.172 1 93.62 238 LEU B CA 1
ATOM 5172 C C . LEU B 1 238 ? -5.25 -6.219 -16.516 1 93.62 238 LEU B C 1
ATOM 5174 O O . LEU B 1 238 ? -4.133 -5.836 -16.875 1 93.62 238 LEU B O 1
ATOM 5178 N N . THR B 1 239 ? -5.523 -7.508 -16.516 1 92.62 239 THR B N 1
ATOM 5179 C CA . THR B 1 239 ? -4.555 -8.586 -16.641 1 92.62 239 THR B CA 1
ATOM 5180 C C . THR B 1 239 ? -3.775 -8.461 -17.953 1 92.62 239 THR B C 1
ATOM 5182 O O . THR B 1 239 ? -2.543 -8.5 -17.953 1 92.62 239 THR B O 1
ATOM 5185 N N . PRO B 1 240 ? -4.477 -8.195 -19.078 1 94.75 240 PRO B N 1
ATOM 5186 C CA . PRO B 1 240 ? -3.723 -8.148 -20.328 1 94.75 240 PRO B CA 1
ATOM 5187 C C . PRO B 1 240 ? -2.686 -7.023 -20.344 1 94.75 240 PRO B C 1
ATOM 5189 O O . PRO B 1 240 ? -1.588 -7.203 -20.875 1 94.75 240 PRO B O 1
ATOM 5192 N N . TYR B 1 241 ? -2.979 -5.941 -19.734 1 95.69 241 TYR B N 1
ATOM 5193 C CA . TYR B 1 241 ? -2.055 -4.812 -19.703 1 95.69 241 TYR B CA 1
ATOM 5194 C C . TYR B 1 241 ? -0.836 -5.137 -18.844 1 95.69 241 TYR B C 1
ATOM 5196 O O . TYR B 1 241 ? 0.292 -4.789 -19.203 1 95.69 241 TYR B O 1
ATOM 5204 N N . GLY B 1 242 ? -1.096 -5.777 -17.719 1 94.94 242 GLY B N 1
ATOM 5205 C CA . GLY B 1 242 ? 0.004 -6.203 -16.859 1 94.94 242 GLY B CA 1
ATOM 5206 C C . GLY B 1 242 ? 0.937 -7.188 -17.547 1 94.94 242 GLY B C 1
ATOM 5207 O O . GLY B 1 242 ? 2.158 -7.043 -17.469 1 94.94 242 GLY B O 1
ATOM 5208 N N . ILE B 1 243 ? 0.361 -8.117 -18.203 1 94.44 243 ILE B N 1
ATOM 5209 C CA . ILE B 1 243 ? 1.132 -9.148 -18.891 1 94.44 243 ILE B CA 1
ATOM 5210 C C . ILE B 1 243 ? 2.018 -8.516 -19.953 1 94.44 243 ILE B C 1
ATOM 5212 O O . ILE B 1 243 ? 3.203 -8.836 -20.062 1 94.44 243 ILE B O 1
ATOM 5216 N N . LEU B 1 244 ? 1.433 -7.605 -20.719 1 96.06 244 LEU B N 1
ATOM 5217 C CA . LEU B 1 244 ? 2.17 -6.895 -21.75 1 96.06 244 LEU B CA 1
ATOM 5218 C C . LEU B 1 244 ? 3.439 -6.266 -21.188 1 96.06 244 LEU B C 1
ATOM 5220 O O . LEU B 1 244 ? 4.531 -6.469 -21.719 1 96.06 244 LEU B O 1
ATOM 5224 N N . ALA B 1 245 ? 3.27 -5.57 -20.141 1 96.06 245 ALA B N 1
ATOM 5225 C CA . ALA B 1 245 ? 4.387 -4.836 -19.547 1 96.06 245 ALA B CA 1
ATOM 5226 C C . ALA B 1 245 ? 5.383 -5.789 -18.891 1 96.06 245 ALA B C 1
ATOM 5228 O O . ALA B 1 245 ? 6.594 -5.613 -19.016 1 96.06 245 ALA B O 1
ATOM 5229 N N . LEU B 1 246 ? 4.949 -6.777 -18.188 1 94 246 LEU B N 1
ATOM 5230 C CA . LEU B 1 246 ? 5.797 -7.695 -17.438 1 94 246 LEU B CA 1
ATOM 5231 C C . LEU B 1 246 ? 6.688 -8.508 -18.375 1 94 246 LEU B C 1
ATOM 5233 O O . LEU B 1 246 ? 7.895 -8.617 -18.141 1 94 246 LEU B O 1
ATOM 5237 N N . ILE B 1 247 ? 6.07 -9.039 -19.391 1 93.94 247 ILE B N 1
ATOM 5238 C CA . ILE B 1 247 ? 6.844 -9.891 -20.297 1 93.94 247 ILE B CA 1
ATOM 5239 C C . ILE B 1 247 ? 7.797 -9.031 -21.125 1 93.94 247 ILE B C 1
ATOM 5241 O O . ILE B 1 247 ? 8.906 -9.453 -21.438 1 93.94 247 ILE B O 1
ATOM 5245 N N . ALA B 1 248 ? 7.355 -7.871 -21.531 1 94.94 248 ALA B N 1
ATOM 5246 C CA . ALA B 1 248 ? 8.242 -6.965 -22.25 1 94.94 248 ALA B CA 1
ATOM 5247 C C . ALA B 1 248 ? 9.484 -6.633 -21.422 1 94.94 248 ALA B C 1
ATOM 5249 O O . ALA B 1 248 ? 10.602 -6.645 -21.938 1 94.94 248 ALA B O 1
ATOM 5250 N N . LYS B 1 249 ? 9.258 -6.324 -20.203 1 93.25 249 LYS B N 1
ATOM 5251 C CA . LYS B 1 249 ? 10.375 -6.008 -19.312 1 93.25 249 LYS B CA 1
ATOM 5252 C C . LYS B 1 249 ? 11.32 -7.195 -19.188 1 93.25 249 LYS B C 1
ATOM 5254 O O . LYS B 1 249 ? 12.539 -7.031 -19.25 1 93.25 249 LYS B O 1
ATOM 5259 N N . MET B 1 250 ? 10.789 -8.352 -18.984 1 90.12 250 MET B N 1
ATOM 5260 C CA . MET B 1 250 ? 11.617 -9.555 -18.844 1 90.12 250 MET B CA 1
ATOM 5261 C C . MET B 1 250 ? 12.453 -9.781 -20.094 1 90.12 250 MET B C 1
ATOM 5263 O O . MET B 1 250 ? 13.664 -10.008 -20.016 1 90.12 250 MET B O 1
ATOM 5267 N N . MET B 1 251 ? 11.82 -9.711 -21.234 1 90.12 251 MET B N 1
ATOM 5268 C CA . MET B 1 251 ? 12.508 -9.945 -22.5 1 90.12 251 MET B CA 1
ATOM 5269 C C . MET B 1 251 ? 13.578 -8.891 -22.75 1 90.12 251 MET B C 1
ATOM 5271 O O . MET B 1 251 ? 14.656 -9.195 -23.266 1 90.12 251 MET B O 1
ATOM 5275 N N . ALA B 1 252 ? 13.266 -7.691 -22.359 1 91.88 252 ALA B N 1
ATOM 5276 C CA . ALA B 1 252 ? 14.172 -6.574 -22.641 1 91.88 252 ALA B CA 1
ATOM 5277 C C . ALA B 1 252 ? 15.398 -6.625 -21.734 1 91.88 252 ALA B C 1
ATOM 5279 O O . ALA B 1 252 ? 16.469 -6.137 -22.094 1 91.88 252 ALA B O 1
ATOM 5280 N N . THR B 1 253 ? 15.281 -7.176 -20.578 1 88.81 253 THR B N 1
ATOM 5281 C CA . THR B 1 253 ? 16.344 -7.078 -19.578 1 88.81 253 THR B CA 1
ATOM 5282 C C . THR B 1 253 ? 17.109 -8.398 -19.469 1 88.81 253 THR B C 1
ATOM 5284 O O . THR B 1 253 ? 18.047 -8.516 -18.688 1 88.81 253 THR B O 1
ATOM 5287 N N . THR B 1 254 ? 16.688 -9.383 -20.188 1 84.5 254 THR B N 1
ATOM 5288 C CA . THR B 1 254 ? 17.359 -10.672 -20.156 1 84.5 254 THR B CA 1
ATOM 5289 C C . THR B 1 254 ? 18.719 -10.586 -20.844 1 84.5 254 THR B C 1
ATOM 5291 O O . THR B 1 254 ? 18.859 -9.953 -21.891 1 84.5 254 THR B O 1
ATOM 5294 N N . ASP B 1 255 ? 19.719 -11.203 -20.203 1 80.75 255 ASP B N 1
ATOM 5295 C CA . ASP B 1 255 ? 21.078 -11.258 -20.75 1 80.75 255 ASP B CA 1
ATOM 5296 C C . ASP B 1 255 ? 21.266 -12.5 -21.609 1 80.75 255 ASP B C 1
ATOM 5298 O O . ASP B 1 255 ? 21.453 -13.602 -21.094 1 80.75 255 ASP B O 1
ATOM 5302 N N . PRO B 1 256 ? 21.375 -12.305 -22.859 1 81.06 256 PRO B N 1
ATOM 5303 C CA . PRO B 1 256 ? 21.516 -13.477 -23.734 1 81.06 256 PRO B CA 1
ATOM 5304 C C . PRO B 1 256 ? 22.797 -14.258 -23.453 1 81.06 256 PRO B C 1
ATOM 5306 O O . PRO B 1 256 ? 22.828 -15.484 -23.594 1 81.06 256 PRO B O 1
ATOM 5309 N N . ALA B 1 257 ? 23.875 -13.594 -23.047 1 78 257 ALA B N 1
ATOM 5310 C CA . ALA B 1 257 ? 25.156 -14.258 -22.766 1 78 257 ALA B CA 1
ATOM 5311 C C . ALA B 1 257 ? 25.047 -15.172 -21.562 1 78 257 ALA B C 1
ATOM 5313 O O . ALA B 1 257 ? 25.578 -16.281 -21.562 1 78 257 ALA B O 1
ATOM 5314 N N . GLY B 1 258 ? 24.375 -14.695 -20.609 1 74.94 258 GLY B N 1
ATOM 5315 C CA . GLY B 1 258 ? 24.156 -15.523 -19.438 1 74.94 258 GLY B CA 1
ATOM 5316 C C . GLY B 1 258 ? 23.328 -16.75 -19.719 1 74.94 258 GLY B C 1
ATOM 5317 O O . GLY B 1 258 ? 23.625 -17.844 -19.219 1 74.94 258 GLY B O 1
ATOM 5318 N N . ILE B 1 259 ? 22.406 -16.594 -20.562 1 80.94 259 ILE B N 1
ATOM 5319 C CA . ILE B 1 259 ? 21.531 -17.703 -20.938 1 80.94 259 ILE B CA 1
ATOM 5320 C C . ILE B 1 259 ? 22.328 -18.75 -21.734 1 80.94 259 ILE B C 1
ATOM 5322 O O . ILE B 1 259 ? 22.172 -19.953 -21.516 1 80.94 259 ILE B O 1
ATOM 5326 N N . ALA B 1 260 ? 23.078 -18.281 -22.547 1 81 260 ALA B N 1
ATOM 5327 C CA . ALA B 1 260 ? 23.859 -19.188 -23.359 1 81 260 ALA B CA 1
ATOM 5328 C C . ALA B 1 260 ? 24.812 -20.016 -22.5 1 81 260 ALA B C 1
ATOM 5330 O O . ALA B 1 260 ? 24.984 -21.219 -22.719 1 81 260 ALA B O 1
ATOM 5331 N N . ARG B 1 261 ? 25.375 -19.406 -21.531 1 78.62 261 ARG B N 1
ATOM 5332 C CA . ARG B 1 261 ? 26.328 -20.062 -20.641 1 78.62 261 ARG B CA 1
ATOM 5333 C C . ARG B 1 261 ? 25.641 -21.141 -19.812 1 78.62 261 ARG B C 1
ATOM 5335 O O . ARG B 1 261 ? 26.219 -22.188 -19.531 1 78.62 261 ARG B O 1
ATOM 5342 N N . LEU B 1 262 ? 24.391 -20.875 -19.484 1 84.75 262 LEU B N 1
ATOM 5343 C CA . LEU B 1 262 ? 23.656 -21.781 -18.609 1 84.75 262 LEU B CA 1
ATOM 5344 C C . LEU B 1 262 ? 22.547 -22.484 -19.375 1 84.75 262 LEU B C 1
ATOM 5346 O O . LEU B 1 262 ? 21.562 -22.938 -18.781 1 84.75 262 LEU B O 1
ATOM 5350 N N . ALA B 1 263 ? 22.656 -22.562 -20.641 1 88.69 263 ALA B N 1
ATOM 5351 C CA . ALA B 1 263 ? 21.625 -23.062 -21.531 1 88.69 263 ALA B CA 1
ATOM 5352 C C . ALA B 1 263 ? 21.203 -24.484 -21.156 1 88.69 263 ALA B C 1
ATOM 5354 O O . ALA B 1 263 ? 20.031 -24.828 -21.203 1 88.69 263 ALA B O 1
ATOM 5355 N N . GLU B 1 264 ? 22.203 -25.266 -20.844 1 90.56 264 GLU B N 1
ATOM 5356 C CA . GLU B 1 264 ? 21.906 -26.656 -20.5 1 90.56 264 GLU B CA 1
ATOM 5357 C C . GLU B 1 264 ? 21 -26.75 -19.281 1 90.56 264 GLU B C 1
ATOM 5359 O O . GLU B 1 264 ? 20.062 -27.531 -19.25 1 90.56 264 GLU B O 1
ATOM 5364 N N . PHE B 1 265 ? 21.297 -26 -18.297 1 90.06 265 PHE B N 1
ATOM 5365 C CA . PHE B 1 265 ? 20.469 -26 -17.094 1 90.06 265 PHE B CA 1
ATOM 5366 C C . PHE B 1 265 ? 19.078 -25.484 -17.406 1 90.06 265 PHE B C 1
ATOM 5368 O O . PHE B 1 265 ? 18.094 -26.016 -16.875 1 90.06 265 PHE B O 1
ATOM 5375 N N . VAL B 1 266 ? 19 -24.469 -18.156 1 93.44 266 VAL B N 1
ATOM 5376 C CA . VAL B 1 266 ? 17.703 -23.875 -18.531 1 93.44 266 VAL B CA 1
ATOM 5377 C C . VAL B 1 266 ? 16.859 -24.922 -19.25 1 93.44 266 VAL B C 1
ATOM 5379 O O . VAL B 1 266 ? 15.688 -25.125 -18.906 1 93.44 266 VAL B O 1
ATOM 5382 N N . VAL B 1 267 ? 17.438 -25.547 -20.188 1 95.94 267 VAL B N 1
ATOM 5383 C CA . VAL B 1 267 ? 16.719 -26.547 -20.969 1 95.94 267 VAL B CA 1
ATOM 5384 C C . VAL B 1 267 ? 16.297 -27.703 -20.062 1 95.94 267 VAL B C 1
ATOM 5386 O O . VAL B 1 267 ? 15.156 -28.156 -20.109 1 95.94 267 VAL B O 1
ATOM 5389 N N . ALA B 1 268 ? 17.219 -28.172 -19.219 1 96.44 268 ALA B N 1
ATOM 5390 C CA . ALA B 1 268 ? 16.906 -29.25 -18.297 1 96.44 268 ALA B CA 1
ATOM 5391 C C . ALA B 1 268 ? 15.75 -28.875 -17.375 1 96.44 268 ALA B C 1
ATOM 5393 O O . ALA B 1 268 ? 14.891 -29.719 -17.094 1 96.44 268 ALA B O 1
ATOM 5394 N N . SER B 1 269 ? 15.797 -27.672 -16.906 1 96.56 269 SER B N 1
ATOM 5395 C CA . SER B 1 269 ? 14.742 -27.203 -16.016 1 96.56 269 SER B CA 1
ATOM 5396 C C . SER B 1 269 ? 13.391 -27.188 -16.719 1 96.56 269 SER B C 1
ATOM 5398 O O . SER B 1 269 ? 12.398 -27.672 -16.172 1 96.56 269 SER B O 1
ATOM 5400 N N . TYR B 1 270 ? 13.328 -26.703 -17.906 1 97.44 270 TYR B N 1
ATOM 5401 C CA . TYR B 1 270 ? 12.055 -26.609 -18.609 1 97.44 270 TYR B CA 1
ATOM 5402 C C . TYR B 1 270 ? 11.562 -28 -19.031 1 97.44 270 TYR B C 1
ATOM 5404 O O . TYR B 1 270 ? 10.359 -28.25 -19.094 1 97.44 270 TYR B O 1
ATOM 5412 N N . VAL B 1 271 ? 12.477 -28.844 -19.328 1 98 271 VAL B N 1
ATOM 5413 C CA . VAL B 1 271 ? 12.078 -30.234 -19.594 1 98 271 VAL B CA 1
ATOM 5414 C C . VAL B 1 271 ? 11.398 -30.812 -18.344 1 98 271 VAL B C 1
ATOM 5416 O O . VAL B 1 271 ? 10.328 -31.422 -18.438 1 98 271 VAL B O 1
ATOM 5419 N N . ALA B 1 272 ? 12.047 -30.656 -17.219 1 98.38 272 ALA B N 1
ATOM 5420 C CA . ALA B 1 272 ? 11.461 -31.141 -15.977 1 98.38 272 ALA B CA 1
ATOM 5421 C C . ALA B 1 272 ? 10.078 -30.516 -15.742 1 98.38 272 ALA B C 1
ATOM 5423 O O . ALA B 1 272 ? 9.141 -31.219 -15.344 1 98.38 272 ALA B O 1
ATOM 5424 N N . LEU B 1 273 ? 9.984 -29.234 -15.969 1 98.5 273 LEU B N 1
ATOM 5425 C CA . LEU B 1 273 ? 8.719 -28.531 -15.773 1 98.5 273 LEU B CA 1
ATOM 5426 C C . LEU B 1 273 ? 7.645 -29.078 -16.703 1 98.5 273 LEU B C 1
ATOM 5428 O O . LEU B 1 273 ? 6.512 -29.312 -16.281 1 98.5 273 LEU B O 1
ATOM 5432 N N . ILE B 1 274 ? 7.969 -29.297 -17.984 1 98.44 274 ILE B N 1
ATOM 5433 C CA . ILE B 1 274 ? 7.02 -29.797 -18.969 1 98.44 274 ILE B CA 1
ATOM 5434 C C . ILE B 1 274 ? 6.566 -31.203 -18.562 1 98.44 274 ILE B C 1
ATOM 5436 O O . ILE B 1 274 ? 5.375 -31.516 -18.641 1 98.44 274 ILE B O 1
ATOM 5440 N N . VAL B 1 275 ? 7.484 -32 -18.172 1 98.5 275 VAL B N 1
ATOM 5441 C CA . VAL B 1 275 ? 7.145 -33.344 -17.734 1 98.5 275 VAL B CA 1
ATOM 5442 C C . VAL B 1 275 ? 6.16 -33.281 -16.578 1 98.5 275 VAL B C 1
ATOM 5444 O O . VAL B 1 275 ? 5.18 -34.031 -16.531 1 98.5 275 VAL B O 1
ATOM 5447 N N . MET B 1 276 ? 6.418 -32.438 -15.641 1 98.5 276 MET B N 1
ATOM 5448 C CA . MET B 1 276 ? 5.535 -32.344 -14.484 1 98.5 276 MET B CA 1
ATOM 5449 C C . MET B 1 276 ? 4.168 -31.797 -14.891 1 98.5 276 MET B C 1
ATOM 5451 O O . MET B 1 276 ? 3.148 -32.188 -14.312 1 98.5 276 MET B O 1
ATOM 5455 N N . PHE B 1 277 ? 4.137 -30.891 -15.859 1 98.5 277 PHE B N 1
ATOM 5456 C CA . PHE B 1 277 ? 2.852 -30.453 -16.406 1 98.5 277 PHE B CA 1
ATOM 5457 C C . PHE B 1 277 ? 2.074 -31.641 -16.969 1 98.5 277 PHE B C 1
ATOM 5459 O O . PHE B 1 277 ? 0.863 -31.75 -16.766 1 98.5 277 PHE B O 1
ATOM 5466 N N . VAL B 1 278 ? 2.76 -32.469 -17.672 1 98.38 278 VAL B N 1
ATOM 5467 C CA . VAL B 1 278 ? 2.135 -33.656 -18.25 1 98.38 278 VAL B CA 1
ATOM 5468 C C . VAL B 1 278 ? 1.63 -34.594 -17.141 1 98.38 278 VAL B C 1
ATOM 5470 O O . VAL B 1 278 ? 0.532 -35.125 -17.219 1 98.38 278 VAL B O 1
ATOM 5473 N N . ILE B 1 279 ? 2.355 -34.719 -16.125 1 98.56 279 ILE B N 1
ATOM 5474 C CA . ILE B 1 279 ? 1.944 -35.531 -15 1 98.56 279 ILE B CA 1
ATOM 5475 C C . ILE B 1 279 ? 0.676 -34.969 -14.375 1 98.56 279 ILE B C 1
ATOM 5477 O O . ILE B 1 279 ? -0.225 -35.719 -13.984 1 98.56 279 ILE B O 1
ATOM 5481 N N . HIS B 1 280 ? 0.624 -33.625 -14.234 1 98.62 280 HIS B N 1
ATOM 5482 C CA . HIS B 1 280 ? -0.597 -33 -13.742 1 98.62 280 HIS B CA 1
ATOM 5483 C C . HIS B 1 280 ? -1.803 -33.406 -14.586 1 98.62 280 HIS B C 1
ATOM 5485 O O . HIS B 1 280 ? -2.875 -33.688 -14.047 1 98.62 280 HIS B O 1
ATOM 5491 N N . LEU B 1 281 ? -1.627 -33.469 -15.914 1 98.38 281 LEU B N 1
ATOM 5492 C CA . LEU B 1 281 ? -2.711 -33.844 -16.812 1 98.38 281 LEU B CA 1
ATOM 5493 C C . LEU B 1 281 ? -3.086 -35.312 -16.625 1 98.38 281 LEU B C 1
ATOM 5495 O O . LEU B 1 281 ? -4.262 -35.656 -16.719 1 98.38 281 LEU B O 1
ATOM 5499 N N . VAL B 1 282 ? -2.123 -36.125 -16.391 1 98.31 282 VAL B N 1
ATOM 5500 C CA . VAL B 1 282 ? -2.371 -37.531 -16.141 1 98.31 282 VAL B CA 1
ATOM 5501 C C . VAL B 1 282 ? -3.164 -37.688 -14.852 1 98.31 282 VAL B C 1
ATOM 5503 O O . VAL B 1 282 ? -4.082 -38.531 -14.781 1 98.31 282 VAL B O 1
ATOM 5506 N N . ILE B 1 283 ? -2.809 -36.938 -13.844 1 98.12 283 ILE B N 1
ATOM 5507 C CA . ILE B 1 283 ? -3.535 -37 -12.578 1 98.12 283 ILE B CA 1
ATOM 5508 C C . ILE B 1 283 ? -5 -36.625 -12.812 1 98.12 283 ILE B C 1
ATOM 5510 O O . ILE B 1 283 ? -5.902 -37.312 -12.312 1 98.12 283 ILE B O 1
ATOM 5514 N N . LEU B 1 284 ? -5.191 -35.625 -13.547 1 97.94 284 LEU B N 1
ATOM 5515 C CA . LEU B 1 284 ? -6.555 -35.188 -13.852 1 97.94 284 LEU B CA 1
ATOM 5516 C C . LEU B 1 284 ? -7.316 -36.312 -14.57 1 97.94 284 LEU B C 1
ATOM 5518 O O . LEU B 1 284 ? -8.484 -36.562 -14.273 1 97.94 284 LEU B O 1
ATOM 5522 N N . LEU B 1 285 ? -6.664 -37 -15.516 1 97.25 285 LEU B N 1
ATOM 5523 C CA . LEU B 1 285 ? -7.27 -38.094 -16.25 1 97.25 285 LEU B CA 1
ATOM 5524 C C . LEU B 1 285 ? -7.648 -39.219 -15.297 1 97.25 285 LEU B C 1
ATOM 5526 O O . LEU B 1 285 ? -8.711 -39.844 -15.438 1 97.25 285 LEU B O 1
ATOM 5530 N N . LEU B 1 286 ? -6.871 -39.469 -14.383 1 97.31 286 LEU B N 1
ATOM 5531 C CA . LEU B 1 286 ? -7.113 -40.531 -13.422 1 97.31 286 LEU B CA 1
ATOM 5532 C C . LEU B 1 286 ? -8.32 -40.219 -12.547 1 97.31 286 LEU B C 1
ATOM 5534 O O . LEU B 1 286 ? -9.008 -41.125 -12.07 1 97.31 286 LEU B O 1
ATOM 5538 N N . PHE B 1 287 ? -8.578 -38.969 -12.367 1 96.94 287 PHE B N 1
ATOM 5539 C CA . PHE B 1 287 ? -9.711 -38.562 -11.539 1 96.94 287 PHE B CA 1
ATOM 5540 C C . PHE B 1 287 ? -10.93 -38.281 -12.398 1 96.94 287 PHE B C 1
ATOM 5542 O O . PHE B 1 287 ? -11.906 -37.688 -11.922 1 96.94 287 PHE B O 1
ATOM 5549 N N . GLY B 1 288 ? -10.875 -38.531 -13.688 1 95.62 288 GLY B N 1
ATOM 5550 C CA . GLY B 1 288 ? -12.031 -38.5 -14.562 1 95.62 288 GLY B CA 1
ATOM 5551 C C . GLY B 1 288 ? -12.273 -37.125 -15.172 1 95.62 288 GLY B C 1
ATOM 5552 O O . GLY B 1 288 ? -13.391 -36.812 -15.57 1 95.62 288 GLY B O 1
ATOM 5553 N N . MET B 1 289 ? -11.266 -36.375 -15.148 1 96.56 289 MET B N 1
ATOM 5554 C CA . MET B 1 289 ? -11.391 -35.031 -15.734 1 96.56 289 MET B CA 1
ATOM 5555 C C . MET B 1 289 ? -10.672 -34.969 -17.078 1 96.56 289 MET B C 1
ATOM 5557 O O . MET B 1 289 ? -9.562 -35.469 -17.219 1 96.56 289 MET B O 1
ATOM 5561 N N . ASN B 1 290 ? -11.289 -34.375 -18.047 1 96.56 290 ASN B N 1
ATOM 5562 C CA . ASN B 1 290 ? -10.68 -34.25 -19.375 1 96.56 290 ASN B CA 1
ATOM 5563 C C . ASN B 1 290 ? -9.508 -33.281 -19.359 1 96.56 290 ASN B C 1
ATOM 5565 O O . ASN B 1 290 ? -9.695 -32.062 -19.156 1 96.56 290 ASN B O 1
ATOM 5569 N N . PRO B 1 291 ? -8.367 -33.781 -19.672 1 97.06 291 PRO B N 1
ATOM 5570 C CA . PRO B 1 291 ? -7.176 -32.906 -19.578 1 97.06 291 PRO B CA 1
ATOM 5571 C C . PRO B 1 291 ? -7.164 -31.812 -20.625 1 97.06 291 PRO B C 1
ATOM 5573 O O . PRO B 1 291 ? -6.625 -30.719 -20.375 1 97.06 291 PRO B O 1
ATOM 5576 N N . VAL B 1 292 ? -7.684 -32 -21.75 1 96.06 292 VAL B N 1
ATOM 5577 C CA . VAL B 1 292 ? -7.695 -31 -22.812 1 96.06 292 VAL B CA 1
ATOM 5578 C C . VAL B 1 292 ? -8.594 -29.828 -22.406 1 96.06 292 VAL B C 1
ATOM 5580 O O . VAL B 1 292 ? -8.219 -28.656 -22.562 1 96.06 292 VAL B O 1
ATOM 5583 N N . THR B 1 293 ? -9.75 -30.156 -21.891 1 95.75 293 THR B N 1
ATOM 5584 C CA . THR B 1 293 ? -10.664 -29.125 -21.406 1 95.75 293 THR B CA 1
ATOM 5585 C C . THR B 1 293 ? -10.023 -28.328 -20.281 1 95.75 293 THR B C 1
ATOM 5587 O O . THR B 1 293 ? -10.109 -27.094 -20.266 1 95.75 293 THR B O 1
ATOM 5590 N N . TYR B 1 294 ? -9.406 -29.062 -19.469 1 97 294 TYR B N 1
ATOM 5591 C CA . TYR B 1 294 ? -8.719 -28.406 -18.359 1 97 294 TYR B CA 1
ATOM 5592 C C . TYR B 1 294 ? -7.672 -27.422 -18.859 1 97 294 TYR B C 1
ATOM 5594 O O . TYR B 1 294 ? -7.656 -26.266 -18.453 1 97 294 TYR B O 1
ATOM 5602 N N . ALA B 1 295 ? -6.82 -27.891 -19.703 1 96.81 295 ALA B N 1
ATOM 5603 C CA . ALA B 1 295 ? -5.707 -27.078 -20.203 1 96.81 295 ALA B CA 1
ATOM 5604 C C . ALA B 1 295 ? -6.215 -25.828 -20.891 1 96.81 295 ALA B C 1
ATOM 5606 O O . ALA B 1 295 ? -5.637 -24.75 -20.734 1 96.81 295 ALA B O 1
ATOM 5607 N N . LYS B 1 296 ? -7.25 -25.891 -21.609 1 94.69 296 LYS B N 1
ATOM 5608 C CA . LYS B 1 296 ? -7.82 -24.766 -22.328 1 94.69 296 LYS B CA 1
ATOM 5609 C C . LYS B 1 296 ? -8.375 -23.719 -21.359 1 94.69 296 LYS B C 1
ATOM 5611 O O . LYS B 1 296 ? -8.305 -22.516 -21.609 1 94.69 296 LYS B O 1
ATOM 5616 N N . LYS B 1 297 ? -8.836 -24.188 -20.297 1 95.19 297 LYS B N 1
ATOM 5617 C CA . LYS B 1 297 ? -9.539 -23.297 -19.375 1 95.19 297 LYS B CA 1
ATOM 5618 C C . LYS B 1 297 ? -8.555 -22.594 -18.438 1 95.19 297 LYS B C 1
ATOM 5620 O O . LYS B 1 297 ? -8.828 -21.484 -17.953 1 95.19 297 LYS B O 1
ATOM 5625 N N . VAL B 1 298 ? -7.41 -23.234 -18.25 1 97.06 298 VAL B N 1
ATOM 5626 C CA . VAL B 1 298 ? -6.527 -22.672 -17.234 1 97.06 298 VAL B CA 1
ATOM 5627 C C . VAL B 1 298 ? -5.398 -21.891 -17.906 1 97.06 298 VAL B C 1
ATOM 5629 O O . VAL B 1 298 ? -4.637 -21.203 -17.234 1 97.06 298 VAL B O 1
ATOM 5632 N N . VAL B 1 299 ? -5.246 -21.875 -19.188 1 96.06 299 VAL B N 1
ATOM 5633 C CA . VAL B 1 299 ? -4.082 -21.375 -19.906 1 96.06 299 VAL B CA 1
ATOM 5634 C C . VAL B 1 299 ? -3.889 -19.891 -19.625 1 96.06 299 VAL B C 1
ATOM 5636 O O . VAL B 1 299 ? -2.76 -19.422 -19.469 1 96.06 299 VAL B O 1
ATOM 5639 N N . SER B 1 300 ? -4.93 -19.094 -19.609 1 94.19 300 SER B N 1
ATOM 5640 C CA . SER B 1 300 ? -4.809 -17.656 -19.359 1 94.19 300 SER B CA 1
ATOM 5641 C C . SER B 1 300 ? -4.23 -17.391 -17.969 1 94.19 300 SER B C 1
ATOM 5643 O O . SER B 1 300 ? -3.406 -16.484 -17.812 1 94.19 300 SER B O 1
ATOM 5645 N N . THR B 1 301 ? -4.723 -18.141 -17 1 96.19 301 THR B N 1
ATOM 5646 C CA . THR B 1 301 ? -4.211 -18.016 -15.648 1 96.19 301 THR B CA 1
ATOM 5647 C C . THR B 1 301 ? -2.734 -18.391 -15.586 1 96.19 301 THR B C 1
ATOM 5649 O O . THR B 1 301 ? -1.938 -17.719 -14.93 1 96.19 301 THR B O 1
ATOM 5652 N N . LEU B 1 302 ? -2.361 -19.406 -16.312 1 97.5 302 LEU B N 1
ATOM 5653 C CA . LEU B 1 302 ? -0.981 -19.875 -16.312 1 97.5 302 LEU B CA 1
ATOM 5654 C C . LEU B 1 302 ? -0.065 -18.875 -17 1 97.5 302 LEU B C 1
ATOM 5656 O O . LEU B 1 302 ? 1.086 -18.688 -16.594 1 97.5 302 LEU B O 1
ATOM 5660 N N . ILE B 1 303 ? -0.555 -18.266 -17.984 1 95.31 303 ILE B N 1
ATOM 5661 C CA . ILE B 1 303 ? 0.225 -17.234 -18.672 1 95.31 303 ILE B CA 1
ATOM 5662 C C . ILE B 1 303 ? 0.494 -16.078 -17.719 1 95.31 303 ILE B C 1
ATOM 5664 O O . ILE B 1 303 ? 1.606 -15.547 -17.688 1 95.31 303 ILE B O 1
ATOM 5668 N N . PHE B 1 304 ? -0.469 -15.727 -17.031 1 93.88 304 PHE B N 1
ATOM 5669 C CA . PHE B 1 304 ? -0.245 -14.664 -16.062 1 93.88 304 PHE B CA 1
ATOM 5670 C C . PHE B 1 304 ? 0.766 -15.094 -15 1 93.88 304 PHE B C 1
ATOM 5672 O O . PHE B 1 304 ? 1.659 -14.328 -14.641 1 93.88 304 PHE B O 1
ATOM 5679 N N . ALA B 1 305 ? 0.577 -16.266 -14.453 1 95.75 305 ALA B N 1
ATOM 5680 C CA . ALA B 1 305 ? 1.54 -16.781 -13.484 1 95.75 305 ALA B CA 1
ATOM 5681 C C . ALA B 1 305 ? 2.955 -16.766 -14.055 1 95.75 305 ALA B C 1
ATOM 5683 O O . ALA B 1 305 ? 3.9 -16.344 -13.383 1 95.75 305 ALA B O 1
ATOM 5684 N N . PHE B 1 306 ? 3.035 -17.188 -15.242 1 96 306 PHE B N 1
ATOM 5685 C CA . PHE B 1 306 ? 4.301 -17.234 -15.961 1 96 306 PHE B CA 1
ATOM 5686 C C . PHE B 1 306 ? 4.938 -15.852 -16.047 1 96 306 PHE B C 1
ATOM 5688 O O . PHE B 1 306 ? 6.133 -15.695 -15.781 1 96 306 PHE B O 1
ATOM 5695 N N . THR B 1 307 ? 4.141 -14.891 -16.297 1 93.69 307 THR B N 1
ATOM 5696 C CA . THR B 1 307 ? 4.668 -13.562 -16.562 1 93.69 307 THR B CA 1
ATOM 5697 C C . THR B 1 307 ? 4.863 -12.781 -15.273 1 93.69 307 THR B C 1
ATOM 5699 O O . THR B 1 307 ? 5.789 -11.977 -15.164 1 93.69 307 THR B O 1
ATOM 5702 N N . SER B 1 308 ? 4.031 -12.977 -14.289 1 91.5 308 SER B N 1
ATOM 5703 C CA . SER B 1 308 ? 4.129 -12.242 -13.039 1 91.5 308 SER B CA 1
ATOM 5704 C C . SER B 1 308 ? 5.199 -12.828 -12.125 1 91.5 308 SER B C 1
ATOM 5706 O O . SER B 1 308 ? 5.668 -12.172 -11.203 1 91.5 308 SER B O 1
ATOM 5708 N N . ARG B 1 309 ? 5.43 -14.141 -12.273 1 92.38 309 ARG B N 1
ATOM 5709 C CA . ARG B 1 309 ? 6.387 -14.891 -11.469 1 92.38 309 ARG B CA 1
ATOM 5710 C C . ARG B 1 309 ? 6.012 -14.852 -9.992 1 92.38 309 ARG B C 1
ATOM 5712 O O . ARG B 1 309 ? 6.891 -14.797 -9.125 1 92.38 309 ARG B O 1
ATOM 5719 N N . SER B 1 310 ? 4.672 -14.797 -9.75 1 91.62 310 SER B N 1
ATOM 5720 C CA . SER B 1 310 ? 4.195 -14.742 -8.375 1 91.62 310 SER B CA 1
ATOM 5721 C C . SER B 1 310 ? 2.959 -15.617 -8.188 1 91.62 310 SER B C 1
ATOM 5723 O O . SER B 1 310 ? 1.872 -15.281 -8.656 1 91.62 310 SER B O 1
ATOM 5725 N N . SER B 1 311 ? 3.199 -16.672 -7.395 1 93.75 311 SER B N 1
ATOM 5726 C CA . SER B 1 311 ? 2.062 -17.531 -7.074 1 93.75 311 SER B CA 1
ATOM 5727 C C . SER B 1 311 ? 1.056 -16.812 -6.188 1 93.75 311 SER B C 1
ATOM 5729 O O . SER B 1 311 ? -0.155 -16.984 -6.34 1 93.75 311 SER B O 1
ATOM 5731 N N . ALA B 1 312 ? 1.618 -16 -5.293 1 91.06 312 ALA B N 1
ATOM 5732 C CA . ALA B 1 312 ? 0.761 -15.258 -4.371 1 91.06 312 ALA B CA 1
ATOM 5733 C C . ALA B 1 312 ? -0.107 -14.25 -5.125 1 91.06 312 ALA B C 1
ATOM 5735 O O . ALA B 1 312 ? -1.306 -14.133 -4.855 1 91.06 312 ALA B O 1
ATOM 5736 N N . ALA B 1 313 ? 0.504 -13.531 -6.035 1 91.38 313 ALA B N 1
ATOM 5737 C CA . ALA B 1 313 ? -0.229 -12.523 -6.805 1 91.38 313 ALA B CA 1
ATOM 5738 C C . ALA B 1 313 ? -1.267 -13.18 -7.711 1 91.38 313 ALA B C 1
ATOM 5740 O O . ALA B 1 313 ? -2.211 -12.523 -8.156 1 91.38 313 ALA B O 1
ATOM 5741 N N . THR B 1 314 ? -1.167 -14.453 -7.969 1 95.31 314 THR B N 1
ATOM 5742 C CA . THR B 1 314 ? -2.049 -15.156 -8.898 1 95.31 314 THR B CA 1
ATOM 5743 C C . THR B 1 314 ? -3.246 -15.75 -8.164 1 95.31 314 THR B C 1
ATOM 5745 O O . THR B 1 314 ? -4.152 -16.297 -8.789 1 95.31 314 THR B O 1
ATOM 5748 N N . ILE B 1 315 ? -3.312 -15.648 -6.863 1 94.69 315 ILE B N 1
ATOM 5749 C CA . ILE B 1 315 ? -4.336 -16.297 -6.051 1 94.69 315 ILE B CA 1
ATOM 5750 C C . ILE B 1 315 ? -5.723 -15.859 -6.516 1 94.69 315 ILE B C 1
ATOM 5752 O O . ILE B 1 315 ? -6.59 -16.703 -6.77 1 94.69 315 ILE B O 1
ATOM 5756 N N . PRO B 1 316 ? -5.945 -14.523 -6.719 1 93.75 316 PRO B N 1
ATOM 5757 C CA . PRO B 1 316 ? -7.297 -14.117 -7.117 1 93.75 316 PRO B CA 1
ATOM 5758 C C . PRO B 1 316 ? -7.719 -14.711 -8.461 1 93.75 316 PRO B C 1
ATOM 5760 O O . PRO B 1 316 ? -8.836 -15.211 -8.594 1 93.75 316 PRO B O 1
ATOM 5763 N N . LEU B 1 317 ? -6.816 -14.68 -9.398 1 94.25 317 LEU B N 1
ATOM 5764 C CA . LEU B 1 317 ? -7.113 -15.234 -10.719 1 94.25 317 LEU B CA 1
ATOM 5765 C C . LEU B 1 317 ? -7.258 -16.75 -10.648 1 94.25 317 LEU B C 1
ATOM 5767 O O . LEU B 1 317 ? -8.086 -17.328 -11.352 1 94.25 317 LEU B O 1
ATOM 5771 N N . ASN B 1 318 ? -6.477 -17.359 -9.828 1 97 318 ASN B N 1
ATOM 5772 C CA . ASN B 1 318 ? -6.547 -18.797 -9.57 1 97 318 ASN B CA 1
ATOM 5773 C C . ASN B 1 318 ? -7.918 -19.203 -9.031 1 97 318 ASN B C 1
ATOM 5775 O O . ASN B 1 318 ? -8.547 -20.125 -9.555 1 97 318 ASN B O 1
ATOM 5779 N N . ILE B 1 319 ? -8.383 -18.484 -8.047 1 95.5 319 ILE B N 1
ATOM 5780 C CA . ILE B 1 319 ? -9.672 -18.781 -7.426 1 95.5 319 ILE B CA 1
ATOM 5781 C C . ILE B 1 319 ? -10.789 -18.578 -8.445 1 95.5 319 ILE B C 1
ATOM 5783 O O . ILE B 1 319 ? -11.68 -19.422 -8.57 1 95.5 319 ILE B O 1
ATOM 5787 N N . GLU B 1 320 ? -10.68 -17.516 -9.156 1 94.19 320 GLU B N 1
ATOM 5788 C CA . GLU B 1 320 ? -11.695 -17.234 -10.164 1 94.19 320 GLU B CA 1
ATOM 5789 C C . GLU B 1 320 ? -11.742 -18.312 -11.234 1 94.19 320 GLU B C 1
ATOM 5791 O O . GLU B 1 320 ? -12.82 -18.75 -11.641 1 94.19 320 GLU B O 1
ATOM 5796 N N . THR B 1 321 ? -10.664 -18.734 -11.695 1 96.12 321 THR B N 1
ATOM 5797 C CA . THR B 1 321 ? -10.586 -19.797 -12.703 1 96.12 321 THR B CA 1
ATOM 5798 C C . THR B 1 321 ? -11.164 -21.094 -12.172 1 96.12 321 THR B C 1
ATOM 5800 O O . THR B 1 321 ? -11.953 -21.766 -12.844 1 96.12 321 THR B O 1
ATOM 5803 N N . GLN B 1 322 ? -10.844 -21.438 -10.984 1 97.38 322 GLN B N 1
ATOM 5804 C CA . GLN B 1 322 ? -11.336 -22.672 -10.391 1 97.38 322 GLN B CA 1
ATOM 5805 C C . GLN B 1 322 ? -12.852 -22.641 -10.227 1 97.38 322 GLN B C 1
ATOM 5807 O O . GLN B 1 322 ? -13.539 -23.609 -10.547 1 97.38 322 GLN B O 1
ATOM 5812 N N . THR B 1 323 ? -13.328 -21.516 -9.75 1 94.94 323 THR B N 1
ATOM 5813 C CA . THR B 1 323 ? -14.75 -21.453 -9.414 1 94.94 323 THR B CA 1
ATOM 5814 C C . THR B 1 323 ? -15.594 -21.25 -10.664 1 94.94 323 THR B C 1
ATOM 5816 O O . THR B 1 323 ? -16.547 -21.984 -10.898 1 94.94 323 THR B O 1
ATOM 5819 N N . LYS B 1 324 ? -15.172 -20.438 -11.57 1 93.31 324 LYS B N 1
ATOM 5820 C CA . LYS B 1 324 ? -16.016 -20.031 -12.68 1 93.31 324 LYS B CA 1
ATOM 5821 C C . LYS B 1 324 ? -15.789 -20.906 -13.906 1 93.31 324 LYS B C 1
ATOM 5823 O O . LYS B 1 324 ? -16.703 -21.125 -14.695 1 93.31 324 LYS B O 1
ATOM 5828 N N . LYS B 1 325 ? -14.602 -21.422 -14.031 1 95.19 325 LYS B N 1
ATOM 5829 C CA . LYS B 1 325 ? -14.305 -22.188 -15.242 1 95.19 325 LYS B CA 1
ATOM 5830 C C . LYS B 1 325 ? -14.234 -23.672 -14.938 1 95.19 325 LYS B C 1
ATOM 5832 O O . LYS B 1 325 ? -14.68 -24.5 -15.742 1 95.19 325 LYS B O 1
ATOM 5837 N N . LEU B 1 326 ? -13.766 -24.031 -13.797 1 97 326 LEU B N 1
ATOM 5838 C CA . LEU B 1 326 ? -13.531 -25.438 -13.523 1 97 326 LEU B CA 1
ATOM 5839 C C . LEU B 1 326 ? -14.648 -26.016 -12.648 1 97 326 LEU B C 1
ATOM 5841 O O . LEU B 1 326 ? -14.766 -27.234 -12.508 1 97 326 LEU B O 1
ATOM 5845 N N . GLY B 1 327 ? -15.383 -25.156 -11.977 1 96.19 327 GLY B N 1
ATOM 5846 C CA . GLY B 1 327 ? -16.547 -25.609 -11.234 1 96.19 327 GLY B CA 1
ATOM 5847 C C . GLY B 1 327 ? -16.219 -26.047 -9.82 1 96.19 327 GLY B C 1
ATOM 5848 O O . GLY B 1 327 ? -17.031 -26.688 -9.156 1 96.19 327 GLY B O 1
ATOM 5849 N N . VAL B 1 328 ? -15.094 -25.719 -9.352 1 96.5 328 VAL B N 1
ATOM 5850 C CA . VAL B 1 328 ? -14.68 -26.047 -7.988 1 96.5 328 VAL B CA 1
ATOM 5851 C C . VAL B 1 328 ? -15.367 -25.094 -7.004 1 96.5 328 VAL B C 1
ATOM 5853 O O . VAL B 1 328 ? -15.508 -23.906 -7.285 1 96.5 328 VAL B O 1
ATOM 5856 N N . SER B 1 329 ? -15.781 -25.625 -5.918 1 94.19 329 SER B N 1
ATOM 5857 C CA . SER B 1 329 ? -16.453 -24.797 -4.926 1 94.19 329 SER B CA 1
ATOM 5858 C C . SER B 1 329 ? -15.523 -23.719 -4.391 1 94.19 329 SER B C 1
ATOM 5860 O O . SER B 1 329 ? -14.305 -23.875 -4.387 1 94.19 329 SER B O 1
ATOM 5862 N N . GLU B 1 330 ? -16.078 -22.672 -3.912 1 92 330 GLU B N 1
ATOM 5863 C CA . GLU B 1 330 ? -15.328 -21.531 -3.418 1 92 330 GLU B CA 1
ATOM 5864 C C . GLU B 1 330 ? -14.414 -21.922 -2.26 1 92 330 GLU B C 1
ATOM 5866 O O . GLU B 1 330 ? -13.273 -21.484 -2.182 1 92 330 GLU B O 1
ATOM 5871 N N . GLY B 1 331 ? -14.938 -22.75 -1.399 1 90.94 331 GLY B N 1
ATOM 5872 C CA . GLY B 1 331 ? -14.141 -23.188 -0.268 1 90.94 331 GLY B CA 1
ATOM 5873 C C . GLY B 1 331 ? -12.898 -23.953 -0.679 1 90.94 331 GLY B C 1
ATOM 5874 O O . GLY B 1 331 ? -11.789 -23.641 -0.24 1 90.94 331 GLY B O 1
ATOM 5875 N N . VAL B 1 332 ? -13.109 -24.906 -1.524 1 94.94 332 VAL B N 1
ATOM 5876 C CA . VAL B 1 332 ? -12.008 -25.734 -1.993 1 94.94 332 VAL B CA 1
ATOM 5877 C C . VAL B 1 332 ? -11.023 -24.891 -2.797 1 94.94 332 VAL B C 1
ATOM 5879 O O . VAL B 1 332 ? -9.805 -25 -2.617 1 94.94 332 VAL B O 1
ATOM 5882 N N . ALA B 1 333 ? -11.555 -24 -3.643 1 96.25 333 ALA B N 1
ATOM 5883 C CA . ALA B 1 333 ? -10.727 -23.156 -4.496 1 96.25 333 ALA B CA 1
ATOM 5884 C C . ALA B 1 333 ? -9.852 -22.219 -3.664 1 96.25 333 ALA B C 1
ATOM 5886 O O . ALA B 1 333 ? -8.664 -22.062 -3.951 1 96.25 333 ALA B O 1
ATOM 5887 N N . ASN B 1 334 ? -10.383 -21.641 -2.695 1 93.38 334 ASN B N 1
ATOM 5888 C CA . ASN B 1 334 ? -9.633 -20.719 -1.848 1 93.38 334 ASN B CA 1
ATOM 5889 C C . ASN B 1 334 ? -8.547 -21.453 -1.055 1 93.38 334 ASN B C 1
ATOM 5891 O O . ASN B 1 334 ? -7.422 -20.953 -0.933 1 93.38 334 ASN B O 1
ATOM 5895 N N . LEU B 1 335 ? -8.867 -22.594 -0.536 1 93.12 335 LEU B N 1
ATOM 5896 C CA . LEU B 1 335 ? -7.906 -23.344 0.25 1 93.12 335 LEU B CA 1
ATOM 5897 C C . LEU B 1 335 ? -6.762 -23.844 -0.627 1 93.12 335 LEU B C 1
ATOM 5899 O O . LEU B 1 335 ? -5.59 -23.719 -0.258 1 93.12 335 LEU B O 1
ATOM 5903 N N . SER B 1 336 ? -7.156 -24.422 -1.747 1 96.81 336 SER B N 1
ATOM 5904 C CA . SER B 1 336 ? -6.121 -24.953 -2.621 1 96.81 336 SER B CA 1
ATOM 5905 C C . SER B 1 336 ? -5.211 -23.859 -3.15 1 96.81 336 SER B C 1
ATOM 5907 O O . SER B 1 336 ? -3.998 -24.031 -3.256 1 96.81 336 SER B O 1
ATOM 5909 N N . ALA B 1 337 ? -5.77 -22.672 -3.518 1 95.88 337 ALA B N 1
ATOM 5910 C CA . ALA B 1 337 ? -4.98 -21.547 -4.008 1 95.88 337 ALA B CA 1
ATOM 5911 C C . ALA B 1 337 ? -4.07 -21 -2.914 1 95.88 337 ALA B C 1
ATOM 5913 O O . ALA B 1 337 ? -2.896 -20.703 -3.162 1 95.88 337 ALA B O 1
ATOM 5914 N N . SER B 1 338 ? -4.566 -20.891 -1.718 1 92.44 338 SER B N 1
ATOM 5915 C CA . SER B 1 338 ? -3.807 -20.328 -0.607 1 92.44 338 SER B CA 1
ATOM 5916 C C . SER B 1 338 ? -2.688 -21.266 -0.168 1 92.44 338 SER B C 1
ATOM 5918 O O . SER B 1 338 ? -1.537 -20.844 -0.026 1 92.44 338 SER B O 1
ATOM 5920 N N . PHE B 1 339 ? -3.033 -22.531 0.007 1 92.19 339 PHE B N 1
ATOM 5921 C CA . PHE B 1 339 ? -2.023 -23.516 0.387 1 92.19 339 PHE B CA 1
ATOM 5922 C C . PHE B 1 339 ? -0.99 -23.688 -0.721 1 92.19 339 PHE B C 1
ATOM 5924 O O . PHE B 1 339 ? 0.215 -23.688 -0.457 1 92.19 339 PHE B O 1
ATOM 5931 N N . GLY B 1 340 ? -1.457 -23.766 -1.864 1 94.31 340 GLY B N 1
ATOM 5932 C CA . GLY B 1 340 ? -0.588 -24.031 -2.998 1 94.31 340 GLY B CA 1
ATOM 5933 C C . GLY B 1 340 ? 0.385 -22.906 -3.289 1 94.31 340 GLY B C 1
ATOM 5934 O O . GLY B 1 340 ? 1.392 -23.109 -3.971 1 94.31 340 GLY B O 1
ATOM 5935 N N . ALA B 1 341 ? 0.058 -21.719 -2.832 1 91.81 341 ALA B N 1
ATOM 5936 C CA . ALA B 1 341 ? 0.945 -20.578 -3.051 1 91.81 341 ALA B CA 1
ATOM 5937 C C . ALA B 1 341 ? 2.17 -20.656 -2.145 1 91.81 341 ALA B C 1
ATOM 5939 O O . ALA B 1 341 ? 3.174 -19.984 -2.389 1 91.81 341 ALA B O 1
ATOM 5940 N N . THR B 1 342 ? 2.107 -21.594 -1.156 1 87.5 342 THR B N 1
ATOM 5941 C CA . THR B 1 342 ? 3.203 -21.594 -0.194 1 87.5 342 THR B CA 1
ATOM 5942 C C . THR B 1 342 ? 3.682 -23 0.102 1 87.5 342 THR B C 1
ATOM 5944 O O . THR B 1 342 ? 4.848 -23.219 0.433 1 87.5 342 THR B O 1
ATOM 5947 N N . ILE B 1 343 ? 2.801 -23.891 0.038 1 89.81 343 ILE B N 1
ATOM 5948 C CA . ILE B 1 343 ? 3.123 -25.266 0.397 1 89.81 343 ILE B CA 1
ATOM 5949 C C . ILE B 1 343 ? 3.162 -26.141 -0.86 1 89.81 343 ILE B C 1
ATOM 5951 O O . ILE B 1 343 ? 2.279 -26.047 -1.716 1 89.81 343 ILE B O 1
ATOM 5955 N N . GLY B 1 344 ? 4.203 -26.906 -0.907 1 92.62 344 GLY B N 1
ATOM 5956 C CA . GLY B 1 344 ? 4.227 -27.938 -1.937 1 92.62 344 GLY B CA 1
ATOM 5957 C C . GLY B 1 344 ? 4.352 -27.375 -3.34 1 92.62 344 GLY B C 1
ATOM 5958 O O . GLY B 1 344 ? 3.691 -27.844 -4.266 1 92.62 344 GLY B O 1
ATOM 5959 N N . GLN B 1 345 ? 5.09 -26.359 -3.477 1 94.38 345 GLN B N 1
ATOM 5960 C CA . GLN B 1 345 ? 5.285 -25.766 -4.789 1 94.38 345 GLN B CA 1
ATOM 5961 C C . GLN B 1 345 ? 6.156 -26.641 -5.68 1 94.38 345 GLN B C 1
ATOM 5963 O O . GLN B 1 345 ? 7.375 -26.703 -5.5 1 94.38 345 GLN B O 1
ATOM 5968 N N . ASN B 1 346 ? 5.527 -27.203 -6.684 1 97.25 346 ASN B N 1
ATOM 5969 C CA . ASN B 1 346 ? 6.203 -28.203 -7.5 1 97.25 346 ASN B CA 1
ATOM 5970 C C . ASN B 1 346 ? 7.457 -27.641 -8.156 1 97.25 346 ASN B C 1
ATOM 5972 O O . ASN B 1 346 ? 8.477 -28.328 -8.242 1 97.25 346 ASN B O 1
ATOM 5976 N N . GLY B 1 347 ? 7.352 -26.453 -8.594 1 96.25 347 GLY B N 1
ATOM 5977 C CA . GLY B 1 347 ? 8.492 -25.844 -9.266 1 96.25 347 GLY B CA 1
ATOM 5978 C C . GLY B 1 347 ? 9.539 -25.312 -8.312 1 96.25 347 GLY B C 1
ATOM 5979 O O . GLY B 1 347 ? 10.703 -25.703 -8.367 1 96.25 347 GLY B O 1
ATOM 5980 N N . CYS B 1 348 ? 9.164 -24.516 -7.402 1 93.5 348 CYS B N 1
ATOM 5981 C CA . CYS B 1 348 ? 10.055 -23.766 -6.535 1 93.5 348 CYS B CA 1
ATOM 5982 C C . CYS B 1 348 ? 10.578 -24.641 -5.398 1 93.5 348 CYS B C 1
ATOM 5984 O O . CYS B 1 348 ? 11.727 -24.484 -4.969 1 93.5 348 CYS B O 1
ATOM 5986 N N . ALA B 1 349 ? 9.773 -25.531 -4.953 1 93.75 349 ALA B N 1
ATOM 5987 C CA . ALA B 1 349 ? 10.156 -26.312 -3.785 1 93.75 349 ALA B CA 1
ATOM 5988 C C . ALA B 1 349 ? 10.406 -27.766 -4.164 1 93.75 349 ALA B C 1
ATOM 5990 O O . ALA B 1 349 ? 10.961 -28.531 -3.375 1 93.75 349 ALA B O 1
ATOM 5991 N N . GLY B 1 350 ? 10.062 -28.188 -5.305 1 96.31 350 GLY B N 1
ATOM 5992 C CA . GLY B 1 350 ? 10.227 -29.562 -5.762 1 96.31 350 GLY B CA 1
ATOM 5993 C C . GLY B 1 350 ? 11.367 -29.719 -6.75 1 96.31 350 GLY B C 1
ATOM 5994 O O . GLY B 1 350 ? 12.477 -30.094 -6.371 1 96.31 350 GLY B O 1
ATOM 5995 N N . ILE B 1 351 ? 11.164 -29.234 -7.855 1 97.62 351 ILE B N 1
ATOM 5996 C CA . ILE B 1 351 ? 12.094 -29.438 -8.961 1 97.62 351 ILE B CA 1
ATOM 5997 C C . ILE B 1 351 ? 13.391 -28.688 -8.695 1 97.62 351 ILE B C 1
ATOM 5999 O O . ILE B 1 351 ? 14.484 -29.266 -8.797 1 97.62 351 ILE B O 1
ATOM 6003 N N . TYR B 1 352 ? 13.281 -27.484 -8.352 1 95.38 352 TYR B N 1
ATOM 6004 C CA . TYR B 1 352 ? 14.445 -26.609 -8.258 1 95.38 352 TYR B CA 1
ATOM 6005 C C . TYR B 1 352 ? 15.438 -27.125 -7.227 1 95.38 352 TYR B C 1
ATOM 6007 O O . TYR B 1 352 ? 16.594 -27.391 -7.551 1 95.38 352 TYR B O 1
ATOM 6015 N N . PRO B 1 353 ? 15.086 -27.297 -5.996 1 94.5 353 PRO B N 1
ATOM 6016 C CA . PRO B 1 353 ? 16.062 -27.781 -5.02 1 94.5 353 PRO B CA 1
ATOM 6017 C C . PRO B 1 353 ? 16.578 -29.172 -5.355 1 94.5 353 PRO B C 1
ATOM 6019 O O . PRO B 1 353 ? 17.75 -29.484 -5.082 1 94.5 353 PRO B O 1
ATOM 6022 N N . ALA B 1 354 ? 15.75 -29.984 -5.926 1 97 354 ALA B N 1
ATOM 6023 C CA . ALA B 1 354 ? 16.188 -31.328 -6.305 1 97 354 ALA B CA 1
ATOM 6024 C C . ALA B 1 354 ? 17.266 -31.281 -7.379 1 97 354 ALA B C 1
ATOM 6026 O O . ALA B 1 354 ? 18.281 -31.984 -7.285 1 97 354 ALA B O 1
ATOM 6027 N N . MET B 1 355 ? 17.047 -30.469 -8.336 1 96.56 355 MET B N 1
ATOM 6028 C CA . MET B 1 355 ? 18.016 -30.328 -9.414 1 96.56 355 MET B CA 1
ATOM 6029 C C . MET B 1 355 ? 19.344 -29.766 -8.883 1 96.56 355 MET B C 1
ATOM 6031 O O . MET B 1 355 ? 20.406 -30.234 -9.266 1 96.56 355 MET B O 1
ATOM 6035 N N . LEU B 1 356 ? 19.25 -28.812 -8.047 1 94.38 356 LEU B N 1
ATOM 6036 C CA . LEU B 1 356 ? 20.438 -28.203 -7.461 1 94.38 356 LEU B CA 1
ATOM 6037 C C . LEU B 1 356 ? 21.25 -29.219 -6.664 1 94.38 356 LEU B C 1
ATOM 6039 O O . LEU B 1 356 ? 22.469 -29.281 -6.773 1 94.38 356 LEU B O 1
ATOM 6043 N N . ALA B 1 357 ? 20.547 -29.984 -5.867 1 95.56 357 ALA B N 1
ATOM 6044 C CA . ALA B 1 357 ? 21.219 -30.969 -5.027 1 95.56 357 ALA B CA 1
ATOM 6045 C C . ALA B 1 357 ? 21.969 -31.984 -5.875 1 95.56 357 ALA B C 1
ATOM 6047 O O . ALA B 1 357 ? 23.125 -32.312 -5.586 1 95.56 357 ALA B O 1
ATOM 6048 N N . VAL B 1 358 ? 21.344 -32.406 -6.91 1 96.06 358 VAL B N 1
ATOM 6049 C CA . VAL B 1 358 ? 21.969 -33.406 -7.777 1 96.06 358 VAL B CA 1
ATOM 6050 C C . VAL B 1 358 ? 23.156 -32.781 -8.516 1 96.06 358 VAL B C 1
ATOM 6052 O O . VAL B 1 358 ? 24.172 -33.438 -8.703 1 96.06 358 VAL B O 1
ATOM 6055 N N . MET B 1 359 ? 23.016 -31.609 -8.914 1 94 359 MET B N 1
ATOM 6056 C CA . MET B 1 359 ? 24.062 -30.906 -9.641 1 94 359 MET B CA 1
ATOM 6057 C C . MET B 1 359 ? 25.266 -30.641 -8.742 1 94 359 MET B C 1
ATOM 6059 O O . MET B 1 359 ? 26.406 -30.688 -9.188 1 94 359 MET B O 1
ATOM 6063 N N . ILE B 1 360 ? 25.047 -30.406 -7.555 1 93.31 360 ILE B N 1
ATOM 6064 C CA . ILE B 1 360 ? 26.062 -29.938 -6.633 1 93.31 360 ILE B CA 1
ATOM 6065 C C . ILE B 1 360 ? 26.734 -31.141 -5.957 1 93.31 360 ILE B C 1
ATOM 6067 O O . ILE B 1 360 ? 27.922 -31.078 -5.613 1 93.31 360 ILE B O 1
ATOM 6071 N N . ALA B 1 361 ? 26.031 -32.219 -5.789 1 93.81 361 ALA B N 1
ATOM 6072 C CA . ALA B 1 361 ? 26.5 -33.344 -5.023 1 93.81 361 ALA B CA 1
ATOM 6073 C C . ALA B 1 361 ? 27.859 -33.844 -5.52 1 93.81 361 ALA B C 1
ATOM 6075 O O . ALA B 1 361 ? 28.797 -33.969 -4.734 1 93.81 361 ALA B O 1
ATOM 6076 N N . PRO B 1 362 ? 28.047 -34 -6.789 1 91.88 362 PRO B N 1
ATOM 6077 C CA . PRO B 1 362 ? 29.359 -34.438 -7.246 1 91.88 362 PRO B CA 1
ATOM 6078 C C . PRO B 1 362 ? 30.469 -33.438 -6.938 1 91.88 362 PRO B C 1
ATOM 6080 O O . PRO B 1 362 ? 31.594 -33.844 -6.586 1 91.88 362 PRO B O 1
ATOM 6083 N N . ALA B 1 363 ? 30.188 -32.25 -7.129 1 88.56 363 ALA B N 1
ATOM 6084 C CA . ALA B 1 363 ? 31.172 -31.219 -6.844 1 88.56 363 ALA B CA 1
ATOM 6085 C C . ALA B 1 363 ? 31.547 -31.219 -5.367 1 88.56 363 ALA B C 1
ATOM 6087 O O . ALA B 1 363 ? 32.656 -30.797 -5.004 1 88.56 363 ALA B O 1
ATOM 6088 N N . ALA B 1 364 ? 30.656 -31.641 -4.559 1 90.38 364 ALA B N 1
ATOM 6089 C CA . ALA B 1 364 ? 30.891 -31.703 -3.121 1 90.38 364 ALA B CA 1
ATOM 6090 C C . ALA B 1 364 ? 31.438 -33.062 -2.723 1 90.38 364 ALA B C 1
ATOM 6092 O O . ALA B 1 364 ? 31.609 -33.344 -1.534 1 90.38 364 ALA B O 1
ATOM 6093 N N . GLY B 1 365 ? 31.625 -33.938 -3.621 1 89.94 365 GLY B N 1
ATOM 6094 C CA . GLY B 1 365 ? 32.188 -35.25 -3.354 1 89.94 365 GLY B CA 1
ATOM 6095 C C . GLY B 1 365 ? 31.141 -36.25 -2.889 1 89.94 365 GLY B C 1
ATOM 6096 O O . GLY B 1 365 ? 31.484 -37.281 -2.297 1 89.94 365 GLY B O 1
ATOM 6097 N N . VAL B 1 366 ? 29.938 -36 -3.033 1 93.06 366 VAL B N 1
ATOM 6098 C CA . VAL B 1 366 ? 28.859 -36.875 -2.611 1 93.06 366 VAL B CA 1
ATOM 6099 C C . VAL B 1 366 ? 28.344 -37.656 -3.811 1 93.06 366 VAL B C 1
ATOM 6101 O O . VAL B 1 366 ? 28.047 -37.094 -4.863 1 93.06 366 VAL B O 1
ATOM 6104 N N . GLU B 1 367 ? 28.203 -38.969 -3.652 1 92.56 367 GLU B N 1
ATOM 6105 C CA . GLU B 1 367 ? 27.734 -39.844 -4.73 1 92.56 367 GLU B CA 1
ATOM 6106 C C . GLU B 1 367 ? 26.203 -39.812 -4.816 1 92.56 367 GLU B C 1
ATOM 6108 O O . GLU B 1 367 ? 25.516 -39.906 -3.797 1 92.56 367 GLU B O 1
ATOM 6113 N N . VAL B 1 368 ? 25.75 -39.719 -5.973 1 95.19 368 VAL B N 1
ATOM 6114 C CA . VAL B 1 368 ? 24.312 -39.75 -6.207 1 95.19 368 VAL B CA 1
ATOM 6115 C C . VAL B 1 368 ? 23.844 -41.188 -6.41 1 95.19 368 VAL B C 1
ATOM 6117 O O . VAL B 1 368 ? 23.688 -41.656 -7.547 1 95.19 368 VAL B O 1
ATOM 6120 N N . ASN B 1 369 ? 23.609 -41.875 -5.34 1 95.12 369 ASN B N 1
ATOM 6121 C CA . ASN B 1 369 ? 23.094 -43.25 -5.359 1 95.12 369 ASN B CA 1
ATOM 6122 C C . ASN B 1 369 ? 21.625 -43.312 -4.973 1 95.12 369 ASN B C 1
ATOM 6124 O O . ASN B 1 369 ? 20.969 -42.25 -4.816 1 95.12 369 ASN B O 1
ATOM 6128 N N . LEU B 1 370 ? 21.078 -44.5 -4.926 1 95.5 370 LEU B N 1
ATOM 6129 C CA . LEU B 1 370 ? 19.656 -44.656 -4.664 1 95.5 370 LEU B CA 1
ATOM 6130 C C . LEU B 1 370 ? 19.281 -44.125 -3.293 1 95.5 370 LEU B C 1
ATOM 6132 O O . LEU B 1 370 ? 18.219 -43.531 -3.127 1 95.5 370 LEU B O 1
ATOM 6136 N N . SER B 1 371 ? 20.172 -44.344 -2.354 1 94.62 371 SER B N 1
ATOM 6137 C CA . SER B 1 371 ? 19.938 -43.812 -1.012 1 94.62 371 SER B CA 1
ATOM 6138 C C . SER B 1 371 ? 19.875 -42.281 -1.01 1 94.62 371 SER B C 1
ATOM 6140 O O . SER B 1 371 ? 19.016 -41.688 -0.348 1 94.62 371 SER B O 1
ATOM 6142 N N . PHE B 1 372 ? 20.828 -41.688 -1.669 1 95.94 372 PHE B N 1
ATOM 6143 C CA . PHE B 1 372 ? 20.844 -40.25 -1.813 1 95.94 372 PHE B CA 1
ATOM 6144 C C . PHE B 1 372 ? 19.547 -39.75 -2.455 1 95.94 372 PHE B C 1
ATOM 6146 O O . PHE B 1 372 ? 18.938 -38.781 -1.973 1 95.94 372 PHE B O 1
ATOM 6153 N N . ILE B 1 373 ? 19.125 -40.406 -3.459 1 97.38 373 ILE B N 1
ATOM 6154 C CA . ILE B 1 373 ? 17.969 -40.031 -4.242 1 97.38 373 ILE B CA 1
ATOM 6155 C C . ILE B 1 373 ? 16.703 -40.125 -3.381 1 97.38 373 ILE B C 1
ATOM 6157 O O . ILE B 1 373 ? 15.906 -39.188 -3.33 1 97.38 373 ILE B O 1
ATOM 6161 N N . LEU B 1 374 ? 16.516 -41.156 -2.707 1 97 374 LEU B N 1
ATOM 6162 C CA . LEU B 1 374 ? 15.328 -41.375 -1.878 1 97 374 LEU B CA 1
ATOM 6163 C C . LEU B 1 374 ? 15.297 -40.375 -0.724 1 97 374 LEU B C 1
ATOM 6165 O O . LEU B 1 374 ? 14.234 -39.844 -0.387 1 97 374 LEU B O 1
ATOM 6169 N N . THR B 1 375 ? 16.438 -40.188 -0.138 1 95.25 375 THR B N 1
ATOM 6170 C CA . THR B 1 375 ? 16.531 -39.188 0.94 1 95.25 375 THR B CA 1
ATOM 6171 C C . THR B 1 375 ? 16.203 -37.812 0.432 1 95.25 375 THR B C 1
ATOM 6173 O O . THR B 1 375 ? 15.492 -37.031 1.102 1 95.25 375 THR B O 1
ATOM 6176 N N . LEU B 1 376 ? 16.75 -37.5 -0.704 1 96.62 376 LEU B N 1
ATOM 6177 C CA . LEU B 1 376 ? 16.516 -36.188 -1.3 1 96.62 376 LEU B CA 1
ATOM 6178 C C . LEU B 1 376 ? 15.031 -36 -1.573 1 96.62 376 LEU B C 1
ATOM 6180 O O . LEU B 1 376 ? 14.492 -34.906 -1.292 1 96.62 376 LEU B O 1
ATOM 6184 N N . ILE B 1 377 ? 14.352 -36.938 -2.115 1 97.56 377 ILE B N 1
ATOM 6185 C CA . ILE B 1 377 ? 12.93 -36.844 -2.393 1 97.56 377 ILE B CA 1
ATOM 6186 C C . ILE B 1 377 ? 12.164 -36.594 -1.092 1 97.56 377 ILE B C 1
ATOM 6188 O O . ILE B 1 377 ? 11.289 -35.75 -1.027 1 97.56 377 ILE B O 1
ATOM 6192 N N . ALA B 1 378 ? 12.531 -37.312 -0.081 1 94.62 378 ALA B N 1
ATOM 6193 C CA . ALA B 1 378 ? 11.875 -37.156 1.217 1 94.62 378 ALA B CA 1
ATOM 6194 C C . ALA B 1 378 ? 12.117 -35.781 1.81 1 94.62 378 ALA B C 1
ATOM 6196 O O . ALA B 1 378 ? 11.195 -35.156 2.33 1 94.62 378 ALA B O 1
ATOM 6197 N N . VAL B 1 379 ? 13.336 -35.375 1.752 1 92.5 379 VAL B N 1
ATOM 6198 C CA . VAL B 1 379 ? 13.719 -34.062 2.305 1 92.5 379 VAL B CA 1
ATOM 6199 C C . VAL B 1 379 ? 12.977 -32.969 1.562 1 92.5 379 VAL B C 1
ATOM 6201 O O . VAL B 1 379 ? 12.477 -32 2.18 1 92.5 379 VAL B O 1
ATOM 6204 N N . VAL B 1 380 ? 12.867 -33.094 0.281 1 94.69 380 VAL B N 1
ATOM 6205 C CA . VAL B 1 380 ? 12.188 -32.094 -0.543 1 94.69 380 VAL B CA 1
ATOM 6206 C C . VAL B 1 380 ? 10.703 -32.062 -0.198 1 94.69 380 VAL B C 1
ATOM 6208 O O . VAL B 1 380 ? 10.125 -30.969 -0.016 1 94.69 380 VAL B O 1
ATOM 6211 N N . ALA B 1 381 ? 10.125 -33.156 -0.073 1 93.06 381 ALA B N 1
ATOM 6212 C CA . ALA B 1 381 ? 8.703 -33.25 0.239 1 93.06 381 ALA B CA 1
ATOM 6213 C C . ALA B 1 381 ? 8.406 -32.625 1.604 1 93.06 381 ALA B C 1
ATOM 6215 O O . ALA B 1 381 ? 7.484 -31.828 1.738 1 93.06 381 ALA B O 1
ATOM 6216 N N . ILE B 1 382 ? 9.203 -32.938 2.523 1 87.38 382 ILE B N 1
ATOM 6217 C CA . ILE B 1 382 ? 8.984 -32.469 3.887 1 87.38 382 ILE B CA 1
ATOM 6218 C C . ILE B 1 382 ? 9.281 -30.953 3.963 1 87.38 382 ILE B C 1
ATOM 6220 O O . ILE B 1 382 ? 8.523 -30.203 4.562 1 87.38 382 ILE B O 1
ATOM 6224 N N . SER B 1 383 ? 10.367 -30.625 3.336 1 86.44 383 SER B N 1
ATOM 6225 C CA . SER B 1 383 ? 10.781 -29.234 3.383 1 86.44 383 SER B CA 1
ATOM 6226 C C . SER B 1 383 ? 9.789 -28.328 2.654 1 86.44 383 SER B C 1
ATOM 6228 O O . SER B 1 383 ? 9.672 -27.141 2.967 1 86.44 383 SER B O 1
ATOM 6230 N N . SER B 1 384 ? 9.078 -28.875 1.697 1 88.88 384 SER B N 1
ATOM 6231 C CA . SER B 1 384 ? 8.109 -28.078 0.938 1 88.88 384 SER B CA 1
ATOM 6232 C C . SER B 1 384 ? 6.973 -27.609 1.828 1 88.88 384 SER B C 1
ATOM 6234 O O . SER B 1 384 ? 6.289 -26.625 1.499 1 88.88 384 SER B O 1
ATOM 6236 N N . PHE B 1 385 ? 6.773 -28.234 2.918 1 78.38 385 PHE B N 1
ATOM 6237 C CA . PHE B 1 385 ? 5.832 -27.797 3.938 1 78.38 385 PHE B CA 1
ATOM 6238 C C . PHE B 1 385 ? 6.402 -26.609 4.715 1 78.38 385 PHE B C 1
ATOM 6240 O O . PHE B 1 385 ? 5.668 -25.688 5.082 1 78.38 385 PHE B O 1
ATOM 6247 N N . GLY B 1 386 ? 7.699 -26.672 4.906 1 67.19 386 GLY B N 1
ATOM 6248 C CA . GLY B 1 386 ? 8.383 -25.719 5.766 1 67.19 386 GLY B CA 1
ATOM 6249 C C . GLY B 1 386 ? 8.664 -24.391 5.086 1 67.19 386 GLY B C 1
ATOM 6250 O O . GLY B 1 386 ? 8.766 -23.359 5.746 1 67.19 386 GLY B O 1
ATOM 6251 N N . VAL B 1 387 ? 8.789 -24.422 3.844 1 73.12 387 VAL B N 1
ATOM 6252 C CA . VAL B 1 387 ? 9.148 -23.203 3.109 1 73.12 387 VAL B CA 1
ATOM 6253 C C . VAL B 1 387 ? 8.078 -22.141 3.314 1 73.12 387 VAL B C 1
ATOM 6255 O O . VAL B 1 387 ? 8.375 -20.938 3.312 1 73.12 387 VAL B O 1
ATOM 6258 N N . ALA B 1 388 ? 6.918 -22.594 3.529 1 68.94 388 ALA B N 1
ATOM 6259 C CA . ALA B 1 388 ? 5.797 -21.688 3.766 1 68.94 388 ALA B CA 1
ATOM 6260 C C . ALA B 1 388 ? 6.012 -20.859 5.031 1 68.94 388 ALA B C 1
ATOM 6262 O O . ALA B 1 388 ? 5.5 -19.75 5.148 1 68.94 388 ALA B O 1
ATOM 6263 N N . GLY B 1 389 ? 6.719 -21.359 5.949 1 57.44 389 GLY B N 1
ATOM 6264 C CA . GLY B 1 389 ? 6.945 -20.719 7.23 1 57.44 389 GLY B CA 1
ATOM 6265 C C . GLY B 1 389 ? 8.07 -19.688 7.188 1 57.44 389 GLY B C 1
ATOM 6266 O O . GLY B 1 389 ? 8.102 -18.766 8 1 57.44 389 GLY B O 1
ATOM 6267 N N . VAL B 1 390 ? 8.883 -19.844 6.316 1 60.53 390 VAL B N 1
ATOM 6268 C CA . VAL B 1 390 ? 10.07 -19 6.328 1 60.53 390 VAL B CA 1
ATOM 6269 C C . VAL B 1 390 ? 9.969 -17.953 5.227 1 60.53 390 VAL B C 1
ATOM 6271 O O . VAL B 1 390 ? 10.586 -16.891 5.309 1 60.53 390 VAL B O 1
ATOM 6274 N N . GLY B 1 391 ? 9.195 -18.062 4.418 1 60.34 391 GLY B N 1
ATOM 6275 C CA . GLY B 1 391 ? 9.086 -17.109 3.328 1 60.34 391 GLY B CA 1
ATOM 6276 C C . GLY B 1 391 ? 10.281 -17.125 2.395 1 60.34 391 GLY B C 1
AT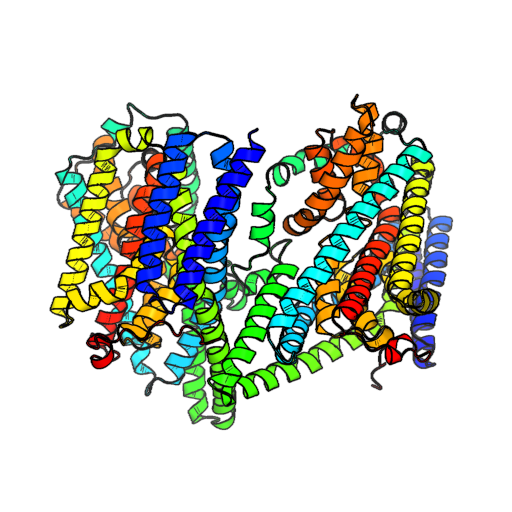OM 6277 O O . GLY B 1 391 ? 11.352 -17.609 2.76 1 60.34 391 GLY B O 1
ATOM 6278 N N . GLY B 1 392 ? 10.211 -16.953 1.065 1 64 392 GLY B N 1
ATOM 6279 C CA . GLY B 1 392 ? 11.391 -16.766 0.233 1 64 392 GLY B CA 1
ATOM 6280 C C . GLY B 1 392 ? 11.328 -17.531 -1.075 1 64 392 GLY B C 1
ATOM 6281 O O . GLY B 1 392 ? 12.258 -17.453 -1.882 1 64 392 GLY B O 1
ATOM 6282 N N . GLY B 1 393 ? 10.508 -18.234 -1.344 1 75.5 393 GLY B N 1
ATOM 6283 C CA . GLY B 1 393 ? 10.352 -18.812 -2.668 1 75.5 393 GLY B CA 1
ATOM 6284 C C . GLY B 1 393 ? 11.336 -19.938 -2.951 1 75.5 393 GLY B C 1
ATOM 6285 O O . GLY B 1 393 ? 11.633 -20.75 -2.07 1 75.5 393 GLY B O 1
ATOM 6286 N N . ALA B 1 394 ? 11.836 -20.031 -4.016 1 86.06 394 ALA B N 1
ATOM 6287 C CA . ALA B 1 394 ? 12.695 -21.109 -4.496 1 86.06 394 ALA B CA 1
ATOM 6288 C C . ALA B 1 394 ? 14.062 -21.062 -3.805 1 86.06 394 ALA B C 1
ATOM 6290 O O . ALA B 1 394 ? 14.633 -22.109 -3.492 1 86.06 394 ALA B O 1
ATOM 6291 N N . THR B 1 395 ? 14.516 -19.922 -3.508 1 82.56 395 THR B N 1
ATOM 6292 C CA . THR B 1 395 ? 15.836 -19.766 -2.9 1 82.56 395 THR B CA 1
ATOM 6293 C C . THR B 1 395 ? 15.859 -20.359 -1.501 1 82.56 395 THR B C 1
ATOM 6295 O O . THR B 1 395 ? 16.781 -21.125 -1.166 1 82.56 395 THR B O 1
ATOM 6298 N N . PHE B 1 396 ? 14.938 -20.094 -0.779 1 80.31 396 PHE B N 1
ATOM 6299 C CA . PHE B 1 396 ? 14.906 -20.609 0.585 1 80.31 396 PHE B CA 1
ATOM 6300 C C . PHE B 1 396 ? 14.656 -22.109 0.593 1 80.31 396 PHE B C 1
ATOM 6302 O O . PHE B 1 396 ? 15.195 -22.828 1.436 1 80.31 396 PHE B O 1
ATOM 6309 N N . ALA B 1 397 ? 13.805 -22.5 -0.278 1 86.62 397 ALA B N 1
ATOM 6310 C CA . ALA B 1 397 ? 13.594 -23.953 -0.41 1 86.62 397 ALA B CA 1
ATOM 6311 C C . ALA B 1 397 ? 14.906 -24.656 -0.72 1 86.62 397 ALA B C 1
ATOM 6313 O O . ALA B 1 397 ? 15.211 -25.703 -0.138 1 86.62 397 ALA B O 1
ATOM 6314 N N . ALA B 1 398 ? 15.656 -24.094 -1.54 1 89.12 398 ALA B N 1
ATOM 6315 C CA . ALA B 1 398 ? 16.953 -24.672 -1.914 1 89.12 398 ALA B CA 1
ATOM 6316 C C . ALA B 1 398 ? 17.906 -24.688 -0.728 1 89.12 398 ALA B C 1
ATOM 6318 O O . ALA B 1 398 ? 18.641 -25.656 -0.522 1 89.12 398 ALA B O 1
ATOM 6319 N N . LEU B 1 399 ? 17.906 -23.641 -0.01 1 85.75 399 LEU B N 1
ATOM 6320 C CA . LEU B 1 399 ? 18.797 -23.547 1.137 1 85.75 399 LEU B CA 1
ATOM 6321 C C . LEU B 1 399 ? 18.484 -24.625 2.164 1 85.75 399 LEU B C 1
ATOM 6323 O O . LEU B 1 399 ? 19.391 -25.25 2.707 1 85.75 399 LEU B O 1
ATOM 6327 N N . ILE B 1 400 ? 17.25 -24.828 2.408 1 84.69 400 ILE B N 1
ATOM 6328 C CA . ILE B 1 400 ? 16.828 -25.828 3.383 1 84.69 400 ILE B CA 1
ATOM 6329 C C . ILE B 1 400 ? 17.234 -27.219 2.906 1 84.69 400 ILE B C 1
ATOM 6331 O O . ILE B 1 400 ? 17.828 -27.984 3.666 1 84.69 400 ILE B O 1
ATOM 6335 N N . VAL B 1 401 ? 17 -27.516 1.683 1 89.81 401 VAL B N 1
ATOM 6336 C CA . VAL B 1 401 ? 17.281 -28.844 1.14 1 89.81 401 VAL B CA 1
ATOM 6337 C C . VAL B 1 401 ? 18.781 -29.094 1.093 1 89.81 401 VAL B C 1
ATOM 6339 O O . VAL B 1 401 ? 19.266 -30.125 1.538 1 89.81 401 VAL B O 1
ATOM 6342 N N . LEU B 1 402 ? 19.547 -28.109 0.559 1 90.38 402 LEU B N 1
ATOM 6343 C CA . LEU B 1 402 ? 21 -28.266 0.442 1 90.38 402 LEU B CA 1
ATOM 6344 C C . LEU B 1 402 ? 21.641 -28.406 1.817 1 90.38 402 LEU B C 1
ATOM 6346 O O . LEU B 1 402 ? 22.516 -29.234 2.016 1 90.38 402 LEU B O 1
ATOM 6350 N N . SER B 1 403 ? 21.203 -27.562 2.693 1 87.56 403 SER B N 1
ATOM 6351 C CA . SER B 1 403 ? 21.75 -27.625 4.043 1 87.56 403 SER B CA 1
ATOM 6352 C C . SER B 1 403 ? 21.422 -28.969 4.703 1 87.56 403 SER B C 1
ATOM 6354 O O . SER B 1 403 ? 22.266 -29.562 5.367 1 87.56 403 SER B O 1
ATOM 6356 N N . THR B 1 404 ? 20.203 -29.422 4.605 1 87.12 404 THR B N 1
ATOM 6357 C CA . THR B 1 404 ? 19.781 -30.703 5.176 1 87.12 404 THR B CA 1
ATOM 6358 C C . THR B 1 404 ? 20.578 -31.844 4.566 1 87.12 404 THR B C 1
ATOM 6360 O O . THR B 1 404 ? 20.891 -32.844 5.25 1 87.12 404 THR B O 1
ATOM 6363 N N . MET B 1 405 ? 20.922 -31.688 3.273 1 91.31 405 MET B N 1
ATOM 6364 C CA . MET B 1 405 ? 21.688 -32.719 2.566 1 91.31 405 MET B CA 1
ATOM 6365 C C . MET B 1 405 ? 23.188 -32.531 2.785 1 91.31 405 MET B C 1
ATOM 6367 O O . MET B 1 405 ? 24 -33.25 2.197 1 91.31 405 MET B O 1
ATOM 6371 N N . ASN B 1 406 ? 23.547 -31.484 3.553 1 88.75 406 ASN B N 1
ATOM 6372 C CA . ASN B 1 406 ? 24.938 -31.156 3.854 1 88.75 406 ASN B CA 1
ATOM 6373 C C . ASN B 1 406 ? 25.719 -30.812 2.586 1 88.75 406 ASN B C 1
ATOM 6375 O O . ASN B 1 406 ? 26.844 -31.281 2.395 1 88.75 406 ASN B O 1
ATOM 6379 N N . LEU B 1 407 ? 25.094 -30.094 1.727 1 91.38 407 LEU B N 1
ATOM 6380 C CA . LEU B 1 407 ? 25.719 -29.625 0.494 1 91.38 407 LEU B CA 1
ATOM 6381 C C . LEU B 1 407 ? 26.016 -28.125 0.559 1 91.38 407 LEU B C 1
ATOM 6383 O O . LEU B 1 407 ? 25.281 -27.391 1.217 1 91.38 407 LEU B O 1
ATOM 6387 N N . PRO B 1 408 ? 27.031 -27.688 -0.076 1 88.88 408 PRO B N 1
ATOM 6388 C CA . PRO B 1 408 ? 27.359 -26.266 -0.051 1 88.88 408 PRO B CA 1
ATOM 6389 C C . PRO B 1 408 ? 26.297 -25.391 -0.729 1 88.88 408 PRO B C 1
ATOM 6391 O O . PRO B 1 408 ? 26.031 -25.562 -1.923 1 88.88 408 PRO B O 1
ATOM 6394 N N . VAL B 1 409 ? 25.812 -24.406 -0.002 1 88.75 409 VAL B N 1
ATOM 6395 C CA . VAL B 1 409 ? 24.688 -23.609 -0.473 1 88.75 409 VAL B CA 1
ATOM 6396 C C . VAL B 1 409 ? 25.203 -22.516 -1.411 1 88.75 409 VAL B C 1
ATOM 6398 O O . VAL B 1 409 ? 24.438 -22 -2.24 1 88.75 409 VAL B O 1
ATOM 6401 N N . ALA B 1 410 ? 26.438 -22.109 -1.32 1 83.94 410 ALA B N 1
ATOM 6402 C CA . ALA B 1 410 ? 27.016 -21.016 -2.096 1 83.94 410 ALA B CA 1
ATOM 6403 C C . ALA B 1 410 ? 26.938 -21.312 -3.592 1 83.94 410 ALA B C 1
ATOM 6405 O O . ALA B 1 410 ? 26.828 -20.391 -4.402 1 83.94 410 ALA B O 1
ATOM 6406 N N . LEU B 1 411 ? 26.922 -22.516 -3.918 1 81.25 411 LEU B N 1
ATOM 6407 C CA . LEU B 1 411 ? 26.969 -22.906 -5.32 1 81.25 411 LEU B CA 1
ATOM 6408 C C . LEU B 1 411 ? 25.641 -22.625 -6.008 1 81.25 411 LEU B C 1
ATOM 6410 O O . LEU B 1 411 ? 25.578 -22.578 -7.238 1 81.25 411 LEU B O 1
ATOM 6414 N N . ALA B 1 412 ? 24.625 -22.469 -5.207 1 84.38 412 ALA B N 1
ATOM 6415 C CA . ALA B 1 412 ? 23.344 -22.094 -5.777 1 84.38 412 ALA B CA 1
ATOM 6416 C C . ALA B 1 412 ? 23.391 -20.703 -6.398 1 84.38 412 ALA B C 1
ATOM 6418 O O . ALA B 1 412 ? 22.562 -20.359 -7.242 1 84.38 412 ALA B O 1
ATOM 6419 N N . GLY B 1 413 ? 24.281 -19.891 -5.965 1 82.25 413 GLY B N 1
ATOM 6420 C CA . GLY B 1 413 ? 24.438 -18.547 -6.492 1 82.25 413 GLY B CA 1
ATOM 6421 C C . GLY B 1 413 ? 24.859 -18.516 -7.953 1 82.25 413 GLY B C 1
ATOM 6422 O O . GLY B 1 413 ? 24.688 -17.5 -8.633 1 82.25 413 GLY B O 1
ATOM 6423 N N . LEU B 1 414 ? 25.297 -19.594 -8.469 1 77.75 414 LEU B N 1
ATOM 6424 C CA . LEU B 1 414 ? 25.781 -19.703 -9.844 1 77.75 414 LEU B CA 1
ATOM 6425 C C . LEU B 1 414 ? 24.656 -19.516 -10.836 1 77.75 414 LEU B C 1
ATOM 6427 O O . LEU B 1 414 ? 24.891 -19.188 -12.008 1 77.75 414 LEU B O 1
ATOM 6431 N N . LEU B 1 415 ? 23.469 -19.703 -10.359 1 82.56 415 LEU B N 1
ATOM 6432 C CA . LEU B 1 415 ? 22.328 -19.75 -11.273 1 82.56 415 LEU B CA 1
ATOM 6433 C C . LEU B 1 415 ? 21.578 -18.422 -11.273 1 82.56 415 LEU B C 1
ATOM 6435 O O . LEU B 1 415 ? 20.5 -18.312 -11.859 1 82.56 415 LEU B O 1
ATOM 6439 N N . ILE B 1 416 ? 22.109 -17.391 -10.695 1 77 416 ILE B N 1
ATOM 6440 C CA . ILE B 1 416 ? 21.438 -16.125 -10.5 1 77 416 ILE B CA 1
ATOM 6441 C C . ILE B 1 416 ? 21.031 -15.531 -11.852 1 77 416 ILE B C 1
ATOM 6443 O O . ILE B 1 416 ? 19.969 -14.922 -11.984 1 77 416 ILE B O 1
ATOM 6447 N N . ALA B 1 417 ? 21.828 -15.734 -12.891 1 76 417 ALA B N 1
ATOM 6448 C CA . ALA B 1 417 ? 21.625 -15.117 -14.195 1 76 417 ALA B CA 1
ATOM 6449 C C . ALA B 1 417 ? 20.391 -15.68 -14.883 1 76 417 ALA B C 1
ATOM 6451 O O . ALA B 1 417 ? 19.75 -14.992 -15.68 1 76 417 ALA B O 1
ATOM 6452 N N . VAL B 1 418 ? 20.031 -16.922 -14.586 1 85.75 418 VAL B N 1
ATOM 6453 C CA . VAL B 1 418 ? 18.938 -17.547 -15.32 1 85.75 418 VAL B CA 1
ATOM 6454 C C . VAL B 1 418 ? 17.734 -17.719 -14.398 1 85.75 418 VAL B C 1
ATOM 6456 O O . VAL B 1 418 ? 16.688 -18.219 -14.828 1 85.75 418 VAL B O 1
ATOM 6459 N N . GLU B 1 419 ? 17.875 -17.328 -13.219 1 86.94 419 GLU B N 1
ATOM 6460 C CA . GLU B 1 419 ? 16.828 -17.531 -12.203 1 86.94 419 GLU B CA 1
ATOM 6461 C C . GLU B 1 419 ? 15.516 -16.906 -12.633 1 86.94 419 GLU B C 1
ATOM 6463 O O . GLU B 1 419 ? 14.461 -17.547 -12.562 1 86.94 419 GLU B O 1
ATOM 6468 N N . PRO B 1 420 ? 15.555 -15.734 -13.164 1 86.88 420 PRO B N 1
ATOM 6469 C CA . PRO B 1 420 ? 14.273 -15.133 -13.539 1 86.88 420 PRO B CA 1
ATOM 6470 C C . PRO B 1 420 ? 13.578 -15.883 -14.672 1 86.88 420 PRO B C 1
ATOM 6472 O O . PRO B 1 420 ? 12.352 -16 -14.68 1 86.88 420 PRO B O 1
ATOM 6475 N N . LEU B 1 421 ? 14.32 -16.375 -15.539 1 89.69 421 LEU B N 1
ATOM 6476 C CA . LEU B 1 421 ? 13.773 -17.094 -16.688 1 89.69 421 LEU B CA 1
ATOM 6477 C C . LEU B 1 421 ? 13.133 -18.406 -16.234 1 89.69 421 LEU B C 1
ATOM 6479 O O . LEU B 1 421 ? 12.047 -18.75 -16.688 1 89.69 421 LEU B O 1
ATOM 6483 N N . ILE B 1 422 ? 13.727 -19.094 -15.398 1 93.38 422 ILE B N 1
ATOM 6484 C CA . ILE B 1 422 ? 13.227 -20.391 -14.953 1 93.38 422 ILE B CA 1
ATOM 6485 C C . ILE B 1 422 ? 12.062 -20.203 -13.992 1 93.38 422 ILE B C 1
ATOM 6487 O O . ILE B 1 422 ? 11.125 -21 -13.969 1 93.38 422 ILE B O 1
ATOM 6491 N N . ASP B 1 423 ? 12.18 -19.125 -13.25 1 93.5 423 ASP B N 1
ATOM 6492 C CA . ASP B 1 423 ? 11.141 -18.812 -12.281 1 93.5 423 ASP B CA 1
ATOM 6493 C C . ASP B 1 423 ? 9.781 -18.672 -12.961 1 93.5 423 ASP B C 1
ATOM 6495 O O . ASP B 1 423 ? 8.742 -18.969 -12.367 1 93.5 423 ASP B O 1
ATOM 6499 N N . MET B 1 424 ? 9.781 -18.172 -14.195 1 94.88 424 MET B N 1
ATOM 6500 C CA . MET B 1 424 ? 8.539 -18.031 -14.953 1 94.88 424 MET B CA 1
ATOM 6501 C C . MET B 1 424 ? 7.824 -19.375 -15.07 1 94.88 424 MET B C 1
ATOM 6503 O O . MET B 1 424 ? 6.664 -19.5 -14.672 1 94.88 424 MET B O 1
ATOM 6507 N N . GLY B 1 425 ? 8.562 -20.359 -15.5 1 96.75 425 GLY B N 1
ATOM 6508 C CA . GLY B 1 425 ? 8 -21.688 -15.641 1 96.75 425 GLY B CA 1
ATOM 6509 C C . GLY B 1 425 ? 7.645 -22.328 -14.312 1 96.75 425 GLY B C 1
ATOM 6510 O O . GLY B 1 425 ? 6.602 -22.984 -14.188 1 96.75 425 GLY B O 1
ATOM 6511 N N . ARG B 1 426 ? 8.438 -22.156 -13.336 1 96.88 426 ARG B N 1
ATOM 6512 C CA . ARG B 1 426 ? 8.195 -22.719 -12.016 1 96.88 426 ARG B CA 1
ATOM 6513 C C . ARG B 1 426 ? 6.91 -22.172 -11.406 1 96.88 426 ARG B C 1
ATOM 6515 O O . ARG B 1 426 ? 6.105 -22.938 -10.859 1 96.88 426 ARG B O 1
ATOM 6522 N N . THR B 1 427 ? 6.75 -20.891 -11.531 1 95.81 427 THR B N 1
ATOM 6523 C CA . THR B 1 427 ? 5.566 -20.25 -10.961 1 95.81 427 THR B CA 1
ATOM 6524 C C . THR B 1 427 ? 4.301 -20.75 -11.656 1 95.81 427 THR B C 1
ATOM 6526 O O . THR B 1 427 ? 3.307 -21.062 -11 1 95.81 427 THR B O 1
ATOM 6529 N N . ALA B 1 428 ? 4.395 -20.828 -12.969 1 97.75 428 ALA B N 1
ATOM 6530 C CA . ALA B 1 428 ? 3.252 -21.375 -13.703 1 97.75 428 ALA B CA 1
ATOM 6531 C C . ALA B 1 428 ? 2.92 -22.781 -13.234 1 97.75 428 ALA B C 1
ATOM 6533 O O . ALA B 1 428 ? 1.749 -23.125 -13.055 1 97.75 428 ALA B O 1
ATOM 6534 N N . LEU B 1 429 ? 3.9 -23.547 -13.031 1 98.31 429 LEU B N 1
ATOM 6535 C CA . LEU B 1 429 ? 3.701 -24.922 -12.586 1 98.31 429 LEU B CA 1
ATOM 6536 C C . LEU B 1 429 ? 3.121 -24.969 -11.18 1 98.31 429 LEU B C 1
ATOM 6538 O O . LEU B 1 429 ? 2.244 -25.781 -10.883 1 98.31 429 LEU B O 1
ATOM 6542 N N . ASN B 1 430 ? 3.65 -24.141 -10.266 1 97.12 430 ASN B N 1
ATOM 6543 C CA . ASN B 1 430 ? 3.117 -24.047 -8.914 1 97.12 430 ASN B CA 1
ATOM 6544 C C . ASN B 1 430 ? 1.623 -23.75 -8.914 1 97.12 430 ASN B C 1
ATOM 6546 O O . ASN B 1 430 ? 0.85 -24.391 -8.203 1 97.12 430 ASN B O 1
ATOM 6550 N N . VAL B 1 431 ? 1.28 -22.719 -9.695 1 97.88 431 VAL B N 1
ATOM 6551 C CA . VAL B 1 431 ? -0.114 -22.297 -9.766 1 97.88 431 VAL B CA 1
ATOM 6552 C C . VAL B 1 431 ? -0.966 -23.422 -10.359 1 97.88 431 VAL B C 1
ATOM 6554 O O . VAL B 1 431 ? -2.076 -23.672 -9.891 1 97.88 431 VAL B O 1
ATOM 6557 N N . ASN B 1 432 ? -0.454 -24.062 -11.359 1 98.56 432 ASN B N 1
ATOM 6558 C CA . ASN B 1 432 ? -1.175 -25.188 -11.945 1 98.56 432 ASN B CA 1
ATOM 6559 C C . ASN B 1 432 ? -1.406 -26.297 -10.914 1 98.56 432 ASN B C 1
ATOM 6561 O O . ASN B 1 432 ? -2.488 -26.891 -10.859 1 98.56 432 ASN B O 1
ATOM 6565 N N . ASP B 1 433 ? -0.419 -26.578 -10.219 1 98.25 433 ASP B N 1
ATOM 6566 C CA . ASP B 1 433 ? -0.525 -27.609 -9.188 1 98.25 433 ASP B CA 1
ATOM 6567 C C . ASP B 1 433 ? -1.614 -27.25 -8.172 1 98.25 433 ASP B C 1
ATOM 6569 O O . ASP B 1 433 ? -2.355 -28.141 -7.73 1 98.25 433 ASP B O 1
ATOM 6573 N N . SER B 1 434 ? -1.651 -26.047 -7.797 1 97.62 434 SER B N 1
ATOM 6574 C CA . SER B 1 434 ? -2.684 -25.594 -6.867 1 97.62 434 SER B CA 1
ATOM 6575 C C . SER B 1 434 ? -4.078 -25.812 -7.449 1 97.62 434 SER B C 1
ATOM 6577 O O . SER B 1 434 ? -5.004 -26.203 -6.734 1 97.62 434 SER B O 1
ATOM 6579 N N . MET B 1 435 ? -4.227 -25.531 -8.703 1 98.44 435 MET B N 1
ATOM 6580 C CA . MET B 1 435 ? -5.527 -25.719 -9.344 1 98.44 435 MET B CA 1
ATOM 6581 C C . MET B 1 435 ? -5.848 -27.203 -9.477 1 98.44 435 MET B C 1
ATOM 6583 O O . MET B 1 435 ? -6.992 -27.625 -9.289 1 98.44 435 MET B O 1
ATOM 6587 N N . VAL B 1 436 ? -4.852 -27.984 -9.805 1 98.62 436 VAL B N 1
ATOM 6588 C CA . VAL B 1 436 ? -5.039 -29.438 -9.867 1 98.62 436 VAL B CA 1
ATOM 6589 C C . VAL B 1 436 ? -5.465 -29.969 -8.5 1 98.62 436 VAL B C 1
ATOM 6591 O O . VAL B 1 436 ? -6.375 -30.781 -8.398 1 98.62 436 VAL B O 1
ATOM 6594 N N . ALA B 1 437 ? -4.816 -29.484 -7.48 1 98.38 437 ALA B N 1
ATOM 6595 C CA . ALA B 1 437 ? -5.195 -29.875 -6.125 1 98.38 437 ALA B CA 1
ATOM 6596 C C . ALA B 1 437 ? -6.648 -29.516 -5.836 1 98.38 437 ALA B C 1
ATOM 6598 O O . ALA B 1 437 ? -7.359 -30.25 -5.156 1 98.38 437 ALA B O 1
ATOM 6599 N N . GLY B 1 438 ? -7.074 -28.375 -6.309 1 98.12 438 GLY B N 1
ATOM 6600 C CA . GLY B 1 438 ? -8.469 -27.984 -6.164 1 98.12 438 GLY B CA 1
ATOM 6601 C C . GLY B 1 438 ? -9.43 -28.922 -6.863 1 98.12 438 GLY B C 1
ATOM 6602 O O . GLY B 1 438 ? -10.422 -29.359 -6.273 1 98.12 438 GLY B O 1
ATOM 6603 N N . VAL B 1 439 ? -9.102 -29.281 -8.078 1 98.19 439 VAL B N 1
ATOM 6604 C CA . VAL B 1 439 ? -9.961 -30.156 -8.875 1 98.19 439 VAL B CA 1
ATOM 6605 C C . VAL B 1 439 ? -10 -31.562 -8.25 1 98.19 439 VAL B C 1
ATOM 6607 O O . VAL B 1 439 ? -11.07 -32.156 -8.109 1 98.19 439 VAL B O 1
ATOM 6610 N N . VAL B 1 440 ? -8.875 -32.062 -7.895 1 98.12 440 VAL B N 1
ATOM 6611 C CA . VAL B 1 440 ? -8.781 -33.375 -7.293 1 98.12 440 VAL B CA 1
ATOM 6612 C C . VAL B 1 440 ? -9.586 -33.406 -5.996 1 98.12 440 VAL B C 1
ATOM 6614 O O . VAL B 1 440 ? -10.367 -34.344 -5.766 1 98.12 440 VAL B O 1
ATOM 6617 N N . THR B 1 441 ? -9.398 -32.406 -5.199 1 97.5 441 THR B N 1
ATOM 6618 C CA . THR B 1 441 ? -10.117 -32.344 -3.934 1 97.5 441 THR B CA 1
ATOM 6619 C C . THR B 1 441 ? -11.617 -32.188 -4.176 1 97.5 441 THR B C 1
ATOM 6621 O O . THR B 1 441 ? -12.43 -32.812 -3.473 1 97.5 441 THR B O 1
ATOM 6624 N N . GLY B 1 442 ? -11.945 -31.359 -5.137 1 96.5 442 GLY B N 1
ATOM 6625 C CA . GLY B 1 442 ? -13.344 -31.234 -5.504 1 96.5 442 GLY B CA 1
ATOM 6626 C C . GLY B 1 442 ? -13.969 -32.562 -5.887 1 96.5 442 GLY B C 1
ATOM 6627 O O . GLY B 1 442 ? -15.102 -32.875 -5.5 1 96.5 442 GLY B O 1
ATOM 6628 N N . LYS B 1 443 ? -13.258 -33.375 -6.57 1 96.31 443 LYS B N 1
ATOM 6629 C CA . LYS B 1 443 ? -13.734 -34.688 -7.004 1 96.31 443 LYS B CA 1
ATOM 6630 C C . LYS B 1 443 ? -13.844 -35.656 -5.824 1 96.31 443 LYS B C 1
ATOM 6632 O O . LYS B 1 443 ? -14.828 -36.375 -5.707 1 96.31 443 LYS B O 1
ATOM 6637 N N . VAL B 1 444 ? -12.945 -35.594 -5.012 1 95.5 444 VAL B N 1
ATOM 6638 C CA . VAL B 1 444 ? -12.883 -36.5 -3.883 1 95.5 444 VAL B CA 1
ATOM 6639 C C . VAL B 1 444 ? -13.977 -36.188 -2.873 1 95.5 444 VAL B C 1
ATOM 6641 O O . VAL B 1 444 ? -14.555 -37.062 -2.244 1 95.5 444 VAL B O 1
ATOM 6644 N N . THR B 1 445 ? -14.297 -34.906 -2.721 1 93.5 445 THR B N 1
ATOM 6645 C CA . THR B 1 445 ? -15.219 -34.469 -1.683 1 93.5 445 THR B CA 1
ATOM 6646 C C . THR B 1 445 ? -16.594 -34.156 -2.279 1 93.5 445 THR B C 1
ATOM 6648 O O . THR B 1 445 ? -17.516 -33.781 -1.554 1 93.5 445 THR B O 1
ATOM 6651 N N . GLY B 1 446 ? -16.703 -34.188 -3.535 1 92.44 446 GLY B N 1
ATOM 6652 C CA . GLY B 1 446 ? -17.953 -33.875 -4.207 1 92.44 446 GLY B CA 1
ATOM 6653 C C . GLY B 1 446 ? -18.234 -32.406 -4.328 1 92.44 446 GLY B C 1
ATOM 6654 O O . GLY B 1 446 ? -19.391 -32 -4.438 1 92.44 446 GLY B O 1
ATOM 6655 N N . GLU B 1 447 ? -17.219 -31.656 -4.305 1 93.44 447 GLU B N 1
ATOM 6656 C CA . GLU B 1 447 ? -17.359 -30.203 -4.332 1 93.44 447 GLU B CA 1
ATOM 6657 C C . GLU B 1 447 ? -16.953 -29.625 -5.688 1 93.44 447 GLU B C 1
ATOM 6659 O O . GLU B 1 447 ? -16.219 -28.625 -5.762 1 93.44 447 GLU B O 1
ATOM 6664 N N . ILE B 1 448 ? -17.344 -30.266 -6.746 1 95.5 448 ILE B N 1
ATOM 6665 C CA . ILE B 1 448 ? -17.047 -29.781 -8.094 1 95.5 448 ILE B CA 1
ATOM 6666 C C . ILE B 1 448 ? -18.281 -29.984 -8.984 1 95.5 448 ILE B C 1
ATOM 6668 O O . ILE B 1 448 ? -18.938 -31.016 -8.922 1 95.5 448 ILE B O 1
ATOM 6672 N N . ASP B 1 449 ? -18.625 -28.953 -9.672 1 95 449 ASP B N 1
ATOM 6673 C CA . ASP B 1 449 ? -19.703 -29 -10.656 1 95 449 ASP B CA 1
ATOM 6674 C C . ASP B 1 449 ? -19.172 -29.406 -12.031 1 95 449 ASP B C 1
ATOM 6676 O O . ASP B 1 449 ? -18.688 -28.562 -12.781 1 95 449 ASP B O 1
ATOM 6680 N N . LYS B 1 450 ? -19.422 -30.594 -12.398 1 92.94 450 LYS B N 1
ATOM 6681 C CA . LYS B 1 450 ? -18.891 -31.156 -13.641 1 92.94 450 LYS B CA 1
ATOM 6682 C C . LYS B 1 450 ? -19.484 -30.453 -14.852 1 92.94 450 LYS B C 1
ATOM 6684 O O . LYS B 1 450 ? -18.844 -30.344 -15.898 1 92.94 450 LYS B O 1
ATOM 6689 N N . LYS B 1 451 ? -20.641 -29.891 -14.703 1 93.06 451 LYS B N 1
ATOM 6690 C CA . LYS B 1 451 ? -21.266 -29.172 -15.812 1 93.06 451 LYS B CA 1
ATOM 6691 C C . LYS B 1 451 ? -20.469 -27.922 -16.172 1 93.06 451 LYS B C 1
ATOM 6693 O O . LYS B 1 451 ? -20.25 -27.641 -17.344 1 93.06 451 LYS B O 1
ATOM 6698 N N . THR B 1 452 ? -20.078 -27.312 -15.141 1 93.25 452 THR B N 1
ATOM 6699 C CA . THR B 1 452 ? -19.266 -26.125 -15.352 1 93.25 452 THR B CA 1
ATOM 6700 C C . THR B 1 452 ? -17.922 -26.5 -15.977 1 93.25 452 THR B C 1
ATOM 6702 O O . THR B 1 452 ? -17.453 -25.828 -16.906 1 93.25 452 THR B O 1
ATOM 6705 N N . PHE B 1 453 ? -17.391 -27.531 -15.555 1 94.56 453 PHE B N 1
ATOM 6706 C CA . PHE B 1 453 ? -16.109 -28 -16.078 1 94.56 453 PHE B CA 1
ATOM 6707 C C . PHE B 1 453 ? -16.219 -28.359 -17.562 1 94.56 453 PHE B C 1
ATOM 6709 O O . PHE B 1 453 ? -15.352 -28 -18.359 1 94.56 453 PHE B O 1
ATOM 6716 N N . ASP B 1 454 ? -17.281 -28.969 -17.922 1 92.75 454 ASP B N 1
ATOM 6717 C CA . ASP B 1 454 ? -17.422 -29.516 -19.281 1 92.75 454 ASP B CA 1
ATOM 6718 C C . ASP B 1 454 ? -18 -28.469 -20.234 1 92.75 454 ASP B C 1
ATOM 6720 O O . ASP B 1 454 ? -17.984 -28.656 -21.453 1 92.75 454 ASP B O 1
ATOM 6724 N N . SER B 1 455 ? -18.516 -27.438 -19.641 1 89 455 SER B N 1
ATOM 6725 C CA . SER B 1 455 ? -19.125 -26.422 -20.484 1 89 455 SER B CA 1
ATOM 6726 C C . SER B 1 455 ? -18.094 -25.734 -21.375 1 89 455 SER B C 1
ATOM 6728 O O . SER B 1 455 ? -16.984 -25.438 -20.922 1 89 455 SER B O 1
ATOM 6730 N N . ALA B 1 456 ? -18.438 -25.672 -22.672 1 75.94 456 ALA B N 1
ATOM 6731 C CA . ALA B 1 456 ? -17.547 -25 -23.609 1 75.94 456 ALA B CA 1
ATOM 6732 C C . ALA B 1 456 ? -17.547 -23.484 -23.391 1 75.94 456 ALA B C 1
ATOM 6734 O O . ALA B 1 456 ? -16.594 -22.797 -23.75 1 75.94 456 ALA B O 1
ATOM 6735 N N . GLU B 1 457 ? -18.734 -22.922 -22.875 1 64.31 457 GLU B N 1
ATOM 6736 C CA . GLU B 1 457 ? -18.859 -21.484 -22.656 1 64.31 457 GLU B CA 1
ATOM 6737 C C . GLU B 1 457 ? -18.047 -21.047 -21.438 1 64.31 457 GLU B C 1
ATOM 6739 O O . GLU B 1 457 ? -18.203 -21.578 -20.344 1 64.31 457 GLU B O 1
ATOM 6744 N N . THR B 1 458 ? -16.906 -20.766 -21.719 1 61.25 458 THR B N 1
ATOM 6745 C CA . THR B 1 458 ? -16.141 -20.203 -20.609 1 61.25 458 THR B CA 1
ATOM 6746 C C . THR B 1 458 ? -16.703 -18.859 -20.188 1 61.25 458 THR B C 1
ATOM 6748 O O . THR B 1 458 ? -16.734 -17.906 -20.984 1 61.25 458 THR B O 1
ATOM 6751 N N . PRO B 1 459 ? -17.578 -18.875 -19.109 1 56.5 459 PRO B N 1
ATOM 6752 C CA . PRO B 1 459 ? -18.078 -17.547 -18.719 1 56.5 459 PRO B CA 1
ATOM 6753 C C . PRO B 1 459 ? -16.969 -16.484 -18.672 1 56.5 459 PRO B C 1
ATOM 6755 O O . PRO B 1 459 ? -15.844 -16.781 -18.281 1 56.5 459 PRO B O 1
ATOM 6758 N N . GLU B 1 460 ? -16.984 -15.734 -19.703 1 52.59 460 GLU B N 1
ATOM 6759 C CA . GLU B 1 460 ? -16.016 -14.633 -19.734 1 52.59 460 GLU B CA 1
ATOM 6760 C C . GLU B 1 460 ? -15.914 -13.961 -18.359 1 52.59 460 GLU B C 1
ATOM 6762 O O . GLU B 1 460 ? -16.906 -13.828 -17.656 1 52.59 460 GLU B O 1
ATOM 6767 N N . LEU B 1 461 ? -14.844 -14.18 -17.719 1 52.88 461 LEU B N 1
ATOM 6768 C CA . LEU B 1 461 ? -14.633 -13.367 -16.531 1 52.88 461 LEU B CA 1
ATOM 6769 C C . LEU B 1 461 ? -15.383 -12.039 -16.625 1 52.88 461 LEU B C 1
ATOM 6771 O O . LEU B 1 461 ? -15.328 -11.375 -17.656 1 52.88 461 LEU B O 1
ATOM 6775 N N . GLU B 1 462 ? -16.594 -11.977 -16.109 1 45.12 462 GLU B N 1
ATOM 6776 C CA . GLU B 1 462 ? -17.594 -10.914 -16.234 1 45.12 462 GLU B CA 1
ATOM 6777 C C . GLU B 1 462 ? -16.922 -9.57 -16.516 1 45.12 462 GLU B C 1
ATOM 6779 O O . GLU B 1 462 ? -16.109 -9.094 -15.734 1 45.12 462 GLU B O 1
ATOM 6784 N N . THR B 1 463 ? -16.688 -9.438 -17.75 1 36.25 463 THR B N 1
ATOM 6785 C CA . THR B 1 463 ? -16.453 -8.047 -18.141 1 36.25 463 THR B CA 1
ATOM 6786 C C . THR B 1 463 ? -17.625 -7.168 -17.719 1 36.25 463 THR B C 1
ATOM 6788 O O . THR B 1 463 ? -18.797 -7.508 -17.953 1 36.25 463 THR B O 1
ATOM 6791 N N . ALA B 1 464 ? -17.531 -6.539 -16.766 1 35.47 464 ALA B N 1
ATOM 6792 C CA . ALA B 1 464 ? -18.5 -5.516 -16.406 1 35.47 464 ALA B CA 1
ATOM 6793 C C . ALA B 1 464 ? -19.031 -4.801 -17.656 1 35.47 464 ALA B C 1
ATOM 6795 O O . ALA B 1 464 ? -18.25 -4.215 -18.406 1 35.47 464 ALA B O 1
ATOM 6796 N N . SER B 1 465 ? -20.078 -5.125 -18.297 1 28.16 465 SER B N 1
ATOM 6797 C CA . SER B 1 465 ? -20.672 -4.129 -19.188 1 28.16 465 SER B CA 1
ATOM 6798 C C . SER B 1 465 ? -20.672 -2.746 -18.531 1 28.16 465 SER B C 1
ATOM 6800 O O . SER B 1 465 ? -21.141 -2.584 -17.406 1 28.16 465 SER B O 1
ATOM 6802 N N . ALA B 1 466 ? -20 -1.92 -18.938 1 27.7 466 ALA B N 1
ATOM 6803 C CA . ALA B 1 466 ? -19.969 -0.494 -18.625 1 27.7 466 ALA B CA 1
ATOM 6804 C C . ALA B 1 466 ? -21.391 0.085 -18.625 1 27.7 466 ALA B C 1
ATOM 6806 O O . ALA B 1 466 ? -22.172 -0.163 -19.547 1 27.7 466 ALA B O 1
#

Foldseek 3Di:
DLVVLLVVLLVVLVVVVVVLVVCVVVVPFPLVLQVSLQVLLLVSLQVLCVPQNQPHPSLVSSLVSLCCLQVVLLVLLLVLLLVQLLLLQLLQLLPDDDLVLQVLLLVLLQVLLLVLLLVLLVLLLVLLVVLVFALVLLVVVDDPQLLVLLVVLVVCLVVAVDQDLVNLVVLLADPDLVCLSVVVFLNSLSNSNVVSNVNSVVLVVCCVVPVVVSVVVSVVSVVSNVVSLVSLLVSVSSLSSNLNSLSSSVSNNADPVLCVSCVSVLVSLVVSLVVSLVVLLVLCVVLPAHSVLVCVLCVSLLSSLLRSLALSSSLSVQLCSLVQQFFFASNSSSSLSSCLRQANQSQQLRNLLSSVCSNQQVVVVHDDDPVNSVVLSVQSSSCSSNRSRHDDTNLSSNSSSCVVSVTRSSSVSSCVSCCSVSSSSSSSSSSSSSSSSRNSSCSVSVRGDVCSSPDPPRPRSDPPPD/DLVVLLVVLLVVLVVVVVVLVVCVVVVPFPLVLQVSLQVLLLVLLQVLCVPANQPHPSLVSSLVSLCCLQVVLLVLLLVLLLLQLLLLQLLQLLPDDDNVQQVLLLVLLQVLLLVLLLVLLLLLLVLLVVLVFALVLLVVVDDPQLLVLLVVLVVCLVLAQDQDLVNLVVLLADPDLVCLSVVVFLNSLSNSNVVSNVNSVVLVVCCVVPVVVSVVVSVVSVVSNVVSVVSLLVSVSSLSSNLNSQSSSCSNNADPVLCVSCVSVLVSLVVSLVVSVVVLLVLCVVLPAHSVLVCVLCVSLLSSLLRSLALSSSLSVQLCSLVQQFFFRSNSSSSLSSCLRQANQSQQLRNLLSSVCSNQQVVVVHDDDPVNSVVLSVQSSSCSSNRSRHDDTNLSSNSSSCVVSVTRSSSVSSCVSCVSVSSSSSSSSSSSSSSSSRNSSCSVSVRGDVCSSPDPPRPRSPPPPD

Radius of gyration: 30.83 Å; Cα contacts (8 Å, |Δi|>4): 1519; chains: 2; bounding box: 66×84×75 Å

Nearest PDB structures (foldseek):
  8afa-assembly1_C  TM=9.026E-01  e=5.885E-18  Thermococcus kodakarensis
  6v8g-assembly1_C  TM=8.838E-01  e=3.774E-17  Pyrococcus horikoshii OT3
  2nwl-assembly1_B  TM=8.731E-01  e=5.204E-15  Pyrococcus horikoshii
  3v8g-assembly2_F  TM=8.068E-01  e=2.773E-13  Pyrococcus horikoshii OT3
  4p19-assembly1_C  TM=5.118E-01  e=1.552E-15  Pyrococcus horikoshii OT3